Protein AF-A0A4P8L8B6-F1 (afdb_monomer)

Radius of gyration: 39.29 Å; Cα contacts (8 Å, |Δi|>4): 1368; chains: 1; bounding box: 95×106×119 Å

Organism: NCBI:txid980445

Foldseek 3Di:
DQFQWLADAPVFTKGKDKDWADDPLPQDDFDDLVPAPPWDWDDDPDTDTDDAFFKKKKKWWWDPPAFADPVLLVLLLCLVCVCPPPQWPWAKKFDGRTMIITIITGDQDPPDPDDRQTPVNSCCSSLVVSQVVSCVVVVHDDHTIDPDMDMDTQRDPVSVVVSRVCRQCVCVVVVNDVGSVPRPRIDGDPVSPDPDGDMDMDMDHDPDPVVHDGDQDDLLWGADPNPRDIDDNLRSLVVLQVVLNLLAFDKDFDDPPPVPPPPDDDDDDPDDRIDGDGGDDQAWDWDDDPPDPDIDIDGDDPVVVVLSVVLVVVLVVLQVVCVVVVVPDDRLAFQAFADDPPQPQEDSVSSNNTTLRSFARSNLSVVLSVQLVVLLVDDPVSSVLLLQLSLLLLQQHTSQWAQDNHVRAIHGNPLDLHRFRDPDHDHDDLPDPGPSHSVVSSVVSVVCVVPDPPDDDDDDDDDQLLDDPAAFAADQEAEDAADQAARHQPQSSCQSSLSSSCSSPPPDPVSDDPVDNVDNGHDRQSRLYQDQVHHNVNHGSHLVVSLVSLLSSLLSSLRRHHQNHKYKYWDFYQDVSSVQSNLSSNLSSQKQFAFKDFAQPDDCQRLPNPFEPRRNGIIITIIGGADPPFAAAEPVVLLVCQLVQLLVQLVVVVVVQAFAQSSLVRSVRSSSNSQSNHNFYAYPVGHTDGPVNSVLSNLQSSLQSQCCVLLVDNQAFDDDPPDDQTDGDPPHADLLLSLLLSLLRNPDHRDDPDDDDDPSDDDSPPDDDDSDPDDDDDDDPDDFHKYFQNSSCSNSVSNVRDPVLCDPQQWPDDDRMITGDDLVSNQCVLVPPVGLVVVLVVLLVDQDDDPPDPPVDDDDDDDDDDDDDDDDDDDDDDPDDDDPVVVVVVVVVVVSSPDDDQGLVSLLSSLLVCLVVVSLSSSQSSLVVVVVVDCSNVSSLVSVLVRHDDPDSSNVSSVSSNVSRDD

Structure (mmCIF, N/CA/C/O backbone):
data_AF-A0A4P8L8B6-F1
#
_entry.id   AF-A0A4P8L8B6-F1
#
loop_
_atom_site.group_PDB
_atom_site.id
_atom_site.type_symbol
_atom_site.label_atom_id
_atom_site.label_alt_id
_atom_site.label_comp_id
_atom_site.label_asym_id
_atom_site.label_entity_id
_atom_site.label_seq_id
_atom_site.pdbx_PDB_ins_code
_atom_site.Cartn_x
_atom_site.Cartn_y
_atom_site.Cartn_z
_atom_site.occupancy
_atom_site.B_iso_or_equiv
_atom_site.auth_seq_id
_atom_site.auth_comp_id
_atom_site.auth_asym_id
_atom_site.auth_atom_id
_atom_site.pdbx_PDB_model_num
ATOM 1 N N . MET A 1 1 ? 14.245 10.067 -9.910 1.00 85.38 1 MET A N 1
ATOM 2 C CA . MET A 1 1 ? 14.919 9.771 -8.632 1.00 85.38 1 MET A CA 1
ATOM 3 C C . MET A 1 1 ? 14.243 10.588 -7.560 1.00 85.38 1 MET A C 1
ATOM 5 O O . MET A 1 1 ? 14.173 11.803 -7.706 1.00 85.38 1 MET A O 1
ATOM 9 N N . ARG A 1 2 ? 13.734 9.955 -6.514 1.00 85.00 2 ARG A N 1
ATOM 10 C CA . ARG A 1 2 ? 13.116 10.643 -5.383 1.00 85.00 2 ARG A CA 1
ATOM 11 C C . ARG A 1 2 ? 14.141 11.057 -4.332 1.00 85.00 2 ARG A C 1
ATOM 13 O O . ARG A 1 2 ? 14.051 12.153 -3.793 1.00 85.00 2 ARG A O 1
ATOM 20 N N . SER A 1 3 ? 15.126 10.203 -4.080 1.00 85.94 3 SER A N 1
ATOM 21 C CA . SER A 1 3 ? 16.214 10.439 -3.133 1.00 85.94 3 SER A CA 1
ATOM 22 C C . SER A 1 3 ? 17.556 10.145 -3.800 1.00 85.94 3 SER A C 1
ATOM 24 O O . SER A 1 3 ? 17.653 9.290 -4.679 1.00 85.94 3 SER A O 1
ATOM 26 N N . LEU A 1 4 ? 18.592 10.878 -3.397 1.00 89.81 4 LEU A N 1
ATOM 27 C CA . LEU A 1 4 ? 19.988 10.595 -3.746 1.00 89.81 4 LEU A CA 1
ATOM 28 C C . LEU A 1 4 ? 20.750 9.970 -2.566 1.00 89.81 4 LEU A C 1
ATOM 30 O O . LEU A 1 4 ? 21.952 9.731 -2.659 1.00 89.81 4 LEU A O 1
ATOM 34 N N . TRP A 1 5 ? 20.069 9.684 -1.456 1.00 92.75 5 TRP A N 1
ATOM 35 C CA . TRP A 1 5 ? 20.647 8.952 -0.336 1.00 92.75 5 TRP A CA 1
ATOM 36 C C . TRP A 1 5 ? 20.780 7.464 -0.654 1.00 92.75 5 TRP A C 1
ATOM 38 O O . TRP A 1 5 ? 19.893 6.850 -1.234 1.00 92.75 5 TRP A O 1
ATOM 48 N N . LEU A 1 6 ? 21.899 6.880 -0.227 1.00 92.31 6 LEU A N 1
ATOM 49 C CA . LEU A 1 6 ? 22.141 5.437 -0.267 1.00 92.31 6 LEU A CA 1
ATOM 50 C C . LEU A 1 6 ? 22.169 4.845 1.148 1.00 92.31 6 LEU A C 1
ATOM 52 O O . LEU A 1 6 ? 21.677 3.743 1.365 1.00 92.31 6 LEU A O 1
ATOM 56 N N . CYS A 1 7 ? 22.722 5.582 2.117 1.00 91.94 7 CYS A N 1
ATOM 57 C CA . CYS A 1 7 ? 22.749 5.215 3.530 1.00 91.94 7 CYS A CA 1
ATOM 58 C C . CYS A 1 7 ? 22.683 6.465 4.415 1.00 91.94 7 CYS A C 1
ATOM 60 O O . CYS A 1 7 ? 23.471 7.395 4.226 1.00 91.94 7 CYS A O 1
ATOM 62 N N . LYS A 1 8 ? 21.781 6.474 5.402 1.00 89.06 8 LYS A N 1
ATOM 63 C CA . LYS A 1 8 ? 21.610 7.575 6.370 1.00 89.06 8 LYS A CA 1
ATOM 64 C C . LYS A 1 8 ? 22.131 7.268 7.779 1.00 89.06 8 LYS A C 1
ATOM 66 O O . LYS A 1 8 ? 22.089 8.145 8.637 1.00 89.06 8 LYS A O 1
ATOM 71 N N . LYS A 1 9 ? 22.666 6.068 8.036 1.00 85.25 9 LYS A N 1
ATOM 72 C CA . LYS A 1 9 ? 23.204 5.709 9.362 1.00 85.25 9 LYS A CA 1
ATOM 73 C C . LYS A 1 9 ? 24.286 6.700 9.795 1.00 85.25 9 LYS A C 1
ATOM 75 O O . LYS A 1 9 ? 25.213 6.957 9.027 1.00 85.25 9 LYS A O 1
ATOM 80 N N . ALA A 1 10 ? 24.189 7.200 11.030 1.00 74.50 10 ALA A N 1
ATOM 81 C CA . ALA A 1 10 ? 25.019 8.291 11.553 1.00 74.50 10 ALA A CA 1
ATOM 82 C C . ALA A 1 10 ? 26.524 8.102 11.286 1.00 74.50 10 ALA A C 1
ATOM 84 O O . ALA A 1 10 ? 27.182 9.028 10.820 1.00 74.50 10 ALA A O 1
ATOM 85 N N . ASN A 1 11 ? 27.031 6.880 11.469 1.00 78.88 11 ASN A N 1
ATOM 86 C CA . ASN A 1 11 ? 28.459 6.567 11.351 1.00 78.88 11 ASN A CA 1
ATOM 87 C C . ASN A 1 11 ? 28.903 6.151 9.934 1.00 78.88 11 ASN A C 1
ATOM 89 O O . ASN A 1 11 ? 30.082 5.885 9.725 1.00 78.88 11 ASN A O 1
ATOM 93 N N . ARG A 1 12 ? 27.983 6.023 8.963 1.00 83.81 12 ARG A N 1
ATOM 94 C CA . ARG A 1 12 ? 28.274 5.492 7.612 1.00 83.81 12 ARG A CA 1
ATOM 95 C C . ARG A 1 12 ? 27.414 6.129 6.520 1.00 83.81 12 ARG A C 1
ATOM 97 O O . ARG A 1 12 ? 26.910 5.438 5.635 1.00 83.81 12 ARG A O 1
ATOM 104 N N . LYS A 1 13 ? 27.232 7.447 6.572 1.00 90.44 13 LYS A N 1
ATOM 105 C CA . LYS A 1 13 ? 26.432 8.168 5.577 1.00 90.44 13 LYS A CA 1
ATOM 106 C C . LYS A 1 13 ? 27.005 7.981 4.168 1.00 90.44 13 LYS A C 1
ATOM 108 O O . LYS A 1 13 ? 28.210 8.125 3.953 1.00 90.44 13 LYS A O 1
ATOM 113 N N . ARG A 1 14 ? 26.149 7.649 3.201 1.00 94.00 14 ARG A N 1
ATOM 114 C CA . ARG A 1 14 ? 26.500 7.500 1.779 1.00 94.00 14 ARG A CA 1
ATOM 115 C C . ARG A 1 14 ? 25.409 8.109 0.916 1.00 94.00 14 ARG A C 1
ATOM 117 O O . ARG A 1 14 ? 24.227 7.851 1.142 1.00 94.00 14 ARG A O 1
ATOM 124 N N . ALA A 1 15 ? 25.804 8.876 -0.089 1.00 95.19 15 ALA A N 1
ATOM 125 C CA . ALA A 1 15 ? 24.883 9.507 -1.023 1.00 95.19 15 ALA A CA 1
ATOM 126 C C . ALA A 1 15 ? 25.483 9.585 -2.430 1.00 95.19 15 ALA A C 1
ATOM 128 O O . ALA A 1 15 ? 26.681 9.377 -2.635 1.00 95.19 15 ALA A O 1
ATOM 129 N N . LEU A 1 16 ? 24.627 9.888 -3.398 1.00 94.94 16 LEU A N 1
ATOM 130 C CA . LEU A 1 16 ? 24.991 10.209 -4.765 1.00 94.94 16 LEU A CA 1
ATOM 131 C C . LEU A 1 16 ? 25.051 11.726 -4.936 1.00 94.94 16 LEU A C 1
ATOM 133 O O . LEU A 1 16 ? 24.144 12.454 -4.539 1.00 94.94 16 LEU A O 1
ATOM 137 N N . ARG A 1 17 ? 26.099 12.200 -5.602 1.00 93.75 17 ARG A N 1
ATOM 138 C CA . ARG A 1 17 ? 26.128 13.524 -6.231 1.00 93.75 17 ARG A CA 1
ATOM 139 C C . ARG A 1 17 ? 26.289 13.363 -7.730 1.00 93.75 17 ARG A C 1
ATOM 141 O O . ARG A 1 17 ? 26.637 12.284 -8.209 1.00 93.75 17 ARG A O 1
ATOM 148 N N . TYR A 1 18 ? 26.015 14.420 -8.481 1.00 92.38 18 TYR A N 1
ATOM 149 C CA . TYR A 1 18 ? 26.127 14.378 -9.930 1.00 92.38 18 TYR A CA 1
ATOM 150 C C . TYR A 1 18 ? 26.819 15.614 -10.489 1.00 92.38 18 TYR A C 1
ATOM 152 O O . TYR A 1 18 ? 26.770 16.701 -9.915 1.00 92.38 18 TYR A O 1
ATOM 160 N N . LYS A 1 19 ? 27.434 15.435 -11.656 1.00 90.19 19 LYS A N 1
ATOM 161 C CA . LYS A 1 19 ? 27.982 16.494 -12.492 1.00 90.19 19 LYS A CA 1
ATOM 162 C C . LYS A 1 19 ? 27.383 16.377 -13.885 1.00 90.19 19 LYS A C 1
ATOM 164 O O . LYS A 1 19 ? 27.403 15.307 -14.494 1.00 90.19 19 LYS A O 1
ATOM 169 N N . VAL A 1 20 ? 26.869 17.489 -14.397 1.00 85.56 20 VAL A N 1
ATOM 170 C CA . VAL A 1 20 ? 26.459 17.587 -15.798 1.00 85.56 20 VAL A CA 1
ATOM 171 C C . VAL A 1 20 ? 27.712 17.829 -16.626 1.00 85.56 20 VAL A C 1
ATOM 173 O O . VAL A 1 20 ? 28.328 18.893 -16.555 1.00 85.56 20 VAL A O 1
ATOM 176 N N . VAL A 1 21 ? 28.107 16.828 -17.401 1.00 77.56 21 VAL A N 1
ATOM 177 C CA . VAL A 1 21 ? 29.156 16.956 -18.403 1.00 77.56 21 VAL A CA 1
ATOM 178 C C . VAL A 1 21 ? 28.498 17.443 -19.675 1.00 77.56 21 VAL A C 1
ATOM 180 O O . VAL A 1 21 ? 27.948 16.672 -20.461 1.00 77.56 21 VAL A O 1
ATOM 183 N N . LYS A 1 22 ? 28.542 18.762 -19.852 1.00 64.88 22 LYS A N 1
ATOM 184 C CA . LYS A 1 22 ? 28.308 19.354 -21.160 1.00 64.88 22 LYS A CA 1
ATOM 185 C C . LYS A 1 22 ? 29.506 18.981 -22.030 1.00 64.88 22 LYS A C 1
ATOM 187 O O . LYS A 1 22 ? 30.646 19.131 -21.577 1.00 64.88 22 LYS A O 1
ATOM 192 N N . PRO A 1 23 ? 29.285 18.470 -23.238 1.00 54.41 23 PRO A N 1
ATOM 193 C CA . PRO A 1 23 ? 30.391 18.222 -24.135 1.00 54.41 23 PRO A CA 1
ATOM 194 C C . PRO A 1 23 ? 31.058 19.548 -24.442 1.00 54.41 23 PRO A C 1
ATOM 196 O O . PRO A 1 23 ? 30.400 20.584 -24.565 1.00 54.41 23 PRO A O 1
ATOM 199 N N . ARG A 1 24 ? 32.382 19.520 -24.569 1.00 43.00 24 ARG A N 1
ATOM 200 C CA . ARG A 1 24 ? 33.072 20.635 -25.203 1.00 43.00 24 ARG A CA 1
ATOM 201 C C . ARG A 1 24 ? 32.543 20.696 -26.632 1.00 43.00 24 ARG A C 1
ATOM 203 O O . ARG A 1 24 ? 32.745 19.743 -27.379 1.00 43.00 24 ARG A O 1
ATOM 210 N N . LEU A 1 25 ? 31.866 21.790 -26.985 1.00 47.38 25 LEU A N 1
ATOM 211 C CA . LEU A 1 25 ? 31.621 22.169 -28.374 1.00 47.38 25 LEU A CA 1
ATOM 212 C C . LEU A 1 25 ? 33.000 22.302 -29.023 1.00 47.38 25 LEU A C 1
ATOM 214 O O . LEU A 1 25 ? 33.663 23.331 -28.906 1.00 47.38 25 LEU A O 1
ATOM 218 N N . THR A 1 26 ? 33.514 21.220 -29.594 1.00 42.75 26 THR A N 1
ATOM 219 C CA . THR A 1 26 ? 34.828 21.218 -30.224 1.00 42.75 26 THR A CA 1
ATOM 220 C C . THR A 1 26 ? 34.668 21.834 -31.611 1.00 42.75 26 THR A C 1
ATOM 222 O O . THR A 1 26 ? 34.372 21.178 -32.606 1.00 42.75 26 THR A O 1
ATOM 225 N N . GLY A 1 27 ? 34.824 23.159 -31.649 1.00 52.62 27 GLY A N 1
ATOM 226 C CA . GLY A 1 27 ? 35.153 23.908 -32.860 1.00 52.62 27 GLY A CA 1
ATOM 227 C C . GLY A 1 27 ? 34.095 24.860 -33.427 1.00 52.62 27 GLY A C 1
ATOM 228 O O . GLY A 1 27 ? 34.345 25.409 -34.495 1.00 52.62 27 GLY A O 1
ATOM 229 N N . PHE A 1 28 ? 32.985 25.133 -32.730 1.00 59.38 28 PHE A N 1
ATOM 230 C CA . PHE A 1 28 ? 32.264 26.393 -32.958 1.00 59.38 28 PHE A CA 1
ATOM 231 C C . PHE A 1 28 ? 32.969 27.502 -32.168 1.00 59.38 28 PHE A C 1
ATOM 233 O O . PHE A 1 28 ? 32.971 27.484 -30.934 1.00 59.38 28 PHE A O 1
ATOM 240 N N . GLN A 1 29 ? 33.592 28.446 -32.873 1.00 58.38 29 GLN A N 1
ATOM 241 C CA . GLN A 1 29 ? 34.110 29.672 -32.275 1.00 58.38 29 GLN A CA 1
ATOM 242 C C . GLN A 1 29 ? 33.152 30.817 -32.614 1.00 58.38 29 GLN A C 1
ATOM 244 O O . GLN A 1 29 ? 33.012 31.159 -33.787 1.00 58.38 29 GLN A O 1
ATOM 249 N N . PRO A 1 30 ? 32.461 31.399 -31.620 1.00 64.56 30 PRO A N 1
ATOM 250 C CA . PRO A 1 30 ? 31.587 32.531 -31.873 1.00 64.56 30 PRO A CA 1
ATOM 251 C C . PRO A 1 30 ? 32.411 33.729 -32.341 1.00 64.56 30 PRO A C 1
ATOM 253 O O . PRO A 1 30 ? 33.243 34.248 -31.597 1.00 64.56 30 PRO A O 1
ATOM 256 N N . VAL A 1 31 ? 32.142 34.192 -33.559 1.00 66.44 31 VAL A N 1
ATOM 257 C CA . VAL A 1 31 ? 32.697 35.440 -34.084 1.00 66.44 31 VAL A CA 1
ATOM 258 C C . VAL A 1 31 ? 31.643 36.527 -33.918 1.00 66.44 31 VAL A C 1
ATOM 260 O O . VAL A 1 31 ? 30.505 36.381 -34.363 1.00 66.44 31 VAL A O 1
ATOM 263 N N . ASN A 1 32 ? 32.006 37.634 -33.265 1.00 68.00 32 ASN A N 1
ATOM 264 C CA . ASN A 1 32 ? 31.160 38.822 -33.242 1.00 68.00 32 ASN A CA 1
ATOM 265 C C . ASN A 1 32 ? 31.521 39.702 -34.451 1.00 68.00 32 ASN A C 1
ATOM 267 O O . ASN A 1 32 ? 32.567 40.355 -34.407 1.00 68.00 32 ASN A O 1
ATOM 271 N N . PRO A 1 33 ? 30.681 39.754 -35.504 1.00 64.12 33 PRO A N 1
ATOM 272 C CA . PRO A 1 33 ? 31.024 40.461 -36.738 1.00 64.12 33 PRO A CA 1
ATOM 273 C C . PRO A 1 33 ? 31.268 41.957 -36.502 1.00 64.12 33 PRO A C 1
ATOM 275 O O . PRO A 1 33 ? 32.136 42.543 -37.132 1.00 64.12 33 PRO A O 1
ATOM 278 N N . TRP A 1 34 ? 30.584 42.562 -35.527 1.00 69.06 34 TRP A N 1
ATOM 279 C CA . TRP A 1 34 ? 30.683 43.994 -35.215 1.00 69.06 34 TRP A CA 1
ATOM 280 C C . TRP A 1 34 ? 31.968 44.391 -34.482 1.00 69.06 34 TRP A C 1
ATOM 282 O O . TRP A 1 34 ? 32.224 45.576 -34.291 1.00 69.06 34 TRP A O 1
ATOM 292 N N . LYS A 1 35 ? 32.751 43.408 -34.026 1.00 64.88 35 LYS A N 1
ATOM 293 C CA . LYS A 1 35 ? 34.041 43.620 -33.360 1.00 64.88 35 LYS A CA 1
ATOM 294 C C . LYS A 1 35 ? 35.228 43.206 -34.233 1.00 64.88 35 LYS A C 1
ATOM 296 O O . LYS A 1 35 ? 36.358 43.316 -33.765 1.00 64.88 35 LYS A O 1
ATOM 301 N N . ASN A 1 36 ? 34.989 42.720 -35.456 1.00 65.00 36 ASN A N 1
ATOM 302 C CA . ASN A 1 36 ? 36.055 42.299 -36.358 1.00 65.00 36 ASN A CA 1
ATOM 303 C C . ASN A 1 36 ? 36.474 43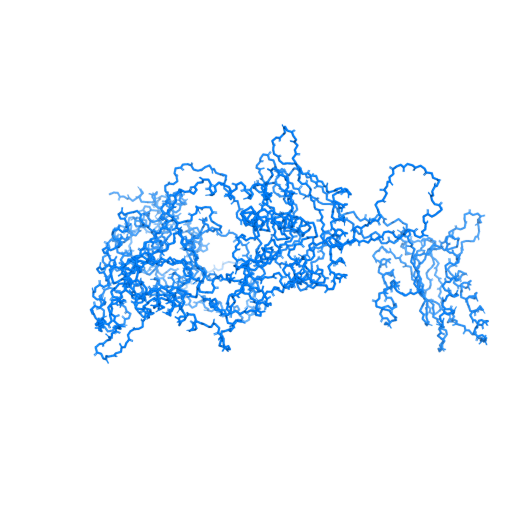.469 -37.278 1.00 65.00 36 ASN A C 1
ATOM 305 O O . ASN A 1 36 ? 35.635 43.943 -38.047 1.00 65.00 36 ASN A O 1
ATOM 309 N N . PRO A 1 37 ? 37.737 43.938 -37.224 1.00 58.66 37 PRO A N 1
ATOM 310 C CA . PRO A 1 37 ? 38.230 45.015 -38.089 1.00 58.66 37 PRO A CA 1
ATOM 311 C C . PRO A 1 37 ? 38.239 44.659 -39.588 1.00 58.66 37 PRO A C 1
ATOM 313 O O . PRO A 1 37 ? 38.303 45.563 -40.414 1.00 58.66 37 PRO A O 1
ATOM 316 N N . GLU A 1 38 ? 38.118 43.377 -39.947 1.00 64.38 38 GLU A N 1
ATOM 317 C CA . GLU A 1 38 ? 38.076 42.879 -41.332 1.00 64.38 38 GLU A CA 1
ATOM 318 C C . GLU A 1 38 ? 36.646 42.577 -41.829 1.00 64.38 38 GLU A C 1
ATOM 320 O O . GLU A 1 38 ? 36.448 41.790 -42.757 1.00 64.38 38 GLU A O 1
ATOM 325 N N . LEU A 1 39 ? 35.616 43.156 -41.197 1.00 72.19 39 LEU A N 1
ATOM 326 C CA . LEU A 1 39 ? 34.227 42.978 -41.625 1.00 72.19 39 LEU A CA 1
ATOM 327 C C . LEU A 1 39 ? 33.995 43.595 -43.017 1.00 72.19 39 LEU A C 1
ATOM 329 O O . LEU A 1 39 ? 33.919 44.812 -43.175 1.00 72.19 39 LEU A O 1
ATOM 333 N N . GLY A 1 40 ? 33.802 42.743 -44.020 1.00 68.06 40 GLY A N 1
ATOM 334 C CA . GLY A 1 40 ? 33.331 43.138 -45.341 1.00 68.06 40 GLY A CA 1
ATOM 335 C C . GLY A 1 40 ? 31.806 43.207 -45.375 1.00 68.06 40 GLY A C 1
ATOM 336 O O . GLY A 1 40 ? 31.131 42.253 -44.992 1.00 68.06 40 GLY A O 1
ATOM 337 N N . ILE A 1 41 ? 31.250 44.316 -45.862 1.00 70.81 41 ILE A N 1
ATOM 338 C CA . ILE A 1 41 ? 29.809 44.459 -46.108 1.00 70.81 41 ILE A CA 1
ATOM 339 C C . ILE A 1 41 ? 29.607 44.621 -47.611 1.00 70.81 41 ILE A C 1
ATOM 341 O O . ILE A 1 41 ? 30.110 45.570 -48.209 1.00 70.81 41 ILE A O 1
ATOM 345 N N . GLN A 1 42 ? 28.864 43.704 -48.225 1.00 66.06 42 GLN A N 1
ATOM 346 C CA . GLN A 1 42 ? 28.416 43.838 -49.610 1.00 66.06 42 GLN A CA 1
ATOM 347 C C . GLN A 1 42 ? 26.890 43.833 -49.636 1.00 66.06 42 GLN A C 1
ATOM 349 O O . GLN A 1 42 ? 26.261 42.977 -49.025 1.00 66.06 42 GLN A O 1
ATOM 354 N N . SER A 1 43 ? 26.284 44.792 -50.335 1.00 53.94 43 SER A N 1
ATOM 355 C CA . SER A 1 43 ? 24.827 44.894 -50.456 1.00 53.94 43 SER A CA 1
ATOM 356 C C . SER A 1 43 ? 24.411 44.748 -51.912 1.00 53.94 43 SER A C 1
ATOM 358 O O . SER A 1 43 ? 24.933 45.452 -52.778 1.00 53.94 43 SER A O 1
ATOM 360 N N . ARG A 1 44 ? 23.445 43.861 -52.168 1.00 62.72 44 ARG A N 1
ATOM 361 C CA . ARG A 1 44 ? 22.614 43.888 -53.381 1.00 62.72 44 ARG A CA 1
ATOM 362 C C . ARG A 1 44 ? 21.175 44.203 -52.973 1.00 62.72 44 ARG A C 1
ATOM 364 O O . ARG A 1 44 ? 20.915 45.367 -52.683 1.00 62.72 44 ARG A O 1
ATOM 371 N N . HIS A 1 45 ? 20.279 43.214 -52.889 1.00 60.59 45 HIS A N 1
ATOM 372 C CA . HIS A 1 45 ? 18.947 43.398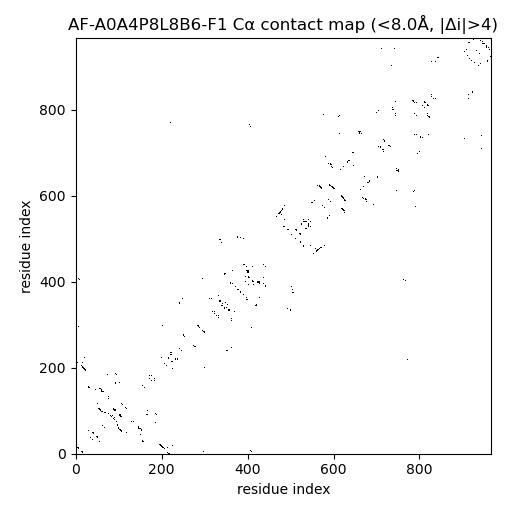 -52.292 1.00 60.59 45 HIS A CA 1
ATOM 373 C C . HIS A 1 45 ? 18.938 43.040 -50.795 1.00 60.59 45 HIS A C 1
ATOM 375 O O . HIS A 1 45 ? 18.128 43.589 -50.048 1.00 60.59 45 HIS A O 1
ATOM 381 N N . LEU A 1 46 ? 19.865 42.186 -50.339 1.00 63.12 46 LEU A N 1
ATOM 382 C CA . LEU A 1 46 ? 20.119 41.891 -48.923 1.00 63.12 46 LEU A CA 1
ATOM 383 C C . LEU A 1 46 ? 21.555 42.284 -48.503 1.00 63.12 46 LEU A C 1
ATOM 385 O O . LEU A 1 46 ? 22.467 42.278 -49.338 1.00 63.12 46 LEU A O 1
ATOM 389 N N . PRO A 1 47 ? 21.780 42.649 -47.222 1.00 63.72 47 PRO A N 1
ATOM 390 C CA . PRO A 1 47 ? 23.120 42.889 -46.697 1.00 63.72 47 PRO A CA 1
ATOM 391 C C . PRO A 1 47 ? 23.836 41.560 -46.420 1.00 63.72 47 PRO A C 1
ATOM 393 O O . PRO A 1 47 ? 23.396 40.778 -45.579 1.00 63.72 47 PRO A O 1
ATOM 396 N N . HIS A 1 48 ? 24.968 41.340 -47.086 1.00 74.06 48 HIS A N 1
ATOM 397 C CA . HIS A 1 48 ? 25.829 40.174 -46.900 1.00 74.06 48 HIS A CA 1
ATOM 398 C C . HIS A 1 48 ? 27.050 40.568 -46.069 1.00 74.06 48 HIS A C 1
ATOM 400 O O . HIS A 1 48 ? 27.834 41.442 -46.458 1.00 74.06 48 HIS A O 1
ATOM 406 N N . LEU A 1 49 ? 27.192 39.939 -44.903 1.00 74.75 49 LEU A N 1
ATOM 407 C CA . LEU A 1 49 ? 28.284 40.192 -43.966 1.00 74.75 49 LEU A CA 1
ATOM 408 C C . LEU A 1 49 ? 29.359 39.129 -44.165 1.00 74.75 49 LEU A C 1
ATOM 410 O O . LEU A 1 49 ? 29.092 37.941 -44.013 1.00 74.75 49 LEU A O 1
ATOM 414 N N . GLN A 1 50 ? 30.589 39.539 -44.451 1.00 71.62 50 GLN A N 1
ATOM 415 C CA . GLN A 1 50 ? 31.708 38.623 -44.606 1.00 71.62 50 GLN A CA 1
ATOM 416 C C . GLN A 1 50 ? 32.788 38.903 -43.564 1.00 71.62 50 GLN A C 1
ATOM 418 O O . GLN A 1 50 ? 33.229 40.035 -43.406 1.00 71.62 50 GLN A O 1
ATOM 423 N N . THR A 1 51 ? 33.231 37.868 -42.858 1.00 70.06 51 THR A N 1
ATOM 424 C CA . THR A 1 51 ? 34.321 37.966 -41.892 1.00 70.06 51 THR A CA 1
ATOM 425 C C . THR A 1 51 ? 35.114 36.655 -41.898 1.00 70.06 51 THR A C 1
ATOM 427 O O . THR A 1 51 ? 34.506 35.591 -42.067 1.00 70.06 51 THR A O 1
ATOM 430 N N . PRO A 1 52 ? 36.452 36.697 -41.779 1.00 65.62 52 PRO A N 1
ATOM 431 C CA . PRO A 1 52 ? 37.255 35.483 -41.665 1.00 65.62 52 PRO A CA 1
ATOM 432 C C . PRO A 1 52 ? 36.800 34.618 -40.485 1.00 65.62 52 PRO A C 1
ATOM 434 O O . PRO A 1 52 ? 36.327 35.135 -39.472 1.00 65.62 52 PRO A O 1
ATOM 437 N N . ASP A 1 53 ? 36.912 33.299 -40.638 1.00 68.31 53 ASP A N 1
ATOM 438 C CA . ASP A 1 53 ? 36.600 32.288 -39.617 1.00 68.31 53 ASP A CA 1
ATOM 439 C C . ASP A 1 53 ? 35.149 32.248 -39.091 1.00 68.31 53 ASP A C 1
ATOM 441 O O . ASP A 1 53 ? 34.840 31.465 -38.187 1.00 68.31 53 ASP A O 1
ATOM 445 N N . ALA A 1 54 ? 34.218 33.015 -39.671 1.00 77.31 54 ALA A N 1
ATOM 446 C CA . ALA A 1 54 ? 32.806 32.937 -39.301 1.00 77.31 54 ALA A CA 1
ATOM 447 C C . ALA A 1 54 ? 32.131 31.637 -39.749 1.00 77.31 54 ALA A C 1
ATOM 449 O O . ALA A 1 54 ? 32.413 31.066 -40.804 1.00 77.31 54 ALA A O 1
ATOM 450 N N . THR A 1 55 ? 31.158 31.219 -38.939 1.00 85.25 55 THR A N 1
ATOM 451 C CA . THR A 1 55 ? 30.201 30.167 -39.290 1.00 85.25 55 THR A CA 1
ATOM 452 C C . THR A 1 55 ? 28.952 30.807 -39.889 1.00 85.25 55 THR A C 1
ATOM 454 O O . THR A 1 55 ? 28.348 31.694 -39.282 1.00 85.25 55 THR A O 1
ATOM 457 N N . TYR A 1 56 ? 28.558 30.344 -41.068 1.00 87.81 56 TYR A N 1
ATOM 458 C CA . TYR A 1 56 ? 27.451 30.866 -41.856 1.00 87.81 56 TYR A CA 1
ATOM 459 C C . TYR A 1 56 ? 26.307 29.869 -41.898 1.00 87.81 56 TYR A C 1
ATOM 461 O O . TYR A 1 56 ? 26.515 28.707 -42.231 1.00 87.81 56 TYR A O 1
ATOM 469 N N . PHE A 1 57 ? 25.093 30.341 -41.639 1.00 91.12 57 PHE A N 1
ATOM 470 C CA . PHE A 1 57 ? 23.870 29.680 -42.070 1.00 91.12 57 PHE A CA 1
ATOM 471 C C . PHE A 1 57 ? 23.477 30.240 -43.436 1.00 91.12 57 PHE A C 1
ATOM 473 O O . PHE A 1 57 ? 23.235 31.438 -43.552 1.00 91.12 57 PHE A O 1
ATOM 480 N N . VAL A 1 58 ? 23.396 29.390 -44.457 1.00 92.00 58 VAL A N 1
ATOM 481 C CA . VAL A 1 58 ? 23.036 29.782 -45.822 1.00 92.00 58 VAL A CA 1
ATOM 482 C C . VAL A 1 58 ? 21.785 29.052 -46.280 1.00 92.00 58 VAL A C 1
ATOM 484 O O . VAL A 1 58 ? 21.603 27.860 -46.034 1.00 92.00 58 VAL A O 1
ATOM 487 N N . THR A 1 59 ? 20.924 29.778 -46.986 1.00 92.75 59 THR A N 1
ATOM 488 C CA . THR A 1 59 ? 19.769 29.240 -47.698 1.00 92.75 59 THR A CA 1
ATOM 489 C C . THR A 1 59 ? 19.765 29.716 -49.142 1.00 92.75 59 THR A C 1
ATOM 491 O O . THR A 1 59 ? 19.764 30.918 -49.397 1.00 92.75 59 THR A O 1
ATOM 494 N N . PHE A 1 60 ? 19.676 28.796 -50.098 1.00 92.88 60 PHE A N 1
ATOM 495 C CA . PHE A 1 60 ? 19.407 29.139 -51.497 1.00 92.88 60 PHE A CA 1
ATOM 496 C C . PHE A 1 60 ? 18.223 28.334 -52.028 1.00 92.88 60 PHE A C 1
ATOM 498 O O . PHE A 1 60 ? 18.031 27.170 -51.679 1.00 92.88 60 PHE A O 1
ATOM 505 N N . ARG A 1 61 ? 17.382 28.990 -52.832 1.00 92.12 61 ARG A N 1
ATOM 506 C CA . ARG A 1 61 ? 16.103 28.449 -53.307 1.00 92.12 61 ARG A CA 1
ATOM 507 C C . ARG A 1 61 ? 16.138 28.168 -54.798 1.00 92.12 61 ARG A C 1
ATOM 509 O O . ARG A 1 61 ? 16.846 28.848 -55.546 1.00 92.12 61 ARG A O 1
ATOM 516 N N . CYS A 1 62 ? 15.341 27.199 -55.227 1.00 91.00 62 CYS A N 1
ATOM 517 C CA . CYS A 1 62 ? 15.102 26.950 -56.639 1.00 91.00 62 CYS A CA 1
ATOM 518 C C . CYS A 1 62 ? 14.388 28.152 -57.281 1.00 91.00 62 CYS A C 1
ATOM 520 O O . CYS A 1 62 ? 13.669 28.911 -56.619 1.00 91.00 62 CYS A O 1
ATOM 522 N N . ALA A 1 63 ? 14.586 28.337 -58.585 1.00 88.75 63 ALA A N 1
ATOM 523 C CA . ALA A 1 63 ? 13.841 29.313 -59.368 1.00 88.75 63 ALA A CA 1
ATOM 524 C C . ALA A 1 63 ? 12.326 29.041 -59.265 1.00 88.75 63 ALA A C 1
ATOM 526 O O . ALA A 1 63 ? 11.887 27.923 -58.993 1.00 88.75 63 ALA A O 1
ATOM 527 N N . LYS A 1 64 ? 11.501 30.077 -59.452 1.00 84.38 64 LYS A N 1
ATOM 528 C CA . LYS A 1 64 ? 10.045 29.969 -59.270 1.00 84.38 64 LYS A CA 1
ATOM 529 C C . LYS A 1 64 ? 9.466 28.847 -60.151 1.00 84.38 64 LYS A C 1
ATOM 531 O O . LYS A 1 64 ? 9.697 28.836 -61.356 1.00 84.38 64 LYS A O 1
ATOM 536 N N . GLY A 1 65 ? 8.709 27.930 -59.542 1.00 79.62 65 GLY A N 1
ATOM 537 C CA . GLY A 1 65 ? 8.087 26.791 -60.233 1.00 79.62 65 GLY A CA 1
ATOM 538 C C . GLY A 1 65 ? 9.032 25.619 -60.530 1.00 79.62 65 GLY A C 1
ATOM 539 O O . GLY A 1 65 ? 8.715 24.791 -61.378 1.00 79.62 65 GLY A O 1
ATOM 540 N N . VAL A 1 66 ? 10.196 25.559 -59.879 1.00 85.00 66 VAL A N 1
ATOM 541 C CA . VAL A 1 66 ? 11.151 24.450 -59.994 1.00 85.00 66 VAL A CA 1
ATOM 542 C C . VAL A 1 66 ? 11.158 23.638 -58.706 1.00 85.00 66 VAL A C 1
ATOM 544 O O . VAL A 1 66 ? 11.331 24.199 -57.626 1.00 85.00 66 VAL A O 1
ATOM 547 N N . GLU A 1 67 ? 11.013 22.323 -58.844 1.00 90.12 67 GLU A N 1
ATOM 548 C CA . GLU A 1 67 ? 11.089 21.358 -57.750 1.00 90.12 67 GLU A CA 1
ATOM 549 C C . GLU A 1 67 ? 12.099 20.259 -58.103 1.00 90.12 67 GLU A C 1
ATOM 551 O O . GLU A 1 67 ? 12.171 19.803 -59.247 1.00 90.12 67 GLU A O 1
ATOM 556 N N . LEU A 1 68 ? 12.924 19.875 -57.132 1.00 90.44 68 LEU A N 1
ATOM 557 C CA . LEU A 1 68 ? 14.014 18.923 -57.286 1.00 90.44 68 LEU A CA 1
ATOM 558 C C . LEU A 1 68 ? 13.496 17.489 -57.082 1.00 90.44 68 LEU A C 1
ATOM 560 O O . LEU A 1 68 ? 13.168 17.117 -55.949 1.00 90.44 68 LEU A O 1
ATOM 564 N N . PRO A 1 69 ? 13.472 16.643 -58.129 1.00 91.19 69 PRO A N 1
ATOM 565 C CA . PRO A 1 69 ? 13.191 15.220 -57.965 1.00 91.19 69 PRO A CA 1
ATOM 566 C C . PRO A 1 69 ? 14.309 14.524 -57.177 1.00 91.19 69 PRO A C 1
ATOM 568 O O . PRO A 1 69 ? 15.398 15.065 -56.994 1.00 91.19 69 PRO A O 1
ATOM 571 N N . GLU A 1 70 ? 14.058 13.297 -56.722 1.00 90.94 70 GLU A N 1
ATOM 572 C CA . GLU A 1 70 ? 14.983 12.525 -55.874 1.00 90.94 70 GLU A CA 1
ATOM 573 C C . GLU A 1 70 ? 16.417 12.462 -56.419 1.00 90.94 70 GLU A C 1
ATOM 575 O O . GLU A 1 70 ? 17.359 12.828 -55.720 1.00 90.94 70 GLU A O 1
ATOM 580 N N . ALA A 1 71 ? 16.577 12.112 -57.698 1.00 86.81 71 ALA A N 1
ATOM 581 C CA . ALA A 1 71 ? 17.888 12.031 -58.344 1.00 86.81 71 ALA A CA 1
ATOM 582 C C . ALA A 1 71 ? 18.602 13.395 -58.437 1.00 86.81 71 ALA A C 1
ATOM 584 O O . ALA A 1 71 ? 19.828 13.469 -58.375 1.00 86.81 71 ALA A O 1
ATOM 585 N N . ALA A 1 72 ? 17.847 14.494 -58.551 1.00 89.56 72 ALA A N 1
ATOM 586 C CA . ALA A 1 72 ? 18.420 15.837 -58.522 1.00 89.56 72 ALA A CA 1
ATOM 587 C C . ALA A 1 72 ? 18.849 16.226 -57.100 1.00 89.56 72 ALA A C 1
ATOM 589 O O . ALA A 1 72 ? 19.897 16.845 -56.932 1.00 89.56 72 ALA A O 1
ATOM 590 N N . ARG A 1 73 ? 18.085 15.832 -56.073 1.00 93.50 73 ARG A N 1
ATOM 591 C CA . ARG A 1 73 ? 18.448 16.063 -54.667 1.00 93.50 73 ARG A CA 1
ATOM 592 C C . ARG A 1 73 ? 19.698 15.281 -54.261 1.00 93.50 73 ARG A C 1
ATOM 594 O O . ARG A 1 73 ? 20.526 15.838 -53.545 1.00 93.50 73 ARG A O 1
ATOM 601 N N . ASP A 1 74 ? 19.875 14.058 -54.771 1.00 89.19 74 ASP A N 1
ATOM 602 C CA . ASP A 1 74 ? 21.110 13.279 -54.594 1.00 89.19 74 ASP A CA 1
ATOM 603 C C . ASP A 1 74 ? 22.321 14.073 -55.111 1.00 89.19 74 ASP A C 1
ATOM 605 O O . ASP A 1 74 ? 23.284 14.299 -54.380 1.00 89.19 74 ASP A O 1
ATOM 609 N N . LEU A 1 75 ? 22.227 14.591 -56.340 1.00 90.12 75 LEU A N 1
ATOM 610 C CA . LEU A 1 75 ? 23.300 15.352 -56.982 1.00 90.12 75 LEU A CA 1
ATOM 611 C C . LEU A 1 75 ? 23.613 16.664 -56.254 1.00 90.12 75 LEU A C 1
ATOM 613 O O . LEU A 1 75 ? 24.781 17.009 -56.042 1.00 90.12 75 LEU A O 1
ATOM 617 N N . VAL A 1 76 ? 22.574 17.407 -55.866 1.00 91.81 76 VAL A N 1
ATOM 618 C CA . VAL A 1 76 ? 22.723 18.659 -55.116 1.00 91.81 76 VAL A CA 1
ATOM 619 C C . VAL A 1 76 ? 23.393 18.387 -53.774 1.00 91.81 76 VAL A C 1
ATOM 621 O O . VAL A 1 76 ? 24.340 19.090 -53.428 1.00 91.81 76 VAL A O 1
ATOM 624 N N . LEU A 1 77 ? 22.976 17.347 -53.046 1.00 91.25 77 LEU A N 1
ATOM 625 C CA . LEU A 1 77 ? 23.589 16.999 -51.769 1.00 91.25 77 LEU A CA 1
ATOM 626 C C . LEU A 1 77 ? 25.061 16.594 -51.931 1.00 91.25 77 LEU A C 1
ATOM 628 O O . LEU A 1 77 ? 25.907 17.084 -51.185 1.00 91.25 77 LEU A O 1
ATOM 632 N N . SER A 1 78 ? 25.398 15.784 -52.940 1.00 86.50 78 SER A N 1
ATOM 633 C CA . SER A 1 78 ? 26.797 15.452 -53.246 1.00 86.50 78 SER A CA 1
ATOM 634 C C . SER A 1 78 ? 27.631 16.698 -53.553 1.00 86.50 78 SER A C 1
ATOM 636 O O . SER A 1 78 ? 28.761 16.808 -53.086 1.00 86.50 78 SER A O 1
ATOM 638 N N . SER A 1 79 ? 27.063 17.670 -54.273 1.00 88.06 79 SER A N 1
ATOM 639 C CA . SER A 1 79 ? 27.734 18.937 -54.604 1.00 88.06 79 SER A CA 1
ATOM 640 C C . SER A 1 79 ? 27.980 19.813 -53.371 1.00 88.06 79 SER A C 1
ATOM 642 O O . SER A 1 79 ? 28.993 20.505 -53.289 1.00 88.06 79 SER A O 1
ATOM 644 N N . VAL A 1 80 ? 27.051 19.786 -52.412 1.00 88.75 80 VAL A N 1
ATOM 645 C CA . VAL A 1 80 ? 27.170 20.484 -51.126 1.00 88.75 80 VAL A CA 1
ATOM 646 C C . VAL A 1 80 ? 28.265 19.863 -50.257 1.00 88.75 80 VAL A C 1
ATOM 648 O O . VAL A 1 80 ? 29.071 20.590 -49.682 1.00 88.75 80 VAL A O 1
ATOM 651 N N . ILE A 1 81 ? 28.314 18.532 -50.182 1.00 87.25 81 ILE A N 1
ATOM 652 C CA . ILE A 1 81 ? 29.283 17.799 -49.355 1.00 87.25 81 ILE A CA 1
ATOM 653 C C . ILE A 1 81 ? 30.689 17.839 -49.967 1.00 87.25 81 ILE A C 1
ATOM 655 O O . ILE A 1 81 ? 31.666 17.794 -49.229 1.00 87.25 81 ILE A O 1
ATOM 659 N N . HIS A 1 82 ? 30.809 17.957 -51.293 1.00 84.75 82 HIS A N 1
ATOM 660 C CA . HIS A 1 82 ? 32.075 17.855 -52.027 1.00 84.75 82 HIS A CA 1
ATOM 661 C C . HIS A 1 82 ? 33.216 18.708 -51.453 1.00 84.75 82 HIS A C 1
ATOM 663 O O . HIS A 1 82 ? 34.342 18.236 -51.367 1.00 84.75 82 HIS A O 1
ATOM 669 N N . TRP A 1 83 ? 32.928 19.944 -51.037 1.00 76.69 83 TRP A N 1
ATOM 670 C CA . TRP A 1 83 ? 33.946 20.869 -50.527 1.00 76.69 83 TRP A CA 1
ATOM 671 C C . TRP A 1 83 ? 34.229 20.733 -49.023 1.00 76.69 83 TRP A C 1
ATOM 673 O O . TRP A 1 83 ? 35.038 21.504 -48.491 1.00 76.69 83 TRP A O 1
ATOM 683 N N . HIS A 1 84 ? 33.567 19.798 -48.332 1.00 81.75 84 HIS A N 1
ATOM 684 C CA . HIS A 1 84 ? 33.771 19.556 -46.909 1.00 81.75 84 HIS A CA 1
ATOM 685 C C . HIS A 1 84 ? 35.194 19.052 -46.628 1.00 81.75 84 HIS A C 1
ATOM 687 O O . HIS A 1 84 ? 35.620 18.046 -47.184 1.00 81.75 84 HIS A O 1
ATOM 693 N N . GLY A 1 85 ? 35.921 19.746 -45.748 1.00 70.31 85 GLY A N 1
ATOM 694 C CA . GLY A 1 85 ? 37.301 19.411 -45.380 1.00 70.31 85 GLY A CA 1
ATOM 695 C C . GLY A 1 85 ? 38.363 20.031 -46.294 1.00 70.31 85 GLY A C 1
ATOM 696 O O . GLY A 1 85 ? 39.540 19.972 -45.956 1.00 70.31 85 GLY A O 1
ATOM 697 N N . GLU A 1 86 ? 37.955 20.673 -47.393 1.00 74.25 86 GLU A N 1
ATOM 698 C CA . GLU A 1 86 ? 38.851 21.403 -48.300 1.00 74.25 86 GLU A CA 1
ATOM 699 C C . GLU A 1 86 ? 38.607 22.916 -48.239 1.00 74.25 86 GLU A C 1
ATOM 701 O O . GLU A 1 86 ? 39.436 23.666 -47.734 1.00 74.25 86 GLU A O 1
ATOM 706 N N . ARG A 1 87 ? 37.451 23.385 -48.738 1.00 75.56 87 ARG A N 1
ATOM 707 C CA . ARG A 1 87 ? 37.110 24.824 -48.806 1.00 75.56 87 ARG A CA 1
ATOM 708 C C . ARG A 1 87 ? 36.097 25.249 -47.752 1.00 75.56 87 ARG A C 1
ATOM 710 O O . ARG A 1 87 ? 36.048 26.426 -47.390 1.00 75.56 87 ARG A O 1
ATOM 717 N N . ILE A 1 88 ? 35.276 24.309 -47.284 1.00 82.56 88 ILE A N 1
ATOM 718 C CA . ILE A 1 88 ? 34.299 24.535 -46.220 1.00 82.56 88 ILE A CA 1
ATOM 719 C C . ILE A 1 88 ? 34.404 23.465 -45.138 1.00 82.56 88 ILE A C 1
ATOM 721 O O . ILE A 1 88 ? 34.659 22.293 -45.398 1.00 82.56 88 ILE A O 1
ATOM 725 N N . ASP A 1 89 ? 34.143 23.863 -43.906 1.00 79.75 89 ASP A N 1
ATOM 726 C CA . ASP A 1 89 ? 33.903 22.980 -42.773 1.00 79.75 89 ASP A CA 1
ATOM 727 C C . ASP A 1 89 ? 32.386 22.947 -42.530 1.00 79.75 89 ASP A C 1
ATOM 729 O O . ASP A 1 89 ? 31.831 23.873 -41.941 1.00 79.75 89 ASP A O 1
ATOM 733 N N . LEU A 1 90 ? 31.702 21.952 -43.109 1.00 85.94 90 LEU A N 1
ATOM 734 C CA . LEU A 1 90 ? 30.244 21.816 -43.153 1.00 85.94 90 LEU A CA 1
ATOM 735 C C . LEU A 1 90 ? 29.741 21.143 -41.872 1.00 85.94 90 LEU A C 1
ATOM 737 O O . LEU A 1 90 ? 30.134 20.019 -41.588 1.00 85.94 90 LEU A O 1
ATOM 741 N N . ASP A 1 91 ? 28.847 21.794 -41.129 1.00 83.38 91 ASP A N 1
ATOM 742 C CA . ASP A 1 91 ? 28.242 21.248 -39.906 1.00 83.38 91 ASP A CA 1
ATOM 743 C C . ASP A 1 91 ? 26.972 20.436 -40.201 1.00 83.38 91 ASP A C 1
ATOM 745 O O . ASP A 1 91 ? 26.801 19.320 -39.707 1.00 83.38 91 ASP A O 1
ATOM 749 N N . ALA A 1 92 ? 26.075 20.987 -41.023 1.00 89.50 92 ALA A N 1
ATOM 750 C CA . ALA A 1 92 ? 24.861 20.307 -41.469 1.00 89.50 92 ALA A CA 1
ATOM 751 C C . ALA A 1 92 ? 24.332 20.903 -42.776 1.00 89.50 92 ALA A C 1
ATOM 753 O O . ALA A 1 92 ? 24.531 22.087 -43.054 1.00 89.50 92 ALA A O 1
ATOM 754 N N . ALA A 1 93 ? 23.608 20.101 -43.551 1.00 92.88 93 ALA A N 1
ATOM 755 C CA . ALA A 1 93 ? 22.872 20.528 -44.730 1.00 92.88 93 ALA A CA 1
ATOM 756 C C . ALA A 1 93 ? 21.599 19.697 -44.930 1.00 92.88 93 ALA A C 1
ATOM 758 O O . ALA A 1 93 ? 21.575 18.502 -44.650 1.00 92.88 93 ALA A O 1
ATOM 759 N N . VAL A 1 94 ? 20.548 20.315 -45.465 1.00 94.88 94 VAL A N 1
ATOM 760 C CA . VAL A 1 94 ? 19.347 19.613 -45.932 1.00 94.88 94 VAL A CA 1
ATOM 761 C C . VAL A 1 94 ? 18.960 20.113 -47.316 1.00 94.88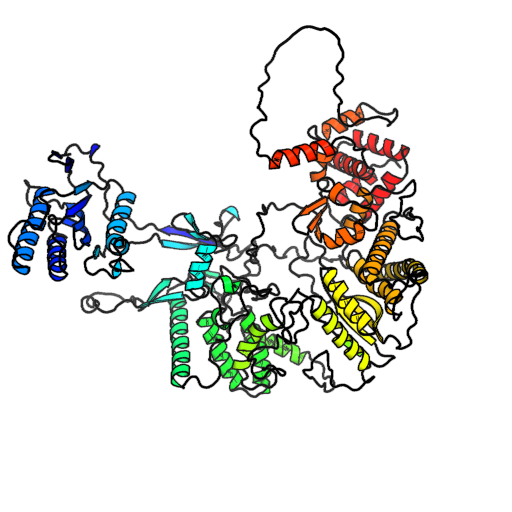 94 VAL A C 1
ATOM 763 O O . VAL A 1 94 ? 18.884 21.323 -47.550 1.00 94.88 94 VAL A O 1
ATOM 766 N N . VAL A 1 95 ? 18.714 19.177 -48.235 1.00 95.81 95 VAL A N 1
ATOM 767 C CA . VAL A 1 95 ? 18.195 19.471 -49.577 1.00 95.81 95 VAL A CA 1
ATOM 768 C C . VAL A 1 95 ? 16.701 19.161 -49.603 1.00 95.81 95 VAL A C 1
ATOM 770 O O . VAL A 1 95 ? 16.266 18.006 -49.609 1.00 95.81 95 VAL A O 1
ATOM 773 N N . MET A 1 96 ? 15.900 20.217 -49.594 1.00 95.12 96 MET A N 1
ATOM 774 C CA . MET A 1 96 ? 14.449 20.164 -49.730 1.00 95.12 96 MET A CA 1
ATOM 775 C C . MET A 1 96 ? 14.063 20.156 -51.218 1.00 95.12 96 MET A C 1
ATOM 777 O O . MET A 1 96 ? 14.888 20.506 -52.063 1.00 95.12 96 MET A O 1
ATOM 781 N N . PRO A 1 97 ? 12.818 19.790 -51.572 1.00 94.12 97 PRO A N 1
ATOM 782 C CA . PRO A 1 97 ? 12.372 19.835 -52.966 1.00 94.12 97 PRO A CA 1
ATOM 783 C C . PRO A 1 97 ? 12.511 21.224 -53.612 1.00 94.12 97 PRO A C 1
ATOM 785 O O . PRO A 1 97 ? 12.788 21.328 -54.798 1.00 94.12 97 PRO A O 1
ATOM 788 N N . ASP A 1 98 ? 12.373 22.304 -52.844 1.00 93.00 98 ASP A N 1
ATOM 789 C CA . ASP A 1 98 ? 12.351 23.684 -53.345 1.00 93.00 98 ASP A CA 1
ATOM 790 C C . ASP A 1 98 ? 13.558 24.542 -52.912 1.00 93.00 98 ASP A C 1
ATOM 792 O O . ASP A 1 98 ? 13.745 25.646 -53.430 1.00 93.00 98 ASP A O 1
ATOM 796 N N . HIS A 1 99 ? 14.398 24.083 -51.979 1.00 93.75 99 HIS A N 1
ATOM 797 C CA . HIS A 1 99 ? 15.514 24.873 -51.439 1.00 93.75 99 HIS A CA 1
ATOM 798 C C . HIS A 1 99 ? 16.567 24.027 -50.712 1.00 93.75 99 HIS A C 1
ATOM 800 O O . HIS A 1 99 ? 16.355 22.857 -50.419 1.00 93.75 99 HIS A O 1
ATOM 806 N N . VAL A 1 100 ? 17.702 24.642 -50.381 1.00 94.88 100 VAL A N 1
ATOM 807 C CA . VAL A 1 100 ? 18.774 24.041 -49.579 1.00 94.88 100 VAL A CA 1
ATOM 808 C C . VAL A 1 100 ? 19.056 24.926 -48.376 1.00 94.88 100 VAL A C 1
ATOM 810 O O . VAL A 1 100 ? 19.181 26.141 -48.534 1.00 94.88 100 VAL A O 1
ATOM 813 N N . HIS A 1 101 ? 19.193 24.321 -47.197 1.00 94.94 101 HIS A N 1
ATOM 814 C CA . HIS A 1 101 ? 19.764 24.966 -46.013 1.00 94.94 101 HIS A CA 1
ATOM 815 C C . HIS A 1 101 ? 21.095 24.313 -45.661 1.00 94.94 101 HIS A C 1
ATOM 817 O O . HIS A 1 101 ? 21.218 23.092 -45.748 1.00 94.94 101 HIS A O 1
ATOM 823 N N . MET A 1 102 ? 22.073 25.103 -45.229 1.00 92.75 102 MET A N 1
ATOM 824 C CA . MET A 1 102 ? 23.374 24.598 -44.797 1.00 92.75 102 MET A CA 1
ATOM 825 C C . MET A 1 102 ? 24.025 25.498 -43.752 1.00 92.75 102 MET A C 1
ATOM 827 O O . MET A 1 102 ? 23.819 26.709 -43.761 1.00 92.75 102 MET A O 1
ATOM 831 N N . ILE A 1 103 ? 24.825 24.901 -42.872 1.00 90.75 103 ILE A N 1
ATOM 832 C CA . ILE A 1 103 ? 25.673 25.598 -41.903 1.00 90.75 103 ILE A CA 1
ATOM 833 C C . ILE A 1 103 ? 27.109 25.175 -42.146 1.00 90.75 103 ILE A C 1
ATOM 835 O O . ILE A 1 103 ? 27.402 23.982 -42.098 1.00 90.75 103 ILE A O 1
ATOM 839 N N . PHE A 1 104 ? 27.998 26.127 -42.406 1.00 87.75 104 PHE A N 1
ATOM 840 C CA . PHE A 1 104 ? 29.412 25.836 -42.619 1.00 87.75 104 PHE A CA 1
ATOM 841 C C . PHE A 1 104 ? 30.309 27.012 -42.251 1.00 87.75 104 PHE A C 1
ATOM 843 O O . PHE A 1 104 ? 29.877 28.163 -42.205 1.00 87.75 104 PHE A O 1
ATOM 850 N N . ARG A 1 105 ? 31.590 26.723 -42.046 1.00 83.88 105 ARG A N 1
ATOM 851 C CA . ARG A 1 105 ? 32.658 27.715 -41.899 1.00 83.88 105 ARG A CA 1
ATOM 852 C C . ARG A 1 105 ? 33.564 27.696 -43.128 1.00 83.88 105 ARG A C 1
ATOM 854 O O . ARG A 1 105 ? 33.796 26.639 -43.710 1.00 83.88 105 ARG A O 1
ATOM 861 N N . LEU A 1 106 ? 34.058 28.859 -43.541 1.00 78.81 106 LEU A N 1
ATOM 862 C CA . LEU A 1 106 ? 35.042 28.964 -44.623 1.00 78.81 106 LEU A CA 1
ATOM 863 C C . LEU A 1 106 ? 36.422 28.551 -44.099 1.00 78.81 106 LEU A C 1
ATOM 865 O O . LEU A 1 106 ? 36.829 29.013 -43.036 1.00 78.81 106 LEU A O 1
ATOM 869 N N . MET A 1 107 ? 37.126 27.688 -44.830 1.00 67.94 107 MET A N 1
ATOM 870 C CA . MET A 1 107 ? 38.486 27.272 -44.474 1.00 67.94 107 MET A CA 1
ATOM 871 C C . MET A 1 107 ? 39.504 28.237 -45.094 1.00 67.94 107 MET A C 1
ATOM 873 O O . MET A 1 107 ? 39.384 28.595 -46.268 1.00 67.94 107 MET A O 1
ATOM 877 N N . LEU A 1 108 ? 40.490 28.674 -44.306 1.00 62.59 108 LEU A N 1
ATOM 878 C CA . LEU A 1 108 ? 41.631 29.451 -44.796 1.00 62.59 108 LEU A CA 1
ATOM 879 C C . LEU A 1 108 ? 42.599 28.518 -45.537 1.00 62.59 108 LEU A C 1
ATOM 881 O O . LEU A 1 108 ? 42.946 27.454 -45.028 1.00 62.59 108 LEU A O 1
ATOM 885 N N . ASP A 1 109 ? 43.025 28.920 -46.734 1.00 53.28 109 ASP A N 1
ATOM 886 C CA . ASP A 1 109 ? 43.980 28.171 -47.554 1.00 53.28 109 ASP A CA 1
ATOM 887 C C . ASP A 1 109 ? 45.396 28.420 -46.999 1.00 53.28 109 ASP A C 1
ATOM 889 O O . ASP A 1 109 ? 45.948 29.508 -47.165 1.00 53.28 109 ASP A O 1
ATOM 893 N N . SER A 1 110 ? 45.968 27.459 -46.266 1.00 45.41 110 SER A N 1
ATOM 894 C CA . SER A 1 110 ? 47.250 27.641 -45.562 1.00 45.41 110 SER A CA 1
ATOM 895 C C . SER A 1 110 ? 48.464 27.769 -46.493 1.00 45.41 110 SER A C 1
ATOM 897 O O . SER A 1 110 ? 49.498 28.268 -46.057 1.00 45.41 110 SER A O 1
ATOM 899 N N . ASP A 1 111 ? 48.330 27.377 -47.766 1.00 47.00 111 ASP A N 1
ATOM 900 C CA . ASP A 1 111 ? 49.427 27.319 -48.747 1.00 47.00 111 ASP A CA 1
ATOM 901 C C . ASP A 1 111 ? 49.373 28.420 -49.828 1.00 47.00 111 ASP A C 1
ATOM 903 O O . ASP A 1 111 ? 50.226 28.468 -50.719 1.00 47.00 111 ASP A O 1
ATOM 907 N N . ARG A 1 112 ? 48.402 29.345 -49.777 1.00 48.69 112 ARG A N 1
ATOM 908 C CA . ARG A 1 112 ? 48.294 30.463 -50.733 1.00 48.69 112 ARG A CA 1
ATOM 909 C C . ARG A 1 112 ? 48.112 31.792 -50.021 1.00 48.69 112 ARG A C 1
ATOM 911 O O . ARG A 1 112 ? 47.018 32.155 -49.606 1.00 48.69 112 ARG A O 1
ATOM 918 N N . GLN A 1 113 ? 49.191 32.563 -49.979 1.00 41.47 113 GLN A N 1
ATOM 919 C CA . GLN A 1 113 ? 49.303 33.830 -49.257 1.00 41.47 113 GLN A CA 1
ATOM 920 C C . GLN A 1 113 ? 48.473 35.001 -49.834 1.00 41.47 113 GLN A C 1
ATOM 922 O O . GLN A 1 113 ? 48.772 36.140 -49.500 1.00 41.47 113 GLN A O 1
ATOM 927 N N . ASP A 1 114 ? 47.449 34.769 -50.677 1.00 42.22 114 ASP A N 1
ATOM 928 C CA . ASP A 1 114 ? 46.700 35.888 -51.284 1.00 42.22 114 ASP A CA 1
ATOM 929 C C . ASP A 1 114 ? 45.232 35.648 -51.713 1.00 42.22 114 ASP A C 1
ATOM 931 O O . ASP A 1 114 ? 44.670 36.459 -52.439 1.00 42.22 114 ASP A O 1
ATOM 935 N N . THR A 1 115 ? 44.530 34.577 -51.306 1.00 51.19 115 THR A N 1
ATOM 936 C CA . THR A 1 115 ? 43.061 34.531 -51.538 1.00 51.19 115 THR A CA 1
ATOM 937 C C . THR A 1 115 ? 42.299 33.663 -50.532 1.00 51.19 115 THR A C 1
ATOM 939 O O . THR A 1 115 ? 42.047 32.487 -50.779 1.00 51.19 115 THR A O 1
ATOM 942 N N . SER A 1 116 ? 41.800 34.253 -49.442 1.00 53.84 116 SER A N 1
ATOM 943 C CA . SER A 1 116 ? 40.736 33.615 -48.650 1.00 53.84 116 SER A CA 1
ATOM 944 C C . SER A 1 116 ? 39.507 33.356 -49.547 1.00 53.84 116 SER A C 1
ATOM 946 O O . SER A 1 116 ? 39.057 34.274 -50.250 1.00 53.84 116 SER A O 1
ATOM 948 N N . PRO A 1 117 ? 38.932 32.137 -49.583 1.00 60.34 117 PRO A N 1
ATOM 949 C CA . PRO A 1 117 ? 37.761 31.858 -50.406 1.00 60.34 117 PRO A CA 1
ATOM 950 C C . PRO A 1 117 ? 36.561 32.661 -49.891 1.00 60.34 117 PRO A C 1
ATOM 952 O O . PRO A 1 117 ? 36.063 32.438 -48.795 1.00 60.34 117 PRO A O 1
ATOM 955 N N . SER A 1 118 ? 36.074 33.617 -50.684 1.00 74.25 118 SER A N 1
ATOM 956 C CA . SER A 1 118 ? 34.881 34.389 -50.317 1.00 74.25 118 SER A CA 1
ATOM 957 C C . SER A 1 118 ? 33.618 33.527 -50.357 1.00 74.25 118 SER A C 1
ATOM 959 O O . SER A 1 118 ? 33.476 32.722 -51.284 1.00 74.25 118 SER A O 1
ATOM 961 N N . LEU A 1 119 ? 32.663 33.782 -49.455 1.00 80.31 119 LEU A N 1
ATOM 962 C CA . LEU A 1 119 ? 31.348 33.122 -49.413 1.00 80.31 119 LEU A CA 1
ATOM 963 C C . LEU A 1 119 ? 30.680 33.066 -50.801 1.00 80.31 119 LEU A C 1
ATOM 965 O O . LEU A 1 119 ? 30.219 32.013 -51.239 1.00 80.31 119 LEU A O 1
ATOM 969 N N . SER A 1 120 ? 30.732 34.178 -51.539 1.00 79.75 120 SER A N 1
ATOM 970 C CA . SER A 1 120 ? 30.193 34.299 -52.899 1.00 79.75 120 SER A CA 1
ATOM 971 C C . SER A 1 120 ? 30.814 33.302 -53.893 1.00 79.75 120 SER A C 1
ATOM 973 O O . SER A 1 120 ? 30.093 32.655 -54.650 1.00 79.75 120 SER A O 1
ATOM 975 N N . LYS A 1 121 ? 32.138 33.092 -53.853 1.00 80.38 121 LYS A N 1
ATOM 976 C CA . LYS A 1 121 ? 32.844 32.128 -54.724 1.00 80.38 121 LYS A CA 1
ATOM 977 C C . LYS A 1 121 ? 32.453 30.679 -54.416 1.00 80.38 121 LYS A C 1
ATOM 979 O O . LYS A 1 121 ? 32.275 29.890 -55.344 1.00 80.38 121 LYS A O 1
ATOM 984 N N . VAL A 1 122 ? 32.309 30.331 -53.136 1.00 83.56 122 VAL A N 1
ATOM 985 C CA . VAL A 1 122 ? 31.899 28.982 -52.707 1.00 83.56 122 VAL A CA 1
ATOM 986 C C . VAL A 1 122 ? 30.463 28.698 -53.140 1.00 83.56 122 VAL A C 1
ATOM 988 O O . VAL A 1 122 ? 30.209 27.690 -53.800 1.00 83.56 122 VAL A O 1
ATOM 991 N N . LEU A 1 123 ? 29.537 29.617 -52.854 1.00 86.94 123 LEU A N 1
ATOM 992 C CA . LEU A 1 123 ? 28.139 29.468 -53.255 1.00 86.94 123 LEU A CA 1
ATOM 993 C C . LEU A 1 123 ? 27.978 29.467 -54.776 1.00 86.94 123 LEU A C 1
ATOM 995 O O . LEU A 1 123 ? 27.208 28.664 -55.294 1.00 86.94 123 LEU A O 1
ATOM 999 N N . HIS A 1 124 ? 28.734 30.293 -55.505 1.00 86.00 124 HIS A N 1
ATOM 1000 C CA . HIS A 1 124 ? 28.753 30.260 -56.966 1.00 86.00 124 HIS A CA 1
ATOM 1001 C C . HIS A 1 124 ? 29.222 28.899 -57.495 1.00 86.00 124 HIS A C 1
ATOM 1003 O O . HIS A 1 124 ? 28.592 28.356 -58.397 1.00 86.00 124 HIS A O 1
ATOM 1009 N N . SER A 1 125 ? 30.283 28.321 -56.922 1.00 86.12 125 SER A N 1
ATOM 1010 C CA . SER A 1 125 ? 30.785 26.995 -57.306 1.00 86.12 125 SER A CA 1
ATOM 1011 C C . SER A 1 125 ? 29.716 25.910 -57.118 1.00 86.12 125 SER A C 1
ATOM 1013 O O . SER A 1 125 ? 29.380 25.204 -58.069 1.00 86.12 125 SER A O 1
ATOM 1015 N N . ILE A 1 126 ? 29.105 25.845 -55.928 1.00 88.88 126 ILE A N 1
ATOM 1016 C CA . ILE A 1 126 ? 28.061 24.859 -55.600 1.00 88.88 126 ILE A CA 1
ATOM 1017 C C . ILE A 1 126 ? 26.829 25.052 -56.494 1.00 88.88 126 ILE A C 1
ATOM 1019 O O . ILE A 1 126 ? 26.339 24.091 -57.092 1.00 88.88 126 ILE A O 1
ATOM 1023 N N . LYS A 1 127 ? 26.326 26.287 -56.623 1.00 89.19 127 LYS A N 1
ATOM 1024 C CA . LYS A 1 127 ? 25.111 26.597 -57.395 1.00 89.19 127 LYS A CA 1
ATOM 1025 C C . LYS A 1 127 ? 25.319 26.403 -58.896 1.00 89.19 127 LYS A C 1
ATOM 1027 O O . LYS A 1 127 ? 24.443 25.843 -59.542 1.00 89.19 127 LYS A O 1
ATOM 1032 N N . SER A 1 128 ? 26.455 26.825 -59.453 1.00 90.19 128 SER A N 1
ATOM 1033 C CA . SER A 1 128 ? 26.745 26.695 -60.888 1.00 90.19 128 SER A CA 1
ATOM 1034 C C . SER A 1 128 ? 26.925 25.233 -61.297 1.00 90.19 128 SER A C 1
ATOM 1036 O O . SER A 1 128 ? 26.307 24.780 -62.262 1.00 90.19 128 SER A O 1
ATOM 1038 N N . PHE A 1 129 ? 27.693 24.462 -60.519 1.00 90.62 129 PHE A N 1
ATOM 1039 C CA . PHE A 1 129 ? 27.884 23.037 -60.778 1.00 90.62 129 PHE A CA 1
ATOM 1040 C C . PHE A 1 129 ? 26.561 22.266 -60.684 1.00 90.62 129 PHE A C 1
ATOM 1042 O O . PHE A 1 129 ? 26.156 21.614 -61.646 1.00 90.62 129 PHE A O 1
ATOM 1049 N N . SER A 1 130 ? 25.838 22.415 -59.567 1.00 90.94 130 SER A N 1
ATOM 1050 C CA . SER A 1 130 ? 24.548 21.739 -59.381 1.00 90.94 130 SER A CA 1
ATOM 1051 C C . SER A 1 130 ? 23.501 22.172 -60.411 1.00 90.94 130 SER A C 1
ATOM 1053 O O . SER A 1 130 ? 22.771 21.322 -60.912 1.00 90.94 130 SER A O 1
ATOM 1055 N N . ALA A 1 131 ? 23.451 23.452 -60.802 1.00 89.75 131 ALA A N 1
ATOM 1056 C CA . ALA A 1 131 ? 22.550 23.924 -61.854 1.00 89.75 131 ALA A CA 1
ATOM 1057 C C . ALA A 1 131 ? 22.821 23.246 -63.198 1.00 89.75 131 ALA A C 1
ATOM 1059 O O . ALA A 1 131 ? 21.884 22.793 -63.852 1.00 89.75 131 ALA A O 1
ATOM 1060 N N . ASN A 1 132 ? 24.088 23.155 -63.603 1.00 90.56 132 ASN A N 1
ATOM 1061 C CA . ASN A 1 132 ? 24.466 22.555 -64.878 1.00 90.56 132 ASN A CA 1
ATOM 1062 C C . ASN A 1 132 ? 24.173 21.055 -64.908 1.00 90.56 132 ASN A C 1
ATOM 1064 O O . ASN A 1 132 ? 23.584 20.566 -65.871 1.00 90.56 132 ASN A O 1
ATOM 1068 N N . GLU A 1 133 ? 24.540 20.331 -63.855 1.00 90.38 133 GLU A N 1
ATOM 1069 C CA . GLU A 1 133 ? 24.360 18.882 -63.804 1.00 90.38 133 GLU A CA 1
ATOM 1070 C C . GLU A 1 133 ? 22.893 18.473 -63.631 1.00 90.38 133 GLU A C 1
ATOM 1072 O O . GLU A 1 133 ? 22.425 17.569 -64.322 1.00 90.38 133 GLU A O 1
ATOM 1077 N N . VAL A 1 134 ? 22.113 19.185 -62.810 1.00 89.69 134 VAL A N 1
ATOM 1078 C CA . VAL A 1 134 ? 20.665 18.937 -62.708 1.00 89.69 134 VAL A CA 1
ATOM 1079 C C . VAL A 1 134 ? 19.955 19.294 -64.016 1.00 89.69 134 VAL A C 1
ATOM 1081 O O . VAL A 1 134 ? 19.086 18.546 -64.455 1.00 89.69 134 VAL A O 1
ATOM 1084 N N . ASN A 1 135 ? 20.328 20.388 -64.690 1.00 90.69 135 ASN A N 1
ATOM 1085 C CA . ASN A 1 135 ? 19.752 20.723 -65.996 1.00 90.69 135 ASN A CA 1
ATOM 1086 C C . ASN A 1 135 ? 20.071 19.656 -67.055 1.00 90.69 135 ASN A C 1
ATOM 1088 O O . ASN A 1 135 ? 19.190 19.306 -67.839 1.00 90.69 135 ASN A O 1
ATOM 1092 N N . LYS A 1 136 ? 21.287 19.090 -67.056 1.00 90.06 136 LYS A N 1
ATOM 1093 C CA . LYS A 1 136 ? 21.637 17.946 -67.915 1.00 90.06 136 LYS A CA 1
ATOM 1094 C C . LYS A 1 136 ? 20.802 16.712 -67.572 1.00 90.06 136 LYS A C 1
ATOM 1096 O O . LYS A 1 136 ? 20.204 16.124 -68.472 1.00 90.06 136 LYS A O 1
ATOM 1101 N N . LEU A 1 137 ? 20.717 16.359 -66.287 1.00 89.31 137 LEU A N 1
ATOM 1102 C CA . LEU A 1 137 ? 19.967 15.203 -65.788 1.00 89.31 137 LEU A CA 1
ATOM 1103 C C . LEU A 1 137 ? 18.480 15.282 -66.159 1.00 89.31 137 LEU A C 1
ATOM 1105 O O . LEU A 1 137 ? 17.894 14.301 -66.608 1.00 89.31 137 LEU A O 1
ATOM 1109 N N . LEU A 1 138 ? 17.883 16.465 -66.015 1.00 86.88 138 LEU A N 1
ATOM 1110 C CA . LEU A 1 138 ? 16.464 16.712 -66.278 1.00 86.88 138 LEU A CA 1
ATOM 1111 C C . LEU A 1 138 ? 16.183 17.186 -67.713 1.00 86.88 138 LEU A C 1
ATOM 1113 O O . LEU A 1 138 ? 15.048 17.544 -68.021 1.00 86.88 138 LEU A O 1
ATOM 1117 N N . LYS A 1 139 ? 17.200 17.213 -68.590 1.00 87.75 139 LYS A N 1
ATOM 1118 C CA . LYS A 1 139 ? 17.133 17.728 -69.975 1.00 87.75 139 LYS A CA 1
ATOM 1119 C C . LYS A 1 139 ? 16.481 19.118 -70.078 1.00 87.75 139 LYS A C 1
ATOM 1121 O O . LYS A 1 139 ? 15.774 19.426 -71.038 1.00 87.75 139 LYS A O 1
ATOM 1126 N N . ARG A 1 140 ? 16.731 19.970 -69.085 1.00 87.38 140 ARG A N 1
ATOM 1127 C CA . ARG A 1 140 ? 16.198 21.331 -68.960 1.00 87.38 140 ARG A CA 1
ATOM 1128 C C . ARG A 1 140 ? 17.225 22.367 -69.429 1.00 87.38 140 ARG A C 1
ATOM 1130 O O . ARG A 1 140 ? 18.430 22.138 -69.396 1.00 87.38 140 ARG A O 1
ATOM 1137 N N . LYS A 1 141 ? 16.739 23.540 -69.843 1.00 79.81 141 LYS A N 1
ATOM 1138 C CA . LYS A 1 141 ? 17.540 24.755 -70.061 1.00 79.81 141 LYS A CA 1
ATOM 1139 C C . LYS A 1 141 ? 16.993 25.898 -69.196 1.00 79.81 141 LYS A C 1
ATOM 1141 O O . LYS A 1 141 ? 15.800 25.927 -68.900 1.00 79.81 141 LYS A O 1
ATOM 1146 N N . GLY A 1 142 ? 17.852 26.837 -68.802 1.00 83.38 142 GLY A N 1
ATOM 1147 C CA . GLY A 1 142 ? 17.493 27.993 -67.967 1.00 83.38 142 GLY A CA 1
ATOM 1148 C C . GLY A 1 142 ? 17.985 27.888 -66.521 1.00 83.38 142 GLY A C 1
ATOM 1149 O O . GLY A 1 142 ? 18.673 26.935 -66.156 1.00 83.38 142 GLY A O 1
ATOM 1150 N N . SER A 1 143 ? 17.654 28.885 -65.695 1.00 85.75 143 SER A N 1
ATOM 1151 C CA . SER A 1 143 ? 18.150 28.938 -64.315 1.00 85.75 143 SER A CA 1
ATOM 1152 C C . SER A 1 143 ? 17.484 27.886 -63.422 1.00 85.75 143 SER A C 1
ATOM 1154 O O . SER A 1 143 ? 16.258 27.731 -63.443 1.00 85.75 143 SER A O 1
ATOM 1156 N N . LEU A 1 144 ? 18.301 27.173 -62.637 1.00 89.62 144 LEU A N 1
ATOM 1157 C CA . LEU A 1 144 ? 17.840 26.256 -61.591 1.00 89.62 144 LEU A CA 1
ATOM 1158 C C . LEU A 1 144 ? 17.625 26.984 -60.260 1.00 89.62 144 LEU A C 1
ATOM 1160 O O . LEU A 1 144 ? 16.648 26.717 -59.566 1.00 89.62 144 LEU A O 1
ATOM 1164 N N . TRP A 1 145 ? 18.522 27.907 -59.912 1.00 92.12 145 TRP A N 1
ATOM 1165 C CA . TRP A 1 145 ? 18.540 28.606 -58.628 1.00 92.12 145 TRP A CA 1
ATOM 1166 C C . TRP A 1 145 ? 18.093 30.061 -58.779 1.00 92.12 145 TRP A C 1
ATOM 1168 O O . TRP A 1 145 ? 18.256 30.666 -59.836 1.00 92.12 145 TRP A O 1
ATOM 1178 N N . GLN A 1 146 ? 17.565 30.650 -57.710 1.00 88.44 146 GLN A N 1
ATOM 1179 C CA . GLN A 1 146 ? 17.440 32.108 -57.625 1.00 88.44 146 GLN A CA 1
ATOM 1180 C C . GLN A 1 146 ? 18.832 32.747 -57.556 1.00 88.44 146 GLN A C 1
ATOM 1182 O O . GLN A 1 146 ? 19.756 32.148 -56.997 1.00 88.44 146 GLN A O 1
ATOM 1187 N N . ASP A 1 147 ? 18.991 33.946 -58.119 1.00 78.75 147 ASP A N 1
ATOM 1188 C CA . ASP A 1 147 ? 20.299 34.608 -58.210 1.00 78.75 147 ASP A CA 1
ATOM 1189 C C . ASP A 1 147 ? 20.885 34.907 -56.821 1.00 78.75 147 ASP A C 1
ATOM 1191 O O . ASP A 1 147 ? 22.038 34.566 -56.538 1.00 78.75 147 ASP A O 1
ATOM 1195 N N . GLU A 1 148 ? 20.073 35.450 -55.914 1.00 80.19 148 GLU A N 1
ATOM 1196 C CA . GLU A 1 148 ? 20.481 35.783 -54.546 1.00 80.19 148 GLU A CA 1
ATOM 1197 C C . GLU A 1 148 ? 20.276 34.598 -53.582 1.00 80.19 148 GLU A C 1
ATOM 1199 O O . GLU A 1 148 ? 19.396 33.754 -53.767 1.00 80.19 148 GLU A O 1
ATOM 1204 N N . SER A 1 149 ? 21.131 34.505 -52.562 1.00 84.88 149 SER A N 1
ATOM 1205 C CA . SER A 1 149 ? 21.036 33.507 -51.485 1.00 84.88 149 SER A CA 1
ATOM 1206 C C . SER A 1 149 ? 20.941 34.251 -50.158 1.00 84.88 149 SER A C 1
ATOM 1208 O O . SER A 1 149 ? 21.509 35.327 -50.029 1.00 84.88 149 SER A O 1
ATOM 1210 N N . PHE A 1 150 ? 20.237 33.699 -49.179 1.00 85.88 150 PHE A N 1
ATOM 1211 C CA . PHE A 1 150 ? 20.224 34.243 -47.825 1.00 85.88 150 PHE A CA 1
ATOM 1212 C C . PHE A 1 150 ? 21.416 33.686 -47.048 1.00 85.88 150 PHE A C 1
ATOM 1214 O O . PHE A 1 150 ? 21.599 32.470 -47.032 1.00 85.88 150 PHE A O 1
ATOM 1221 N N . ASP A 1 151 ? 22.178 34.536 -46.370 1.00 85.88 151 ASP A N 1
ATOM 1222 C CA . ASP A 1 151 ? 23.217 34.127 -45.427 1.00 85.88 151 ASP A CA 1
ATOM 1223 C C . ASP A 1 151 ? 23.116 34.889 -44.107 1.00 85.88 151 ASP A C 1
ATOM 1225 O O . ASP A 1 151 ? 22.618 36.011 -44.036 1.00 85.88 151 ASP A O 1
ATOM 1229 N N . HIS A 1 152 ? 23.565 34.234 -43.041 1.00 86.81 152 HIS A N 1
ATOM 1230 C CA . HIS A 1 152 ? 23.548 34.769 -41.689 1.00 86.81 152 HIS A CA 1
ATOM 1231 C C . HIS A 1 152 ? 24.743 34.243 -40.893 1.00 86.81 152 HIS A C 1
ATOM 1233 O O . HIS A 1 152 ? 24.941 33.031 -40.798 1.00 86.81 152 HIS A O 1
ATOM 1239 N N . ILE A 1 153 ? 25.532 35.142 -40.299 1.00 85.81 153 ILE A N 1
ATOM 1240 C CA . ILE A 1 153 ? 26.643 34.769 -39.409 1.00 85.81 153 ILE A CA 1
ATOM 1241 C C . ILE A 1 153 ? 26.075 34.309 -38.065 1.00 85.81 153 ILE A C 1
ATOM 1243 O O . ILE A 1 153 ? 25.404 35.087 -37.385 1.00 85.81 153 ILE A O 1
ATOM 1247 N N . ILE A 1 154 ? 26.405 33.083 -37.661 1.00 82.81 154 ILE A N 1
ATOM 1248 C CA . ILE A 1 154 ? 26.040 32.505 -36.362 1.00 82.81 154 ILE A CA 1
ATOM 1249 C C . ILE A 1 154 ? 26.964 33.065 -35.274 1.00 82.81 154 ILE A C 1
ATOM 1251 O O . ILE A 1 154 ? 28.188 32.964 -35.367 1.00 82.81 154 ILE A O 1
ATOM 1255 N N . ARG A 1 155 ? 26.383 33.658 -34.226 1.00 78.88 155 ARG A N 1
ATOM 1256 C CA . ARG A 1 155 ? 27.099 34.518 -33.265 1.00 78.88 155 ARG A CA 1
ATOM 1257 C C . ARG A 1 155 ? 27.365 33.855 -31.920 1.00 78.88 155 ARG A C 1
ATOM 1259 O O . ARG A 1 155 ? 28.212 34.333 -31.170 1.00 78.88 155 ARG A O 1
ATOM 1266 N N . ASN A 1 156 ? 26.637 32.796 -31.574 1.00 76.69 156 ASN A N 1
ATOM 1267 C CA . ASN A 1 156 ? 26.802 32.064 -30.318 1.00 76.69 156 ASN A CA 1
ATOM 1268 C C . ASN A 1 156 ? 26.366 30.591 -30.449 1.00 76.69 156 ASN A C 1
ATOM 1270 O O . ASN A 1 156 ? 25.775 30.187 -31.448 1.00 76.69 156 ASN A O 1
ATOM 1274 N N . GLY A 1 157 ? 26.697 29.780 -29.439 1.00 69.00 157 GLY A N 1
ATOM 1275 C CA . GLY A 1 157 ? 26.454 28.334 -29.473 1.00 69.00 157 GLY A CA 1
ATOM 1276 C C . GLY A 1 157 ? 24.977 27.939 -29.362 1.00 69.00 157 GLY A C 1
ATOM 1277 O O . GLY A 1 157 ? 24.607 26.870 -29.839 1.00 69.00 157 GLY A O 1
ATOM 1278 N N . GLU A 1 158 ? 24.132 28.785 -28.765 1.00 71.81 158 GLU A N 1
ATOM 1279 C CA . GLU A 1 158 ? 22.682 28.551 -28.691 1.00 71.81 158 GLU A CA 1
ATOM 1280 C C . GLU A 1 158 ? 22.042 28.730 -30.069 1.00 71.81 158 GLU A C 1
ATOM 1282 O O . GLU A 1 158 ? 21.295 27.869 -30.521 1.00 71.81 158 GLU A O 1
ATOM 1287 N N . GLU A 1 159 ? 22.417 29.796 -30.776 1.00 76.69 159 GLU A N 1
ATOM 1288 C CA . GLU A 1 159 ? 22.003 30.063 -32.152 1.00 76.69 159 GLU A CA 1
ATOM 1289 C C . GLU A 1 159 ? 22.506 28.976 -33.113 1.00 76.69 159 GLU A C 1
ATOM 1291 O O . GLU A 1 159 ? 21.767 28.532 -33.988 1.00 76.69 159 GLU A O 1
ATOM 1296 N N . TRP A 1 160 ? 23.737 28.490 -32.920 1.00 81.00 160 TRP A N 1
ATOM 1297 C CA . TRP A 1 160 ? 24.262 27.350 -33.673 1.00 81.00 160 TRP A CA 1
ATOM 1298 C C . TRP A 1 160 ? 23.390 26.100 -33.487 1.00 81.00 160 TRP A C 1
ATOM 1300 O O . TRP A 1 160 ? 22.930 25.518 -34.470 1.00 81.00 160 TRP A O 1
ATOM 1310 N N . ALA A 1 161 ? 23.095 25.730 -32.235 1.00 73.12 161 ALA A N 1
ATOM 1311 C CA . ALA A 1 161 ? 22.264 24.569 -31.923 1.00 73.12 161 ALA A CA 1
ATOM 1312 C C . ALA A 1 161 ? 20.829 24.719 -32.463 1.00 73.12 161 ALA A C 1
ATOM 1314 O O . ALA A 1 161 ? 20.276 23.768 -33.015 1.00 73.12 161 ALA A O 1
ATOM 1315 N N . GLU A 1 162 ? 20.247 25.920 -32.372 1.00 82.56 162 GLU A N 1
ATOM 1316 C CA . GLU A 1 162 ? 18.930 26.231 -32.936 1.00 82.56 162 GLU A CA 1
ATOM 1317 C C . GLU A 1 162 ? 18.899 26.005 -34.455 1.00 82.56 162 GLU A C 1
ATOM 1319 O O . GLU A 1 162 ? 17.969 25.380 -34.968 1.00 82.56 162 GLU A O 1
ATOM 1324 N N . LYS A 1 163 ? 19.909 26.488 -35.193 1.00 84.94 163 LYS A N 1
ATOM 1325 C CA . LYS A 1 163 ? 19.950 26.352 -36.657 1.00 84.94 163 LYS A CA 1
ATOM 1326 C C . LYS A 1 163 ? 20.245 24.921 -37.111 1.00 84.94 163 LYS A C 1
ATOM 1328 O O . LYS A 1 163 ? 19.676 24.492 -38.116 1.00 84.94 163 LYS A O 1
ATOM 1333 N N . ILE A 1 164 ? 21.057 24.166 -36.371 1.00 83.12 164 ILE A N 1
ATOM 1334 C CA . ILE A 1 164 ? 21.270 22.730 -36.620 1.00 83.12 164 ILE A CA 1
ATOM 1335 C C . ILE A 1 164 ? 19.956 21.961 -36.459 1.00 83.12 164 ILE A C 1
ATOM 1337 O O . ILE A 1 164 ? 19.557 21.220 -37.360 1.00 83.12 164 ILE A O 1
ATOM 1341 N N . GLU A 1 165 ? 19.229 22.189 -35.363 1.00 83.31 165 GLU A N 1
ATOM 1342 C CA . GLU A 1 165 ? 17.940 21.530 -35.138 1.00 83.31 165 GLU A CA 1
ATOM 1343 C C . GLU A 1 165 ? 16.882 21.985 -36.154 1.00 83.31 165 GLU A C 1
ATOM 1345 O O . GLU A 1 165 ? 16.078 21.182 -36.629 1.00 83.31 165 GLU A O 1
ATOM 1350 N N . TYR A 1 166 ? 16.914 23.254 -36.571 1.00 87.44 166 TYR A N 1
ATOM 1351 C CA . TYR A 1 166 ? 16.071 23.757 -37.655 1.00 87.44 166 TYR A CA 1
ATOM 1352 C C . TYR A 1 166 ? 16.298 22.999 -38.972 1.00 87.44 166 TYR A C 1
ATOM 1354 O O . TYR A 1 166 ? 15.320 22.661 -39.642 1.00 87.44 166 TYR A O 1
ATOM 1362 N N . ILE A 1 167 ? 17.556 22.708 -39.332 1.00 89.31 167 ILE A N 1
ATOM 1363 C CA . ILE A 1 167 ? 17.913 21.913 -40.518 1.00 89.31 167 ILE A CA 1
ATOM 1364 C C . ILE A 1 167 ? 17.383 20.480 -40.387 1.00 89.31 167 ILE A C 1
ATOM 1366 O O . ILE A 1 167 ? 16.726 19.993 -41.308 1.00 89.31 167 ILE A O 1
ATOM 1370 N N . ARG A 1 168 ? 17.591 19.828 -39.235 1.00 87.25 168 ARG A N 1
ATOM 1371 C CA . ARG A 1 168 ? 17.123 18.451 -38.983 1.00 87.25 168 ARG A CA 1
ATOM 1372 C C . ARG A 1 168 ? 15.603 18.331 -39.057 1.00 87.25 168 ARG A C 1
ATOM 1374 O O . ARG A 1 168 ? 15.073 17.452 -39.729 1.00 87.25 168 ARG A O 1
ATOM 1381 N N . GLN A 1 169 ? 14.888 19.242 -38.406 1.00 88.56 169 GLN A N 1
ATOM 1382 C CA . GLN A 1 169 ? 13.426 19.199 -38.318 1.00 88.56 169 GLN A CA 1
ATOM 1383 C C . GLN A 1 169 ? 12.722 19.728 -39.572 1.00 88.56 169 GLN A C 1
ATOM 1385 O O . GLN A 1 169 ? 11.493 19.691 -39.635 1.00 88.56 169 GLN A O 1
ATOM 1390 N N . ASN A 1 170 ? 13.450 20.243 -40.570 1.00 91.81 170 ASN A N 1
ATOM 1391 C CA . ASN A 1 170 ? 12.843 20.902 -41.728 1.00 91.81 170 ASN A CA 1
ATOM 1392 C C . ASN A 1 170 ? 11.925 19.951 -42.518 1.00 91.81 170 ASN A C 1
ATOM 1394 O O . ASN A 1 170 ? 10.773 20.287 -42.801 1.00 91.81 170 ASN A O 1
ATOM 1398 N N . ALA A 1 171 ? 12.397 18.727 -42.779 1.00 88.25 171 ALA A N 1
ATOM 1399 C CA . ALA A 1 171 ? 11.632 17.699 -43.483 1.00 88.25 171 ALA A CA 1
ATOM 1400 C C . ALA A 1 171 ? 10.403 17.219 -42.692 1.00 88.25 171 ALA A C 1
ATOM 1402 O O . ALA A 1 171 ? 9.341 17.013 -43.280 1.00 88.25 171 ALA A O 1
ATOM 1403 N N . VAL A 1 172 ? 10.520 17.124 -41.362 1.00 88.94 172 VAL A N 1
ATOM 1404 C CA . VAL A 1 172 ? 9.411 16.757 -40.463 1.00 88.94 172 VAL A CA 1
ATOM 1405 C C . VAL A 1 172 ? 8.344 17.847 -40.438 1.00 88.94 172 VAL A C 1
ATOM 1407 O O . VAL A 1 172 ? 7.162 17.568 -40.606 1.00 88.94 172 VAL A O 1
ATOM 1410 N N . LYS A 1 173 ? 8.749 19.118 -40.315 1.00 87.38 173 LYS A N 1
ATOM 1411 C CA . LYS A 1 173 ? 7.826 20.266 -40.339 1.00 87.38 173 LYS A CA 1
ATOM 1412 C C . LYS A 1 173 ? 7.077 20.400 -41.665 1.00 87.38 173 LYS A C 1
ATOM 1414 O O . LYS A 1 173 ? 5.945 20.872 -41.663 1.00 87.38 173 LYS A O 1
ATOM 1419 N N . LYS A 1 174 ? 7.690 19.992 -42.783 1.00 85.94 174 LYS A N 1
ATOM 1420 C CA . LYS A 1 174 ? 7.032 19.913 -44.098 1.00 85.94 174 LYS A CA 1
ATOM 1421 C C . LYS A 1 174 ? 6.220 18.624 -44.314 1.00 85.94 174 LYS A C 1
ATOM 1423 O O . LYS A 1 174 ? 5.627 18.481 -45.377 1.00 85.94 174 LYS A O 1
ATOM 1428 N N . GLY A 1 175 ? 6.172 17.712 -43.339 1.00 88.69 175 GLY A N 1
ATOM 1429 C CA . GLY A 1 175 ? 5.396 16.471 -43.415 1.00 88.69 175 GLY A CA 1
ATOM 1430 C C . GLY A 1 175 ? 5.958 15.426 -44.382 1.00 88.69 175 GLY A C 1
ATOM 1431 O O . GLY A 1 175 ? 5.221 14.542 -44.803 1.00 88.69 175 GLY A O 1
ATOM 1432 N N . LEU A 1 176 ? 7.240 15.522 -44.760 1.00 86.88 176 LEU A N 1
ATOM 1433 C CA . LEU A 1 176 ? 7.876 14.576 -45.688 1.00 86.88 176 LEU A CA 1
ATOM 1434 C C . LEU A 1 176 ? 8.283 13.264 -44.999 1.00 86.88 176 LEU A C 1
ATOM 1436 O O . LEU A 1 176 ? 8.341 12.226 -45.650 1.00 86.88 176 LEU A O 1
ATOM 1440 N N . VAL A 1 177 ? 8.587 13.318 -43.699 1.00 84.38 177 VAL A N 1
ATOM 1441 C CA . VAL A 1 177 ? 8.958 12.174 -42.849 1.00 84.38 177 VAL A CA 1
ATOM 1442 C C . VAL A 1 177 ? 8.496 12.414 -41.409 1.00 84.38 177 VAL A C 1
ATOM 1444 O O . VAL A 1 177 ? 8.370 13.560 -40.985 1.00 84.38 177 VAL A O 1
ATOM 1447 N N . GLU A 1 178 ? 8.299 11.352 -40.624 1.00 75.50 178 GLU A N 1
ATOM 1448 C CA . GLU A 1 178 ? 7.938 11.470 -39.197 1.00 75.50 178 GLU A CA 1
ATOM 1449 C C . GLU A 1 178 ? 9.138 11.780 -38.286 1.00 75.50 178 GLU A C 1
ATOM 1451 O O . GLU A 1 178 ? 8.974 12.333 -37.198 1.00 75.50 178 GLU A O 1
ATOM 1456 N N . ARG A 1 179 ? 10.355 11.417 -38.712 1.00 75.44 179 ARG A N 1
ATOM 1457 C CA . ARG A 1 179 ? 11.600 11.599 -37.949 1.00 75.44 179 ARG A CA 1
ATOM 1458 C C . ARG A 1 179 ? 12.697 12.159 -38.858 1.00 75.44 179 ARG A C 1
ATOM 1460 O O . ARG A 1 179 ? 12.796 11.687 -39.992 1.00 75.44 179 ARG A O 1
ATOM 1467 N N . PRO A 1 180 ? 13.540 13.101 -38.392 1.00 72.56 180 PRO A N 1
ATOM 1468 C CA . PRO A 1 180 ? 14.608 13.693 -39.204 1.00 72.56 180 PRO A CA 1
ATOM 1469 C C . PRO A 1 180 ? 15.523 12.665 -39.869 1.00 72.56 180 PRO A C 1
ATOM 1471 O O . PRO A 1 180 ? 15.875 12.807 -41.036 1.00 72.56 180 PRO A O 1
ATOM 1474 N N . GLU A 1 181 ? 15.869 11.603 -39.139 1.00 80.00 181 GLU A N 1
ATOM 1475 C CA . GLU A 1 181 ? 16.825 10.577 -39.563 1.00 80.00 181 GLU A CA 1
ATOM 1476 C C . GLU A 1 181 ? 16.317 9.729 -40.741 1.00 80.00 181 GLU A C 1
ATOM 1478 O O . GLU A 1 181 ? 17.111 9.084 -41.417 1.00 80.00 181 GLU A O 1
ATOM 1483 N N . ALA A 1 182 ? 15.008 9.741 -41.011 1.00 81.25 182 ALA A N 1
ATOM 1484 C CA . ALA A 1 182 ? 14.416 9.036 -42.145 1.00 81.25 182 ALA A CA 1
ATOM 1485 C C . ALA A 1 182 ? 14.524 9.825 -43.465 1.00 81.25 182 ALA A C 1
ATOM 1487 O O . ALA A 1 182 ? 14.238 9.280 -44.532 1.00 81.25 182 ALA A O 1
ATOM 1488 N N . TYR A 1 183 ? 14.910 11.108 -43.427 1.00 90.88 183 TYR A N 1
ATOM 1489 C CA . TYR A 1 183 ? 15.019 11.926 -44.632 1.00 90.88 183 TYR A CA 1
ATOM 1490 C C . TYR A 1 183 ? 16.387 11.754 -45.302 1.00 90.88 183 TYR A C 1
ATOM 1492 O O . TYR A 1 183 ? 17.390 12.295 -44.842 1.00 90.88 183 TYR A O 1
ATOM 1500 N N . LYS A 1 184 ? 16.413 11.050 -46.442 1.00 89.19 184 LYS A N 1
ATOM 1501 C CA . LYS A 1 184 ? 17.631 10.698 -47.201 1.00 89.19 184 LYS A CA 1
ATOM 1502 C C . LYS A 1 184 ? 18.563 11.883 -47.490 1.00 89.19 184 LYS A C 1
ATOM 1504 O O . LYS A 1 184 ? 19.777 11.708 -47.507 1.00 89.19 184 LYS A O 1
ATOM 1509 N N . TRP A 1 185 ? 18.013 13.079 -47.727 1.00 94.75 185 TRP A N 1
ATOM 1510 C CA . TRP A 1 185 ? 18.794 14.264 -48.110 1.00 94.75 185 TRP A CA 1
ATOM 1511 C C . TRP A 1 185 ? 19.140 15.209 -46.958 1.00 94.75 185 TRP A C 1
ATOM 1513 O O . TRP A 1 185 ? 19.372 16.403 -47.174 1.00 94.75 185 TRP A O 1
ATOM 1523 N N . LEU A 1 186 ? 19.146 14.682 -45.737 1.00 90.19 186 LEU A N 1
ATOM 1524 C CA . LEU A 1 186 ? 19.720 15.327 -44.568 1.00 90.19 186 LEU A CA 1
ATOM 1525 C C . LEU A 1 186 ? 21.152 14.820 -44.379 1.00 90.19 186 LEU A C 1
ATOM 1527 O O . LEU A 1 186 ? 21.386 13.623 -44.245 1.00 90.19 186 LEU A O 1
ATOM 1531 N N . TRP A 1 187 ? 22.108 15.739 -44.321 1.00 89.12 187 TRP A N 1
ATOM 1532 C CA . TRP A 1 187 ? 23.485 15.448 -43.947 1.00 89.12 187 TRP A CA 1
ATOM 1533 C C . TRP A 1 187 ? 23.842 16.245 -42.696 1.00 89.12 187 TRP A C 1
ATOM 1535 O O . TRP A 1 187 ? 23.633 17.455 -42.637 1.00 89.12 187 TRP A O 1
ATOM 1545 N N . ALA A 1 188 ? 24.379 15.573 -41.686 1.00 82.38 188 ALA A N 1
ATOM 1546 C CA . ALA A 1 188 ? 24.877 16.197 -40.468 1.00 82.38 188 ALA A CA 1
ATOM 1547 C C . ALA A 1 188 ? 26.177 15.508 -40.061 1.00 82.38 188 ALA A C 1
ATOM 1549 O O . ALA A 1 188 ? 26.267 14.277 -40.087 1.00 82.38 188 ALA A O 1
ATOM 1550 N N . ARG A 1 189 ? 27.186 16.303 -39.705 1.00 72.94 189 ARG A N 1
ATOM 1551 C CA . ARG A 1 189 ? 28.539 15.816 -39.431 1.00 72.94 189 ARG A CA 1
ATOM 1552 C C . ARG A 1 189 ? 28.546 14.865 -38.225 1.00 72.94 189 ARG A C 1
ATOM 1554 O O . ARG A 1 189 ? 28.074 15.221 -37.148 1.00 72.94 189 ARG A O 1
ATOM 1561 N N . SER A 1 190 ? 29.083 13.655 -38.389 1.00 54.31 190 SER A N 1
ATOM 1562 C CA . SER A 1 190 ? 29.022 12.584 -37.376 1.00 54.31 190 SER A CA 1
ATOM 1563 C C . SER A 1 190 ? 30.018 12.738 -36.221 1.00 54.31 190 SER A C 1
ATOM 1565 O O . SER A 1 190 ? 29.793 12.209 -35.140 1.00 54.31 190 SER A O 1
ATOM 1567 N N . ASP A 1 191 ? 31.116 13.467 -36.418 1.00 49.88 191 ASP A N 1
ATOM 1568 C CA . ASP A 1 191 ? 32.122 13.773 -35.385 1.00 49.88 191 ASP A CA 1
ATOM 1569 C C . ASP A 1 191 ? 31.697 14.938 -34.459 1.00 49.88 191 ASP A C 1
ATOM 1571 O O . ASP A 1 191 ? 32.244 15.100 -33.367 1.00 49.88 191 ASP A O 1
ATOM 1575 N N . ARG A 1 192 ? 30.709 15.736 -34.891 1.00 52.00 192 ARG A N 1
ATOM 1576 C CA . ARG A 1 192 ? 30.050 16.814 -34.138 1.00 52.00 192 ARG A CA 1
ATOM 1577 C C . ARG A 1 192 ? 28.620 16.466 -33.732 1.00 52.00 192 ARG A C 1
ATOM 1579 O O . ARG A 1 192 ? 27.976 17.307 -33.107 1.00 52.00 192 ARG A O 1
ATOM 1586 N N . GLN A 1 193 ? 28.148 15.252 -34.043 1.00 40.34 193 GLN A N 1
ATOM 1587 C CA . GLN A 1 193 ? 26.851 14.753 -33.590 1.00 40.34 193 GLN A CA 1
ATOM 1588 C C . GLN A 1 193 ? 26.766 14.866 -32.070 1.00 40.34 193 GLN A C 1
ATOM 1590 O O . GLN A 1 193 ? 27.443 14.149 -31.334 1.00 40.34 193 GLN A O 1
ATOM 1595 N N . ASP A 1 194 ? 25.932 15.811 -31.639 1.00 41.94 194 ASP A N 1
ATOM 1596 C CA . ASP A 1 194 ? 25.129 15.789 -30.427 1.00 41.94 194 ASP A CA 1
ATOM 1597 C C . ASP A 1 194 ? 25.698 14.938 -29.303 1.00 41.94 194 ASP A C 1
ATOM 1599 O O . ASP A 1 194 ? 25.132 13.917 -28.902 1.00 41.94 194 ASP A O 1
ATOM 1603 N N . ALA A 1 195 ? 26.773 15.401 -28.683 1.00 50.12 195 ALA A N 1
ATOM 1604 C CA . ALA A 1 195 ? 26.943 14.991 -27.314 1.00 50.12 195 ALA A CA 1
ATOM 1605 C C . ALA A 1 195 ? 25.839 15.741 -26.535 1.00 50.12 195 ALA A C 1
ATOM 1607 O O . ALA A 1 195 ? 25.895 16.931 -26.232 1.00 50.12 195 ALA A O 1
ATOM 1608 N N . CYS A 1 196 ? 24.722 15.063 -26.286 1.00 52.47 196 CYS A N 1
ATOM 1609 C CA . CYS A 1 196 ? 23.783 15.544 -25.290 1.00 52.47 196 CYS A CA 1
ATOM 1610 C C . CYS A 1 196 ? 24.548 15.697 -23.969 1.00 52.47 196 CYS A C 1
ATOM 1612 O O . CYS A 1 196 ? 25.389 14.847 -23.654 1.00 52.47 196 CYS A O 1
ATOM 1614 N N . PRO A 1 197 ? 24.294 16.757 -23.182 1.00 67.19 197 PRO A N 1
ATOM 1615 C CA . PRO A 1 197 ? 24.852 16.850 -21.843 1.00 67.19 197 PRO A CA 1
ATOM 1616 C C . PRO A 1 197 ? 24.576 15.548 -21.091 1.00 67.19 197 PRO A C 1
ATOM 1618 O O . PRO A 1 197 ? 23.430 15.112 -20.974 1.00 67.19 197 PRO A O 1
ATOM 1621 N N . THR A 1 198 ? 25.639 14.908 -20.611 1.00 75.12 198 THR A N 1
ATOM 1622 C CA . THR A 1 198 ? 25.540 13.643 -19.884 1.00 75.12 198 THR A CA 1
ATOM 1623 C C . THR A 1 198 ? 25.607 13.902 -18.390 1.00 75.12 198 THR A C 1
ATOM 1625 O O . THR A 1 198 ? 26.279 14.818 -17.920 1.00 75.12 198 THR A O 1
ATOM 1628 N N . VAL A 1 199 ? 24.899 13.087 -17.615 1.00 86.50 199 VAL A N 1
ATOM 1629 C CA . VAL A 1 199 ? 24.983 13.124 -16.153 1.00 86.50 199 VAL A CA 1
ATOM 1630 C C . VAL A 1 199 ? 25.966 12.057 -15.701 1.00 86.50 199 VAL A C 1
ATOM 1632 O O . VAL A 1 199 ? 25.731 10.867 -15.939 1.00 86.50 199 VAL A O 1
ATOM 1635 N N . GLN A 1 200 ? 27.033 12.475 -15.027 1.00 89.00 200 GLN A N 1
ATOM 1636 C CA . GLN A 1 200 ? 27.956 11.590 -14.324 1.00 89.00 200 GLN A CA 1
ATOM 1637 C C . GLN A 1 200 ? 27.626 11.608 -12.835 1.00 89.00 200 GLN A C 1
ATOM 1639 O O . GLN A 1 200 ? 27.534 12.678 -12.241 1.00 89.00 200 GLN A O 1
ATOM 1644 N N . PHE A 1 201 ? 27.424 10.429 -12.252 1.00 92.94 201 PHE A N 1
ATOM 1645 C CA . PHE A 1 201 ? 27.183 10.268 -10.820 1.00 92.94 201 PHE A CA 1
ATOM 1646 C C . PHE A 1 201 ? 28.479 9.928 -10.094 1.00 92.94 201 PHE A C 1
ATOM 1648 O O . PHE A 1 201 ? 29.394 9.368 -10.688 1.00 92.94 201 PHE A O 1
ATOM 1655 N N . GLU A 1 202 ? 28.521 10.223 -8.802 1.00 94.94 202 GLU A N 1
ATOM 1656 C CA . GLU A 1 202 ? 29.594 9.854 -7.889 1.00 94.94 202 GLU A CA 1
ATOM 1657 C C . GLU A 1 202 ? 28.993 9.462 -6.538 1.00 94.94 202 GL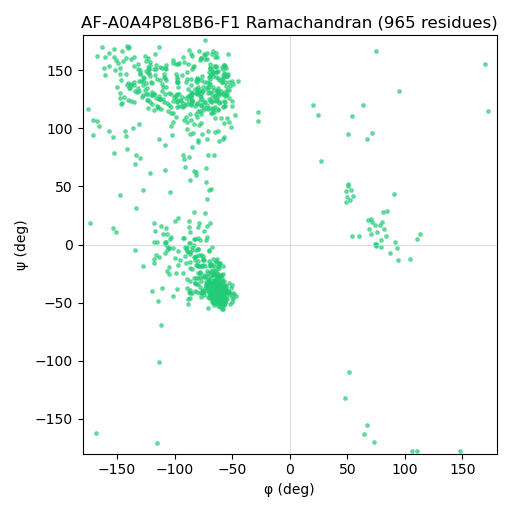U A C 1
ATOM 1659 O O . GLU A 1 202 ? 28.085 10.131 -6.042 1.00 94.94 202 GLU A O 1
ATOM 1664 N N . VAL A 1 203 ? 29.507 8.385 -5.941 1.00 95.44 203 VAL A N 1
ATOM 1665 C CA . VAL A 1 203 ? 29.185 7.993 -4.564 1.00 95.44 203 VAL A CA 1
ATOM 1666 C C . VAL A 1 203 ? 30.140 8.720 -3.621 1.00 95.44 203 VAL A C 1
ATOM 1668 O O . VAL A 1 203 ? 31.352 8.606 -3.786 1.00 95.44 203 VAL A O 1
ATOM 1671 N N . PHE A 1 204 ? 29.613 9.424 -2.622 1.00 95.06 204 PHE A N 1
ATOM 1672 C CA . PHE A 1 204 ? 30.420 10.163 -1.649 1.00 95.06 204 PHE A CA 1
ATOM 1673 C C . PHE A 1 204 ? 29.874 10.044 -0.217 1.00 95.06 204 PHE A C 1
ATOM 1675 O O . PHE A 1 204 ? 28.779 9.517 0.013 1.00 95.06 204 PHE A O 1
ATOM 1682 N N . GLU A 1 205 ? 30.662 10.521 0.749 1.00 94.19 205 GLU A N 1
ATOM 1683 C CA . GLU A 1 205 ? 30.321 10.560 2.176 1.00 94.19 205 GLU A CA 1
ATOM 1684 C C . GLU A 1 205 ? 29.925 11.991 2.579 1.00 94.19 205 GLU A C 1
ATOM 1686 O O . GLU A 1 205 ? 30.809 12.841 2.716 1.00 94.19 205 GLU A O 1
ATOM 1691 N N . PRO A 1 206 ? 28.623 12.300 2.732 1.00 92.50 206 PRO A N 1
ATOM 1692 C CA . PRO A 1 206 ? 28.189 13.645 3.092 1.00 92.50 206 PRO A CA 1
ATOM 1693 C C . PRO A 1 206 ? 28.445 13.935 4.573 1.00 92.50 206 PRO A C 1
ATOM 1695 O O . PRO A 1 206 ? 28.114 13.123 5.442 1.00 92.50 206 PRO A O 1
ATOM 1698 N N . LYS A 1 207 ? 28.969 15.128 4.877 1.00 89.25 207 LYS A N 1
ATOM 1699 C CA . LYS A 1 207 ? 29.169 15.589 6.266 1.00 89.25 207 LYS A CA 1
ATOM 1700 C C . LYS A 1 207 ? 27.887 16.142 6.883 1.00 89.25 207 LYS A C 1
ATOM 1702 O O . LYS A 1 207 ? 27.688 16.064 8.092 1.00 89.25 207 LYS A O 1
ATOM 1707 N N . SER A 1 208 ? 27.000 16.685 6.053 1.00 87.50 208 SER A N 1
ATOM 1708 C CA . SER A 1 208 ? 25.696 17.210 6.460 1.00 87.50 208 SER A CA 1
ATOM 1709 C C . SER A 1 208 ? 24.633 16.895 5.411 1.00 87.50 208 SER A C 1
ATOM 1711 O O . SER A 1 208 ? 24.954 16.631 4.255 1.00 87.50 208 SER A O 1
ATOM 1713 N N . GLU A 1 209 ? 23.356 16.948 5.791 1.00 85.56 209 GLU A N 1
ATOM 1714 C CA . GLU A 1 209 ? 22.265 16.669 4.848 1.00 85.56 209 GLU A CA 1
ATOM 1715 C C . GLU A 1 209 ? 22.183 17.680 3.704 1.00 85.56 209 GLU A C 1
ATOM 1717 O O . GLU A 1 209 ? 21.781 17.327 2.601 1.00 85.56 209 GLU A O 1
ATOM 1722 N N . LYS A 1 210 ? 22.642 18.914 3.943 1.00 88.62 210 LYS A N 1
ATOM 1723 C CA . LYS A 1 210 ? 22.662 19.992 2.947 1.00 88.62 210 LYS A CA 1
ATOM 1724 C C . LYS A 1 210 ? 23.608 19.716 1.772 1.00 88.62 210 LYS A C 1
ATOM 1726 O O . LYS A 1 210 ? 23.484 20.368 0.743 1.00 88.62 210 LYS A O 1
ATOM 1731 N N . GLU A 1 211 ? 24.559 18.790 1.920 1.00 90.62 211 GLU A N 1
ATOM 1732 C CA . GLU A 1 211 ? 25.478 18.402 0.840 1.00 90.62 211 GLU A CA 1
ATOM 1733 C C . GLU A 1 211 ? 24.843 17.433 -0.163 1.00 90.62 211 GLU A C 1
ATOM 1735 O O . GLU A 1 211 ? 25.354 17.280 -1.274 1.00 90.62 211 GLU A O 1
ATOM 1740 N N . VAL A 1 212 ? 23.750 16.762 0.212 1.00 91.56 212 VAL A N 1
ATOM 1741 C CA . VAL A 1 212 ? 23.075 15.806 -0.667 1.00 91.56 212 VAL A CA 1
ATOM 1742 C C . VAL A 1 212 ? 22.104 16.565 -1.571 1.00 91.56 212 VAL A C 1
ATOM 1744 O O . VAL A 1 212 ? 21.238 17.275 -1.060 1.00 91.56 212 VAL A O 1
ATOM 1747 N N . PRO A 1 213 ? 22.218 16.448 -2.909 1.00 90.62 213 PRO A N 1
ATOM 1748 C CA . PRO A 1 213 ? 21.304 17.146 -3.800 1.00 90.62 213 PRO A CA 1
ATOM 1749 C C . PRO A 1 213 ? 19.861 16.658 -3.627 1.00 90.62 213 PRO A C 1
ATOM 1751 O O . PRO A 1 213 ? 19.607 15.508 -3.261 1.00 90.62 213 PRO A O 1
ATOM 1754 N N . ASN A 1 214 ? 18.909 17.530 -3.949 1.00 88.50 214 ASN A N 1
ATOM 1755 C CA . ASN A 1 214 ? 17.491 17.188 -3.913 1.00 88.50 214 ASN A CA 1
ATOM 1756 C C . ASN A 1 214 ? 17.136 16.130 -4.971 1.00 88.50 214 ASN A C 1
ATOM 1758 O O . ASN A 1 214 ? 17.771 16.033 -6.026 1.00 88.50 214 ASN A O 1
ATOM 1762 N N . GLY A 1 215 ? 16.074 15.369 -4.700 1.00 88.50 215 GLY A N 1
ATOM 1763 C CA . GLY A 1 215 ? 15.478 14.456 -5.670 1.00 88.50 215 GLY A CA 1
ATOM 1764 C C . GLY A 1 215 ? 15.055 15.158 -6.961 1.00 88.50 215 GLY A C 1
ATOM 1765 O O . GLY A 1 215 ? 14.736 16.345 -6.984 1.00 88.50 215 GLY A O 1
ATOM 1766 N N . THR A 1 216 ? 15.024 14.397 -8.051 1.00 90.44 216 THR A N 1
ATOM 1767 C CA . THR A 1 216 ? 14.595 14.873 -9.371 1.00 90.44 216 THR A CA 1
ATOM 1768 C C . THR A 1 216 ? 13.111 14.680 -9.629 1.00 90.44 216 THR A C 1
ATOM 1770 O O . THR A 1 216 ? 12.623 15.173 -10.637 1.00 90.44 216 THR A O 1
ATOM 1773 N N . VAL A 1 217 ? 12.396 13.949 -8.771 1.00 90.50 217 VAL A N 1
ATOM 1774 C CA . VAL A 1 217 ? 10.957 13.726 -8.911 1.00 90.50 217 VAL A CA 1
ATOM 1775 C C . VAL A 1 217 ? 10.237 14.084 -7.621 1.00 90.50 217 VAL A C 1
ATOM 1777 O O . VAL A 1 217 ? 10.598 13.593 -6.553 1.00 90.50 217 VAL A O 1
ATOM 1780 N N . ALA A 1 218 ? 9.198 14.908 -7.735 1.00 86.94 218 ALA A N 1
ATOM 1781 C CA . ALA A 1 218 ? 8.294 15.250 -6.643 1.00 86.94 218 ALA A CA 1
ATOM 1782 C C . ALA A 1 218 ? 6.867 15.411 -7.185 1.00 86.94 218 ALA A C 1
ATOM 1784 O O . ALA A 1 218 ? 6.656 16.176 -8.126 1.00 86.94 218 ALA A O 1
ATOM 1785 N N . ARG A 1 219 ? 5.887 14.708 -6.594 1.00 83.88 219 ARG A N 1
ATOM 1786 C CA . ARG A 1 219 ? 4.463 14.739 -7.011 1.00 83.88 219 ARG A CA 1
ATOM 1787 C C . ARG A 1 219 ? 4.285 14.496 -8.524 1.00 83.88 219 ARG A C 1
ATOM 1789 O O . ARG A 1 219 ? 3.738 15.342 -9.229 1.00 83.88 219 ARG A O 1
ATOM 1796 N N . ALA A 1 220 ? 4.918 13.432 -9.027 1.00 86.56 220 ALA A N 1
ATOM 1797 C CA . ALA A 1 220 ? 5.032 13.065 -10.447 1.00 86.56 220 ALA A CA 1
ATOM 1798 C C . ALA A 1 220 ? 5.598 14.125 -11.412 1.00 86.56 220 ALA A C 1
ATOM 1800 O O . ALA A 1 220 ? 5.642 13.891 -12.618 1.00 86.56 220 ALA A O 1
ATOM 1801 N N . LYS A 1 221 ? 6.103 15.261 -10.920 1.00 89.75 221 LYS A N 1
ATOM 1802 C CA . LYS A 1 221 ? 6.874 16.215 -11.726 1.00 89.75 221 LYS A CA 1
ATOM 1803 C C . LYS A 1 221 ? 8.328 15.783 -11.749 1.00 89.75 221 LYS A C 1
ATOM 1805 O O . LYS A 1 221 ? 8.900 15.541 -10.687 1.00 89.75 221 LYS A O 1
ATOM 1810 N N . ALA A 1 222 ? 8.925 15.712 -12.935 1.00 91.25 222 ALA A N 1
ATOM 1811 C CA . ALA A 1 222 ? 10.313 15.292 -13.105 1.00 91.25 222 ALA A CA 1
ATOM 1812 C C . ALA A 1 222 ? 11.183 16.451 -13.600 1.00 91.25 222 ALA A C 1
ATOM 1814 O O . ALA A 1 222 ? 10.908 17.040 -14.641 1.00 91.25 222 ALA A O 1
ATOM 1815 N N . THR A 1 223 ? 12.258 16.757 -12.885 1.00 90.69 223 THR A N 1
ATOM 1816 C CA . THR A 1 223 ? 13.233 17.785 -13.253 1.00 90.69 223 THR A CA 1
ATOM 1817 C C . THR A 1 223 ? 14.395 17.155 -14.011 1.00 90.69 223 THR A C 1
ATOM 1819 O O . THR A 1 223 ? 15.077 16.256 -13.510 1.00 90.69 223 THR A O 1
ATOM 1822 N N . CYS A 1 224 ? 14.659 17.646 -15.219 1.00 86.38 224 CYS A N 1
ATOM 1823 C CA . CYS A 1 224 ? 15.819 17.239 -16.000 1.00 86.38 224 CYS A CA 1
ATOM 1824 C C . CYS A 1 224 ? 17.109 17.752 -15.350 1.00 86.38 224 CYS A C 1
ATOM 1826 O O . CYS A 1 224 ? 17.298 18.955 -15.190 1.00 86.38 224 CYS A O 1
ATOM 1828 N N . LEU A 1 225 ? 18.042 16.848 -15.045 1.00 85.69 225 LEU A N 1
ATOM 1829 C CA . LEU A 1 225 ? 19.335 17.211 -14.456 1.00 85.69 225 LEU A CA 1
ATOM 1830 C C . LEU A 1 225 ? 20.226 18.041 -15.388 1.00 85.69 225 LEU A C 1
ATOM 1832 O O . LEU A 1 225 ? 21.085 18.769 -14.905 1.00 85.69 225 LEU A O 1
ATOM 1836 N N . CYS A 1 226 ? 20.045 17.931 -16.707 1.00 81.38 226 CYS A N 1
ATOM 1837 C CA . CYS A 1 226 ? 20.914 18.588 -17.682 1.00 81.38 226 CYS A CA 1
ATOM 1838 C C . CYS A 1 226 ? 20.516 20.041 -17.967 1.00 81.38 226 CYS A C 1
ATOM 1840 O O . CYS A 1 226 ? 21.394 20.894 -18.083 1.00 81.38 226 CYS A O 1
ATOM 1842 N N . CYS A 1 227 ? 19.214 20.317 -18.099 1.00 79.62 227 CYS A N 1
ATOM 1843 C CA . CYS A 1 227 ? 18.697 21.643 -18.461 1.00 79.62 227 CYS A CA 1
ATOM 1844 C C . CYS A 1 227 ? 17.836 22.304 -17.376 1.00 79.62 227 CYS A C 1
ATOM 1846 O O . CYS A 1 227 ? 17.477 23.465 -17.524 1.00 79.62 227 CYS A O 1
ATOM 1848 N N . GLY A 1 228 ? 17.481 21.591 -16.302 1.00 84.00 228 GLY A N 1
ATOM 1849 C CA . GLY A 1 228 ? 16.622 22.109 -15.233 1.00 84.00 228 GLY A CA 1
ATOM 1850 C C . GLY A 1 228 ? 15.136 22.200 -15.592 1.00 84.00 228 GLY A C 1
ATOM 1851 O O . GLY A 1 228 ? 14.337 22.571 -14.736 1.00 84.00 228 GLY A O 1
ATOM 1852 N N . ALA A 1 229 ? 14.740 21.845 -16.820 1.00 85.25 229 ALA A N 1
ATOM 1853 C CA . ALA A 1 229 ? 13.338 21.851 -17.224 1.00 85.25 229 ALA A CA 1
ATOM 1854 C C . ALA A 1 229 ? 12.520 20.860 -16.384 1.00 85.25 229 ALA A C 1
ATOM 1856 O O . ALA A 1 229 ? 12.932 19.714 -16.181 1.00 85.25 229 ALA A O 1
ATOM 1857 N N . VAL A 1 230 ? 11.353 21.306 -15.922 1.00 89.25 230 VAL A N 1
ATOM 1858 C CA . VAL A 1 230 ? 10.414 20.495 -15.144 1.00 89.25 230 VAL A CA 1
ATOM 1859 C C . VAL A 1 230 ? 9.336 19.964 -16.078 1.00 89.25 230 VAL A C 1
ATOM 1861 O O . VAL A 1 230 ? 8.583 20.733 -16.673 1.00 89.25 230 VAL A O 1
ATOM 1864 N N . LEU A 1 231 ? 9.256 18.644 -16.199 1.00 87.69 231 LEU A N 1
ATOM 1865 C CA . LEU A 1 231 ? 8.197 17.964 -16.927 1.00 87.69 231 LEU A CA 1
ATOM 1866 C C . LEU A 1 231 ? 6.949 17.857 -16.042 1.00 87.69 231 LEU A C 1
ATOM 1868 O O . LEU A 1 231 ? 7.057 17.407 -14.894 1.00 87.69 231 LEU A O 1
ATOM 1872 N N . PRO A 1 232 ? 5.770 18.249 -16.555 1.00 89.75 232 PRO A N 1
ATOM 1873 C CA . PRO A 1 232 ? 4.523 18.102 -15.822 1.00 89.75 232 PRO A CA 1
ATOM 1874 C C . PRO A 1 232 ? 4.096 16.619 -15.752 1.00 89.75 232 PRO A C 1
ATOM 1876 O O . PRO A 1 232 ? 4.552 15.814 -16.576 1.00 89.75 232 PRO A O 1
ATOM 1879 N N . PRO A 1 233 ? 3.231 16.235 -14.792 1.00 91.88 233 PRO A N 1
ATOM 1880 C CA . PRO A 1 233 ? 2.874 14.836 -14.547 1.00 91.88 233 PRO A CA 1
ATOM 1881 C C . PRO A 1 233 ? 2.303 14.117 -15.769 1.00 91.88 233 PRO A C 1
ATOM 1883 O O . PRO A 1 233 ? 2.609 12.949 -15.985 1.00 91.88 233 PRO A O 1
ATOM 1886 N N . GLU A 1 234 ? 1.530 14.802 -16.614 1.00 90.62 234 GLU A N 1
ATOM 1887 C CA . GLU A 1 234 ? 0.941 14.219 -17.824 1.00 90.62 234 GLU A CA 1
ATOM 1888 C C . GLU A 1 234 ? 2.027 13.791 -18.818 1.00 90.62 234 GLU A C 1
ATOM 1890 O O . GLU A 1 234 ? 1.936 12.726 -19.426 1.00 90.62 234 GLU A O 1
ATOM 1895 N N . ARG A 1 235 ? 3.099 14.586 -18.943 1.00 89.50 235 ARG A N 1
ATOM 1896 C CA . ARG A 1 235 ? 4.249 14.254 -19.798 1.00 89.50 235 ARG A CA 1
ATOM 1897 C C . ARG A 1 235 ? 5.050 13.088 -19.232 1.00 89.50 235 ARG A C 1
ATOM 1899 O O . ARG A 1 235 ? 5.454 12.219 -19.998 1.00 89.50 235 ARG A O 1
ATOM 1906 N N . VAL A 1 236 ? 5.248 13.047 -17.913 1.00 90.56 236 VAL A N 1
ATOM 1907 C CA . VAL A 1 236 ? 5.932 11.929 -17.240 1.00 90.56 236 VAL A CA 1
ATOM 1908 C C . VAL A 1 236 ? 5.137 10.633 -17.409 1.00 90.56 236 VAL A C 1
ATOM 1910 O O . VAL A 1 236 ? 5.705 9.619 -17.814 1.00 90.56 236 VAL A O 1
ATOM 1913 N N . ARG A 1 237 ? 3.819 10.676 -17.178 1.00 92.69 237 ARG A N 1
ATOM 1914 C CA . ARG A 1 237 ? 2.900 9.549 -17.389 1.00 92.69 237 ARG A CA 1
ATOM 1915 C C . ARG A 1 237 ? 2.939 9.066 -18.835 1.00 92.69 237 ARG A C 1
ATOM 1917 O O . ARG A 1 237 ? 3.153 7.882 -19.050 1.00 92.69 237 ARG A O 1
ATOM 1924 N N . ALA A 1 238 ? 2.836 9.966 -19.816 1.00 89.56 238 ALA A N 1
ATOM 1925 C CA . ALA A 1 238 ? 2.913 9.607 -21.234 1.00 89.56 238 ALA A CA 1
ATOM 1926 C C . ALA A 1 238 ? 4.255 8.951 -21.608 1.00 89.56 238 ALA A C 1
ATOM 1928 O O . ALA A 1 238 ? 4.280 7.944 -22.315 1.00 89.56 238 ALA A O 1
ATOM 1929 N N . GLN A 1 239 ? 5.373 9.484 -21.102 1.00 88.81 239 GLN A N 1
ATOM 1930 C CA . GLN A 1 239 ? 6.704 8.936 -21.366 1.00 88.81 239 GLN A CA 1
ATOM 1931 C C . GLN A 1 239 ? 6.884 7.534 -20.770 1.00 88.81 239 GLN A C 1
ATOM 1933 O O . GLN A 1 239 ? 7.412 6.651 -21.444 1.00 88.81 239 GLN A O 1
ATOM 1938 N N . LEU A 1 240 ? 6.461 7.325 -19.520 1.00 91.56 240 LEU A N 1
ATOM 1939 C CA . LEU A 1 240 ? 6.551 6.015 -18.874 1.00 91.56 240 LEU A CA 1
ATOM 1940 C C . LEU A 1 240 ? 5.538 5.025 -19.453 1.00 91.56 240 LEU A C 1
ATOM 1942 O O . LEU A 1 240 ? 5.881 3.858 -19.616 1.00 91.56 240 LEU A O 1
ATOM 1946 N N . ALA A 1 241 ? 4.352 5.485 -19.858 1.00 92.88 241 ALA A N 1
ATOM 1947 C CA . ALA A 1 241 ? 3.350 4.644 -20.504 1.00 92.88 241 ALA A CA 1
ATOM 1948 C C . ALA A 1 241 ? 3.851 4.045 -21.820 1.00 92.88 241 ALA A C 1
ATOM 1950 O O . ALA A 1 241 ? 3.687 2.848 -22.047 1.00 92.88 241 ALA A O 1
ATOM 1951 N N . ALA A 1 242 ? 4.569 4.830 -22.631 1.00 90.19 242 ALA A N 1
ATOM 1952 C CA . ALA A 1 242 ? 5.232 4.335 -23.840 1.00 90.19 242 ALA A CA 1
ATOM 1953 C C . ALA A 1 242 ? 6.302 3.255 -23.560 1.00 90.19 242 ALA A C 1
ATOM 1955 O O . ALA A 1 242 ? 6.725 2.553 -24.475 1.00 90.19 242 ALA A O 1
ATOM 1956 N N . GLN A 1 243 ? 6.742 3.118 -22.306 1.00 90.62 243 GLN A N 1
ATOM 1957 C CA . GLN A 1 243 ? 7.755 2.162 -21.855 1.00 90.62 243 GLN A CA 1
ATOM 1958 C C . GLN A 1 243 ? 7.204 1.161 -20.829 1.00 90.62 243 GLN A C 1
ATOM 1960 O O . GLN A 1 243 ? 7.988 0.564 -20.093 1.00 90.62 243 GLN A O 1
ATOM 1965 N N . ARG A 1 244 ? 5.874 1.004 -20.738 1.00 92.12 244 ARG A N 1
ATOM 1966 C CA . ARG A 1 244 ? 5.200 0.114 -19.773 1.00 92.12 244 ARG A CA 1
ATOM 1967 C C . ARG A 1 244 ? 5.699 0.296 -18.334 1.00 92.12 244 ARG A C 1
ATOM 1969 O O . ARG A 1 244 ? 6.044 -0.654 -17.642 1.00 92.12 244 ARG A O 1
ATOM 1976 N N . GLY A 1 245 ? 5.824 1.549 -17.908 1.00 91.50 245 GLY A N 1
ATOM 1977 C CA . GLY A 1 245 ? 6.334 1.928 -16.593 1.00 91.50 245 GLY A CA 1
ATOM 1978 C C . GLY A 1 245 ? 7.832 2.243 -16.543 1.00 91.50 245 GLY A C 1
ATOM 1979 O O . GLY A 1 245 ? 8.283 2.847 -15.573 1.00 91.50 245 GLY A O 1
ATOM 1980 N N . GLY A 1 246 ? 8.605 1.905 -17.582 1.00 90.00 246 GLY A N 1
ATOM 1981 C CA . GLY A 1 246 ? 10.002 2.333 -17.750 1.00 90.00 246 GLY A CA 1
ATOM 1982 C C . GLY A 1 246 ? 11.028 1.632 -16.850 1.00 90.00 246 GLY A C 1
ATOM 1983 O O . GLY A 1 246 ? 12.144 2.134 -16.699 1.00 90.00 246 GLY A O 1
ATOM 1984 N N . ALA A 1 247 ? 10.670 0.494 -16.247 1.00 92.38 247 ALA A N 1
ATOM 1985 C CA . ALA A 1 247 ? 11.531 -0.241 -15.317 1.00 92.38 247 ALA A CA 1
ATOM 1986 C C . ALA A 1 247 ? 12.637 -1.071 -15.999 1.00 92.38 247 ALA A C 1
ATOM 1988 O O . ALA A 1 247 ? 13.672 -1.334 -15.384 1.00 92.38 247 ALA A O 1
ATOM 1989 N N . ASP A 1 248 ? 12.454 -1.470 -17.260 1.00 92.06 248 ASP A N 1
ATOM 1990 C CA . ASP A 1 248 ? 13.479 -2.179 -18.029 1.00 92.06 248 ASP A CA 1
ATOM 1991 C C . ASP A 1 248 ? 14.471 -1.213 -18.692 1.00 92.06 248 ASP A C 1
ATOM 1993 O O . ASP A 1 248 ? 14.157 -0.068 -19.025 1.00 92.06 248 ASP A O 1
ATOM 1997 N N . VAL A 1 249 ? 15.707 -1.679 -18.877 1.00 92.06 249 VAL A N 1
ATOM 1998 C CA . VAL A 1 249 ? 16.750 -0.934 -19.594 1.00 92.06 249 VAL A CA 1
ATOM 1999 C C . VAL A 1 249 ? 16.524 -1.086 -21.098 1.00 92.06 249 VAL A C 1
ATOM 2001 O O . VAL A 1 249 ? 16.291 -2.193 -21.572 1.00 92.06 249 VAL A O 1
ATOM 2004 N N . ILE A 1 250 ? 16.627 0.006 -21.856 1.00 89.62 250 ILE A N 1
ATOM 2005 C CA . ILE A 1 250 ? 16.544 -0.036 -23.322 1.00 89.62 250 ILE A CA 1
ATOM 2006 C C . ILE A 1 250 ? 17.957 -0.007 -23.892 1.00 89.62 250 ILE A C 1
ATOM 2008 O O . ILE A 1 250 ? 18.758 0.873 -23.551 1.00 89.62 250 ILE A O 1
ATOM 2012 N N . PHE A 1 251 ? 18.239 -0.956 -24.775 1.00 87.69 251 PHE A N 1
ATOM 2013 C CA . PHE A 1 251 ? 19.528 -1.136 -25.422 1.00 87.69 251 PHE A CA 1
ATOM 2014 C C . PHE A 1 251 ? 19.387 -1.097 -26.951 1.00 87.69 251 PHE A C 1
ATOM 2016 O O . PHE A 1 251 ? 18.386 -1.564 -27.492 1.00 87.69 251 PHE A O 1
ATOM 2023 N N . HIS A 1 252 ? 20.411 -0.598 -27.646 1.00 78.69 252 HIS A N 1
ATOM 2024 C CA . HIS A 1 252 ? 20.576 -0.752 -29.095 1.00 78.69 252 HIS A CA 1
ATOM 2025 C C . HIS A 1 252 ? 21.841 -1.547 -29.412 1.00 78.69 252 HIS A C 1
ATOM 2027 O O . HIS A 1 252 ? 22.842 -1.437 -28.700 1.00 78.69 252 HIS A O 1
ATOM 2033 N N . HIS A 1 253 ? 21.792 -2.335 -30.485 1.00 70.69 253 HIS A N 1
ATOM 2034 C CA . HIS A 1 253 ? 22.983 -2.951 -31.057 1.00 70.69 253 HIS A CA 1
ATOM 2035 C C . HIS A 1 253 ? 23.845 -1.881 -31.722 1.00 70.69 253 HIS A C 1
ATOM 2037 O O . HIS A 1 253 ? 23.328 -0.968 -32.362 1.00 70.69 253 HIS A O 1
ATOM 2043 N N . ARG A 1 254 ? 25.163 -1.974 -31.546 1.00 62.53 254 ARG A N 1
ATOM 2044 C CA . ARG A 1 254 ? 26.099 -1.153 -32.316 1.00 62.53 254 ARG A CA 1
ATOM 2045 C C . ARG A 1 254 ? 26.245 -1.803 -33.691 1.00 62.53 254 ARG A C 1
ATOM 2047 O O . ARG A 1 254 ? 26.735 -2.928 -33.753 1.00 62.53 254 ARG A O 1
ATOM 2054 N N . ASP A 1 255 ? 25.811 -1.128 -34.752 1.00 50.25 255 ASP A N 1
ATOM 2055 C CA . ASP A 1 255 ? 25.920 -1.641 -36.121 1.00 50.25 255 ASP A CA 1
ATOM 2056 C C . ASP A 1 255 ? 27.384 -1.967 -36.461 1.00 50.25 255 ASP A C 1
ATOM 2058 O O . ASP A 1 255 ? 28.277 -1.122 -36.370 1.00 50.25 255 ASP A O 1
ATOM 2062 N N . THR A 1 256 ? 27.637 -3.221 -36.836 1.00 43.56 256 THR A N 1
ATOM 2063 C CA . THR A 1 256 ? 28.963 -3.762 -37.178 1.00 43.56 256 THR A CA 1
ATOM 2064 C C . THR A 1 256 ? 29.338 -3.577 -38.652 1.00 43.56 256 THR A C 1
ATOM 2066 O O . THR A 1 256 ? 30.281 -4.210 -39.121 1.00 43.56 256 THR A O 1
ATOM 2069 N N . GLU A 1 257 ? 28.643 -2.722 -39.408 1.00 38.88 257 GLU A N 1
ATOM 2070 C CA . GLU A 1 257 ? 28.859 -2.605 -40.861 1.00 38.88 257 GLU A CA 1
ATOM 2071 C C . GLU A 1 257 ? 30.113 -1.808 -41.268 1.00 38.88 257 GLU A C 1
ATOM 2073 O O . GLU A 1 257 ? 30.508 -1.863 -42.426 1.00 38.88 257 GLU A O 1
ATOM 2078 N N . ASN A 1 258 ? 30.814 -1.133 -40.347 1.00 36.31 258 ASN A N 1
ATOM 2079 C CA . ASN A 1 258 ? 32.022 -0.354 -40.690 1.00 36.31 258 ASN A CA 1
ATOM 2080 C C . ASN A 1 258 ? 33.330 -0.833 -40.033 1.00 36.31 258 ASN A C 1
ATOM 2082 O O . ASN A 1 258 ? 34.355 -0.153 -40.097 1.00 36.31 258 ASN A O 1
ATOM 2086 N N . THR A 1 259 ? 33.337 -2.018 -39.416 1.00 36.75 259 THR A N 1
ATOM 2087 C CA . THR A 1 259 ? 34.482 -2.516 -38.628 1.00 36.75 259 THR A CA 1
ATOM 2088 C C . THR A 1 259 ? 35.510 -3.367 -39.381 1.00 36.75 259 THR A C 1
ATOM 2090 O O . THR A 1 259 ? 36.464 -3.830 -38.757 1.00 36.75 259 THR A O 1
ATOM 2093 N N . GLU A 1 260 ? 35.418 -3.535 -40.704 1.00 33.91 260 GLU A N 1
ATOM 2094 C CA . GLU A 1 260 ? 36.444 -4.294 -41.449 1.00 33.91 260 GLU A CA 1
ATOM 2095 C C . GLU A 1 260 ? 37.756 -3.519 -41.676 1.00 33.91 260 GLU A C 1
ATOM 2097 O O . GLU A 1 260 ? 38.802 -4.127 -41.890 1.00 33.91 260 GLU A O 1
ATOM 2102 N N . LYS A 1 261 ? 37.772 -2.182 -41.551 1.00 33.88 261 LYS A N 1
ATOM 2103 C CA . LYS A 1 261 ? 38.994 -1.381 -41.790 1.00 33.88 261 LYS A CA 1
ATOM 2104 C C . LYS A 1 261 ? 39.800 -1.002 -40.542 1.00 33.88 261 LYS A C 1
ATOM 2106 O O . LYS A 1 261 ? 40.907 -0.488 -40.683 1.00 33.88 261 LYS A O 1
ATOM 2111 N N . SER A 1 262 ? 39.323 -1.298 -39.331 1.00 33.50 262 SER A N 1
ATOM 2112 C CA . SER A 1 262 ? 39.991 -0.886 -38.077 1.00 33.50 262 SER A CA 1
ATOM 2113 C C . SER A 1 262 ? 40.700 -2.015 -37.316 1.00 33.50 262 SER A C 1
ATOM 2115 O O . SER A 1 262 ? 41.187 -1.798 -36.210 1.00 33.50 262 SER A O 1
ATOM 2117 N N . GLN A 1 263 ? 40.838 -3.211 -37.895 1.00 33.38 263 GLN A N 1
ATOM 2118 C CA . GLN A 1 263 ? 41.421 -4.379 -37.213 1.00 33.38 263 GLN A CA 1
ATOM 2119 C C . GLN A 1 263 ? 42.961 -4.427 -37.127 1.00 33.38 263 GLN A C 1
ATOM 2121 O O . GLN A 1 263 ? 43.532 -5.458 -36.775 1.00 33.38 263 GLN A O 1
ATOM 2126 N N . LYS A 1 264 ? 43.678 -3.330 -37.382 1.00 33.50 264 LYS A N 1
ATOM 2127 C CA . LYS A 1 264 ? 45.141 -3.297 -37.213 1.00 33.50 264 LYS A CA 1
ATOM 2128 C C . LYS A 1 264 ? 45.605 -2.056 -36.462 1.00 33.50 264 LYS A C 1
ATOM 2130 O O . LYS A 1 264 ? 46.152 -1.147 -37.075 1.00 33.50 264 LYS A O 1
ATOM 2135 N N . LYS A 1 265 ? 45.430 -2.055 -35.135 1.00 30.42 265 LYS A N 1
ATOM 2136 C CA . LYS A 1 265 ? 46.458 -1.667 -34.143 1.00 30.42 265 LYS A CA 1
ATOM 2137 C C . LYS A 1 265 ? 45.870 -1.592 -32.725 1.00 30.42 265 LYS A C 1
ATOM 2139 O O . LYS A 1 265 ? 45.079 -0.721 -32.411 1.00 30.42 265 LYS A O 1
ATOM 2144 N N . HIS A 1 266 ? 46.374 -2.495 -31.891 1.00 28.25 266 HIS A N 1
ATOM 2145 C CA . HIS A 1 266 ? 46.543 -2.409 -30.439 1.00 28.25 266 HIS A CA 1
ATOM 2146 C C . HIS A 1 266 ? 45.339 -2.283 -29.478 1.00 28.25 266 HIS A C 1
ATOM 2148 O O . HIS A 1 266 ? 44.688 -1.257 -29.332 1.00 28.25 266 HIS A O 1
ATOM 2154 N N . SER A 1 267 ? 45.313 -3.309 -28.620 1.00 26.77 267 SER A N 1
ATOM 2155 C CA . SER A 1 267 ? 44.941 -3.338 -27.202 1.00 26.77 267 SER A CA 1
ATOM 2156 C C . SER A 1 267 ? 43.503 -3.710 -26.832 1.00 26.77 267 SER A C 1
ATOM 2158 O O . SER A 1 267 ? 42.507 -3.254 -27.380 1.00 26.77 267 SER A O 1
ATOM 2160 N N . VAL A 1 268 ? 43.468 -4.623 -25.867 1.00 31.25 268 VAL A N 1
ATOM 2161 C CA . VAL A 1 268 ? 42.344 -5.300 -25.233 1.00 31.25 268 VAL A CA 1
ATOM 2162 C C . VAL A 1 268 ? 41.368 -4.289 -24.618 1.00 31.25 268 VAL A C 1
ATOM 2164 O O . VAL A 1 268 ? 41.504 -3.887 -23.467 1.00 31.25 268 VAL A O 1
ATOM 2167 N N . CYS A 1 269 ? 40.350 -3.895 -25.376 1.00 28.77 269 CYS A N 1
ATOM 2168 C CA . CYS A 1 269 ? 39.095 -3.370 -24.846 1.00 28.77 269 CYS A CA 1
ATOM 2169 C C . CYS A 1 269 ? 37.961 -3.897 -25.723 1.00 28.77 269 CYS A C 1
ATOM 2171 O O . CYS A 1 269 ? 37.647 -3.339 -26.771 1.00 28.77 269 CYS A O 1
ATOM 2173 N N . SER A 1 270 ? 37.370 -5.020 -25.312 1.00 37.78 270 SER A N 1
ATOM 2174 C CA . SER A 1 270 ? 36.149 -5.558 -25.908 1.00 37.78 270 SER A CA 1
ATOM 2175 C C . SER A 1 270 ? 35.006 -4.574 -25.659 1.00 37.78 270 SER A C 1
ATOM 2177 O O . SER A 1 270 ? 34.416 -4.548 -24.579 1.00 37.78 270 SER A O 1
ATOM 2179 N N . VAL A 1 271 ? 34.722 -3.719 -26.633 1.00 55.53 271 VAL A N 1
ATOM 2180 C CA . VAL A 1 271 ? 33.551 -2.844 -26.611 1.00 55.53 271 VAL A CA 1
ATOM 2181 C C . VAL A 1 271 ? 32.306 -3.731 -26.725 1.00 55.53 271 VAL A C 1
ATOM 2183 O O . VAL A 1 271 ? 32.204 -4.514 -27.666 1.00 55.53 271 VAL A O 1
ATOM 2186 N N . SER A 1 272 ? 31.385 -3.658 -25.758 1.00 60.94 272 SER A N 1
ATOM 2187 C CA . SER A 1 272 ? 30.155 -4.465 -25.770 1.00 60.94 272 SER A CA 1
ATOM 2188 C C . SER A 1 272 ? 29.348 -4.251 -27.060 1.00 60.94 272 SER A C 1
ATOM 2190 O O . SER A 1 272 ? 29.275 -3.117 -27.545 1.00 60.94 272 SER A O 1
ATOM 2192 N N . PRO A 1 273 ? 28.680 -5.297 -27.588 1.00 71.56 273 PRO A N 1
ATOM 2193 C CA . PRO A 1 273 ? 27.901 -5.215 -28.831 1.00 71.56 273 PRO A CA 1
ATOM 2194 C C . PRO A 1 273 ? 26.612 -4.387 -28.694 1.00 71.56 273 PRO A C 1
ATOM 2196 O O . PRO A 1 273 ? 25.912 -4.158 -29.677 1.00 71.56 273 PRO A O 1
ATOM 2199 N N . TRP A 1 274 ? 26.292 -3.940 -27.480 1.00 75.44 274 TRP A N 1
ATOM 2200 C CA . TRP A 1 274 ? 25.112 -3.157 -27.144 1.00 75.44 274 TRP A CA 1
ATOM 2201 C C . TRP A 1 274 ? 25.502 -1.823 -26.486 1.00 75.44 274 TRP A C 1
ATOM 2203 O O . TRP A 1 274 ? 26.617 -1.634 -25.986 1.00 75.44 274 TRP A O 1
ATOM 2213 N N . CYS A 1 275 ? 24.580 -0.865 -26.488 1.00 77.88 275 CYS A N 1
ATOM 2214 C CA . CYS A 1 275 ? 24.671 0.375 -25.722 1.00 77.88 275 CYS A CA 1
ATOM 2215 C C . CYS A 1 275 ? 23.312 0.710 -25.091 1.00 77.88 275 CYS A C 1
ATOM 2217 O O . CYS A 1 275 ? 22.273 0.559 -25.729 1.00 77.88 275 CYS A O 1
ATOM 2219 N N . ARG A 1 276 ? 23.297 1.160 -23.826 1.00 83.00 276 ARG A N 1
ATOM 2220 C CA . ARG A 1 276 ? 22.063 1.659 -23.196 1.00 83.00 276 ARG A CA 1
ATOM 2221 C C . ARG A 1 276 ? 21.677 2.985 -23.842 1.00 83.00 276 ARG A C 1
ATOM 2223 O O . ARG A 1 276 ? 22.438 3.947 -23.760 1.00 83.00 276 ARG A O 1
ATOM 2230 N N . THR A 1 277 ? 20.454 3.077 -24.339 1.00 81.62 277 THR A N 1
ATOM 2231 C CA . THR A 1 277 ? 19.915 4.289 -24.973 1.00 81.62 277 THR A CA 1
ATOM 2232 C C . THR A 1 277 ? 18.713 4.867 -24.237 1.00 81.62 277 THR A C 1
ATOM 2234 O O . THR A 1 277 ? 18.414 6.049 -24.387 1.00 81.62 277 THR A O 1
ATOM 2237 N N . GLY A 1 278 ? 18.077 4.096 -23.350 1.00 84.94 278 GLY A N 1
ATOM 2238 C CA . GLY A 1 278 ? 16.908 4.556 -22.601 1.00 84.94 278 GLY A CA 1
ATOM 2239 C C . GLY A 1 278 ? 16.504 3.642 -21.445 1.00 84.94 278 GLY A C 1
ATOM 2240 O O . GLY A 1 278 ? 17.300 2.828 -20.971 1.00 84.94 278 GLY A O 1
ATOM 2241 N N . GLY A 1 279 ? 15.264 3.808 -20.981 1.00 88.94 279 GLY A N 1
ATOM 2242 C CA . GLY A 1 279 ? 14.682 3.026 -19.890 1.00 88.94 279 GLY A CA 1
ATOM 2243 C C . GLY A 1 279 ? 15.330 3.288 -18.531 1.00 88.94 279 GLY A C 1
ATOM 2244 O O . GLY A 1 279 ? 15.948 4.339 -18.306 1.00 88.94 279 GLY A O 1
ATOM 2245 N N . ALA A 1 280 ? 15.235 2.311 -17.632 1.00 91.69 280 ALA A N 1
ATOM 2246 C CA . ALA A 1 280 ? 15.837 2.395 -16.308 1.00 91.69 280 ALA A CA 1
ATOM 2247 C C . ALA A 1 280 ? 17.357 2.625 -16.371 1.00 91.69 280 ALA A C 1
ATOM 2249 O O . ALA A 1 280 ? 18.056 2.258 -17.323 1.00 91.69 280 ALA A O 1
ATOM 2250 N N . ARG A 1 281 ? 17.891 3.281 -15.341 1.00 91.00 281 ARG A N 1
ATOM 2251 C CA . ARG A 1 281 ? 19.326 3.533 -15.181 1.00 91.00 281 ARG A CA 1
ATOM 2252 C C . ARG A 1 281 ? 19.764 2.971 -13.840 1.00 91.00 281 ARG A C 1
ATOM 2254 O O . ARG A 1 281 ? 19.244 3.385 -12.810 1.00 91.00 281 ARG A O 1
ATOM 2261 N N . LEU A 1 282 ? 20.757 2.085 -13.848 1.00 92.94 282 LEU A N 1
ATOM 2262 C CA . LEU A 1 282 ? 21.422 1.670 -12.617 1.00 92.94 282 LEU A CA 1
ATOM 2263 C C . LEU A 1 282 ? 22.140 2.891 -12.020 1.00 92.94 282 LEU A C 1
ATOM 2265 O O . LEU A 1 282 ? 22.892 3.575 -12.722 1.00 92.94 282 LEU A O 1
ATOM 2269 N N . LEU A 1 283 ? 21.882 3.182 -10.745 1.00 93.19 283 LEU A N 1
ATOM 2270 C CA . LEU A 1 283 ? 22.447 4.341 -10.041 1.00 93.19 283 LEU A CA 1
ATOM 2271 C C . LEU A 1 283 ? 23.619 3.947 -9.143 1.00 93.19 283 LEU A C 1
ATOM 2273 O O . LEU A 1 283 ? 24.659 4.601 -9.152 1.00 93.19 283 LEU A O 1
ATOM 2277 N N . ALA A 1 284 ? 23.462 2.853 -8.404 1.00 94.69 284 ALA A N 1
ATOM 2278 C CA . ALA A 1 284 ? 24.473 2.307 -7.517 1.00 94.69 284 ALA A CA 1
ATOM 2279 C C . ALA A 1 284 ? 24.357 0.780 -7.470 1.00 94.69 284 ALA A C 1
ATOM 2281 O O . ALA A 1 284 ? 23.276 0.222 -7.651 1.00 94.69 284 ALA A O 1
ATOM 2282 N N . VAL A 1 285 ? 25.478 0.116 -7.205 1.00 94.25 285 VAL A N 1
ATOM 2283 C CA . VAL A 1 285 ? 25.538 -1.312 -6.900 1.00 94.25 285 VAL A CA 1
ATOM 2284 C C . VAL A 1 285 ? 25.994 -1.466 -5.462 1.00 94.25 285 VAL A C 1
ATOM 2286 O O . VAL A 1 285 ? 27.046 -0.949 -5.071 1.00 94.25 285 VAL A O 1
ATOM 2289 N N . VAL A 1 286 ? 25.187 -2.183 -4.687 1.00 91.75 286 VAL A N 1
ATOM 2290 C CA . VAL A 1 286 ? 25.483 -2.515 -3.298 1.00 91.75 286 VAL A CA 1
ATOM 2291 C C . VAL A 1 286 ? 26.280 -3.814 -3.272 1.00 91.75 286 VAL A C 1
ATOM 2293 O O . VAL A 1 286 ? 25.882 -4.811 -3.868 1.00 91.75 286 VAL A O 1
ATOM 2296 N N . THR A 1 287 ? 27.419 -3.806 -2.589 1.00 89.94 287 THR A N 1
ATOM 2297 C CA . THR A 1 287 ? 28.314 -4.962 -2.482 1.00 89.94 287 THR A CA 1
ATOM 2298 C C . THR A 1 287 ? 28.607 -5.285 -1.027 1.00 89.94 287 THR A C 1
ATOM 2300 O O . THR A 1 287 ? 28.800 -4.379 -0.212 1.00 89.94 287 THR A O 1
ATOM 2303 N N . LEU A 1 288 ? 28.703 -6.577 -0.729 1.00 85.75 288 LEU A N 1
ATOM 2304 C CA . LEU A 1 288 ? 29.240 -7.099 0.524 1.00 85.75 288 LEU A CA 1
ATOM 2305 C C . LEU A 1 288 ? 30.703 -7.489 0.296 1.00 85.75 288 LEU A C 1
ATOM 2307 O O . LEU A 1 288 ? 31.041 -8.012 -0.767 1.00 85.75 288 LEU A O 1
ATOM 2311 N N . LYS A 1 289 ? 31.573 -7.215 1.269 1.00 83.56 289 LYS A N 1
ATOM 2312 C CA . LYS A 1 289 ? 32.976 -7.641 1.235 1.00 83.56 289 LYS A CA 1
ATOM 2313 C C . LYS A 1 289 ? 33.188 -8.720 2.298 1.00 83.56 289 LYS A C 1
ATOM 2315 O O . LYS A 1 289 ? 32.873 -8.457 3.459 1.00 83.56 289 LYS A O 1
ATOM 2320 N N . PRO A 1 290 ? 33.716 -9.904 1.938 1.00 80.00 290 PRO A N 1
ATOM 2321 C CA . PRO A 1 290 ? 34.030 -10.939 2.917 1.00 80.00 290 PRO A CA 1
ATOM 2322 C C . PRO A 1 290 ? 34.906 -10.387 4.050 1.00 80.00 290 PRO A C 1
ATOM 2324 O O . PRO A 1 290 ? 35.869 -9.664 3.792 1.00 80.00 290 PRO A O 1
ATOM 2327 N N . GLY A 1 291 ? 34.547 -10.690 5.299 1.00 78.50 291 GLY A N 1
ATOM 2328 C CA . GLY A 1 291 ? 35.281 -10.244 6.489 1.00 78.50 291 GLY A CA 1
ATOM 2329 C C . GLY A 1 291 ? 35.102 -8.769 6.880 1.00 78.50 291 GLY A C 1
ATOM 2330 O O . GLY A 1 291 ? 35.681 -8.350 7.878 1.00 78.50 291 GLY A O 1
ATOM 2331 N N . GLN A 1 292 ? 34.309 -7.973 6.148 1.00 83.06 292 GLN A N 1
ATOM 2332 C CA . GLN A 1 292 ? 33.991 -6.588 6.522 1.00 83.06 292 GLN A CA 1
ATOM 2333 C C . GLN A 1 292 ? 32.524 -6.452 6.930 1.00 83.06 292 GLN A C 1
ATOM 2335 O O . GLN A 1 292 ? 31.624 -6.990 6.287 1.00 83.06 292 GLN A O 1
ATOM 2340 N N . THR A 1 293 ? 32.271 -5.698 7.999 1.00 76.94 293 THR A N 1
ATOM 2341 C CA . THR A 1 293 ? 30.916 -5.432 8.483 1.00 76.94 293 THR A CA 1
ATOM 2342 C C . THR A 1 293 ? 30.299 -4.235 7.760 1.00 76.94 293 THR A C 1
ATOM 2344 O O . THR A 1 293 ? 30.828 -3.124 7.753 1.00 76.94 293 THR A O 1
ATOM 2347 N N . GLY A 1 294 ? 29.110 -4.436 7.192 1.00 79.94 294 GLY A N 1
ATOM 2348 C CA . GLY A 1 294 ? 28.353 -3.387 6.510 1.00 79.94 294 GLY A CA 1
ATOM 2349 C C . GLY A 1 294 ? 28.261 -3.552 5.001 1.00 79.94 294 GLY A C 1
ATOM 2350 O O . GLY A 1 294 ? 28.709 -4.537 4.421 1.00 79.94 294 GLY A O 1
ATOM 2351 N N . ARG A 1 295 ? 27.612 -2.573 4.371 1.00 88.31 295 ARG A N 1
ATOM 2352 C CA . ARG A 1 295 ? 27.385 -2.534 2.928 1.00 88.31 295 ARG A CA 1
ATOM 2353 C C . ARG A 1 295 ? 28.267 -1.467 2.297 1.00 88.31 295 ARG A C 1
ATOM 2355 O O . ARG A 1 295 ? 28.462 -0.393 2.864 1.00 88.31 295 ARG A O 1
ATOM 2362 N N . HIS A 1 296 ? 28.789 -1.770 1.116 1.00 90.31 296 HIS A N 1
ATOM 2363 C CA . HIS A 1 296 ? 29.574 -0.839 0.313 1.00 90.31 296 HIS A CA 1
ATOM 2364 C C . HIS A 1 296 ? 28.814 -0.483 -0.957 1.00 90.31 296 HIS A C 1
ATOM 2366 O O . HIS A 1 296 ? 28.029 -1.284 -1.462 1.00 90.31 296 HIS A O 1
ATOM 2372 N N . TYR A 1 297 ? 29.083 0.703 -1.489 1.00 93.69 297 TYR A N 1
ATOM 2373 C CA . TYR A 1 297 ? 28.373 1.253 -2.634 1.00 93.69 297 TYR A CA 1
ATOM 2374 C C . TYR A 1 297 ? 29.387 1.640 -3.702 1.00 93.69 297 TYR A C 1
ATOM 2376 O O . TYR A 1 297 ? 30.392 2.286 -3.402 1.00 93.69 297 TYR A O 1
ATOM 2384 N N . ARG A 1 298 ? 29.123 1.248 -4.946 1.00 94.62 298 ARG A N 1
ATOM 2385 C CA . ARG A 1 298 ? 29.908 1.656 -6.115 1.00 94.62 298 ARG A CA 1
ATOM 2386 C C . ARG A 1 298 ? 28.993 2.054 -7.261 1.00 94.62 298 ARG A C 1
ATOM 2388 O O . ARG A 1 298 ? 27.828 1.662 -7.295 1.00 94.62 298 ARG A O 1
ATOM 2395 N N . LEU A 1 299 ? 29.535 2.786 -8.226 1.00 95.19 299 LEU A N 1
ATOM 2396 C CA . LEU A 1 299 ? 28.828 3.030 -9.476 1.00 95.19 299 LEU A CA 1
ATOM 2397 C C . LEU A 1 299 ? 28.724 1.730 -10.298 1.00 95.19 299 LEU A C 1
ATOM 2399 O O . LEU A 1 299 ? 29.578 0.839 -10.164 1.00 95.19 299 LEU A O 1
ATOM 2403 N N . PRO A 1 300 ? 27.686 1.597 -11.139 1.00 93.25 300 PRO A N 1
ATOM 2404 C CA . PRO A 1 300 ? 27.566 0.479 -12.061 1.00 93.25 300 PRO A CA 1
ATOM 2405 C C . PRO A 1 300 ? 28.699 0.473 -13.085 1.00 93.25 300 PRO A C 1
ATOM 2407 O O . PRO A 1 300 ? 29.190 1.515 -13.515 1.00 93.25 300 PRO A O 1
ATOM 2410 N N . THR A 1 301 ? 29.069 -0.727 -13.494 1.00 91.00 301 THR A N 1
ATOM 2411 C CA . THR A 1 301 ? 30.049 -1.025 -14.534 1.00 91.00 301 THR A CA 1
ATOM 2412 C C . THR A 1 301 ? 29.352 -1.677 -15.721 1.00 91.00 301 THR A C 1
ATOM 2414 O O . THR A 1 301 ? 28.201 -2.108 -15.624 1.00 91.00 301 THR A O 1
ATOM 2417 N N . GLU A 1 302 ? 30.070 -1.820 -16.831 1.00 86.88 302 GLU A N 1
ATOM 2418 C CA . GLU A 1 302 ? 29.569 -2.512 -18.022 1.00 86.88 302 GLU A CA 1
ATOM 2419 C C . GLU A 1 302 ? 29.104 -3.945 -17.716 1.00 86.88 302 GLU A C 1
ATOM 2421 O O . GLU A 1 302 ? 28.083 -4.404 -18.226 1.00 86.88 302 GLU A O 1
ATOM 2426 N N . ARG A 1 303 ? 29.792 -4.628 -16.791 1.00 89.38 303 ARG A N 1
ATOM 2427 C CA . ARG A 1 303 ? 29.431 -5.973 -16.327 1.00 89.38 303 ARG A CA 1
ATOM 2428 C C . ARG A 1 303 ? 28.037 -6.026 -15.693 1.00 89.38 303 ARG A C 1
ATOM 2430 O O . ARG A 1 303 ? 27.332 -7.018 -15.864 1.00 89.38 303 ARG A O 1
ATOM 2437 N N . ASP A 1 304 ? 27.634 -4.982 -14.969 1.00 92.25 304 ASP A N 1
ATOM 2438 C CA . ASP A 1 304 ? 26.320 -4.940 -14.316 1.00 92.25 304 ASP A CA 1
ATOM 2439 C C . ASP A 1 304 ? 25.193 -4.815 -15.356 1.00 92.25 304 ASP A C 1
ATOM 2441 O O . ASP A 1 304 ? 24.170 -5.490 -15.239 1.00 92.25 304 ASP A O 1
ATOM 2445 N N . TYR A 1 305 ? 25.406 -4.023 -16.412 1.00 92.12 305 TYR A N 1
ATOM 2446 C CA . TYR A 1 305 ? 24.477 -3.922 -17.544 1.00 92.12 305 TYR A CA 1
ATOM 2447 C C . TYR A 1 305 ? 24.494 -5.166 -18.444 1.00 92.12 305 TYR A C 1
ATOM 2449 O O . TYR A 1 305 ? 23.440 -5.563 -18.935 1.00 92.12 305 TYR A O 1
ATOM 2457 N N . GLN A 1 306 ? 25.635 -5.849 -18.588 1.00 91.75 306 GLN A N 1
ATOM 2458 C CA . GLN A 1 306 ? 25.722 -7.117 -19.321 1.00 91.75 306 GLN A CA 1
ATOM 2459 C C . GLN A 1 306 ? 24.798 -8.188 -18.726 1.00 91.75 306 GLN A C 1
ATOM 2461 O O . GLN A 1 306 ? 24.202 -8.969 -19.466 1.00 91.75 306 GLN A O 1
ATOM 2466 N N . ALA A 1 307 ? 24.654 -8.224 -17.399 1.00 91.44 307 ALA A N 1
ATOM 2467 C CA . ALA A 1 307 ? 23.713 -9.126 -16.740 1.00 91.44 307 ALA A CA 1
ATOM 2468 C C . ALA A 1 307 ? 22.249 -8.788 -17.078 1.00 91.44 307 ALA A C 1
ATOM 2470 O O . ALA A 1 307 ? 21.438 -9.696 -17.243 1.00 91.44 307 ALA A O 1
ATOM 2471 N N . VAL A 1 308 ? 21.913 -7.498 -17.211 1.00 93.75 308 VAL A N 1
ATOM 2472 C CA . VAL A 1 308 ? 20.569 -7.054 -17.623 1.00 93.75 308 VAL A CA 1
ATOM 2473 C C . VAL A 1 308 ? 20.291 -7.453 -19.072 1.00 93.75 308 VAL A C 1
ATOM 2475 O O . VAL A 1 308 ? 19.254 -8.053 -19.343 1.00 93.75 308 VAL A O 1
ATOM 2478 N N . TRP A 1 309 ? 21.237 -7.196 -19.980 1.00 93.31 309 TRP A N 1
ATOM 2479 C CA . TRP A 1 309 ? 21.137 -7.581 -21.391 1.00 93.31 309 TRP A CA 1
ATOM 2480 C C . TRP A 1 309 ? 20.930 -9.094 -21.558 1.00 93.31 309 TRP A C 1
ATOM 2482 O O . TRP A 1 309 ? 19.964 -9.523 -22.183 1.00 93.31 309 TRP A O 1
ATOM 2492 N N . LYS A 1 310 ? 21.770 -9.917 -20.912 1.00 94.12 310 LYS A N 1
ATOM 2493 C CA . LYS A 1 310 ? 21.648 -11.386 -20.965 1.00 94.12 310 LYS A CA 1
ATOM 2494 C C . LYS A 1 310 ? 20.297 -11.886 -20.454 1.00 94.12 310 LYS A C 1
ATOM 2496 O O . LYS A 1 310 ? 19.770 -12.865 -20.975 1.00 94.12 310 LYS A O 1
ATOM 2501 N N . ALA A 1 311 ? 19.732 -11.238 -19.436 1.00 95.19 311 ALA A N 1
ATOM 2502 C CA . ALA A 1 311 ? 18.407 -11.595 -18.945 1.00 95.19 311 ALA A CA 1
ATOM 2503 C C . ALA A 1 311 ? 17.299 -11.226 -19.940 1.00 95.19 311 ALA A C 1
ATOM 2505 O O . ALA A 1 311 ? 16.359 -11.999 -20.089 1.00 95.19 311 ALA A O 1
ATOM 2506 N N . GLN A 1 312 ? 17.415 -10.101 -20.654 1.00 95.06 312 GLN A N 1
ATOM 2507 C CA . GLN A 1 312 ? 16.486 -9.751 -21.734 1.00 95.06 312 GLN A CA 1
ATOM 2508 C C . GLN A 1 312 ? 16.569 -10.740 -22.901 1.00 95.06 312 GLN A C 1
ATOM 2510 O O . GLN A 1 312 ? 15.531 -11.193 -23.377 1.00 95.06 312 GLN A O 1
ATOM 2515 N N . GLU A 1 313 ? 17.775 -11.146 -23.309 1.00 94.94 313 GLU A N 1
ATOM 2516 C CA . GLU A 1 313 ? 17.963 -12.191 -24.327 1.00 94.94 313 GLU A CA 1
ATOM 2517 C C . GLU A 1 313 ? 17.366 -13.528 -23.881 1.00 94.94 313 GLU A C 1
ATOM 2519 O O . GLU A 1 313 ? 16.639 -14.172 -24.638 1.00 94.94 313 GLU A O 1
ATOM 2524 N N . ARG A 1 314 ? 17.624 -13.936 -22.631 1.00 96.69 314 ARG A N 1
ATOM 2525 C CA . ARG A 1 314 ? 17.067 -15.171 -22.070 1.00 96.69 314 ARG A CA 1
ATOM 2526 C C . ARG A 1 314 ? 15.543 -15.123 -22.011 1.00 96.69 314 ARG A C 1
ATOM 2528 O O . ARG A 1 314 ? 14.901 -16.099 -22.389 1.00 96.69 314 ARG A O 1
ATOM 2535 N N . LEU A 1 315 ? 14.973 -14.011 -21.553 1.00 97.19 315 LEU A N 1
ATOM 2536 C CA . LEU A 1 315 ? 13.529 -13.826 -21.480 1.00 97.19 315 LEU A CA 1
ATOM 2537 C C . LEU A 1 315 ? 12.891 -13.876 -22.869 1.00 97.19 315 LEU A C 1
ATOM 2539 O O . LEU A 1 315 ? 11.894 -14.569 -23.051 1.00 97.19 315 LEU A O 1
ATOM 2543 N N . LYS A 1 316 ? 13.494 -13.193 -23.848 1.00 95.94 316 LYS A N 1
ATOM 2544 C CA . LYS A 1 316 ? 13.058 -13.237 -25.243 1.00 95.94 316 LYS A CA 1
ATOM 2545 C C . LYS A 1 316 ? 13.065 -14.671 -25.771 1.00 95.94 316 LYS A C 1
ATOM 2547 O O . LYS A 1 316 ? 12.051 -15.122 -26.277 1.00 95.94 316 LYS A O 1
ATOM 2552 N N . ALA A 1 317 ? 14.150 -15.417 -25.563 1.00 97.00 317 ALA A N 1
ATOM 2553 C CA . ALA A 1 317 ? 14.238 -16.809 -26.000 1.00 97.00 317 ALA A CA 1
ATOM 2554 C C . ALA A 1 317 ? 13.145 -17.707 -25.384 1.00 97.00 317 ALA A C 1
ATOM 2556 O O . ALA A 1 317 ? 12.590 -18.550 -26.085 1.00 97.00 317 ALA A O 1
ATOM 2557 N N . ILE A 1 318 ? 12.817 -17.514 -24.097 1.00 95.88 318 ILE A N 1
ATOM 2558 C CA . ILE A 1 318 ? 11.727 -18.238 -23.416 1.00 95.88 318 ILE A CA 1
ATOM 2559 C C . ILE A 1 318 ? 10.369 -17.918 -24.061 1.00 95.88 318 ILE A C 1
ATOM 2561 O O . ILE A 1 318 ? 9.564 -18.821 -24.287 1.00 95.88 318 ILE A O 1
ATOM 2565 N N . LEU A 1 319 ? 10.105 -16.644 -24.361 1.00 96.38 319 LEU A N 1
ATOM 2566 C CA . LEU A 1 319 ? 8.855 -16.222 -24.996 1.00 96.38 319 LEU A CA 1
ATOM 2567 C C . LEU A 1 319 ? 8.765 -16.714 -26.448 1.00 96.38 319 LEU A C 1
ATOM 2569 O O . LEU A 1 319 ? 7.746 -17.286 -26.817 1.00 96.38 319 LEU A O 1
ATOM 2573 N N . ASP A 1 320 ? 9.841 -16.597 -27.229 1.00 96.44 320 ASP A N 1
ATOM 2574 C CA . ASP A 1 320 ? 9.917 -17.089 -28.611 1.00 96.44 320 ASP A CA 1
ATOM 2575 C C . ASP A 1 320 ? 9.709 -18.616 -28.680 1.00 96.44 320 ASP A C 1
ATOM 2577 O O . ASP A 1 320 ? 9.137 -19.144 -29.633 1.00 96.44 320 ASP A O 1
ATOM 2581 N N . GLU A 1 321 ? 10.191 -19.369 -27.687 1.00 95.12 321 GLU A N 1
ATOM 2582 C CA . GLU A 1 321 ? 9.922 -20.806 -27.556 1.00 95.12 321 GLU A CA 1
ATOM 2583 C C . GLU A 1 321 ? 8.444 -21.090 -27.272 1.00 95.12 321 GLU A C 1
ATOM 2585 O O . GLU A 1 321 ? 7.841 -21.934 -27.940 1.00 95.12 321 GLU A O 1
ATOM 2590 N N . TRP A 1 322 ? 7.838 -20.358 -26.336 1.00 95.19 322 TRP A N 1
ATOM 2591 C CA . TRP A 1 322 ? 6.413 -20.488 -26.044 1.00 95.19 322 TRP A CA 1
ATOM 2592 C C . TRP A 1 322 ? 5.542 -20.131 -27.257 1.00 95.19 322 TRP A C 1
ATOM 2594 O O . TRP A 1 322 ? 4.604 -20.866 -27.576 1.00 95.19 322 TRP A O 1
ATOM 2604 N N . GLU A 1 323 ? 5.879 -19.078 -28.000 1.00 95.00 323 GLU A N 1
ATOM 2605 C CA . GLU A 1 323 ? 5.177 -18.726 -29.236 1.00 95.00 323 GLU A CA 1
ATOM 2606 C C . GLU A 1 323 ? 5.317 -19.814 -30.305 1.00 95.00 323 GLU A C 1
ATOM 2608 O O . GLU A 1 323 ? 4.306 -20.264 -30.849 1.00 95.00 323 GLU A O 1
ATOM 2613 N N . ARG A 1 324 ? 6.535 -20.325 -30.540 1.00 94.81 324 ARG A N 1
ATOM 2614 C CA . ARG A 1 324 ? 6.775 -21.447 -31.470 1.00 94.81 324 ARG A CA 1
ATOM 2615 C C . ARG A 1 324 ? 6.052 -22.729 -31.066 1.00 94.81 324 ARG A C 1
ATOM 2617 O O . ARG A 1 324 ? 5.700 -23.520 -31.936 1.00 94.81 324 ARG A O 1
ATOM 2624 N N . SER A 1 325 ? 5.795 -22.935 -29.774 1.00 92.44 325 SER A N 1
ATOM 2625 C CA . SER A 1 325 ? 5.008 -24.076 -29.284 1.00 92.44 325 SER A CA 1
ATOM 2626 C C . SER A 1 325 ? 3.514 -23.996 -29.641 1.00 92.44 325 SER A C 1
ATOM 2628 O O . SER A 1 325 ? 2.767 -24.938 -29.364 1.00 92.44 325 SER A O 1
ATOM 2630 N N . GLY A 1 326 ? 3.072 -22.886 -30.246 1.00 92.44 326 GLY A N 1
ATOM 2631 C CA . GLY A 1 326 ? 1.666 -22.586 -30.501 1.00 92.44 326 GLY A CA 1
ATOM 2632 C C . GLY A 1 326 ? 0.953 -22.028 -29.271 1.00 92.44 326 GLY A C 1
ATOM 2633 O O . GLY A 1 326 ? -0.247 -22.243 -29.131 1.00 92.44 326 GLY A O 1
ATOM 2634 N N . ARG A 1 327 ? 1.686 -21.358 -28.365 1.00 91.25 327 ARG A N 1
ATOM 2635 C CA . ARG A 1 327 ? 1.165 -20.794 -27.106 1.00 91.25 327 ARG A CA 1
ATOM 2636 C C . ARG A 1 327 ? 0.449 -21.832 -26.234 1.00 91.25 327 ARG A C 1
ATOM 2638 O O . ARG A 1 327 ? -0.611 -21.574 -25.669 1.00 91.25 327 ARG A O 1
ATOM 2645 N N . LYS A 1 328 ? 1.017 -23.038 -26.140 1.00 87.12 328 LYS A N 1
ATOM 2646 C CA . LYS A 1 328 ? 0.455 -24.111 -25.311 1.00 87.12 328 LYS A CA 1
ATOM 2647 C C . LYS A 1 328 ? 0.646 -23.796 -23.827 1.00 87.12 328 LYS A C 1
ATOM 2649 O O . LYS A 1 328 ? 1.759 -23.523 -23.386 1.00 87.12 328 LYS A O 1
ATOM 2654 N N . GLY A 1 329 ? -0.435 -23.907 -23.055 1.00 87.69 329 GLY A N 1
ATOM 2655 C CA . GLY A 1 329 ? -0.438 -23.604 -21.622 1.00 87.69 329 GLY A CA 1
ATOM 2656 C C . GLY A 1 329 ? -0.372 -22.104 -21.322 1.00 87.69 329 GLY A C 1
ATOM 2657 O O . GLY A 1 329 ? -0.518 -21.267 -22.209 1.00 87.69 329 GLY A O 1
ATOM 2658 N N . LEU A 1 330 ? -0.165 -21.764 -20.049 1.00 91.38 330 LEU A N 1
ATOM 2659 C CA . LEU A 1 330 ? -0.033 -20.372 -19.609 1.00 91.38 330 LEU A CA 1
ATOM 2660 C C . LEU A 1 330 ? 1.207 -19.719 -20.235 1.00 91.38 330 LEU A C 1
ATOM 2662 O O . LEU A 1 330 ? 2.253 -20.365 -20.345 1.00 91.38 330 LEU A O 1
ATOM 2666 N N . CYS A 1 331 ? 1.116 -18.429 -20.575 1.00 95.19 331 CYS A N 1
ATOM 2667 C CA . CYS A 1 331 ? 2.297 -17.645 -20.927 1.00 95.19 331 CYS A CA 1
ATOM 2668 C C . CYS A 1 331 ? 3.321 -17.741 -19.784 1.00 95.19 331 CYS A C 1
ATOM 2670 O O . CYS A 1 331 ? 2.927 -17.575 -18.624 1.00 95.19 331 CYS A O 1
ATOM 2672 N N . PRO A 1 332 ? 4.618 -18.002 -20.051 1.00 94.88 332 PRO A N 1
ATOM 2673 C CA . PRO A 1 332 ? 5.620 -18.093 -18.998 1.00 94.88 332 PRO A CA 1
ATOM 2674 C C . PRO A 1 332 ? 5.612 -16.854 -18.103 1.00 94.88 332 PRO A C 1
ATOM 2676 O O . PRO A 1 332 ? 5.601 -16.983 -16.886 1.00 94.88 332 PRO A O 1
ATOM 2679 N N . VAL A 1 333 ? 5.523 -15.660 -18.690 1.00 96.12 333 VAL A N 1
ATOM 2680 C CA . VAL A 1 333 ? 5.377 -14.395 -17.958 1.00 96.12 333 VAL A CA 1
ATOM 2681 C C . VAL A 1 333 ? 3.889 -14.092 -17.737 1.00 96.12 333 VAL A C 1
ATOM 2683 O O . VAL A 1 333 ? 3.099 -14.347 -18.642 1.00 96.12 333 VAL A O 1
ATOM 2686 N N . PRO A 1 334 ? 3.487 -13.532 -16.581 1.00 96.81 334 PRO A N 1
ATOM 2687 C CA . PRO A 1 334 ? 2.138 -13.009 -16.370 1.00 96.81 334 PRO A CA 1
ATOM 2688 C C . PRO A 1 334 ? 1.692 -12.003 -17.436 1.00 96.81 334 PRO A C 1
ATOM 2690 O O . PRO A 1 334 ? 2.153 -10.864 -17.453 1.00 96.81 334 PRO A O 1
ATOM 2693 N N . ASP A 1 335 ? 0.807 -12.432 -18.330 1.00 95.69 335 ASP A N 1
ATOM 2694 C CA . ASP A 1 335 ? 0.173 -11.631 -19.382 1.00 95.69 335 ASP A CA 1
ATOM 2695 C C . ASP A 1 335 ? -1.288 -11.288 -19.054 1.00 95.69 335 ASP A C 1
ATOM 2697 O O . ASP A 1 335 ? -1.933 -10.536 -19.789 1.00 95.69 335 ASP A O 1
ATOM 2701 N N . GLU A 1 336 ? -1.793 -11.790 -17.924 1.00 96.12 336 GLU A N 1
ATOM 2702 C CA . GLU A 1 336 ? -3.092 -11.415 -17.386 1.00 96.12 336 GLU A CA 1
ATOM 2703 C C . GLU A 1 336 ? -3.149 -9.899 -17.115 1.00 96.12 336 GLU A C 1
ATOM 2705 O O . GLU A 1 336 ? -2.168 -9.317 -16.626 1.00 96.12 336 GLU A O 1
ATOM 2710 N N . PRO A 1 337 ? -4.282 -9.240 -17.422 1.00 95.75 337 PRO A N 1
ATOM 2711 C CA . PRO A 1 337 ? -4.414 -7.806 -17.239 1.00 95.75 337 PRO A CA 1
ATOM 2712 C C . PRO A 1 337 ? -4.426 -7.441 -15.751 1.00 95.75 337 PRO A C 1
ATOM 2714 O O . PRO A 1 337 ? -4.961 -8.167 -14.910 1.00 95.75 337 PRO A O 1
ATOM 2717 N N . LEU A 1 338 ? -3.865 -6.276 -15.441 1.00 95.50 338 LEU A N 1
ATOM 2718 C CA . LEU A 1 338 ? -4.150 -5.585 -14.190 1.00 95.50 338 LEU A CA 1
ATOM 2719 C C . LEU A 1 338 ? -5.631 -5.164 -14.163 1.00 95.50 338 LEU A C 1
ATOM 2721 O O . LEU A 1 338 ? -6.259 -5.063 -15.223 1.00 95.50 338 LEU A O 1
ATOM 2725 N N . PRO A 1 339 ? -6.192 -4.869 -12.977 1.00 91.94 339 PRO A N 1
ATOM 2726 C CA . PRO A 1 339 ? -7.536 -4.310 -12.877 1.00 91.94 339 PRO A CA 1
ATOM 2727 C C . PRO A 1 339 ? -7.710 -3.044 -13.737 1.00 91.94 339 PRO A C 1
ATOM 2729 O O . PRO A 1 339 ? -6.716 -2.431 -14.146 1.00 91.94 339 PRO A O 1
ATOM 2732 N N . PRO A 1 340 ? -8.946 -2.607 -14.016 1.00 88.25 340 PRO A N 1
ATOM 2733 C CA . PRO A 1 340 ? -9.193 -1.362 -14.737 1.00 88.25 340 PRO A CA 1
ATOM 2734 C C . PRO A 1 340 ? -8.565 -0.126 -14.070 1.00 88.25 340 PRO A C 1
ATOM 2736 O O . PRO A 1 340 ? -8.351 -0.060 -12.857 1.00 88.25 340 PRO A O 1
ATOM 2739 N N . ILE A 1 341 ? -8.283 0.905 -14.872 1.00 88.69 341 ILE A N 1
ATOM 2740 C CA . ILE A 1 341 ? -7.838 2.201 -14.343 1.00 88.69 341 ILE A CA 1
ATOM 2741 C C . ILE A 1 341 ? -8.941 2.768 -13.447 1.00 88.69 341 ILE A C 1
ATOM 2743 O O . ILE A 1 341 ? -10.082 2.897 -13.877 1.00 88.69 341 ILE A O 1
ATOM 2747 N N . GLY A 1 342 ? -8.574 3.157 -12.226 1.00 81.19 342 GLY A N 1
ATOM 2748 C CA . GLY A 1 342 ? -9.516 3.682 -11.236 1.00 81.19 342 GLY A CA 1
ATOM 2749 C C . GLY A 1 342 ? -9.856 2.687 -10.130 1.00 81.19 342 GLY A C 1
ATOM 2750 O O . GLY A 1 342 ? -10.356 3.122 -9.097 1.00 81.19 342 GLY A O 1
ATOM 2751 N N . THR A 1 343 ? -9.501 1.405 -10.282 1.00 86.00 343 THR A N 1
ATOM 2752 C CA . THR A 1 343 ? -9.587 0.433 -9.187 1.00 86.00 343 THR A CA 1
ATOM 2753 C C . THR A 1 343 ? -8.796 0.922 -7.970 1.00 86.00 343 THR A C 1
ATOM 2755 O O . THR A 1 343 ? -7.674 1.442 -8.079 1.00 86.00 343 THR A O 1
ATOM 2758 N N . LEU A 1 344 ? -9.405 0.771 -6.794 1.00 83.75 344 LEU A N 1
ATOM 2759 C CA . LEU A 1 344 ? -8.817 1.135 -5.512 1.00 83.75 344 LEU A CA 1
ATOM 2760 C C . LEU A 1 344 ? -7.434 0.494 -5.343 1.00 83.75 344 LEU A C 1
ATOM 2762 O O . LEU A 1 344 ? -7.220 -0.647 -5.723 1.00 83.75 344 LEU A O 1
ATOM 2766 N N . GLY A 1 345 ? -6.467 1.219 -4.781 1.00 85.31 345 GLY A N 1
ATOM 2767 C CA . GLY A 1 345 ? -5.142 0.658 -4.506 1.00 85.31 345 GLY A CA 1
ATOM 2768 C C . GLY A 1 345 ? -4.233 0.463 -5.729 1.00 85.31 345 GLY A C 1
ATOM 2769 O O . GLY A 1 345 ? -3.084 0.079 -5.541 1.00 85.31 345 GLY A O 1
ATOM 2770 N N . PHE A 1 346 ? -4.654 0.784 -6.959 1.00 91.81 346 PHE A N 1
ATOM 2771 C CA . PHE A 1 346 ? -3.791 0.715 -8.149 1.00 91.81 346 PHE A CA 1
ATOM 2772 C C . PHE A 1 346 ? -3.528 2.111 -8.726 1.00 91.81 346 PHE A C 1
ATOM 2774 O O . PHE A 1 346 ? -4.443 2.902 -8.969 1.00 91.81 346 PHE A O 1
ATOM 2781 N N . ARG A 1 347 ? -2.248 2.449 -8.931 1.00 89.94 347 ARG A N 1
ATOM 2782 C CA . ARG A 1 347 ? -1.830 3.704 -9.601 1.00 89.94 347 ARG A CA 1
ATOM 2783 C C . ARG A 1 347 ? -0.865 3.479 -10.759 1.00 89.94 347 ARG A C 1
ATOM 2785 O O . ARG A 1 347 ? -0.733 4.343 -11.623 1.00 89.94 347 ARG A O 1
ATOM 2792 N N . VAL A 1 348 ? -0.233 2.311 -10.803 1.00 94.12 348 VAL A N 1
ATOM 2793 C CA . VAL A 1 348 ? 0.726 1.897 -11.835 1.00 94.12 348 VAL A CA 1
ATOM 2794 C C . VAL A 1 348 ? 0.150 1.907 -13.255 1.00 94.12 348 VAL A C 1
ATOM 2796 O O . VAL A 1 348 ? 0.876 2.214 -14.199 1.00 94.12 348 VAL A O 1
ATOM 2799 N N . GLN A 1 349 ? -1.162 1.697 -13.418 1.00 94.44 349 GLN A N 1
ATOM 2800 C CA . GLN A 1 349 ? -1.803 1.691 -14.741 1.00 94.44 349 GLN A CA 1
ATOM 2801 C C . GLN A 1 349 ? -1.706 3.049 -15.448 1.00 94.44 349 GLN A C 1
ATOM 2803 O O . GLN A 1 349 ? -1.568 3.109 -16.668 1.00 94.44 349 GLN A O 1
ATOM 2808 N N . ARG A 1 350 ? -1.684 4.155 -14.684 1.00 92.56 350 ARG A N 1
ATOM 2809 C CA . ARG A 1 350 ? -1.488 5.516 -15.223 1.00 92.56 350 ARG A CA 1
ATOM 2810 C C . ARG A 1 350 ? -0.119 5.698 -15.896 1.00 92.56 350 ARG A C 1
ATOM 2812 O O . ARG A 1 350 ? 0.092 6.691 -16.586 1.00 92.56 350 ARG A O 1
ATOM 2819 N N . TYR A 1 351 ? 0.794 4.751 -15.690 1.00 94.25 351 TYR A N 1
ATOM 2820 C CA . TYR A 1 351 ? 2.150 4.715 -16.230 1.00 94.25 351 TYR A CA 1
ATOM 2821 C C . TYR A 1 351 ? 2.337 3.589 -17.261 1.00 94.25 351 TYR A C 1
ATOM 2823 O O . TYR A 1 351 ? 3.469 3.246 -17.583 1.00 94.25 351 TYR A O 1
ATOM 2831 N N . GLY A 1 352 ? 1.242 3.021 -17.784 1.00 94.12 352 GLY A N 1
ATOM 2832 C CA . GLY A 1 352 ? 1.227 2.012 -18.851 1.00 94.12 352 GLY A CA 1
ATOM 2833 C C . GLY A 1 352 ? 1.622 0.597 -18.435 1.00 94.12 352 GLY A C 1
ATOM 2834 O O . GLY A 1 352 ? 1.818 -0.239 -19.310 1.00 94.12 352 GLY A O 1
ATOM 2835 N N . MET A 1 353 ? 1.730 0.318 -17.133 1.00 96.25 353 MET A N 1
ATOM 2836 C CA . MET A 1 353 ? 1.762 -1.055 -16.625 1.00 96.25 353 MET A CA 1
ATOM 2837 C C . MET A 1 353 ? 0.326 -1.590 -16.656 1.00 96.25 353 MET A C 1
ATOM 2839 O O . MET A 1 353 ? -0.497 -1.168 -15.843 1.00 96.25 353 MET A O 1
ATOM 2843 N N . LEU A 1 354 ? 0.002 -2.451 -17.620 1.00 96.19 354 LEU A N 1
ATOM 2844 C CA . LEU A 1 354 ? -1.366 -2.931 -17.865 1.00 96.19 354 LEU A CA 1
ATOM 2845 C C . LEU A 1 354 ? -1.508 -4.442 -17.677 1.00 96.19 354 LEU A C 1
ATOM 2847 O O . LEU A 1 354 ? -2.627 -4.938 -17.604 1.00 96.19 354 LEU A O 1
ATOM 2851 N N . GLN A 1 355 ? -0.396 -5.165 -17.570 1.00 97.12 355 GLN A N 1
ATOM 2852 C CA . GLN A 1 355 ? -0.349 -6.594 -17.278 1.00 97.12 355 GLN A CA 1
ATOM 2853 C C . GLN A 1 355 ? 0.459 -6.844 -16.006 1.00 97.12 355 GLN A C 1
ATOM 2855 O O . GLN A 1 355 ? 1.368 -6.081 -15.674 1.00 97.12 355 GLN A O 1
ATOM 2860 N N . TRP A 1 356 ? 0.183 -7.946 -15.310 1.00 97.19 356 TRP A N 1
ATOM 2861 C CA . TRP A 1 356 ? 0.921 -8.301 -14.092 1.00 97.19 356 TRP A CA 1
ATOM 2862 C C . TRP A 1 356 ? 2.429 -8.460 -14.325 1.00 97.19 356 TRP A C 1
ATOM 2864 O O . TRP A 1 356 ? 3.235 -8.137 -13.452 1.00 97.19 356 TRP A O 1
ATOM 2874 N N . GLY A 1 357 ? 2.830 -8.898 -15.520 1.00 96.62 357 GLY A N 1
ATOM 2875 C CA . GLY A 1 357 ? 4.227 -8.994 -15.921 1.00 96.62 357 GLY A CA 1
ATOM 2876 C C . GLY A 1 357 ? 4.922 -7.640 -16.061 1.00 96.62 357 GLY A C 1
ATOM 2877 O O . GLY A 1 357 ? 6.144 -7.587 -15.946 1.00 96.62 357 GLY A O 1
ATOM 2878 N N . ASP A 1 358 ? 4.204 -6.533 -16.261 1.00 96.75 358 ASP A N 1
ATOM 2879 C CA . ASP A 1 358 ? 4.818 -5.203 -16.391 1.00 96.75 358 ASP A CA 1
ATOM 2880 C C . ASP A 1 358 ? 5.427 -4.704 -15.063 1.00 96.75 358 ASP A C 1
ATOM 2882 O O . ASP A 1 358 ? 6.288 -3.829 -15.070 1.00 96.75 358 ASP A O 1
ATOM 2886 N N . LEU A 1 359 ? 5.048 -5.302 -13.924 1.00 97.00 359 LEU A N 1
ATOM 2887 C CA . LEU A 1 359 ? 5.550 -4.951 -12.585 1.00 97.00 359 LEU A CA 1
ATOM 2888 C C . LEU A 1 359 ? 6.950 -5.516 -12.270 1.00 97.00 359 LEU A C 1
ATOM 2890 O O . LEU A 1 359 ? 7.431 -5.403 -11.140 1.00 97.00 359 LEU A O 1
ATOM 2894 N N . PHE A 1 360 ? 7.585 -6.177 -13.239 1.00 96.88 360 PHE A N 1
ATOM 2895 C CA . PHE A 1 360 ? 8.839 -6.904 -13.059 1.00 96.88 360 PHE A CA 1
ATOM 2896 C C . PHE A 1 360 ? 9.814 -6.599 -14.199 1.00 96.88 360 PHE A C 1
ATOM 2898 O O . PHE A 1 360 ? 9.447 -6.630 -15.377 1.00 96.88 360 PHE A O 1
ATOM 2905 N N . THR A 1 361 ? 11.086 -6.382 -13.865 1.00 96.12 361 THR A N 1
ATOM 2906 C CA . THR A 1 361 ? 12.161 -6.262 -14.864 1.00 96.12 361 THR A CA 1
ATOM 2907 C C . THR A 1 361 ? 12.474 -7.615 -15.504 1.00 96.12 361 THR A C 1
ATOM 2909 O O . THR A 1 361 ? 12.124 -8.674 -14.972 1.00 96.12 361 THR A O 1
ATOM 2912 N N . ALA A 1 362 ? 13.197 -7.621 -16.625 1.00 95.75 362 ALA A N 1
ATOM 2913 C CA . ALA A 1 362 ? 13.603 -8.862 -17.282 1.00 95.75 362 ALA A CA 1
ATOM 2914 C C . ALA A 1 362 ? 14.404 -9.807 -16.365 1.00 95.75 362 ALA A C 1
ATOM 2916 O O . ALA A 1 362 ? 14.169 -11.016 -16.370 1.00 95.75 362 ALA A O 1
ATOM 2917 N N . ARG A 1 363 ? 15.309 -9.273 -15.530 1.00 94.31 363 ARG A N 1
ATOM 2918 C CA . ARG A 1 363 ? 16.072 -10.082 -14.559 1.00 94.31 363 ARG A CA 1
ATOM 2919 C C . ARG A 1 363 ? 15.168 -10.705 -13.502 1.00 94.31 363 ARG A C 1
ATOM 2921 O O . ARG A 1 363 ? 15.295 -11.895 -13.220 1.00 94.31 363 ARG A O 1
ATOM 2928 N N . GLN A 1 364 ? 14.237 -9.918 -12.965 1.00 95.69 364 GLN A N 1
ATOM 2929 C CA . GLN A 1 364 ? 13.283 -10.373 -11.957 1.00 95.69 364 GLN A CA 1
ATOM 2930 C C . GLN A 1 364 ? 12.372 -11.475 -12.510 1.00 95.69 364 GLN A C 1
ATOM 2932 O O . GLN A 1 364 ? 12.194 -12.501 -11.854 1.00 95.69 364 GLN A O 1
ATOM 2937 N N . LYS A 1 365 ? 11.876 -11.309 -13.745 1.00 96.62 365 LYS A N 1
ATOM 2938 C CA . LYS A 1 365 ? 11.094 -12.324 -14.468 1.00 96.62 365 LYS A CA 1
ATOM 2939 C C . LYS A 1 365 ? 11.876 -13.622 -14.620 1.00 96.62 365 LYS A C 1
ATOM 2941 O O . LYS A 1 365 ? 11.401 -14.657 -14.176 1.00 96.62 365 LYS A O 1
ATOM 2946 N N . VAL A 1 366 ? 13.082 -13.579 -15.193 1.00 95.94 366 VAL A N 1
ATOM 2947 C CA . VAL A 1 366 ? 13.907 -14.785 -15.400 1.00 95.94 366 VAL A CA 1
ATOM 2948 C C . VAL A 1 366 ? 14.169 -15.513 -14.079 1.00 95.94 366 VAL A C 1
ATOM 2950 O O . VAL A 1 366 ? 14.018 -16.729 -14.018 1.00 95.94 366 VAL A O 1
ATOM 2953 N N . ALA A 1 367 ? 14.474 -14.778 -13.006 1.00 94.38 367 ALA A N 1
ATOM 2954 C CA . ALA A 1 367 ? 14.679 -15.361 -11.683 1.00 94.38 367 ALA A CA 1
ATOM 2955 C C . ALA A 1 367 ? 13.439 -16.118 -11.168 1.00 94.38 367 ALA A C 1
ATOM 2957 O O . ALA A 1 367 ? 13.558 -17.266 -10.736 1.00 94.38 367 ALA A O 1
ATOM 2958 N N . LEU A 1 368 ? 12.250 -15.504 -11.242 1.00 95.62 368 LEU A N 1
ATOM 2959 C CA . LEU A 1 368 ? 10.992 -16.127 -10.810 1.00 95.62 368 LEU A CA 1
ATOM 2960 C C . LEU A 1 368 ? 10.608 -17.326 -11.691 1.00 95.62 368 LEU A C 1
ATOM 2962 O O . LEU A 1 368 ? 10.148 -18.343 -11.173 1.00 95.62 368 LEU A O 1
ATOM 2966 N N . LEU A 1 369 ? 10.839 -17.238 -13.005 1.00 95.56 369 LEU A N 1
ATOM 2967 C CA . LEU A 1 369 ? 10.570 -18.317 -13.960 1.00 95.56 369 LEU A CA 1
ATOM 2968 C C . LEU A 1 369 ? 11.441 -19.547 -13.705 1.00 95.56 369 LEU A C 1
ATOM 2970 O O . LEU A 1 369 ? 10.924 -20.666 -13.647 1.00 95.56 369 LEU A O 1
ATOM 2974 N N . ASP A 1 370 ? 12.749 -19.346 -13.539 1.00 93.50 370 ASP A N 1
ATOM 2975 C CA . ASP A 1 370 ? 13.698 -20.437 -13.320 1.00 93.5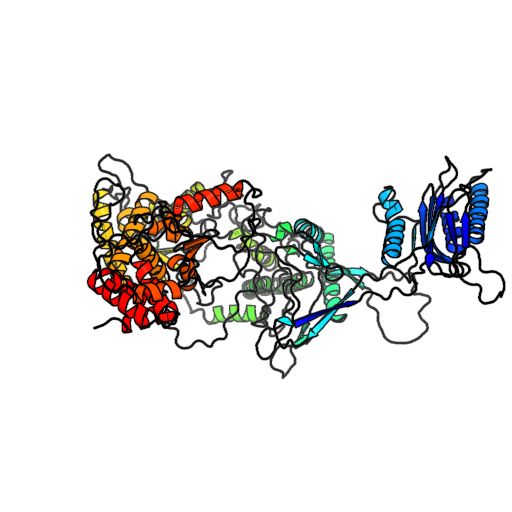0 370 ASP A CA 1
ATOM 2976 C C . ASP A 1 370 ? 13.441 -21.129 -11.972 1.00 93.50 370 ASP A C 1
ATOM 2978 O O . ASP A 1 370 ? 13.439 -22.361 -11.903 1.00 93.50 370 ASP A O 1
ATOM 2982 N N . LEU A 1 371 ? 13.163 -20.361 -10.910 1.00 93.19 371 LEU A N 1
ATOM 2983 C CA . LEU A 1 371 ? 12.751 -20.905 -9.611 1.00 93.19 371 LEU A CA 1
ATOM 2984 C C . LEU A 1 371 ? 11.428 -21.669 -9.715 1.00 93.19 371 LEU A C 1
ATOM 2986 O O . LEU A 1 371 ? 11.357 -22.820 -9.287 1.00 93.19 371 LEU A O 1
ATOM 2990 N N . GLY A 1 372 ? 10.406 -21.076 -10.337 1.00 94.12 372 GLY A N 1
ATOM 2991 C CA . GLY A 1 372 ? 9.111 -21.724 -10.546 1.00 94.12 372 GLY A CA 1
ATOM 2992 C C . GLY A 1 372 ? 9.232 -23.039 -11.321 1.00 94.12 372 GLY A C 1
ATOM 2993 O O . GLY A 1 372 ? 8.586 -24.020 -10.970 1.00 94.12 372 GLY A O 1
ATOM 2994 N N . SER A 1 373 ? 10.116 -23.109 -12.321 1.00 93.12 373 SER A N 1
ATOM 2995 C CA . SER A 1 373 ? 10.383 -24.343 -13.074 1.00 93.12 373 SER A CA 1
ATOM 2996 C C . SER A 1 373 ? 10.998 -25.454 -12.228 1.00 93.12 373 SER A C 1
ATOM 2998 O O . SER A 1 373 ? 10.620 -26.623 -12.347 1.00 93.12 373 SER A O 1
ATOM 3000 N N . ARG A 1 374 ? 11.916 -25.092 -11.327 1.00 92.50 374 ARG A N 1
ATOM 3001 C CA . ARG A 1 374 ? 12.520 -26.039 -10.383 1.00 92.50 374 ARG A CA 1
ATOM 3002 C C . ARG A 1 374 ? 11.499 -26.541 -9.366 1.00 92.50 374 ARG A C 1
ATOM 3004 O O . ARG A 1 374 ? 11.491 -27.732 -9.083 1.00 92.50 374 ARG A O 1
ATOM 3011 N N . LEU A 1 375 ? 10.617 -25.665 -8.881 1.00 91.50 375 LEU A N 1
ATOM 3012 C CA . LEU A 1 375 ? 9.530 -26.035 -7.969 1.00 91.50 375 LEU A CA 1
ATOM 3013 C C . LEU A 1 375 ? 8.522 -26.983 -8.626 1.00 91.50 375 LEU A C 1
ATOM 3015 O O . LEU A 1 375 ? 8.158 -27.979 -8.014 1.00 91.50 375 LEU A O 1
ATOM 3019 N N . ARG A 1 376 ? 8.153 -26.746 -9.893 1.00 91.00 376 ARG A N 1
ATOM 3020 C CA . ARG A 1 376 ? 7.300 -27.667 -10.672 1.00 91.00 376 ARG A CA 1
ATOM 3021 C C . ARG A 1 376 ? 7.878 -29.075 -10.796 1.00 91.00 376 ARG A C 1
ATOM 3023 O O . ARG A 1 376 ? 7.127 -30.032 -10.924 1.00 91.00 376 ARG A O 1
ATOM 3030 N N . SER A 1 377 ? 9.204 -29.181 -10.826 1.00 91.56 377 SER A N 1
ATOM 3031 C CA . SER A 1 377 ? 9.911 -30.456 -10.982 1.00 91.56 377 SER A CA 1
ATOM 3032 C C . SER A 1 377 ? 10.193 -31.145 -9.639 1.00 91.56 377 SER A C 1
ATOM 3034 O O . SER A 1 377 ? 10.730 -32.250 -9.624 1.00 91.56 377 SER A O 1
ATOM 3036 N N . ALA A 1 378 ? 9.886 -30.490 -8.515 1.00 91.06 378 ALA A N 1
ATOM 3037 C CA . ALA A 1 378 ? 10.096 -31.019 -7.173 1.00 91.06 378 ALA A CA 1
ATOM 3038 C C . ALA A 1 378 ? 8.911 -31.903 -6.721 1.00 91.06 378 ALA A C 1
ATOM 3040 O O . ALA A 1 378 ? 7.819 -31.801 -7.283 1.00 91.06 378 ALA A O 1
ATOM 3041 N N . PRO A 1 379 ? 9.084 -32.754 -5.688 1.00 91.06 379 PRO A N 1
ATOM 3042 C CA . PRO A 1 379 ? 7.966 -33.470 -5.066 1.00 91.06 379 PRO A CA 1
ATOM 3043 C C . PRO A 1 379 ? 6.858 -32.506 -4.608 1.00 91.06 379 PRO A C 1
ATOM 3045 O O . PRO A 1 379 ? 7.184 -31.419 -4.137 1.00 91.06 379 PRO A O 1
ATOM 3048 N N . SER A 1 380 ? 5.577 -32.903 -4.683 1.00 84.62 380 SER A N 1
ATOM 3049 C CA . SER A 1 380 ? 4.421 -32.006 -4.426 1.00 84.62 380 SER A CA 1
ATOM 3050 C C . SER A 1 380 ? 4.544 -31.216 -3.121 1.00 84.62 380 SER A C 1
ATOM 3052 O O . SER A 1 380 ? 4.414 -29.997 -3.127 1.00 84.62 380 SER A O 1
ATOM 3054 N N . SER A 1 381 ? 4.908 -31.880 -2.019 1.00 81.75 381 SER A N 1
ATOM 3055 C CA . SER A 1 381 ? 5.074 -31.237 -0.707 1.00 81.75 381 SER A CA 1
ATOM 3056 C C . SER A 1 381 ? 6.157 -30.151 -0.694 1.00 81.75 381 SER A C 1
ATOM 3058 O O . SER A 1 381 ? 6.000 -29.106 -0.060 1.00 81.75 381 SER A O 1
ATOM 3060 N N . VAL A 1 382 ? 7.253 -30.370 -1.425 1.00 86.75 382 VAL A N 1
ATOM 3061 C CA . VAL A 1 382 ? 8.346 -29.402 -1.590 1.00 86.75 382 VAL A CA 1
ATOM 3062 C C . VAL A 1 382 ? 7.944 -28.294 -2.562 1.00 86.75 382 VAL A C 1
ATOM 3064 O O . VAL A 1 382 ? 8.243 -27.129 -2.309 1.00 86.75 382 VAL A O 1
ATOM 3067 N N . GLY A 1 383 ? 7.253 -28.637 -3.651 1.00 90.06 383 GLY A N 1
ATOM 3068 C CA . GLY A 1 383 ? 6.726 -27.683 -4.624 1.00 90.06 383 GLY A CA 1
ATOM 3069 C C . GLY A 1 383 ? 5.762 -26.686 -3.981 1.00 90.06 383 GLY A C 1
ATOM 3070 O O . GLY A 1 383 ? 5.938 -25.483 -4.150 1.00 90.06 383 GLY A O 1
ATOM 3071 N N . GLU A 1 384 ? 4.797 -27.165 -3.193 1.00 88.88 384 GLU A N 1
ATOM 3072 C CA . GLU A 1 384 ? 3.794 -26.345 -2.496 1.00 88.88 384 GLU A CA 1
ATOM 3073 C C . GLU A 1 384 ? 4.430 -25.422 -1.449 1.00 88.88 384 GLU A C 1
ATOM 3075 O O . GLU A 1 384 ? 4.230 -24.204 -1.472 1.00 88.88 384 GLU A O 1
ATOM 3080 N N . THR A 1 385 ? 5.279 -25.978 -0.582 1.00 87.69 385 THR A N 1
ATOM 3081 C CA . THR A 1 385 ? 5.993 -25.209 0.451 1.00 87.69 385 THR A CA 1
ATOM 3082 C C . THR A 1 385 ? 6.956 -24.192 -0.175 1.00 87.69 385 THR A C 1
ATOM 3084 O O . THR A 1 385 ? 7.054 -23.040 0.256 1.00 87.69 385 THR A O 1
ATOM 3087 N N . GLY A 1 386 ? 7.649 -24.585 -1.245 1.00 91.50 386 GLY A N 1
ATOM 3088 C CA . GLY A 1 386 ? 8.545 -23.713 -1.995 1.00 91.50 386 GLY A CA 1
ATOM 3089 C C . GLY A 1 386 ? 7.812 -22.627 -2.789 1.00 91.50 386 GLY A C 1
ATOM 3090 O O . GLY A 1 386 ? 8.339 -21.524 -2.933 1.00 91.50 386 GLY A O 1
ATOM 3091 N N . ALA A 1 387 ? 6.582 -22.878 -3.245 1.00 92.50 387 ALA A N 1
ATOM 3092 C CA . ALA A 1 387 ? 5.744 -21.866 -3.883 1.00 92.50 387 ALA A CA 1
ATOM 3093 C C . ALA A 1 387 ? 5.316 -20.773 -2.889 1.00 92.50 387 ALA A C 1
ATOM 3095 O O . ALA A 1 387 ? 5.305 -19.595 -3.248 1.00 92.50 387 ALA A O 1
ATOM 3096 N N . ALA A 1 388 ? 5.076 -21.114 -1.617 1.00 90.19 388 ALA A N 1
ATOM 3097 C CA . ALA A 1 388 ? 4.867 -20.109 -0.571 1.00 90.19 388 ALA A CA 1
ATOM 3098 C C . ALA A 1 388 ? 6.103 -19.200 -0.395 1.00 90.19 388 ALA A C 1
ATOM 3100 O O . ALA A 1 388 ? 5.975 -17.976 -0.283 1.00 90.19 388 ALA A O 1
ATOM 3101 N N . ALA A 1 389 ? 7.313 -19.771 -0.453 1.00 92.25 389 ALA A N 1
ATOM 3102 C CA . ALA A 1 389 ? 8.555 -18.994 -0.450 1.00 92.25 389 ALA A CA 1
ATOM 3103 C C . ALA A 1 389 ? 8.724 -18.146 -1.728 1.00 92.25 389 ALA A C 1
ATOM 3105 O O . ALA A 1 389 ? 9.206 -17.013 -1.650 1.00 92.25 389 ALA A O 1
ATOM 3106 N N . LEU A 1 390 ? 8.280 -18.643 -2.891 1.00 94.00 390 LEU A N 1
ATOM 3107 C CA . LEU A 1 390 ? 8.274 -17.893 -4.151 1.00 94.00 390 LEU A CA 1
ATOM 3108 C C . LEU A 1 390 ? 7.383 -16.645 -4.065 1.00 94.00 390 LEU A C 1
ATOM 3110 O O . LEU A 1 390 ? 7.806 -15.581 -4.513 1.00 94.00 390 LEU A O 1
ATOM 3114 N N . SER A 1 391 ? 6.204 -16.730 -3.440 1.00 92.69 391 SER A N 1
ATOM 3115 C CA . SER A 1 391 ? 5.351 -15.553 -3.211 1.00 92.69 391 SER A CA 1
ATOM 3116 C C . SER A 1 391 ? 6.047 -14.500 -2.347 1.00 92.69 391 SER A C 1
ATOM 3118 O O . SER A 1 391 ? 6.030 -13.318 -2.684 1.00 92.69 391 SER A O 1
ATOM 3120 N N . ARG A 1 392 ? 6.743 -14.913 -1.276 1.00 90.38 392 ARG A N 1
ATOM 3121 C CA . ARG A 1 392 ? 7.543 -13.982 -0.456 1.00 90.38 392 ARG A CA 1
ATOM 3122 C C . ARG A 1 392 ? 8.686 -13.344 -1.242 1.00 90.38 392 ARG A C 1
ATOM 3124 O O . ARG A 1 392 ? 9.037 -12.195 -0.982 1.00 90.38 392 ARG A O 1
ATOM 3131 N N . LEU A 1 393 ? 9.282 -14.085 -2.177 1.00 93.00 393 LEU A N 1
ATOM 3132 C CA . LEU A 1 393 ? 10.307 -13.549 -3.063 1.00 93.00 393 LEU A CA 1
ATOM 3133 C C . LEU A 1 393 ? 9.715 -12.517 -4.029 1.00 93.00 393 LEU A C 1
ATOM 3135 O O . LEU A 1 393 ? 10.298 -11.447 -4.169 1.00 93.00 393 LEU A O 1
ATOM 3139 N N . ALA A 1 394 ? 8.569 -12.799 -4.656 1.00 94.56 394 ALA A N 1
ATOM 3140 C CA . ALA A 1 394 ? 7.912 -11.879 -5.587 1.00 94.56 394 ALA A CA 1
ATOM 3141 C C . ALA A 1 394 ? 7.637 -10.505 -4.945 1.00 94.56 394 ALA A C 1
ATOM 3143 O O . ALA A 1 394 ? 7.914 -9.479 -5.562 1.00 94.56 394 ALA A O 1
ATOM 3144 N N . ASP A 1 395 ? 7.221 -10.485 -3.673 1.00 92.44 395 ASP A N 1
ATOM 3145 C CA . ASP A 1 395 ? 7.001 -9.265 -2.874 1.00 92.44 395 ASP A CA 1
ATOM 3146 C C . ASP A 1 395 ? 8.263 -8.400 -2.679 1.00 92.44 395 ASP A C 1
ATOM 3148 O O . ASP A 1 395 ? 8.181 -7.215 -2.380 1.00 92.44 395 ASP A O 1
ATOM 3152 N N . LYS A 1 396 ? 9.462 -8.965 -2.848 1.00 92.00 396 LYS A N 1
ATOM 3153 C CA . LYS A 1 396 ? 10.746 -8.242 -2.735 1.00 92.00 396 LYS A CA 1
ATOM 3154 C C . LYS A 1 396 ? 11.552 -8.228 -4.029 1.00 92.00 396 LYS A C 1
ATOM 3156 O O . LYS A 1 396 ? 12.657 -7.692 -4.060 1.00 92.00 396 LYS A O 1
ATOM 3161 N N . ASN A 1 397 ? 11.011 -8.807 -5.094 1.00 93.31 397 ASN A N 1
ATOM 3162 C CA . ASN A 1 397 ? 11.665 -8.983 -6.383 1.00 93.31 397 ASN A CA 1
ATOM 3163 C C . ASN A 1 397 ? 10.782 -8.433 -7.509 1.00 93.31 397 ASN A C 1
ATOM 3165 O O . ASN A 1 397 ? 10.582 -9.095 -8.520 1.00 93.31 397 ASN A O 1
ATOM 3169 N N . ALA A 1 398 ? 10.253 -7.227 -7.318 1.00 95.12 398 ALA A N 1
ATOM 3170 C CA . ALA A 1 398 ? 9.451 -6.498 -8.298 1.00 95.12 398 ALA A CA 1
ATOM 3171 C C . ALA A 1 398 ? 10.045 -5.107 -8.540 1.00 95.12 398 ALA A C 1
ATOM 3173 O O . ALA A 1 398 ? 10.800 -4.591 -7.710 1.00 95.12 398 ALA A O 1
ATOM 3174 N N . SER A 1 399 ? 9.684 -4.449 -9.641 1.00 94.88 399 SER A N 1
ATOM 3175 C CA . SER A 1 399 ? 10.143 -3.086 -9.949 1.00 94.88 399 SER A CA 1
ATOM 3176 C C . SER A 1 399 ? 9.498 -2.014 -9.063 1.00 94.88 399 SER A C 1
ATOM 3178 O O . SER A 1 399 ? 9.685 -0.824 -9.298 1.00 94.88 399 SER A O 1
ATOM 3180 N N . LEU A 1 400 ? 8.719 -2.437 -8.064 1.00 94.44 400 LEU A N 1
ATOM 3181 C CA . LEU A 1 400 ? 8.079 -1.603 -7.052 1.00 94.44 400 LEU A CA 1
ATOM 3182 C C . LEU A 1 400 ? 8.739 -1.725 -5.665 1.00 94.44 400 LEU A C 1
ATOM 3184 O O . LEU A 1 400 ? 8.365 -1.001 -4.747 1.00 94.44 400 LEU A O 1
ATOM 3188 N N . ALA A 1 401 ? 9.724 -2.616 -5.498 1.00 92.38 401 ALA A N 1
ATOM 3189 C CA . ALA A 1 401 ? 10.438 -2.801 -4.236 1.00 92.38 401 ALA A CA 1
ATOM 3190 C C . ALA A 1 401 ? 11.467 -1.678 -4.016 1.00 92.38 401 ALA A C 1
ATOM 3192 O O . ALA A 1 401 ? 12.304 -1.414 -4.881 1.00 92.38 401 ALA A O 1
ATOM 3193 N N . VAL A 1 402 ? 11.429 -1.009 -2.860 1.00 90.75 402 VAL A N 1
ATOM 3194 C CA . VAL A 1 402 ? 12.260 0.180 -2.582 1.00 90.75 402 VAL A CA 1
ATOM 3195 C C . VAL A 1 402 ? 13.476 -0.132 -1.710 1.00 90.75 402 VAL A C 1
ATOM 3197 O O . VAL A 1 402 ? 13.497 -1.091 -0.938 1.00 90.75 402 VAL A O 1
ATOM 3200 N N . TRP A 1 403 ? 14.508 0.706 -1.818 1.00 91.12 403 TRP A N 1
ATOM 3201 C CA . TRP A 1 403 ? 15.666 0.658 -0.928 1.00 91.12 403 TRP A CA 1
ATOM 3202 C C . TRP A 1 403 ? 15.407 1.461 0.350 1.00 91.12 403 TRP A C 1
ATOM 3204 O O . TRP A 1 403 ? 15.227 2.675 0.299 1.00 91.12 403 TRP A O 1
ATOM 3214 N N . ASN A 1 404 ? 15.465 0.811 1.511 1.00 90.38 404 ASN A N 1
ATOM 3215 C CA . ASN A 1 404 ? 15.474 1.495 2.798 1.00 90.38 404 ASN A CA 1
ATOM 3216 C C . ASN A 1 404 ? 16.901 1.944 3.129 1.00 90.38 404 ASN A C 1
ATOM 3218 O O . ASN A 1 404 ? 17.739 1.149 3.556 1.00 90.38 404 ASN A O 1
ATOM 3222 N N . GLN A 1 405 ? 17.162 3.237 2.966 1.00 88.62 405 GLN A N 1
ATOM 3223 C CA . GLN A 1 405 ? 18.453 3.883 3.224 1.00 88.62 405 GLN A CA 1
ATOM 3224 C C . GLN A 1 405 ? 18.837 3.979 4.715 1.00 88.62 405 GLN A C 1
ATOM 3226 O O . GLN A 1 405 ? 19.998 4.239 5.033 1.00 88.62 405 GLN A O 1
ATOM 3231 N N . ILE A 1 406 ? 17.904 3.754 5.645 1.00 86.12 406 ILE A N 1
ATOM 3232 C CA . ILE A 1 406 ? 18.176 3.725 7.092 1.00 86.12 406 ILE A CA 1
ATOM 3233 C C . ILE A 1 406 ? 18.579 2.311 7.515 1.00 86.12 406 ILE A C 1
ATOM 3235 O O . ILE A 1 406 ? 19.627 2.118 8.127 1.00 86.12 406 ILE A O 1
ATOM 3239 N N . GLY A 1 407 ? 17.785 1.304 7.144 1.00 85.00 407 GLY A N 1
ATOM 3240 C CA . GLY A 1 407 ? 18.068 -0.110 7.410 1.00 85.00 407 GLY A CA 1
ATOM 3241 C C . GLY A 1 407 ? 19.152 -0.704 6.503 1.00 85.00 407 GLY A C 1
ATOM 3242 O O . GLY A 1 407 ? 19.747 -1.734 6.831 1.00 85.00 407 GLY A O 1
ATOM 3243 N N . GLU A 1 408 ? 19.438 -0.030 5.388 1.00 87.25 408 GLU A N 1
ATOM 3244 C CA . GLU A 1 408 ? 20.233 -0.511 4.258 1.00 87.25 408 GLU A CA 1
ATOM 3245 C C . GLU A 1 408 ? 19.703 -1.852 3.727 1.00 87.25 408 GLU A C 1
ATOM 3247 O O . GLU A 1 408 ? 20.460 -2.802 3.567 1.00 87.25 408 GLU A O 1
ATOM 3252 N N . LYS A 1 409 ? 18.391 -1.977 3.526 1.00 87.75 409 LYS A N 1
ATOM 3253 C CA . LYS A 1 409 ? 17.738 -3.237 3.135 1.00 87.75 409 LYS A CA 1
ATOM 3254 C C . LYS A 1 409 ? 16.679 -2.994 2.066 1.00 87.75 409 LYS A C 1
ATOM 3256 O O . LYS A 1 409 ? 16.194 -1.877 1.930 1.00 87.75 409 LYS A O 1
ATOM 3261 N N . ILE A 1 410 ? 16.315 -4.037 1.327 1.00 89.06 410 ILE A N 1
ATOM 3262 C CA . ILE A 1 410 ? 15.171 -3.970 0.412 1.00 89.06 410 ILE A CA 1
ATOM 3263 C C . ILE A 1 410 ? 13.871 -4.110 1.206 1.00 89.06 410 ILE A C 1
ATOM 3265 O O . ILE A 1 410 ? 13.746 -4.999 2.060 1.00 89.06 410 ILE A O 1
ATOM 3269 N N . GLU A 1 411 ? 12.923 -3.225 0.926 1.00 89.50 411 GLU A N 1
ATOM 3270 C CA . GLU A 1 411 ? 11.562 -3.325 1.438 1.00 89.50 411 GLU A CA 1
ATOM 3271 C C . GLU A 1 411 ? 10.665 -4.069 0.458 1.00 89.50 411 GLU A C 1
ATOM 3273 O O . GLU A 1 411 ? 10.988 -4.263 -0.713 1.00 89.50 411 GLU A O 1
ATOM 3278 N N . HIS A 1 412 ? 9.546 -4.530 0.991 1.00 88.31 412 HIS A N 1
ATOM 3279 C CA . HIS A 1 412 ? 8.514 -5.214 0.238 1.00 88.31 412 HIS A CA 1
ATOM 3280 C C . HIS A 1 412 ? 7.670 -4.225 -0.579 1.00 88.31 412 HIS A C 1
ATOM 3282 O O . HIS A 1 412 ? 7.653 -3.027 -0.287 1.00 88.31 412 HIS A O 1
ATOM 3288 N N . VAL A 1 413 ? 6.977 -4.726 -1.604 1.00 91.56 413 VAL A N 1
ATOM 3289 C CA . VAL A 1 413 ? 6.112 -3.925 -2.485 1.00 91.56 413 VAL A CA 1
ATOM 3290 C C . VAL A 1 413 ? 4.942 -3.335 -1.699 1.00 91.56 413 VAL A C 1
ATOM 3292 O O . VAL A 1 413 ? 4.622 -2.154 -1.843 1.00 91.56 413 VAL A O 1
ATOM 3295 N N . PHE A 1 414 ? 4.332 -4.137 -0.823 1.00 88.31 414 PHE A N 1
ATOM 3296 C CA . PHE A 1 414 ? 3.133 -3.762 -0.072 1.00 88.31 414 PHE A CA 1
ATOM 3297 C C . PHE A 1 414 ? 3.435 -3.024 1.240 1.00 88.31 414 PHE A C 1
ATOM 3299 O O . PHE A 1 414 ? 2.947 -3.404 2.300 1.00 88.31 414 PHE A O 1
ATOM 3306 N N . GLY A 1 415 ? 4.183 -1.913 1.179 1.00 78.19 415 GLY A N 1
ATOM 3307 C CA . GLY A 1 415 ? 4.321 -1.003 2.334 1.00 78.19 415 GLY A CA 1
ATOM 3308 C C . GLY A 1 415 ? 2.981 -0.395 2.797 1.00 78.19 415 GLY A C 1
ATOM 3309 O O . GLY A 1 415 ? 2.861 0.120 3.905 1.00 78.19 415 GLY A O 1
ATOM 3310 N N . ARG A 1 416 ? 1.964 -0.479 1.934 1.00 76.88 416 ARG A N 1
ATOM 3311 C CA . ARG A 1 416 ? 0.533 -0.291 2.199 1.00 76.88 416 ARG A CA 1
ATOM 3312 C C . ARG A 1 416 ? -0.251 -1.312 1.369 1.00 76.88 416 ARG A C 1
ATOM 3314 O O . ARG A 1 416 ? 0.312 -1.928 0.466 1.00 76.88 416 ARG A O 1
ATOM 3321 N N . GLN A 1 417 ? -1.553 -1.435 1.615 1.00 84.12 417 GLN A N 1
ATOM 3322 C CA . GLN A 1 417 ? -2.484 -2.280 0.849 1.00 84.12 417 GLN A CA 1
ATOM 3323 C C . GLN A 1 417 ? -2.781 -1.689 -0.553 1.00 84.12 417 GLN A C 1
ATOM 3325 O O . GLN A 1 417 ? -3.926 -1.424 -0.900 1.00 84.12 417 GLN A O 1
ATOM 3330 N N . ALA A 1 418 ? -1.736 -1.395 -1.336 1.00 89.56 418 ALA A N 1
ATOM 3331 C CA . ALA A 1 418 ? -1.812 -0.782 -2.662 1.00 89.56 418 ALA A CA 1
ATOM 3332 C C . ALA A 1 418 ? -0.521 -1.016 -3.472 1.00 89.56 418 ALA A C 1
ATOM 3334 O O . ALA A 1 418 ? 0.546 -1.243 -2.905 1.00 89.56 418 ALA A O 1
ATOM 3335 N N . LEU A 1 419 ? -0.611 -0.853 -4.793 1.00 92.75 419 LEU A N 1
ATOM 3336 C CA . LEU A 1 419 ? 0.494 -0.832 -5.754 1.00 92.75 419 LEU A CA 1
ATOM 3337 C C . LEU A 1 419 ? 0.719 0.599 -6.283 1.00 92.75 419 LEU A C 1
ATOM 3339 O O . LEU A 1 419 ? 0.155 0.990 -7.320 1.00 92.75 419 LEU A O 1
ATOM 3343 N N . PRO A 1 420 ? 1.513 1.423 -5.571 1.00 88.50 420 PRO A N 1
ATOM 3344 C CA . PRO A 1 420 ? 1.897 2.744 -6.046 1.00 88.50 420 PRO A CA 1
ATOM 3345 C C . PRO A 1 420 ? 3.001 2.659 -7.105 1.00 88.50 420 PRO A C 1
ATOM 3347 O O . PRO A 1 420 ? 3.749 1.688 -7.170 1.00 88.50 420 PRO A O 1
ATOM 3350 N N . ILE A 1 421 ? 3.155 3.723 -7.894 1.00 89.62 421 ILE A N 1
ATOM 3351 C CA . ILE A 1 421 ? 4.367 3.899 -8.699 1.00 89.62 421 ILE A CA 1
ATOM 3352 C C . ILE A 1 421 ? 5.560 4.211 -7.782 1.00 89.62 421 ILE A C 1
ATOM 3354 O O . ILE A 1 421 ? 5.421 4.939 -6.794 1.00 89.62 421 ILE A O 1
ATOM 3358 N N . VAL A 1 422 ? 6.741 3.703 -8.131 1.00 90.50 422 VAL A N 1
ATOM 3359 C CA . VAL A 1 422 ? 8.012 4.079 -7.497 1.00 90.50 422 VAL A CA 1
ATOM 3360 C C . VAL A 1 422 ? 8.973 4.633 -8.546 1.00 90.50 422 VAL A C 1
ATOM 3362 O O . VAL A 1 422 ? 8.980 4.198 -9.695 1.00 90.50 422 VAL A O 1
ATOM 3365 N N . TRP A 1 423 ? 9.780 5.621 -8.159 1.00 89.81 423 TRP A N 1
ATOM 3366 C CA . TRP A 1 423 ? 10.689 6.334 -9.073 1.00 89.81 423 TRP A CA 1
ATOM 3367 C C . TRP A 1 423 ? 12.121 5.800 -9.052 1.00 89.81 423 TRP A C 1
ATOM 3369 O O . TRP A 1 423 ? 12.924 6.109 -9.936 1.00 89.81 423 TRP A O 1
ATOM 3379 N N . ASP A 1 424 ? 12.439 5.052 -8.006 1.00 90.38 424 ASP A N 1
ATOM 3380 C CA . ASP A 1 424 ? 13.693 4.371 -7.753 1.00 90.38 424 ASP A CA 1
ATOM 3381 C C . ASP A 1 424 ? 13.336 3.074 -7.032 1.00 90.38 424 ASP A C 1
ATOM 3383 O O . ASP A 1 424 ? 12.662 3.085 -6.003 1.00 90.38 424 ASP A O 1
ATOM 3387 N N . PHE A 1 425 ? 13.737 1.956 -7.626 1.00 93.19 425 PHE A N 1
ATOM 3388 C CA . PHE A 1 425 ? 13.512 0.622 -7.090 1.00 93.19 425 PHE A CA 1
ATOM 3389 C C . PHE A 1 425 ? 14.853 -0.079 -6.891 1.00 93.19 425 PHE A C 1
ATOM 3391 O O . PHE A 1 425 ? 15.861 0.263 -7.518 1.00 93.19 425 PHE A O 1
ATOM 3398 N N . ALA A 1 426 ? 14.860 -1.060 -6.001 1.00 92.19 426 ALA A N 1
ATOM 3399 C CA . ALA A 1 426 ? 16.002 -1.903 -5.717 1.00 92.19 426 ALA A CA 1
ATOM 3400 C C . ALA A 1 426 ? 15.769 -3.312 -6.258 1.00 92.19 426 ALA A C 1
ATOM 3402 O O . ALA A 1 426 ? 14.647 -3.799 -6.346 1.00 92.19 426 ALA A O 1
ATOM 3403 N N . GLU A 1 427 ? 16.862 -3.986 -6.585 1.00 91.06 427 GLU A N 1
ATOM 3404 C CA . GLU A 1 427 ? 16.856 -5.398 -6.940 1.00 91.06 427 GLU A CA 1
ATOM 3405 C C . GLU A 1 427 ? 17.947 -6.087 -6.125 1.00 91.06 427 GLU A C 1
ATOM 3407 O O . GLU A 1 427 ? 19.077 -5.594 -6.040 1.00 91.06 427 GLU A O 1
ATOM 3412 N N . VAL A 1 428 ? 17.605 -7.214 -5.505 1.00 87.69 428 VAL A N 1
ATOM 3413 C CA . VAL A 1 428 ? 18.529 -8.020 -4.706 1.00 87.69 428 VAL A CA 1
ATOM 3414 C C . VAL A 1 428 ? 18.852 -9.313 -5.445 1.00 87.69 428 VAL A C 1
ATOM 3416 O O . VAL A 1 428 ? 17.997 -9.902 -6.100 1.00 87.69 428 VAL A O 1
ATOM 3419 N N . SER A 1 429 ? 20.096 -9.783 -5.332 1.00 87.44 429 SER A N 1
ATOM 3420 C CA . SER A 1 429 ? 20.419 -11.136 -5.784 1.00 87.44 429 SER A CA 1
ATOM 3421 C C . SER A 1 429 ? 19.654 -12.147 -4.932 1.00 87.44 429 SER A C 1
ATOM 3423 O O . SER A 1 429 ? 19.809 -12.182 -3.707 1.00 87.44 429 SER A O 1
ATOM 3425 N N . ILE A 1 430 ? 18.873 -13.001 -5.593 1.00 87.25 430 ILE A N 1
ATOM 3426 C CA . ILE A 1 430 ? 18.023 -14.015 -4.955 1.00 87.25 430 ILE A CA 1
ATOM 3427 C C . ILE A 1 430 ? 18.812 -15.084 -4.179 1.00 87.25 430 ILE A C 1
ATOM 3429 O O . ILE A 1 430 ? 18.222 -15.802 -3.377 1.00 87.25 430 ILE A O 1
ATOM 3433 N N . PHE A 1 431 ? 20.129 -15.160 -4.395 1.00 85.12 431 PHE A N 1
ATOM 3434 C CA . PHE A 1 431 ? 21.064 -16.069 -3.721 1.00 85.12 431 PHE A CA 1
ATOM 3435 C C . PHE A 1 431 ? 22.024 -15.346 -2.766 1.00 85.12 431 PHE A C 1
ATOM 3437 O O . PHE A 1 431 ? 23.008 -15.929 -2.327 1.00 85.12 431 PHE A O 1
ATOM 3444 N N . SER A 1 432 ? 21.814 -14.054 -2.508 1.00 83.75 432 SER A N 1
ATOM 3445 C CA . SER A 1 432 ? 22.653 -13.323 -1.554 1.00 83.75 432 SER A CA 1
ATOM 3446 C C . SER A 1 432 ? 22.266 -13.622 -0.110 1.00 83.75 432 SER A C 1
ATOM 3448 O O . SER A 1 432 ? 21.110 -13.908 0.174 1.00 83.75 432 SER A O 1
ATOM 3450 N N . ASP A 1 433 ? 23.189 -13.387 0.819 1.00 78.06 433 ASP A N 1
ATOM 3451 C CA . ASP A 1 433 ? 22.912 -13.429 2.263 1.00 78.06 433 ASP A CA 1
ATOM 3452 C C . ASP A 1 433 ? 22.210 -12.152 2.776 1.00 78.06 433 ASP A C 1
ATOM 3454 O O . ASP A 1 433 ? 22.239 -11.829 3.963 1.00 78.06 433 ASP A O 1
ATOM 3458 N N . SER A 1 434 ? 21.609 -11.355 1.880 1.00 78.25 434 SER A N 1
ATOM 3459 C CA . SER A 1 434 ? 20.897 -10.124 2.237 1.00 78.25 434 SER A CA 1
ATOM 3460 C C . SER A 1 434 ? 19.388 -10.316 2.258 1.00 78.25 434 SER A C 1
ATOM 3462 O O . SER A 1 434 ? 18.846 -11.200 1.608 1.00 78.25 434 SER A O 1
ATOM 3464 N N . THR A 1 435 ? 18.679 -9.444 2.972 1.00 80.50 435 THR A N 1
ATOM 3465 C CA . THR A 1 435 ? 17.208 -9.424 3.008 1.00 80.50 435 THR A CA 1
ATOM 3466 C C . THR A 1 435 ? 16.601 -9.462 1.603 1.00 80.50 435 THR A C 1
ATOM 3468 O O . THR A 1 435 ? 17.055 -8.718 0.738 1.00 80.50 435 THR A O 1
ATOM 3471 N N . GLY A 1 436 ? 15.542 -10.252 1.408 1.00 80.12 436 GLY A N 1
ATOM 3472 C CA . GLY A 1 436 ? 14.846 -10.369 0.118 1.00 80.12 436 GLY A CA 1
ATOM 3473 C C . GLY A 1 436 ? 15.366 -11.479 -0.796 1.00 80.12 436 GLY A C 1
ATOM 3474 O O . GLY A 1 436 ? 14.846 -11.639 -1.892 1.00 80.12 436 GLY A O 1
ATOM 3475 N N . ASN A 1 437 ? 16.348 -12.265 -0.348 1.00 88.12 437 ASN A N 1
ATOM 3476 C CA . ASN A 1 437 ? 16.752 -13.491 -1.031 1.00 88.12 437 ASN A CA 1
ATOM 3477 C C . ASN A 1 437 ? 15.724 -14.629 -0.834 1.00 88.12 437 ASN A C 1
ATOM 3479 O O . ASN A 1 437 ? 14.899 -14.595 0.086 1.00 88.12 437 ASN A O 1
ATOM 3483 N N . PHE A 1 438 ? 15.804 -15.654 -1.685 1.00 89.69 438 PHE A N 1
ATOM 3484 C CA . PHE A 1 438 ? 14.883 -16.792 -1.673 1.00 89.69 438 PHE A CA 1
ATOM 3485 C C . PHE A 1 438 ? 15.069 -17.706 -0.452 1.00 89.69 438 PHE A C 1
ATOM 3487 O O . PHE A 1 438 ? 14.084 -18.122 0.155 1.00 89.69 438 PHE A O 1
ATOM 3494 N N . LEU A 1 439 ? 16.317 -17.982 -0.055 1.00 88.62 439 LEU A N 1
ATOM 3495 C CA . LEU A 1 439 ? 16.639 -18.889 1.054 1.00 88.62 439 LEU A CA 1
ATOM 3496 C C . LEU A 1 439 ? 16.109 -18.381 2.397 1.00 88.62 439 LEU A C 1
ATOM 3498 O O . LEU A 1 439 ? 15.582 -19.164 3.173 1.00 88.62 439 LEU A O 1
ATOM 3502 N N . SER A 1 440 ? 16.164 -17.075 2.657 1.00 87.25 440 SER A N 1
ATOM 3503 C CA . SER A 1 440 ? 15.542 -16.478 3.843 1.00 87.25 440 SER A CA 1
ATOM 3504 C C . SER A 1 440 ? 14.018 -16.572 3.806 1.00 87.25 440 SER A C 1
ATOM 3506 O O . SER A 1 440 ? 13.388 -16.686 4.853 1.00 87.25 440 SER A O 1
ATOM 3508 N N . GLY A 1 441 ? 13.408 -16.515 2.617 1.00 88.00 441 GLY A N 1
ATOM 3509 C CA . GLY A 1 441 ? 11.982 -16.794 2.451 1.00 88.00 441 GLY A CA 1
ATOM 3510 C C . GLY A 1 441 ? 11.650 -18.235 2.833 1.00 88.00 441 GLY A C 1
ATOM 3511 O O . GLY A 1 441 ? 10.715 -18.457 3.595 1.00 88.00 441 GLY A O 1
ATOM 3512 N N . LEU A 1 442 ? 12.454 -19.186 2.358 1.00 88.50 442 LEU A N 1
ATOM 3513 C CA . LEU A 1 442 ? 12.311 -20.607 2.662 1.00 88.50 442 LEU A CA 1
ATOM 3514 C C . LEU A 1 442 ? 12.550 -20.922 4.147 1.00 88.50 442 LEU A C 1
ATOM 3516 O O . LEU A 1 442 ? 11.751 -21.634 4.737 1.00 88.50 442 LEU A O 1
ATOM 3520 N N . ASP A 1 443 ? 13.585 -20.349 4.762 1.00 89.69 443 ASP A N 1
ATOM 3521 C CA . ASP A 1 443 ? 13.897 -20.498 6.192 1.00 89.69 443 ASP A CA 1
ATOM 3522 C C . ASP A 1 443 ? 12.748 -20.003 7.082 1.00 89.69 443 ASP A C 1
ATOM 3524 O O . ASP A 1 443 ? 12.419 -20.629 8.084 1.00 89.69 443 ASP A O 1
ATOM 3528 N N . LEU A 1 444 ? 12.068 -18.917 6.695 1.00 88.62 444 LEU A N 1
ATOM 3529 C CA . LEU A 1 444 ? 10.865 -18.469 7.402 1.00 88.62 444 LEU A CA 1
ATOM 3530 C C . LEU A 1 444 ? 9.727 -19.487 7.306 1.00 88.62 444 LEU A C 1
ATOM 3532 O O . LEU A 1 444 ? 9.055 -19.719 8.306 1.00 88.62 444 LEU A O 1
ATOM 3536 N N . VAL A 1 445 ? 9.505 -20.088 6.134 1.00 88.25 445 VAL A N 1
ATOM 3537 C CA . VAL A 1 445 ? 8.481 -21.134 5.983 1.00 88.25 445 VAL A CA 1
ATOM 3538 C C . VAL A 1 445 ? 8.867 -22.375 6.790 1.00 88.25 445 VAL A C 1
ATOM 3540 O O . VAL A 1 445 ? 8.031 -22.895 7.521 1.00 88.25 445 VAL A O 1
ATOM 3543 N N . ALA A 1 446 ? 10.132 -22.797 6.737 1.00 88.31 446 ALA A N 1
ATOM 3544 C CA . ALA A 1 446 ? 10.644 -23.922 7.515 1.00 88.31 446 ALA A CA 1
ATOM 3545 C C . ALA A 1 446 ? 10.460 -23.697 9.022 1.00 88.31 446 ALA A C 1
ATOM 3547 O O . ALA A 1 446 ? 9.891 -24.545 9.692 1.00 88.31 446 ALA A O 1
ATOM 3548 N N . LYS A 1 447 ? 10.802 -22.509 9.536 1.00 90.75 447 LYS A N 1
ATOM 3549 C CA . LYS A 1 447 ? 10.573 -22.141 10.943 1.00 90.75 447 LYS A CA 1
ATOM 3550 C C . LYS A 1 447 ? 9.110 -22.225 11.358 1.00 90.75 447 LYS A C 1
ATOM 3552 O O . LYS A 1 447 ? 8.833 -22.595 12.492 1.00 90.75 447 LYS A O 1
ATOM 3557 N N . VAL A 1 448 ? 8.181 -21.857 10.473 1.00 87.88 448 VAL A N 1
ATOM 3558 C CA . VAL A 1 448 ? 6.742 -21.991 10.748 1.00 87.88 448 VAL A CA 1
ATOM 3559 C C . VAL A 1 448 ? 6.345 -23.462 10.822 1.00 87.88 448 VAL A C 1
ATOM 3561 O O . VAL A 1 448 ? 5.586 -23.822 11.712 1.00 87.88 448 VAL A O 1
ATOM 3564 N N . VAL A 1 449 ? 6.873 -24.301 9.929 1.00 83.12 449 VAL A N 1
ATOM 3565 C CA . VAL A 1 449 ? 6.629 -25.751 9.936 1.00 83.12 449 VAL A CA 1
ATOM 3566 C C . VAL A 1 449 ? 7.236 -26.411 11.181 1.00 83.12 449 VAL A C 1
ATOM 3568 O O . VAL A 1 449 ? 6.553 -27.189 11.835 1.00 83.12 449 VAL A O 1
ATOM 3571 N N . ASP A 1 450 ? 8.466 -26.058 11.559 1.00 87.12 450 ASP A N 1
ATOM 3572 C CA . ASP A 1 450 ? 9.159 -26.600 12.738 1.00 87.12 450 ASP A CA 1
ATOM 3573 C C . ASP A 1 450 ? 8.495 -26.172 14.053 1.00 87.12 450 ASP A C 1
ATOM 3575 O O . ASP A 1 450 ? 8.438 -26.938 15.013 1.00 87.12 450 ASP A O 1
ATOM 3579 N N . ALA A 1 451 ? 7.994 -24.933 14.107 1.00 88.62 451 ALA A N 1
ATOM 3580 C CA . ALA A 1 451 ? 7.260 -24.414 15.257 1.00 88.62 451 ALA A CA 1
ATOM 3581 C C . ALA A 1 451 ? 5.803 -24.893 15.298 1.00 88.62 451 ALA A C 1
ATOM 3583 O O . ALA A 1 451 ? 5.117 -24.637 16.291 1.00 88.62 451 ALA A O 1
ATOM 3584 N N . TRP A 1 452 ? 5.314 -25.545 14.238 1.00 81.69 452 TRP A N 1
ATOM 3585 C CA . TRP A 1 452 ? 3.948 -26.039 14.187 1.00 81.69 452 TRP A CA 1
ATOM 3586 C C . TRP A 1 452 ? 3.803 -27.184 15.196 1.00 81.69 452 TRP A C 1
ATOM 3588 O O . TRP A 1 452 ? 4.426 -28.237 15.023 1.00 81.69 452 TRP A O 1
ATOM 3598 N N . PRO A 1 453 ? 3.010 -27.018 16.272 1.00 80.31 453 PRO A N 1
ATOM 3599 C CA . PRO A 1 453 ? 2.818 -28.096 17.228 1.00 80.31 453 PRO A CA 1
ATOM 3600 C C . PRO A 1 453 ? 2.153 -29.275 16.509 1.00 80.31 453 PRO A C 1
ATOM 3602 O O . PRO A 1 453 ? 1.360 -29.041 15.596 1.00 80.31 453 PRO A O 1
ATOM 3605 N N . PRO A 1 454 ? 2.405 -30.534 16.906 1.00 72.31 454 PRO A N 1
ATOM 3606 C CA . PRO A 1 454 ? 1.642 -31.669 16.403 1.00 72.31 454 PRO A CA 1
ATOM 3607 C C . PRO A 1 454 ? 0.170 -31.495 16.804 1.00 72.31 454 PRO A C 1
ATOM 3609 O O . PRO A 1 454 ? -0.264 -31.887 17.884 1.00 72.31 454 PRO A O 1
ATOM 3612 N N . SER A 1 455 ? -0.591 -30.816 15.951 1.00 68.38 455 SER A N 1
ATOM 3613 C CA . SER A 1 455 ? -2.015 -30.587 16.103 1.00 68.38 455 SER A CA 1
ATOM 3614 C C . SER A 1 455 ? -2.768 -31.792 15.561 1.00 68.38 455 SER A C 1
ATOM 3616 O O . SER A 1 455 ? -2.308 -32.477 14.646 1.00 68.38 455 SER A O 1
ATOM 3618 N N . HIS A 1 456 ? -3.967 -32.021 16.086 1.00 73.06 456 HIS A N 1
ATOM 3619 C CA . HIS A 1 456 ? -4.914 -32.940 15.468 1.00 73.06 456 HIS A CA 1
ATOM 3620 C C . HIS A 1 456 ? -5.128 -32.554 13.995 1.00 73.06 456 HIS A C 1
ATOM 3622 O O . HIS A 1 456 ? -5.063 -31.372 13.645 1.00 73.06 456 HIS A O 1
ATOM 3628 N N . ALA A 1 457 ? -5.361 -33.546 13.134 1.00 75.31 457 ALA A N 1
ATOM 3629 C CA . ALA A 1 457 ? -5.642 -33.303 11.725 1.00 75.31 457 ALA A CA 1
ATOM 3630 C C . ALA A 1 457 ? -6.851 -32.359 11.592 1.00 75.31 457 ALA A C 1
ATOM 3632 O O . ALA A 1 457 ? -7.942 -32.666 12.070 1.00 75.31 457 ALA A O 1
ATOM 3633 N N . GLY A 1 458 ? -6.637 -31.195 10.978 1.00 79.94 458 GLY A N 1
ATOM 3634 C CA . GLY A 1 458 ? -7.689 -30.241 10.639 1.00 79.94 458 GLY A CA 1
ATOM 3635 C C . GLY A 1 458 ? -8.128 -30.405 9.187 1.00 79.94 458 GLY A C 1
ATOM 3636 O O . GLY A 1 458 ? -7.355 -30.861 8.344 1.00 79.94 458 GLY A O 1
ATOM 3637 N N . GLN A 1 459 ? -9.360 -30.006 8.883 1.00 83.44 459 GLN A N 1
ATOM 3638 C CA . GLN A 1 459 ? -9.857 -29.917 7.513 1.00 83.44 459 GLN A CA 1
ATOM 3639 C C . GLN A 1 459 ? -9.902 -28.449 7.090 1.00 83.44 459 GLN A C 1
ATOM 3641 O O . GLN A 1 459 ? -10.451 -27.610 7.799 1.00 83.44 459 GLN A O 1
ATOM 3646 N N . VAL A 1 460 ? -9.337 -28.148 5.923 1.00 84.38 460 VAL A N 1
ATOM 3647 C CA . VAL A 1 460 ? -9.419 -26.825 5.296 1.00 84.38 460 VAL A CA 1
ATOM 3648 C C . VAL A 1 460 ? -10.306 -26.937 4.068 1.00 84.38 460 VAL A C 1
ATOM 3650 O O . VAL A 1 460 ? -10.167 -27.868 3.274 1.00 84.38 460 VAL A O 1
ATOM 3653 N N . GLN A 1 461 ? -11.212 -25.979 3.900 1.00 83.38 461 GLN A N 1
ATOM 3654 C CA . GLN A 1 461 ? -12.094 -25.915 2.747 1.00 83.38 461 GLN A CA 1
ATOM 3655 C C . GLN A 1 461 ? -12.270 -24.469 2.291 1.00 83.38 461 GLN A C 1
ATOM 3657 O O . GLN A 1 461 ? -12.418 -23.564 3.106 1.00 83.38 461 GLN A O 1
ATOM 3662 N N . SER A 1 462 ? -12.268 -24.260 0.975 1.00 84.81 462 SER A N 1
ATOM 3663 C CA . SER A 1 462 ? -12.713 -23.004 0.376 1.00 84.81 462 SER A CA 1
ATOM 3664 C C . SER A 1 462 ? -14.223 -23.079 0.154 1.00 84.81 462 SER A C 1
ATOM 3666 O O . SER A 1 462 ? -14.703 -24.014 -0.489 1.00 84.81 462 SER A O 1
ATOM 3668 N N . ALA A 1 463 ? -14.963 -22.125 0.714 1.00 86.81 463 ALA A N 1
ATOM 3669 C CA . ALA A 1 463 ? -16.414 -22.035 0.606 1.00 86.81 463 ALA A CA 1
ATOM 3670 C C . ALA A 1 463 ? -16.856 -20.568 0.542 1.00 86.81 463 ALA A C 1
ATOM 3672 O O . ALA A 1 463 ? -16.133 -19.666 0.966 1.00 86.81 463 ALA A O 1
ATOM 3673 N N . ASP A 1 464 ? -18.052 -20.339 0.005 1.00 90.19 464 ASP A N 1
ATOM 3674 C CA . ASP A 1 464 ? -18.702 -19.033 0.045 1.00 90.19 464 ASP A CA 1
ATOM 3675 C C . ASP A 1 464 ? -19.206 -18.777 1.472 1.00 90.19 464 ASP A C 1
ATOM 3677 O O . ASP A 1 464 ? -19.986 -19.565 2.007 1.00 90.19 464 ASP A O 1
ATOM 3681 N N . ALA A 1 465 ? -18.777 -17.679 2.097 1.00 92.00 465 ALA A N 1
ATOM 3682 C CA . ALA A 1 465 ? -19.183 -17.342 3.463 1.00 92.00 465 ALA A CA 1
ATOM 3683 C C . ALA A 1 465 ? -20.700 -17.114 3.599 1.00 92.00 465 ALA A C 1
ATOM 3685 O O . ALA A 1 465 ? -21.227 -17.165 4.705 1.00 92.00 465 ALA A O 1
ATOM 3686 N N . THR A 1 466 ? -21.407 -16.873 2.489 1.00 93.06 466 THR A N 1
ATOM 3687 C CA . THR A 1 466 ? -22.870 -16.728 2.458 1.00 93.06 466 THR A CA 1
ATOM 3688 C C . THR A 1 466 ? -23.623 -18.055 2.310 1.00 93.06 466 THR A C 1
ATOM 3690 O O . THR A 1 466 ? -24.850 -18.052 2.378 1.00 93.06 466 THR A O 1
ATOM 3693 N N . ALA A 1 467 ? -22.913 -19.170 2.097 1.00 90.81 467 ALA A N 1
ATOM 3694 C CA . ALA A 1 467 ? -23.474 -20.509 1.921 1.00 90.81 467 ALA A CA 1
ATOM 3695 C C . ALA A 1 467 ? -22.463 -21.581 2.379 1.00 90.81 467 ALA A C 1
ATOM 3697 O O . ALA A 1 467 ? -21.769 -22.211 1.575 1.00 90.81 467 ALA A O 1
ATOM 3698 N N . HIS A 1 468 ? -22.366 -21.772 3.692 1.00 89.44 468 HIS A N 1
ATOM 3699 C CA . HIS A 1 468 ? -21.443 -22.703 4.320 1.00 89.44 468 HIS A CA 1
ATOM 3700 C C . HIS A 1 468 ? -21.986 -24.136 4.265 1.00 89.44 468 HIS A C 1
ATOM 3702 O O . HIS A 1 468 ? -23.164 -24.401 4.480 1.00 89.44 468 HIS A O 1
ATOM 3708 N N . LEU A 1 469 ? -21.101 -25.108 4.058 1.00 88.19 469 LEU A N 1
ATOM 3709 C CA . LEU A 1 469 ? -21.481 -26.518 3.890 1.00 88.19 469 LEU A CA 1
ATOM 3710 C C . LEU A 1 469 ? -21.784 -27.257 5.202 1.00 88.19 469 LEU A C 1
ATOM 3712 O O . LEU A 1 469 ? -22.138 -28.433 5.175 1.00 88.19 469 LEU A O 1
ATOM 3716 N N . LEU A 1 470 ? -21.610 -26.600 6.351 1.00 91.75 470 LEU A N 1
ATOM 3717 C CA . LEU A 1 470 ? -21.817 -27.250 7.643 1.00 91.75 470 LEU A CA 1
ATOM 3718 C C . LEU A 1 470 ? -23.316 -27.287 7.968 1.00 91.75 470 LEU A C 1
ATOM 3720 O O . LEU A 1 470 ? -24.021 -26.322 7.654 1.00 91.75 470 LEU A O 1
ATOM 3724 N N . PRO A 1 471 ? -23.819 -28.358 8.605 1.00 94.25 471 PRO A N 1
ATOM 3725 C CA . PRO A 1 471 ? -25.190 -28.390 9.100 1.00 94.25 471 PRO A CA 1
ATOM 3726 C C . PRO A 1 471 ? -25.438 -27.350 10.200 1.00 94.25 471 PRO A C 1
ATOM 3728 O O . PRO A 1 471 ? -24.497 -26.813 10.796 1.00 94.25 471 PRO A O 1
ATOM 3731 N N . ASP A 1 472 ? -26.715 -27.097 10.468 1.00 95.56 472 ASP A N 1
ATOM 3732 C CA . ASP A 1 472 ? -27.175 -26.184 11.515 1.00 95.56 472 ASP A CA 1
ATOM 3733 C C . ASP A 1 472 ? -26.636 -26.602 12.892 1.00 95.56 472 ASP A C 1
ATOM 3735 O O . ASP A 1 472 ? -26.545 -27.791 13.197 1.00 95.56 472 ASP A O 1
ATOM 3739 N N . GLU A 1 473 ? -26.292 -25.621 13.730 1.00 95.19 473 GLU A N 1
ATOM 3740 C CA . GLU A 1 473 ? -25.920 -25.814 15.140 1.00 95.19 473 GLU A CA 1
ATOM 3741 C C . GLU A 1 473 ? -24.809 -26.863 15.380 1.00 95.19 473 GLU A C 1
ATOM 3743 O O . GLU A 1 473 ? -24.829 -27.618 16.355 1.00 95.19 473 GLU A O 1
ATOM 3748 N N . THR A 1 474 ? -23.801 -26.914 14.505 1.00 95.50 474 THR A N 1
ATOM 3749 C CA . THR A 1 474 ? -22.702 -27.896 14.592 1.00 95.50 474 THR A CA 1
ATOM 3750 C C . THR A 1 474 ? -21.430 -27.353 15.230 1.00 95.50 474 THR A C 1
ATOM 3752 O O . THR A 1 474 ? -20.636 -28.122 15.776 1.00 95.50 474 THR A O 1
ATOM 3755 N N . THR A 1 475 ? -21.213 -26.039 15.192 1.00 94.69 475 THR A N 1
ATOM 3756 C CA . THR A 1 475 ? -19.964 -25.427 15.660 1.00 94.69 475 THR A CA 1
ATOM 3757 C C . THR A 1 475 ? -20.099 -24.881 17.082 1.00 94.69 475 THR A C 1
ATOM 3759 O O . THR A 1 475 ? -21.140 -24.355 17.472 1.00 94.69 475 THR A O 1
ATOM 3762 N N . HIS A 1 476 ? -19.035 -25.013 17.880 1.00 96.25 476 HIS A N 1
ATOM 3763 C CA . HIS A 1 476 ? -18.954 -24.436 19.232 1.00 96.25 476 HIS A CA 1
ATOM 3764 C C . HIS A 1 476 ? -18.448 -22.989 19.204 1.00 96.25 476 HIS A C 1
ATOM 3766 O O . HIS A 1 476 ? -18.810 -22.173 20.052 1.00 96.25 476 HIS A O 1
ATOM 3772 N N . VAL A 1 477 ? -17.595 -22.684 18.225 1.00 96.31 477 VAL A N 1
ATOM 3773 C CA . VAL A 1 477 ? -16.988 -21.373 18.016 1.00 96.31 477 VAL A CA 1
ATOM 3774 C C . VAL A 1 477 ? -17.094 -21.027 16.540 1.00 96.31 477 VAL A C 1
ATOM 3776 O O . VAL A 1 477 ? -16.737 -21.839 15.688 1.00 96.31 477 VAL A O 1
ATOM 3779 N N . TRP A 1 478 ? -17.541 -19.809 16.256 1.00 95.69 478 TRP A N 1
ATOM 3780 C CA . TRP A 1 478 ? -17.495 -19.209 14.931 1.00 95.69 478 TRP A CA 1
ATOM 3781 C C . TRP A 1 478 ? -16.618 -17.960 15.000 1.00 95.69 478 TRP A C 1
ATOM 3783 O O . TRP A 1 478 ? -16.926 -17.022 15.731 1.00 95.69 478 TRP A O 1
ATOM 3793 N N . PHE A 1 479 ? -15.497 -17.962 14.284 1.00 94.75 479 PHE A N 1
ATOM 3794 C CA . PHE A 1 479 ? -14.519 -16.876 14.297 1.00 94.75 479 PHE A CA 1
ATOM 3795 C C . PHE A 1 479 ? -14.318 -16.363 12.875 1.00 94.75 479 PHE A C 1
ATOM 3797 O O . PHE A 1 479 ? -14.059 -17.160 11.974 1.00 94.75 479 PHE A O 1
ATOM 3804 N N . THR A 1 480 ? -14.409 -15.049 12.669 1.00 92.75 480 THR A N 1
ATOM 3805 C CA . THR A 1 480 ? -14.178 -14.443 11.353 1.00 92.75 480 THR A CA 1
ATOM 3806 C C . THR A 1 480 ? -13.455 -13.102 11.449 1.00 92.75 480 THR A C 1
ATOM 3808 O O . THR A 1 480 ? -13.695 -12.313 12.362 1.00 92.75 480 THR A O 1
ATOM 3811 N N . ASP A 1 481 ? -12.625 -12.827 10.444 1.00 90.88 481 ASP A N 1
ATOM 3812 C CA . ASP A 1 481 ? -12.067 -11.509 10.123 1.00 90.88 481 ASP A CA 1
ATOM 3813 C C . ASP A 1 481 ? -12.664 -11.084 8.766 1.00 90.88 481 ASP A C 1
ATOM 3815 O O . ASP A 1 481 ? -12.199 -11.532 7.715 1.00 90.88 481 ASP A O 1
ATOM 3819 N N . PRO A 1 482 ? -13.811 -10.381 8.770 1.00 90.06 482 PRO A N 1
ATOM 3820 C CA . PRO A 1 482 ? -14.547 -10.043 7.566 1.00 90.06 482 PRO A CA 1
ATOM 3821 C C . PRO A 1 482 ? -13.837 -8.938 6.764 1.00 90.06 482 PRO A C 1
ATOM 3823 O O . PRO A 1 482 ? -13.063 -8.158 7.319 1.00 90.06 482 PRO A O 1
ATOM 3826 N N . PRO A 1 483 ? -14.138 -8.807 5.462 1.00 88.19 483 PRO A N 1
ATOM 3827 C CA . PRO A 1 483 ? -13.565 -7.754 4.629 1.00 88.19 483 PRO A CA 1
ATOM 3828 C C . PRO A 1 483 ? -13.880 -6.344 5.148 1.00 88.19 483 PRO A C 1
ATOM 3830 O O . PRO A 1 483 ? -15.002 -6.030 5.557 1.00 88.19 483 PRO A O 1
ATOM 3833 N N . TYR A 1 484 ? -12.881 -5.465 5.078 1.00 83.06 484 TYR A N 1
ATOM 3834 C CA . TYR A 1 484 ? -12.938 -4.095 5.592 1.00 83.06 484 TYR A CA 1
ATOM 3835 C C . TYR A 1 484 ? -13.593 -3.115 4.614 1.00 83.06 484 TYR A C 1
ATOM 3837 O O . TYR A 1 484 ? -12.952 -2.174 4.165 1.00 83.06 484 TYR A O 1
ATOM 3845 N N . TYR A 1 485 ? -14.873 -3.333 4.307 1.00 84.69 485 TYR A N 1
ATOM 3846 C CA . TYR A 1 485 ? -15.705 -2.419 3.516 1.00 84.69 485 TYR A CA 1
ATOM 3847 C C . TYR A 1 485 ? -15.059 -2.011 2.176 1.00 84.69 485 TYR A C 1
ATOM 3849 O O . TYR A 1 485 ? -14.952 -2.858 1.289 1.00 84.69 485 TYR A O 1
ATOM 3857 N N . ASP A 1 486 ? -14.627 -0.757 2.033 1.00 83.31 486 ASP A N 1
ATOM 3858 C CA . ASP A 1 486 ? -13.949 -0.178 0.867 1.00 83.31 486 ASP A CA 1
ATOM 3859 C C . ASP A 1 486 ? -12.446 0.073 1.111 1.00 83.31 486 ASP A C 1
ATOM 3861 O O . ASP A 1 486 ? -11.803 0.795 0.357 1.00 83.31 486 ASP A O 1
ATOM 3865 N N . ALA A 1 487 ? -11.855 -0.492 2.168 1.00 78.81 487 ALA A N 1
ATOM 3866 C CA . ALA A 1 487 ? -10.471 -0.199 2.545 1.00 78.81 487 ALA A CA 1
ATOM 3867 C C . ALA A 1 487 ? -9.437 -0.985 1.728 1.00 78.81 487 ALA A C 1
ATOM 3869 O O . ALA A 1 487 ? -8.331 -0.491 1.493 1.00 78.81 487 ALA A O 1
ATOM 3870 N N . VAL A 1 488 ? -9.763 -2.222 1.334 1.00 84.88 488 VAL A N 1
ATOM 3871 C CA . VAL A 1 488 ? -8.812 -3.152 0.709 1.00 84.88 488 VAL A CA 1
ATOM 3872 C C . VAL A 1 488 ? -9.476 -3.937 -0.425 1.00 84.88 488 VAL A C 1
ATOM 3874 O O . VAL A 1 488 ? -10.444 -4.653 -0.178 1.00 84.88 488 VAL A O 1
ATOM 3877 N N . PRO A 1 489 ? -8.928 -3.892 -1.651 1.00 89.25 489 PRO A N 1
ATOM 3878 C CA . PRO A 1 489 ? -9.357 -4.746 -2.753 1.00 89.25 489 PRO A CA 1
ATOM 3879 C C . PRO A 1 489 ? -8.582 -6.072 -2.713 1.00 89.25 489 PRO A C 1
ATOM 3881 O O . PRO A 1 489 ? -7.626 -6.279 -3.468 1.00 89.25 489 PRO A O 1
ATOM 3884 N N . TYR A 1 490 ? -8.943 -6.957 -1.777 1.00 91.38 490 TYR A N 1
ATOM 3885 C CA . TYR A 1 490 ? -8.184 -8.174 -1.457 1.00 91.38 490 TYR A CA 1
ATOM 3886 C C . TYR A 1 490 ? -7.946 -9.055 -2.677 1.00 91.38 490 TYR A C 1
ATOM 3888 O O . TYR A 1 490 ? -6.818 -9.495 -2.905 1.00 91.38 490 TYR A O 1
ATOM 3896 N N . ALA A 1 491 ? -8.983 -9.307 -3.469 1.00 92.50 491 ALA A N 1
ATOM 3897 C CA . ALA A 1 491 ? -8.893 -10.187 -4.618 1.00 92.50 491 ALA A CA 1
ATOM 3898 C C . ALA A 1 491 ? -8.009 -9.581 -5.720 1.00 92.50 491 ALA A C 1
ATOM 3900 O O . ALA A 1 491 ? -7.189 -10.285 -6.304 1.00 92.50 491 ALA A O 1
ATOM 3901 N N . ASP A 1 492 ? -8.088 -8.274 -5.985 1.00 93.38 492 ASP A N 1
ATOM 3902 C CA . ASP A 1 492 ? -7.200 -7.657 -6.983 1.00 93.38 492 ASP A CA 1
ATOM 3903 C C . ASP A 1 492 ? -5.740 -7.668 -6.533 1.00 93.38 492 ASP A C 1
ATOM 3905 O O . ASP A 1 492 ? -4.855 -7.975 -7.324 1.00 93.38 492 ASP A O 1
ATOM 3909 N N . LEU A 1 493 ? -5.458 -7.347 -5.266 1.00 94.56 493 LEU A N 1
ATOM 3910 C CA . LEU A 1 493 ? -4.079 -7.348 -4.765 1.00 94.56 493 LEU A CA 1
ATOM 3911 C C . LEU A 1 493 ? -3.508 -8.768 -4.668 1.00 94.56 493 LEU A C 1
ATOM 3913 O O . LEU A 1 493 ? -2.318 -8.964 -4.913 1.00 94.56 493 LEU A O 1
ATOM 3917 N N . SER A 1 494 ? -4.346 -9.762 -4.361 1.00 94.88 494 SER A N 1
ATOM 3918 C CA . SER A 1 494 ? -3.945 -11.174 -4.307 1.00 94.88 494 SER A CA 1
ATOM 3919 C C . SER A 1 494 ? -3.477 -11.700 -5.662 1.00 94.88 494 SER A C 1
ATOM 3921 O O . SER A 1 494 ? -2.610 -12.579 -5.708 1.00 94.88 494 SER A O 1
ATOM 3923 N N . ASP A 1 495 ? -3.985 -11.138 -6.764 1.00 96.44 495 ASP A N 1
ATOM 3924 C CA . ASP A 1 495 ? -3.580 -11.544 -8.109 1.00 96.44 495 ASP A CA 1
ATOM 3925 C C . ASP A 1 495 ? -2.080 -11.334 -8.362 1.00 96.44 495 ASP A C 1
ATOM 3927 O O . ASP A 1 495 ? -1.483 -12.129 -9.088 1.00 96.44 495 ASP A O 1
ATOM 3931 N N . PHE A 1 496 ? -1.439 -10.374 -7.676 1.00 96.94 496 PHE A N 1
ATOM 3932 C CA . PHE A 1 496 ? 0.016 -10.173 -7.709 1.00 96.94 496 PHE A CA 1
ATOM 3933 C C . PHE A 1 496 ? 0.790 -11.464 -7.413 1.00 96.94 496 PHE A C 1
ATOM 3935 O O . PHE A 1 496 ? 1.779 -11.774 -8.078 1.00 96.94 496 PHE A O 1
ATOM 3942 N N . PHE A 1 497 ? 0.328 -12.237 -6.427 1.00 96.44 497 PHE A N 1
ATOM 3943 C CA . PHE A 1 497 ? 0.920 -13.524 -6.060 1.00 96.44 497 PHE A CA 1
ATOM 3944 C C . PHE A 1 497 ? 0.341 -14.664 -6.893 1.00 96.44 497 PHE A C 1
ATOM 3946 O O . PHE A 1 497 ? 1.070 -15.545 -7.354 1.00 96.44 497 PHE A O 1
ATOM 3953 N N . PHE A 1 498 ? -0.975 -14.637 -7.104 1.00 96.00 498 PHE A N 1
ATOM 3954 C CA . PHE A 1 498 ? -1.730 -15.698 -7.760 1.00 96.00 498 PHE A CA 1
ATOM 3955 C C . PHE A 1 498 ? -1.192 -16.033 -9.156 1.00 96.00 498 PHE A C 1
ATOM 3957 O O . PHE A 1 498 ? -1.053 -17.208 -9.504 1.00 96.00 498 PHE A O 1
ATOM 3964 N N . VAL A 1 499 ? -0.831 -15.016 -9.949 1.00 96.50 499 VAL A N 1
ATOM 3965 C CA . VAL A 1 499 ? -0.304 -15.206 -11.311 1.00 96.50 499 VAL A CA 1
ATOM 3966 C C . VAL A 1 499 ? 1.036 -15.942 -11.343 1.00 96.50 499 VAL A C 1
ATOM 3968 O O . VAL A 1 499 ? 1.297 -16.692 -12.286 1.00 96.50 499 VAL A O 1
ATOM 3971 N N . TRP A 1 500 ? 1.880 -15.782 -10.322 1.00 97.00 500 TRP A N 1
ATOM 3972 C CA . TRP A 1 500 ? 3.144 -16.512 -10.213 1.00 97.00 500 TRP A CA 1
ATOM 3973 C C . TRP A 1 500 ? 2.935 -17.909 -9.641 1.00 97.00 500 TRP A C 1
ATOM 3975 O O . TRP A 1 500 ? 3.508 -18.873 -10.151 1.00 97.00 500 TRP A O 1
ATOM 3985 N N . LEU A 1 501 ? 2.063 -18.041 -8.640 1.00 95.56 501 LEU A N 1
ATOM 3986 C CA . LEU A 1 501 ? 1.723 -19.328 -8.043 1.00 95.56 501 LEU A CA 1
ATOM 3987 C C . LEU A 1 501 ? 1.141 -20.295 -9.077 1.00 95.56 501 LEU A C 1
ATOM 3989 O O . LEU A 1 501 ? 1.607 -21.427 -9.156 1.00 95.56 501 LEU A O 1
ATOM 3993 N N . LYS A 1 502 ? 0.200 -19.864 -9.934 1.00 93.50 502 LYS A N 1
ATOM 3994 C CA . LYS A 1 502 ? -0.386 -20.752 -10.963 1.00 93.50 502 LYS A CA 1
ATOM 3995 C C . LYS A 1 502 ? 0.648 -21.255 -11.977 1.00 93.50 502 LYS A C 1
ATOM 3997 O O . LYS A 1 502 ? 0.477 -22.312 -12.576 1.00 93.50 502 LYS A O 1
ATOM 4002 N N . ARG A 1 503 ? 1.729 -20.493 -12.177 1.00 94.31 503 ARG A N 1
ATOM 4003 C CA . ARG A 1 503 ? 2.850 -20.862 -13.049 1.00 94.31 503 ARG A CA 1
ATOM 4004 C C . ARG A 1 503 ? 3.821 -21.792 -12.332 1.00 94.31 503 ARG A C 1
ATOM 4006 O O . ARG A 1 503 ? 4.408 -22.656 -12.977 1.00 94.31 503 ARG A O 1
ATOM 4013 N N . ALA A 1 504 ? 3.998 -21.642 -11.022 1.00 94.75 504 ALA A N 1
ATOM 4014 C CA . ALA A 1 504 ? 4.824 -22.527 -10.202 1.00 94.75 504 ALA A CA 1
ATOM 4015 C C . ALA A 1 504 ? 4.134 -23.861 -9.867 1.00 94.75 504 ALA A C 1
ATOM 4017 O O . ALA A 1 504 ? 4.821 -24.860 -9.694 1.00 94.75 504 ALA A O 1
ATOM 4018 N N . LEU A 1 505 ? 2.800 -23.887 -9.815 1.00 93.75 505 LEU A N 1
ATOM 4019 C CA . LEU A 1 505 ? 1.973 -25.053 -9.489 1.00 93.75 505 LEU A CA 1
ATOM 4020 C C . LEU A 1 505 ? 0.802 -25.176 -10.488 1.00 93.75 505 LEU A C 1
ATOM 4022 O O . LEU A 1 505 ? -0.356 -24.923 -10.138 1.00 93.75 505 LEU A O 1
ATOM 4026 N N . PRO A 1 506 ? 1.079 -25.512 -11.761 1.00 90.44 506 PRO A N 1
ATOM 4027 C CA . PRO A 1 506 ? 0.046 -25.585 -12.788 1.00 90.44 506 PRO A CA 1
ATOM 4028 C C . PRO A 1 506 ? -0.984 -26.671 -12.457 1.00 90.44 506 PRO A C 1
ATOM 4030 O O . PRO A 1 506 ? -0.630 -27.799 -12.126 1.00 90.44 506 PRO A O 1
ATOM 4033 N N . GLY A 1 507 ? -2.269 -26.327 -12.565 1.00 87.25 507 GLY A N 1
ATOM 4034 C CA . GLY A 1 507 ? -3.377 -27.247 -12.287 1.00 87.25 507 GLY A CA 1
ATOM 4035 C C . GLY A 1 507 ? -3.700 -27.442 -10.802 1.00 87.25 507 GLY A C 1
ATOM 4036 O O . GLY A 1 507 ? -4.584 -28.235 -10.484 1.00 87.25 507 GLY A O 1
ATOM 4037 N N . HIS A 1 508 ? -3.034 -26.720 -9.893 1.00 89.81 508 HIS A N 1
ATOM 4038 C CA . HIS A 1 508 ? -3.320 -26.824 -8.465 1.00 89.81 508 HIS A CA 1
ATOM 4039 C C . HIS A 1 508 ? -4.779 -26.417 -8.155 1.00 89.81 508 HIS A C 1
ATOM 4041 O O . HIS A 1 508 ? -5.199 -25.327 -8.560 1.00 89.81 508 HIS A O 1
ATOM 4047 N N . PRO A 1 509 ? -5.560 -27.223 -7.404 1.00 86.44 509 PRO A N 1
ATOM 4048 C CA . PRO A 1 509 ? -6.998 -26.998 -7.216 1.00 86.44 509 PRO A CA 1
ATOM 4049 C C . PRO A 1 509 ? -7.384 -25.656 -6.583 1.00 86.44 509 PRO A C 1
ATOM 4051 O O . PRO A 1 509 ? -8.496 -25.188 -6.823 1.00 86.44 509 PRO A O 1
ATOM 4054 N N . LEU A 1 510 ? -6.484 -25.060 -5.790 1.00 86.75 510 LEU A N 1
ATOM 4055 C CA . LEU A 1 510 ? -6.677 -23.762 -5.121 1.00 86.75 510 LEU A CA 1
ATOM 4056 C C . LEU A 1 510 ? -6.286 -22.545 -5.980 1.00 86.75 510 LEU A C 1
ATOM 4058 O O . LEU A 1 510 ? -6.521 -21.414 -5.570 1.00 86.75 510 LEU A O 1
ATOM 4062 N N . LEU A 1 511 ? -5.665 -22.747 -7.146 1.00 90.88 511 LEU A N 1
ATOM 4063 C CA . LEU A 1 511 ? -5.156 -21.666 -8.002 1.00 90.88 511 LEU A CA 1
ATOM 4064 C C . LEU A 1 511 ? -6.064 -21.427 -9.215 1.00 90.88 511 LEU A C 1
ATOM 4066 O O . LEU A 1 511 ? -5.605 -21.296 -10.349 1.00 90.88 511 LEU A O 1
ATOM 4070 N N . ARG A 1 512 ? -7.372 -21.392 -8.950 1.00 90.44 512 ARG A N 1
ATOM 4071 C CA . ARG A 1 512 ? -8.456 -21.128 -9.907 1.00 90.44 512 ARG A CA 1
ATOM 4072 C C . ARG A 1 512 ? -9.637 -20.486 -9.187 1.00 90.44 512 ARG A C 1
ATOM 4074 O O . ARG A 1 512 ? -9.776 -20.670 -7.979 1.00 90.44 512 ARG A O 1
ATOM 4081 N N . ASP A 1 513 ? -10.497 -19.792 -9.923 1.00 90.88 513 ASP A N 1
ATOM 4082 C CA . ASP A 1 513 ? -11.793 -19.367 -9.398 1.00 90.88 513 ASP A CA 1
ATOM 4083 C C . ASP A 1 513 ? -12.730 -20.592 -9.297 1.00 90.88 513 ASP A C 1
ATOM 4085 O O . ASP A 1 513 ? -13.004 -21.238 -10.313 1.00 90.88 513 ASP A O 1
ATOM 4089 N N . PRO A 1 514 ? -13.196 -20.974 -8.092 1.00 88.06 514 PRO A N 1
ATOM 4090 C CA . PRO A 1 514 ? -14.090 -22.118 -7.931 1.00 88.06 514 PRO A CA 1
ATOM 4091 C C . PRO A 1 514 ? -15.536 -21.828 -8.369 1.00 88.06 514 PRO A C 1
ATOM 4093 O O . PRO A 1 514 ? -16.322 -22.767 -8.486 1.00 88.06 514 PRO A O 1
ATOM 4096 N N . PHE A 1 515 ? -15.901 -20.563 -8.600 1.00 87.56 515 PHE A N 1
ATOM 4097 C CA . PHE A 1 515 ? -17.263 -20.131 -8.927 1.00 87.56 515 PHE A CA 1
ATOM 4098 C C . PHE A 1 515 ? -17.440 -19.743 -10.397 1.00 87.56 515 PHE A C 1
ATOM 4100 O O . PHE A 1 515 ? -18.562 -19.790 -10.899 1.00 87.56 515 PHE A O 1
ATOM 4107 N N . ASP A 1 516 ? -16.357 -19.379 -11.081 1.00 88.56 516 ASP A N 1
ATOM 4108 C CA . ASP A 1 516 ? -16.366 -19.009 -12.495 1.00 88.56 516 ASP A CA 1
ATOM 4109 C C . ASP A 1 516 ? -15.182 -19.651 -13.242 1.00 88.56 516 ASP A C 1
ATOM 4111 O O . ASP A 1 516 ? -14.072 -19.123 -13.213 1.00 88.56 516 ASP A O 1
ATOM 4115 N N . PRO A 1 517 ? -15.399 -20.763 -13.971 1.00 86.94 517 PRO A N 1
ATOM 4116 C CA . PRO A 1 517 ? -14.350 -21.418 -14.755 1.00 86.94 517 PRO A CA 1
ATOM 4117 C C . PRO A 1 517 ? -13.746 -20.544 -15.863 1.00 86.94 517 PRO A C 1
ATOM 4119 O O . PRO A 1 517 ? -12.682 -20.878 -16.384 1.00 86.94 517 PRO A O 1
ATOM 4122 N N . THR A 1 518 ? -14.428 -19.465 -16.263 1.00 88.69 518 THR A N 1
ATOM 4123 C CA . THR A 1 518 ? -13.928 -18.518 -17.269 1.00 88.69 518 THR A CA 1
ATOM 4124 C C . THR A 1 518 ? -13.012 -17.460 -16.655 1.00 88.69 518 THR A C 1
ATOM 4126 O O . THR A 1 518 ? -12.164 -16.900 -17.356 1.00 88.69 518 THR A O 1
ATOM 4129 N N . ASN A 1 519 ? -13.113 -17.231 -15.341 1.00 89.69 519 ASN A N 1
ATOM 4130 C CA . ASN A 1 519 ? -12.219 -16.342 -14.622 1.00 89.69 519 ASN A CA 1
ATOM 4131 C C . ASN A 1 519 ? -10.866 -17.024 -14.378 1.00 89.69 519 ASN A C 1
ATOM 4133 O O . ASN A 1 519 ? -10.723 -17.968 -13.601 1.00 89.69 519 ASN A O 1
ATOM 4137 N N . SER A 1 520 ? -9.833 -16.505 -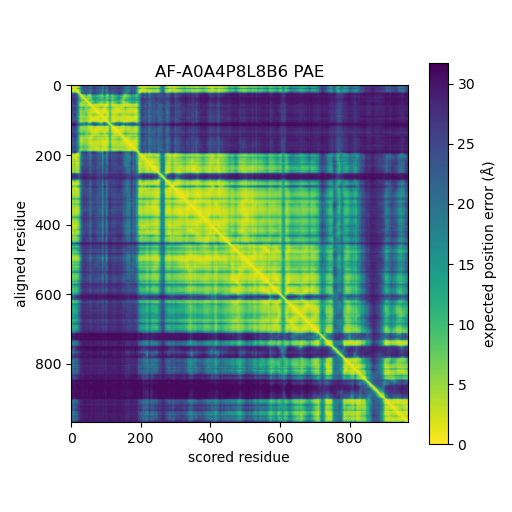15.039 1.00 89.31 520 SER A N 1
ATOM 4138 C CA . SER A 1 520 ? -8.466 -17.004 -14.879 1.00 89.31 520 SER A CA 1
ATOM 4139 C C . SER A 1 520 ? -7.752 -16.453 -13.634 1.00 89.31 520 SER A C 1
ATOM 4141 O O . SER A 1 520 ? -6.624 -16.862 -13.364 1.00 89.31 520 SER A O 1
ATOM 4143 N N . LEU A 1 521 ? -8.355 -15.528 -12.883 1.00 94.00 521 LEU A N 1
ATOM 4144 C CA . LEU A 1 521 ? -7.776 -14.847 -11.717 1.00 94.00 521 LEU A CA 1
ATOM 4145 C C . LEU A 1 521 ? -8.542 -15.189 -10.427 1.00 94.00 521 LEU A C 1
ATOM 4147 O O . LEU A 1 521 ? -9.363 -16.102 -10.412 1.00 94.00 521 LEU A O 1
ATOM 4151 N N . THR A 1 522 ? -8.257 -14.504 -9.315 1.00 93.50 522 THR A N 1
ATOM 4152 C CA . THR A 1 522 ? -9.019 -14.717 -8.072 1.00 93.50 522 THR A CA 1
ATOM 4153 C C . THR A 1 522 ? -10.466 -14.191 -8.186 1.00 93.50 522 THR A C 1
ATOM 4155 O O . THR A 1 522 ? -10.722 -13.284 -8.993 1.00 93.50 522 THR A O 1
ATOM 4158 N N . PRO A 1 523 ? -11.424 -14.713 -7.390 1.00 91.00 523 PRO A N 1
ATOM 4159 C CA . PRO A 1 523 ? -12.843 -14.362 -7.510 1.00 91.00 523 PRO A CA 1
ATOM 4160 C C . PRO A 1 523 ? -13.131 -12.899 -7.145 1.00 91.00 523 PRO A C 1
ATOM 4162 O O . PRO A 1 523 ? -12.942 -12.493 -6.001 1.00 91.00 523 PRO A O 1
ATOM 4165 N N . LYS A 1 524 ? -13.619 -12.102 -8.108 1.00 88.88 524 LYS A N 1
ATOM 4166 C CA . LYS A 1 524 ? -13.923 -10.662 -7.919 1.00 88.88 524 LYS A CA 1
ATOM 4167 C C . LYS A 1 524 ? -15.395 -10.365 -7.644 1.00 88.88 524 LYS A C 1
ATOM 4169 O O . LYS A 1 524 ? -15.723 -9.489 -6.841 1.00 88.88 524 LYS A O 1
ATOM 4174 N N . ASN A 1 525 ? -16.284 -11.094 -8.316 1.00 87.00 525 ASN A N 1
ATOM 4175 C CA . ASN A 1 525 ? -17.721 -10.807 -8.298 1.00 87.00 525 ASN A CA 1
ATOM 4176 C C . ASN A 1 525 ? -18.327 -11.079 -6.915 1.00 87.00 525 ASN A C 1
ATOM 4178 O O . ASN A 1 525 ? -19.075 -10.257 -6.396 1.00 87.00 525 ASN A O 1
ATOM 4182 N N . ARG A 1 526 ? -17.934 -12.196 -6.288 1.00 85.94 526 ARG A N 1
ATOM 4183 C CA . ARG A 1 526 ? -18.442 -12.636 -4.977 1.00 85.94 526 ARG A CA 1
ATOM 4184 C C . ARG A 1 526 ? -17.680 -12.089 -3.768 1.00 85.94 526 ARG A C 1
ATOM 4186 O O . ARG A 1 526 ? -18.100 -12.308 -2.639 1.00 85.94 526 ARG A O 1
ATOM 4193 N N . GLU A 1 527 ? -16.567 -11.389 -3.978 1.00 91.19 527 GLU A N 1
ATOM 4194 C CA . GLU A 1 527 ? -15.807 -10.757 -2.894 1.00 91.19 527 GLU A CA 1
ATOM 4195 C C . GLU A 1 527 ? -16.688 -9.732 -2.160 1.00 91.19 527 GLU A C 1
ATOM 4197 O O . GLU A 1 527 ? -17.175 -8.795 -2.783 1.00 91.19 527 GLU A O 1
ATOM 4202 N N . ALA A 1 528 ? -16.886 -9.854 -0.849 1.00 91.19 528 ALA A N 1
ATOM 4203 C CA . ALA A 1 528 ? -17.775 -8.966 -0.095 1.00 91.19 528 ALA A CA 1
ATOM 4204 C C . ALA A 1 528 ? -17.115 -7.621 0.282 1.00 91.19 528 ALA A C 1
ATOM 4206 O O . ALA A 1 528 ? -16.999 -7.299 1.453 1.00 91.19 528 ALA A O 1
ATOM 4207 N N . VAL A 1 529 ? -16.686 -6.830 -0.704 1.00 90.44 529 VAL A N 1
ATOM 4208 C CA . VAL A 1 529 ? -16.157 -5.456 -0.532 1.00 90.44 529 VAL A CA 1
ATOM 4209 C C . VAL A 1 529 ? -17.060 -4.445 -1.236 1.00 90.44 529 VAL A C 1
ATOM 4211 O O . VAL A 1 529 ? -17.687 -4.795 -2.242 1.00 90.44 529 VAL A O 1
ATOM 4214 N N . GLN A 1 530 ? -17.125 -3.206 -0.742 1.00 88.69 530 GLN A N 1
ATOM 4215 C CA . GLN A 1 530 ? -17.756 -2.124 -1.501 1.00 88.69 530 GLN A CA 1
ATOM 4216 C C . GLN A 1 530 ? -16.783 -1.664 -2.592 1.00 88.69 530 GLN A C 1
ATOM 4218 O O . GLN A 1 530 ? -15.679 -1.211 -2.307 1.00 88.69 530 GLN A O 1
ATOM 4223 N N . ASP A 1 531 ? -17.209 -1.781 -3.845 1.00 87.44 531 ASP A N 1
ATOM 4224 C CA . ASP A 1 531 ? -16.469 -1.299 -5.009 1.00 87.44 531 ASP A CA 1
ATOM 4225 C C . ASP A 1 531 ? -17.453 -1.066 -6.158 1.00 87.44 531 ASP A C 1
ATOM 4227 O O . ASP A 1 531 ? -17.835 -1.989 -6.880 1.00 87.44 531 ASP A O 1
ATOM 4231 N N . GLU A 1 532 ? -17.876 0.184 -6.334 1.00 86.50 532 GLU A N 1
ATOM 4232 C CA . GLU A 1 532 ? -18.874 0.563 -7.342 1.00 86.50 532 GLU A CA 1
ATOM 4233 C C . GLU A 1 532 ? -18.373 0.394 -8.783 1.00 86.50 532 GLU A C 1
ATOM 4235 O O . GLU A 1 532 ? -19.175 0.389 -9.716 1.00 86.50 532 GLU A O 1
ATOM 4240 N N . THR A 1 533 ? -17.065 0.192 -8.985 1.00 82.81 533 THR A N 1
ATOM 4241 C CA . THR A 1 533 ? -16.511 -0.141 -10.306 1.00 82.81 533 THR A CA 1
ATOM 4242 C C . THR A 1 533 ? -16.793 -1.589 -10.714 1.00 82.81 533 THR A C 1
ATOM 4244 O O . THR A 1 533 ? -16.632 -1.946 -11.882 1.00 82.81 533 THR A O 1
ATOM 4247 N N . LYS A 1 534 ? -17.241 -2.428 -9.771 1.00 83.81 534 LYS A N 1
ATOM 4248 C CA . LYS A 1 534 ? -17.519 -3.853 -9.966 1.00 83.81 534 LYS A CA 1
ATOM 4249 C C . LYS A 1 534 ? -18.996 -4.167 -9.768 1.00 83.81 534 LYS A C 1
ATOM 4251 O O . LYS A 1 534 ? -19.719 -3.487 -9.041 1.00 83.81 534 LYS A O 1
ATOM 4256 N N . CYS A 1 535 ? -19.436 -5.249 -10.403 1.00 82.25 535 CYS A N 1
ATOM 4257 C CA . CYS A 1 535 ? -20.813 -5.715 -10.332 1.00 82.25 535 CYS A CA 1
ATOM 4258 C C . CYS A 1 535 ? -20.892 -7.192 -9.938 1.00 82.25 535 CYS A C 1
ATOM 4260 O O . CYS A 1 535 ? -20.089 -8.009 -10.380 1.00 82.25 535 CYS A O 1
ATOM 4262 N N . ASP A 1 536 ? -21.917 -7.533 -9.166 1.00 82.56 536 ASP A N 1
ATOM 4263 C CA . ASP A 1 536 ? -22.350 -8.898 -8.886 1.00 82.56 536 ASP A CA 1
ATOM 4264 C C . ASP A 1 536 ? -23.710 -9.119 -9.564 1.00 82.56 536 ASP A C 1
ATOM 4266 O O . ASP A 1 536 ? -24.682 -8.422 -9.267 1.00 82.56 536 ASP A O 1
ATOM 4270 N N . ASN A 1 537 ? -23.774 -10.040 -10.532 1.00 81.88 537 ASN A N 1
ATOM 4271 C CA . ASN A 1 537 ? -24.969 -10.302 -11.350 1.00 81.88 537 ASN A CA 1
ATOM 4272 C C . ASN A 1 537 ? -25.600 -9.030 -11.962 1.00 81.88 537 ASN A C 1
ATOM 4274 O O . ASN A 1 537 ? -26.818 -8.858 -11.966 1.00 81.88 537 ASN A O 1
ATOM 4278 N N . GLY A 1 538 ? -24.762 -8.109 -12.451 1.00 81.94 538 GLY A N 1
ATOM 4279 C CA . GLY A 1 538 ? -25.194 -6.845 -13.065 1.00 81.94 538 GLY A CA 1
ATOM 4280 C C . GLY A 1 538 ? -25.581 -5.736 -12.078 1.00 81.94 538 GLY A C 1
ATOM 4281 O O . GLY A 1 538 ? -25.881 -4.627 -12.511 1.00 81.94 538 GLY A O 1
ATOM 4282 N N . ARG A 1 539 ? -25.545 -5.992 -10.764 1.00 85.75 539 ARG A N 1
ATOM 4283 C CA . ARG A 1 539 ? -25.740 -4.971 -9.728 1.00 85.75 539 ARG A CA 1
ATOM 4284 C C . ARG A 1 539 ? -24.391 -4.451 -9.237 1.00 85.75 539 ARG A C 1
ATOM 4286 O O . ARG A 1 539 ? -23.551 -5.249 -8.834 1.00 85.75 539 ARG A O 1
ATOM 4293 N N . ALA A 1 540 ? -24.211 -3.132 -9.208 1.00 89.31 540 ALA A N 1
ATOM 4294 C CA . ALA A 1 540 ? -23.019 -2.505 -8.637 1.00 89.31 540 ALA A CA 1
ATOM 4295 C C . ALA A 1 540 ? -22.838 -2.881 -7.156 1.00 89.31 540 ALA A C 1
ATOM 4297 O O . ALA A 1 540 ? -23.818 -2.970 -6.406 1.00 89.31 540 ALA A O 1
ATOM 4298 N N . LYS A 1 541 ? -21.589 -3.084 -6.726 1.00 91.50 541 LYS A N 1
ATOM 4299 C CA . LYS A 1 541 ? -21.251 -3.425 -5.334 1.00 91.50 541 LYS A CA 1
ATOM 4300 C C . LYS A 1 541 ? -21.223 -2.168 -4.457 1.00 91.50 541 LYS A C 1
ATOM 4302 O O . LYS A 1 541 ? -20.187 -1.783 -3.921 1.00 91.50 541 LYS A O 1
ATOM 4307 N N . ASP A 1 542 ? -22.381 -1.522 -4.358 1.00 90.88 542 ASP A N 1
ATOM 4308 C CA . ASP A 1 542 ? -22.638 -0.343 -3.529 1.00 90.88 542 ASP A CA 1
ATOM 4309 C C . ASP A 1 542 ? -22.728 -0.682 -2.025 1.00 90.88 542 ASP A C 1
ATOM 4311 O O . ASP A 1 542 ? -22.692 -1.848 -1.615 1.00 90.88 542 ASP A O 1
ATOM 4315 N N . ARG A 1 543 ? -22.883 0.348 -1.181 1.00 88.38 543 ARG A N 1
ATOM 4316 C CA . ARG A 1 543 ? -23.072 0.195 0.274 1.00 88.38 543 ARG A CA 1
ATOM 4317 C C . ARG A 1 543 ? -24.178 -0.806 0.622 1.00 88.38 543 ARG A C 1
ATOM 4319 O O . ARG A 1 543 ? -23.997 -1.669 1.479 1.00 88.38 543 ARG A O 1
ATOM 4326 N N . ALA A 1 544 ? -25.324 -0.717 -0.052 1.00 89.38 544 ALA A N 1
ATOM 4327 C CA . ALA A 1 544 ? -26.478 -1.566 0.231 1.00 89.38 544 ALA A CA 1
ATOM 4328 C C . ALA A 1 544 ? -26.245 -3.028 -0.185 1.00 89.38 544 ALA A C 1
ATOM 4330 O O . ALA A 1 544 ? -26.799 -3.947 0.426 1.00 89.38 544 ALA A O 1
ATOM 4331 N N . TRP A 1 545 ? -25.459 -3.263 -1.238 1.00 92.38 545 TRP A N 1
ATOM 4332 C CA . TRP A 1 545 ? -25.010 -4.588 -1.639 1.00 92.38 545 TRP A CA 1
ATOM 4333 C C . TRP A 1 545 ? -24.081 -5.167 -0.573 1.00 92.38 545 TRP A C 1
ATOM 4335 O O . TRP A 1 545 ? -24.350 -6.272 -0.103 1.00 92.38 545 TRP A O 1
ATOM 4345 N N . PHE A 1 546 ? -23.076 -4.407 -0.122 1.00 91.56 546 PHE A N 1
ATOM 4346 C CA . PHE A 1 546 ? -22.157 -4.846 0.932 1.00 91.56 546 PHE A CA 1
ATOM 4347 C C . PHE A 1 546 ? -22.911 -5.221 2.212 1.00 91.56 546 PHE A C 1
ATOM 4349 O O . PHE A 1 546 ? -22.779 -6.344 2.696 1.00 91.56 546 PHE A O 1
ATOM 4356 N N . GLU A 1 547 ? -23.770 -4.332 2.720 1.00 90.81 547 GLU A N 1
ATOM 4357 C CA . GLU A 1 547 ? -24.565 -4.568 3.933 1.00 90.81 547 GLU A CA 1
ATOM 4358 C C . GLU A 1 547 ? -25.436 -5.829 3.812 1.00 90.81 547 GLU A C 1
ATOM 4360 O O . GLU A 1 547 ? -25.526 -6.630 4.745 1.00 90.81 547 GLU A O 1
ATOM 4365 N N . LYS A 1 548 ? -26.060 -6.046 2.645 1.00 92.31 548 LYS A N 1
ATOM 4366 C CA . LYS A 1 548 ? -26.883 -7.235 2.379 1.00 92.31 548 LYS A CA 1
ATOM 4367 C C . LYS A 1 548 ? -26.042 -8.510 2.316 1.00 92.31 548 LYS A C 1
ATOM 4369 O O . LYS A 1 548 ? -26.474 -9.538 2.836 1.00 92.31 548 LYS A O 1
ATOM 4374 N N . THR A 1 549 ? -24.886 -8.468 1.665 1.00 93.94 549 THR A N 1
ATOM 4375 C CA . THR A 1 549 ? -23.987 -9.620 1.524 1.00 93.94 549 THR A CA 1
ATOM 4376 C C . THR A 1 549 ? -23.376 -9.997 2.870 1.00 93.94 549 THR A C 1
ATOM 4378 O O . THR A 1 549 ? -23.425 -11.166 3.249 1.00 93.94 549 THR A O 1
ATOM 4381 N N . MET A 1 550 ? -22.920 -9.014 3.650 1.00 93.94 550 MET A N 1
ATOM 4382 C CA . MET A 1 550 ? -22.453 -9.235 5.018 1.00 93.94 550 MET A CA 1
ATOM 4383 C C . MET A 1 550 ? -23.558 -9.803 5.908 1.00 93.94 550 MET A C 1
ATOM 4385 O O . MET A 1 550 ? -23.317 -10.777 6.614 1.00 93.94 550 MET A O 1
ATOM 4389 N N . ALA A 1 551 ? -24.787 -9.276 5.836 1.00 94.69 551 ALA A N 1
ATOM 4390 C CA . ALA A 1 551 ? -25.913 -9.820 6.597 1.00 94.69 551 ALA A CA 1
ATOM 4391 C C . ALA A 1 551 ? -26.180 -11.300 6.292 1.00 94.69 551 ALA A C 1
ATOM 4393 O O . ALA A 1 551 ? -26.452 -12.071 7.210 1.00 94.69 551 ALA A O 1
ATOM 4394 N N . LYS A 1 552 ? -26.065 -11.715 5.022 1.00 95.81 552 LYS A N 1
ATOM 4395 C CA . LYS A 1 552 ? -26.175 -13.129 4.635 1.00 95.81 552 LYS A CA 1
ATOM 4396 C C . LYS A 1 552 ? -25.041 -13.971 5.216 1.00 95.81 552 LYS A C 1
ATOM 4398 O O . LYS A 1 552 ? -25.317 -15.022 5.778 1.00 95.81 552 LYS A O 1
ATOM 4403 N N . ALA A 1 553 ? -23.795 -13.506 5.114 1.00 95.62 553 ALA A N 1
ATOM 4404 C CA . ALA A 1 553 ? -22.644 -14.221 5.667 1.00 95.62 553 ALA A CA 1
ATOM 4405 C C . ALA A 1 553 ? -22.749 -14.384 7.193 1.00 95.62 553 ALA A C 1
ATOM 4407 O O . ALA A 1 553 ? -22.500 -15.457 7.735 1.00 95.62 553 ALA A O 1
ATOM 4408 N N . PHE A 1 554 ? -23.196 -13.340 7.894 1.00 96.12 554 PHE A N 1
ATOM 4409 C CA . PHE A 1 554 ? -23.443 -13.403 9.330 1.00 96.12 554 PHE A CA 1
ATOM 4410 C C . PHE A 1 554 ? -24.620 -14.319 9.680 1.00 96.12 554 PHE A C 1
ATOM 4412 O O . PHE A 1 554 ? -24.508 -15.081 10.637 1.00 96.12 554 PHE A O 1
ATOM 4419 N N . ALA A 1 555 ? -25.722 -14.286 8.926 1.00 96.00 555 ALA A N 1
ATOM 4420 C CA . ALA A 1 555 ? -26.837 -15.215 9.127 1.00 96.00 555 ALA A CA 1
ATOM 4421 C C . ALA A 1 555 ? -26.393 -16.674 8.965 1.00 96.00 555 ALA A C 1
ATOM 4423 O O . ALA A 1 555 ? -26.798 -17.535 9.744 1.00 96.00 555 ALA A O 1
ATOM 4424 N N . GLU A 1 556 ? -25.510 -16.934 8.005 1.00 96.19 556 GLU A N 1
ATOM 4425 C CA . GLU A 1 556 ? -24.956 -18.260 7.773 1.00 96.19 556 GLU A CA 1
ATOM 4426 C C . GLU A 1 556 ? -24.023 -18.706 8.905 1.00 96.19 556 GLU A C 1
ATOM 4428 O O . GLU A 1 556 ? -24.141 -19.825 9.403 1.00 96.19 556 GLU A O 1
ATOM 4433 N N . GLY A 1 557 ? -23.169 -17.803 9.398 1.00 95.38 557 GLY A N 1
ATOM 4434 C CA . GLY A 1 557 ? -22.381 -18.032 10.610 1.00 95.38 557 GLY A CA 1
ATOM 4435 C C . GLY A 1 557 ? -23.251 -18.350 11.831 1.00 95.38 557 GLY A C 1
ATOM 4436 O O . GLY A 1 557 ? -22.922 -19.239 12.613 1.00 95.38 557 GLY A O 1
ATOM 4437 N N . ARG A 1 558 ? -24.395 -17.664 11.977 1.00 95.62 558 ARG A N 1
ATOM 4438 C CA . ARG A 1 558 ? -25.363 -17.923 13.053 1.00 95.62 558 ARG A CA 1
ATOM 4439 C C . ARG A 1 558 ? -26.007 -19.296 12.894 1.00 95.62 558 ARG A C 1
ATOM 4441 O O . ARG A 1 558 ? -26.139 -19.995 13.888 1.00 95.62 558 ARG A O 1
ATOM 4448 N N . ARG A 1 559 ? -26.406 -19.672 11.673 1.00 95.81 559 ARG A N 1
ATOM 4449 C CA . ARG A 1 559 ? -27.042 -20.966 11.375 1.00 95.81 559 ARG A CA 1
ATOM 4450 C C . ARG A 1 559 ? -26.157 -22.135 11.808 1.00 95.81 559 ARG A C 1
ATOM 4452 O O . ARG A 1 559 ? -26.643 -23.064 12.442 1.00 95.81 559 ARG A O 1
ATOM 4459 N N . VAL A 1 560 ? -24.861 -22.089 11.490 1.00 96.00 560 VAL A N 1
ATOM 4460 C CA . VAL A 1 560 ? -23.919 -23.179 11.818 1.00 96.00 560 VAL A CA 1
ATOM 4461 C C . VAL A 1 560 ? -23.451 -23.171 13.276 1.00 96.00 560 VAL A C 1
ATOM 4463 O O . VAL A 1 560 ? -22.911 -24.174 13.751 1.00 96.00 560 VAL A O 1
ATOM 4466 N N . LEU A 1 561 ? -23.594 -22.055 13.993 1.00 96.75 561 LEU A N 1
ATOM 4467 C CA . LEU A 1 561 ? -23.203 -21.936 15.396 1.00 96.75 561 LEU A CA 1
ATOM 4468 C C . LEU A 1 561 ? -24.296 -22.491 16.309 1.00 96.75 561 LEU A C 1
ATOM 4470 O O . LEU A 1 561 ? -25.472 -22.168 16.169 1.00 96.75 561 LEU A O 1
ATOM 4474 N N . ARG A 1 562 ? -23.905 -23.307 17.289 1.00 96.31 562 ARG A N 1
ATOM 4475 C CA . ARG A 1 562 ? -24.823 -23.766 18.337 1.00 96.31 562 ARG A CA 1
ATOM 4476 C C . ARG A 1 562 ? -25.414 -22.593 19.116 1.00 96.31 562 ARG A C 1
ATOM 4478 O O . ARG A 1 562 ? -24.752 -21.577 19.319 1.00 96.31 562 ARG A O 1
ATOM 4485 N N . LYS A 1 563 ? -26.613 -22.774 19.677 1.00 92.38 563 LYS A N 1
ATOM 4486 C CA . LYS A 1 563 ? -27.267 -21.763 20.533 1.00 92.38 563 LYS A CA 1
ATOM 4487 C C . LYS A 1 563 ? -26.409 -21.331 21.732 1.00 92.38 563 LYS A C 1
ATOM 4489 O O . LYS A 1 563 ? -26.438 -20.166 22.113 1.00 92.38 563 LYS A O 1
ATOM 4494 N N . ASP A 1 564 ? -25.633 -22.254 22.306 1.00 94.12 564 ASP A N 1
ATOM 4495 C CA . ASP A 1 564 ? -24.685 -22.019 23.407 1.00 94.12 564 ASP A CA 1
ATOM 4496 C C . ASP A 1 564 ? -23.267 -21.632 22.934 1.00 94.12 564 ASP A C 1
ATOM 4498 O O . ASP A 1 564 ? -22.388 -21.341 23.753 1.00 94.12 564 ASP A O 1
ATOM 4502 N N . GLY A 1 565 ? -23.040 -21.595 21.618 1.00 95.62 565 GLY A N 1
ATOM 4503 C CA . GLY A 1 565 ? -21.754 -21.316 20.989 1.00 95.62 565 GLY A CA 1
ATOM 4504 C C . GLY A 1 565 ? -21.343 -19.842 21.037 1.00 95.62 565 GLY A C 1
ATOM 4505 O O . GLY A 1 565 ? -22.146 -18.948 21.326 1.00 95.62 565 GLY A O 1
ATOM 4506 N N . ILE A 1 566 ? -20.060 -19.581 20.777 1.00 96.31 566 ILE A N 1
ATOM 4507 C CA . ILE A 1 566 ? -19.456 -18.239 20.806 1.00 96.31 566 ILE A CA 1
ATOM 4508 C C . ILE A 1 566 ? -19.112 -17.786 19.386 1.00 96.31 566 ILE A C 1
ATOM 4510 O O . ILE A 1 566 ? -18.323 -18.429 18.698 1.00 96.31 566 ILE A O 1
ATOM 4514 N N . GLY A 1 567 ? -19.656 -16.643 18.973 1.00 95.94 567 GLY A N 1
ATOM 4515 C CA . GLY A 1 567 ? -19.202 -15.908 17.798 1.00 95.94 567 GLY A CA 1
ATOM 4516 C C . GLY A 1 567 ? -18.114 -14.899 18.168 1.00 95.94 567 GLY A C 1
ATOM 4517 O O . GLY A 1 567 ? -18.219 -14.226 19.194 1.00 95.94 567 GLY A O 1
ATOM 4518 N N . SER A 1 568 ? -17.087 -14.753 17.337 1.00 95.00 568 SER A N 1
ATOM 4519 C CA . SER A 1 568 ? -16.089 -13.691 17.453 1.00 95.00 568 SER A CA 1
ATOM 4520 C C . SER A 1 568 ? -15.813 -13.074 16.087 1.00 95.00 568 SER A C 1
ATOM 4522 O O . SER A 1 568 ? -15.437 -13.768 15.144 1.00 95.00 568 SER A O 1
ATOM 4524 N N . VAL A 1 569 ? -16.020 -11.763 15.990 1.00 92.62 569 VAL A N 1
ATOM 4525 C CA . VAL A 1 569 ? -15.772 -10.987 14.773 1.00 92.62 569 VAL A CA 1
ATOM 4526 C C . VAL A 1 569 ? -14.642 -10.015 15.058 1.00 92.62 569 VAL A C 1
ATOM 4528 O O . VAL A 1 569 ? -14.770 -9.158 15.935 1.00 92.62 569 VAL A O 1
ATOM 4531 N N . VAL A 1 570 ? -13.537 -10.159 14.337 1.00 88.94 570 VAL A N 1
ATOM 4532 C CA . VAL A 1 570 ? -12.434 -9.195 14.367 1.00 88.94 570 VAL A CA 1
ATOM 4533 C C . VAL A 1 570 ? -12.804 -8.031 13.470 1.00 88.94 570 VAL A C 1
ATOM 4535 O O . VAL A 1 570 ? -13.279 -8.242 12.361 1.00 88.94 570 VAL A O 1
ATOM 4538 N N . PHE A 1 571 ? -12.613 -6.797 13.920 1.00 75.06 571 PHE A N 1
ATOM 4539 C CA . PHE A 1 571 ? -12.800 -5.657 13.037 1.00 75.06 571 PHE A CA 1
ATOM 4540 C C . PHE A 1 571 ? -11.902 -4.484 13.411 1.00 75.06 571 PHE A C 1
ATOM 4542 O O . PHE A 1 571 ? -11.769 -4.109 14.578 1.00 75.06 571 PHE A O 1
ATOM 4549 N N . ALA A 1 572 ? -11.293 -3.887 12.389 1.00 66.12 572 ALA A N 1
ATOM 4550 C CA . ALA A 1 572 ? -10.408 -2.742 12.524 1.00 66.12 572 ALA A CA 1
ATOM 4551 C C . ALA A 1 572 ? -10.633 -1.770 11.357 1.00 66.12 572 ALA A C 1
ATOM 4553 O O . ALA A 1 572 ? -9.894 -1.771 10.373 1.00 66.12 572 ALA A O 1
ATOM 4554 N N . HIS A 1 573 ? -11.660 -0.921 11.464 1.00 66.00 573 HIS A N 1
ATOM 4555 C CA . HIS A 1 573 ? -11.939 0.119 10.470 1.00 66.00 573 HIS A CA 1
ATOM 4556 C C . HIS A 1 573 ? -11.786 1.526 11.041 1.00 66.00 573 HIS A C 1
ATOM 4558 O O . HIS A 1 573 ? -12.147 1.794 12.188 1.00 66.00 573 HIS A O 1
ATOM 4564 N N . LYS A 1 574 ? -11.249 2.437 10.221 1.00 56.47 574 LYS A N 1
ATOM 4565 C CA . LYS A 1 574 ? -10.993 3.836 10.607 1.00 56.47 574 LYS A CA 1
ATOM 4566 C C . LYS A 1 574 ? -12.232 4.710 10.490 1.00 56.47 574 LYS A C 1
ATOM 4568 O O . LYS A 1 574 ? -12.374 5.669 11.242 1.00 56.47 574 LYS A O 1
ATO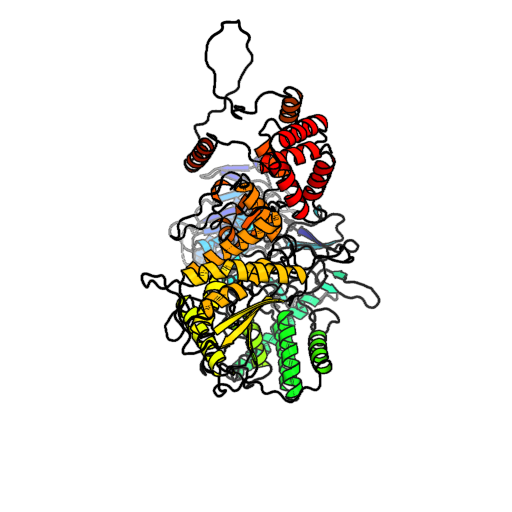M 4573 N N . THR A 1 575 ? -13.094 4.408 9.520 1.00 62.88 575 THR A N 1
ATOM 4574 C CA . THR A 1 575 ? -14.327 5.163 9.299 1.00 62.88 575 THR A CA 1
ATOM 4575 C C . THR A 1 575 ? -15.478 4.509 10.037 1.00 62.88 575 THR A C 1
ATOM 4577 O O . THR A 1 575 ? -15.572 3.286 10.161 1.00 62.88 575 THR A O 1
ATOM 4580 N N . THR A 1 576 ? -16.371 5.360 10.506 1.00 66.12 576 THR A N 1
ATOM 4581 C CA . THR A 1 576 ? -17.582 4.977 11.223 1.00 66.12 576 THR A CA 1
ATOM 4582 C C . THR A 1 576 ? -18.632 4.369 10.298 1.00 66.12 576 THR A C 1
ATOM 4584 O O . THR A 1 576 ? -19.393 3.516 10.733 1.00 66.12 576 THR A O 1
ATOM 4587 N N . GLU A 1 577 ? -18.628 4.734 9.017 1.00 73.19 577 GLU A N 1
ATOM 4588 C CA . GLU A 1 577 ? -19.496 4.143 7.994 1.00 73.19 577 GLU A CA 1
ATOM 4589 C C . GLU A 1 577 ? -19.202 2.653 7.791 1.00 73.19 577 GLU A C 1
ATOM 4591 O O . GLU A 1 577 ? -20.131 1.849 7.763 1.00 73.19 577 GLU A O 1
ATOM 4596 N N . GLY A 1 578 ? -17.920 2.264 7.748 1.00 74.25 578 GLY A N 1
ATOM 4597 C CA . GLY A 1 578 ? -17.534 0.851 7.684 1.00 74.25 578 GLY A CA 1
ATOM 4598 C C . GLY A 1 578 ? -17.971 0.070 8.930 1.00 74.25 578 GLY A C 1
ATOM 4599 O O . GLY A 1 578 ? -18.460 -1.053 8.816 1.00 74.25 578 GLY A O 1
ATOM 4600 N N . TRP A 1 579 ? -17.870 0.685 10.116 1.00 77.06 579 TRP A N 1
ATOM 4601 C CA . TRP A 1 579 ? -18.409 0.123 11.362 1.00 77.06 579 TRP A CA 1
ATOM 4602 C C . TRP A 1 579 ? -19.926 -0.046 11.306 1.00 77.06 579 TRP A C 1
ATOM 4604 O O . TRP A 1 579 ? -20.429 -1.127 11.595 1.00 77.06 579 TRP A O 1
ATOM 4614 N N . GLU A 1 580 ? -20.661 0.992 10.914 1.00 82.38 580 GLU A N 1
ATOM 4615 C CA . GLU A 1 580 ? -22.117 0.941 10.774 1.00 82.38 580 GLU A CA 1
ATOM 4616 C C . GLU A 1 580 ? -22.560 -0.162 9.819 1.00 82.38 580 GLU A C 1
ATOM 4618 O O . GLU A 1 580 ? -23.441 -0.940 10.175 1.00 82.38 580 GLU A O 1
ATOM 4623 N N . ALA A 1 581 ? -21.941 -0.255 8.640 1.00 84.06 581 ALA A N 1
ATOM 4624 C CA . ALA A 1 581 ? -22.293 -1.246 7.632 1.00 84.06 581 ALA A CA 1
ATOM 4625 C C . ALA A 1 581 ? -22.070 -2.681 8.140 1.00 84.06 581 ALA A C 1
ATOM 4627 O O . ALA A 1 581 ? -22.935 -3.547 7.972 1.00 84.06 581 ALA A O 1
ATOM 4628 N N . LEU A 1 582 ? -20.944 -2.931 8.819 1.00 86.25 582 LEU A N 1
ATOM 4629 C CA . LEU A 1 582 ? -20.652 -4.235 9.412 1.00 86.25 582 LEU A CA 1
ATOM 4630 C C . LEU A 1 582 ? -21.627 -4.579 10.543 1.00 86.25 582 LEU A C 1
ATOM 4632 O O . LEU A 1 582 ? -22.241 -5.646 10.525 1.00 86.25 582 LEU A O 1
ATOM 4636 N N . LEU A 1 583 ? -21.788 -3.674 11.512 1.00 88.50 583 LEU A N 1
ATOM 4637 C CA . LEU A 1 583 ? -22.656 -3.864 12.674 1.00 88.50 583 LEU A CA 1
ATOM 4638 C C . LEU A 1 583 ? -24.113 -4.059 12.254 1.00 88.50 583 LEU A C 1
ATOM 4640 O O . LEU A 1 583 ? -24.816 -4.910 12.799 1.00 88.50 583 LEU A O 1
ATOM 4644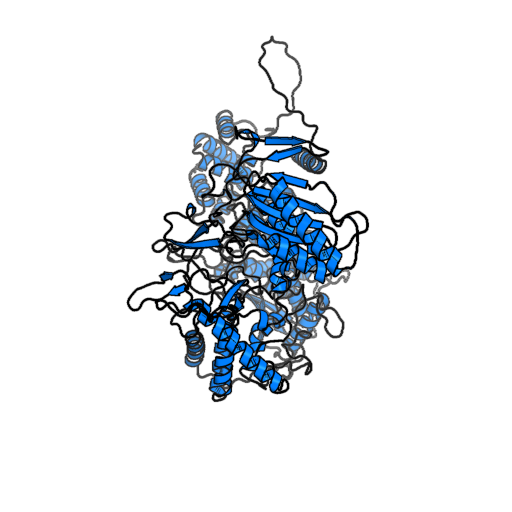 N N . TYR A 1 584 ? -24.558 -3.314 11.244 1.00 88.50 584 TYR A N 1
ATOM 4645 C CA . TYR A 1 584 ? -25.865 -3.499 10.633 1.00 88.50 584 TYR A CA 1
ATOM 4646 C C . TYR A 1 584 ? -26.005 -4.896 10.020 1.00 88.50 584 TYR A C 1
ATOM 4648 O O . TYR A 1 584 ? -27.008 -5.573 10.260 1.00 88.50 584 TYR A O 1
ATOM 4656 N N . GLY A 1 585 ? -24.980 -5.362 9.296 1.00 89.94 585 GLY A N 1
ATOM 4657 C CA . GLY A 1 585 ? -24.897 -6.729 8.789 1.00 89.94 585 GLY A CA 1
ATOM 4658 C C . GLY A 1 585 ? -25.020 -7.776 9.899 1.00 89.94 585 GLY A C 1
ATOM 4659 O O . GLY A 1 585 ? -25.810 -8.708 9.776 1.00 89.94 585 GLY A O 1
ATOM 4660 N N . MET A 1 586 ? -24.314 -7.600 11.017 1.00 91.56 586 MET A N 1
ATOM 4661 C CA . MET A 1 586 ? -24.358 -8.519 12.163 1.00 91.56 586 MET A CA 1
ATOM 4662 C C . MET A 1 586 ? -25.741 -8.558 12.826 1.00 91.56 586 MET A C 1
ATOM 4664 O O . MET A 1 586 ? -26.296 -9.635 13.048 1.00 91.56 586 MET A O 1
ATOM 4668 N N . ILE A 1 587 ? -26.338 -7.393 13.099 1.00 90.56 587 ILE A N 1
ATOM 4669 C CA . ILE A 1 587 ? -27.668 -7.302 13.720 1.00 90.56 587 ILE A CA 1
ATOM 4670 C C . ILE A 1 587 ? -28.725 -7.930 12.809 1.00 90.56 587 ILE A C 1
ATOM 4672 O O . ILE A 1 587 ? -29.577 -8.682 13.290 1.00 90.56 587 ILE A O 1
ATOM 4676 N N . ARG A 1 588 ? -28.658 -7.681 11.495 1.00 91.25 588 ARG A N 1
ATOM 4677 C CA . ARG A 1 588 ? -29.537 -8.334 10.513 1.00 91.25 588 ARG A CA 1
ATOM 4678 C C . ARG A 1 588 ? -29.282 -9.829 10.377 1.00 91.25 588 ARG A C 1
ATOM 4680 O O . ARG A 1 588 ? -30.234 -10.575 10.182 1.00 91.25 588 ARG A O 1
ATOM 4687 N N . GLY A 1 589 ? -28.032 -10.259 10.523 1.00 92.62 589 GLY A N 1
ATOM 4688 C CA . GLY A 1 589 ? -27.639 -11.666 10.569 1.00 92.62 589 GLY A CA 1
ATOM 4689 C C . GLY A 1 589 ? -28.126 -12.409 11.818 1.00 92.62 589 GLY A C 1
ATOM 4690 O O . GLY A 1 589 ? -27.891 -13.606 11.940 1.00 92.62 589 GLY A O 1
ATOM 4691 N N . GLY A 1 590 ? -28.810 -11.731 12.747 1.00 93.62 590 GLY A N 1
ATOM 4692 C CA . GLY A 1 590 ? -29.393 -12.359 13.929 1.00 93.62 590 GLY A CA 1
ATOM 4693 C C . GLY A 1 590 ? -28.415 -12.518 15.088 1.00 93.62 590 GLY A C 1
ATOM 4694 O O . GLY A 1 590 ? -28.556 -13.455 15.868 1.00 93.62 590 GLY A O 1
ATOM 4695 N N . TRP A 1 591 ? -27.420 -11.641 15.205 1.00 95.06 591 TRP A N 1
ATOM 4696 C CA . TRP A 1 591 ? -26.456 -11.682 16.303 1.00 95.06 591 TRP A CA 1
ATOM 4697 C C . TRP A 1 591 ? -26.806 -10.703 17.420 1.00 95.06 591 TRP A C 1
ATOM 4699 O O . TRP A 1 591 ? -27.164 -9.553 17.163 1.00 95.06 591 TRP A O 1
ATOM 4709 N N . THR A 1 592 ? -26.618 -11.158 18.657 1.00 94.31 592 THR A N 1
ATOM 4710 C CA . THR A 1 592 ? -26.527 -10.314 19.850 1.00 94.31 592 THR A CA 1
ATOM 4711 C C . THR A 1 592 ? -25.051 -10.099 20.170 1.00 94.31 592 THR A C 1
ATOM 4713 O O . THR A 1 592 ? -24.316 -11.067 20.365 1.00 94.31 592 THR A O 1
ATOM 4716 N N . ILE A 1 593 ? -24.599 -8.849 20.228 1.00 93.06 593 ILE A N 1
ATOM 4717 C CA . ILE A 1 593 ? -23.203 -8.500 20.527 1.00 93.06 593 ILE A CA 1
ATOM 4718 C C . ILE A 1 593 ? -23.075 -8.340 22.039 1.00 93.06 593 ILE A C 1
ATOM 4720 O O . ILE A 1 593 ? -23.611 -7.397 22.592 1.00 93.06 593 ILE A O 1
ATOM 4724 N N . THR A 1 594 ? -22.393 -9.256 22.719 1.00 90.56 594 THR A N 1
ATOM 4725 C CA . THR A 1 594 ? -22.338 -9.312 24.193 1.00 90.56 594 THR A CA 1
ATOM 4726 C C . THR A 1 594 ? -21.069 -8.701 24.783 1.00 90.56 594 THR A C 1
ATOM 4728 O O . THR A 1 594 ? -20.953 -8.539 25.995 1.00 90.56 594 THR A O 1
ATOM 4731 N N . GLY A 1 595 ? -20.070 -8.410 23.951 1.00 87.69 595 GLY A N 1
ATOM 4732 C CA . GLY A 1 595 ? -18.811 -7.840 24.414 1.00 87.69 595 GLY A CA 1
ATOM 4733 C C . GLY A 1 595 ? -17.956 -7.310 23.278 1.00 87.69 595 GLY A C 1
ATOM 4734 O O . GLY A 1 595 ? -18.160 -7.647 22.114 1.00 87.69 595 GLY A O 1
ATOM 4735 N N . SER A 1 596 ? -16.992 -6.471 23.633 1.00 88.69 596 SER A N 1
ATOM 4736 C CA . SER A 1 596 ? -16.028 -5.902 22.701 1.00 88.69 596 SER A CA 1
ATOM 4737 C C . SER A 1 596 ? -14.700 -5.724 23.416 1.00 88.69 596 SER A C 1
ATOM 4739 O O . SER A 1 596 ? -14.625 -5.042 24.439 1.00 88.69 596 SER A O 1
ATOM 4741 N N . TRP A 1 597 ? -13.677 -6.382 22.883 1.00 87.00 597 TRP A N 1
ATOM 4742 C CA . TRP A 1 597 ? -12.354 -6.455 23.485 1.00 87.00 597 TRP A CA 1
ATOM 4743 C C . TRP A 1 597 ? -11.316 -5.856 22.540 1.00 87.00 597 TRP A C 1
ATOM 4745 O O . TRP A 1 597 ? -11.171 -6.358 21.424 1.00 87.00 597 TRP A O 1
ATOM 4755 N N . PRO A 1 598 ? -10.586 -4.811 22.953 1.00 81.19 598 PRO A N 1
ATOM 4756 C CA . PRO A 1 598 ? -9.451 -4.317 22.196 1.00 81.19 598 PRO A CA 1
ATOM 4757 C C . PRO A 1 598 ? -8.264 -5.246 22.460 1.00 81.19 598 PRO A C 1
ATOM 4759 O O . PRO A 1 598 ? -7.785 -5.364 23.587 1.00 81.19 598 PRO A O 1
ATOM 4762 N N . ILE A 1 599 ? -7.807 -5.945 21.424 1.00 80.94 599 ILE A N 1
ATOM 4763 C CA . ILE A 1 599 ? -6.687 -6.882 21.505 1.00 80.94 599 ILE A CA 1
ATOM 4764 C C . ILE A 1 599 ? -5.527 -6.324 20.687 1.00 80.94 599 ILE A C 1
ATOM 4766 O O . ILE A 1 599 ? -5.659 -6.017 19.499 1.00 80.94 599 ILE A O 1
ATOM 4770 N N . ALA A 1 600 ? -4.364 -6.200 21.323 1.00 72.94 600 ALA A N 1
ATOM 4771 C CA . ALA A 1 600 ? -3.126 -5.839 20.646 1.00 72.94 600 ALA A CA 1
ATOM 4772 C C . ALA A 1 600 ? -2.642 -7.026 19.796 1.00 72.94 600 ALA A C 1
ATOM 4774 O O . ALA A 1 600 ? -1.927 -7.905 20.273 1.00 72.94 600 ALA A O 1
ATOM 4775 N N . THR A 1 601 ? -3.074 -7.072 18.538 1.00 65.81 601 THR A N 1
ATOM 4776 C CA . THR A 1 601 ? -2.686 -8.112 17.571 1.00 65.81 601 THR A CA 1
ATOM 4777 C C . THR A 1 601 ? -1.515 -7.689 16.676 1.00 65.81 601 THR A C 1
ATOM 4779 O O . THR A 1 601 ? -0.913 -8.532 16.014 1.00 65.81 601 THR A O 1
ATOM 4782 N N . GLU A 1 602 ? -1.167 -6.399 16.659 1.00 58.94 602 GLU A N 1
ATOM 4783 C CA . GLU A 1 602 ? -0.172 -5.805 15.761 1.00 58.94 602 GLU A CA 1
ATOM 4784 C C . GLU A 1 602 ? 1.130 -5.445 16.496 1.00 58.94 602 GLU A C 1
ATOM 4786 O O . GLU A 1 602 ? 1.136 -5.135 17.689 1.00 58.94 602 GLU A O 1
ATOM 4791 N N . ARG A 1 603 ? 2.265 -5.463 15.781 1.00 49.44 603 ARG A N 1
ATOM 4792 C CA . ARG A 1 603 ? 3.553 -5.015 16.344 1.00 49.44 603 ARG A CA 1
ATOM 4793 C C . ARG A 1 603 ? 3.607 -3.476 16.409 1.00 49.44 603 ARG A C 1
ATOM 4795 O O . ARG A 1 603 ? 3.168 -2.837 15.454 1.00 49.44 603 ARG A O 1
ATOM 4802 N N . PRO A 1 604 ? 4.243 -2.870 17.434 1.00 44.53 604 PRO A N 1
ATOM 4803 C CA . PRO A 1 604 ? 4.291 -1.409 17.625 1.00 44.53 604 PRO A CA 1
ATOM 4804 C C . PRO A 1 604 ? 4.892 -0.590 16.463 1.00 44.53 604 PRO A C 1
ATOM 4806 O O . PRO A 1 604 ? 4.653 0.609 16.365 1.00 44.53 604 PRO A O 1
ATOM 4809 N N . GLY A 1 605 ? 5.648 -1.223 15.557 1.00 39.91 605 GLY A N 1
ATOM 4810 C CA . GLY A 1 605 ? 6.356 -0.568 14.447 1.00 39.91 605 GLY A CA 1
ATOM 4811 C C . GLY A 1 605 ? 5.518 -0.285 13.192 1.00 39.91 605 GLY A C 1
ATOM 4812 O O . GLY A 1 605 ? 6.064 -0.313 12.088 1.00 39.91 605 GLY A O 1
ATOM 4813 N N . ARG A 1 606 ? 4.196 -0.093 13.313 1.00 39.62 606 ARG A N 1
ATOM 4814 C CA . ARG A 1 606 ? 3.325 0.210 12.164 1.00 39.62 606 ARG A CA 1
ATOM 4815 C C . ARG A 1 606 ? 3.470 1.679 11.744 1.00 39.62 606 ARG A C 1
ATOM 4817 O O . ARG A 1 606 ? 3.543 2.577 12.572 1.00 39.62 606 ARG A O 1
ATOM 4824 N N . LEU A 1 607 ? 3.439 1.878 10.431 1.00 35.91 607 LEU A N 1
ATOM 4825 C CA . LEU A 1 607 ? 3.785 3.071 9.654 1.00 35.91 607 LEU A CA 1
ATOM 4826 C C . LEU A 1 607 ? 2.846 4.296 9.814 1.00 35.91 607 LEU A C 1
ATOM 4828 O O . LEU A 1 607 ? 2.341 4.806 8.809 1.00 35.91 607 LEU A O 1
ATOM 4832 N N . ARG A 1 608 ? 2.497 4.680 11.052 1.00 37.00 608 ARG A N 1
ATOM 4833 C CA . ARG A 1 608 ? 1.694 5.881 11.393 1.00 37.00 608 ARG A CA 1
ATOM 4834 C C . ARG A 1 608 ? 1.576 6.163 12.905 1.00 37.00 608 ARG A C 1
ATOM 4836 O O . ARG A 1 608 ? 0.655 6.873 13.318 1.00 37.00 608 ARG A O 1
ATOM 4843 N N . SER A 1 609 ? 2.443 5.595 13.742 1.00 30.94 609 SER A N 1
ATOM 4844 C CA . SER A 1 609 ? 2.269 5.608 15.204 1.00 30.94 609 SER A CA 1
ATOM 4845 C C . SER A 1 609 ? 2.909 6.792 15.938 1.00 30.94 609 SER A C 1
ATOM 4847 O O . SER A 1 609 ? 2.720 6.890 17.146 1.00 30.94 609 SER A O 1
ATOM 4849 N N . GLN A 1 610 ? 3.613 7.715 15.267 1.00 34.06 610 GLN A N 1
ATOM 4850 C CA . GLN A 1 610 ? 4.326 8.772 16.003 1.00 34.06 610 GLN A CA 1
ATOM 4851 C C . GLN A 1 610 ? 3.516 10.030 16.354 1.00 34.06 610 GLN A C 1
ATOM 4853 O O . GLN A 1 610 ? 3.889 10.684 17.316 1.00 34.06 610 GLN A O 1
ATOM 4858 N N . ASP A 1 611 ? 2.391 10.341 15.694 1.00 38.19 611 ASP A N 1
ATOM 4859 C CA . ASP A 1 611 ? 1.624 11.575 15.996 1.00 38.19 611 ASP A CA 1
ATOM 4860 C C . ASP A 1 611 ? 0.101 11.481 15.718 1.00 38.19 611 ASP A C 1
ATOM 4862 O O . ASP A 1 611 ? -0.613 12.490 15.731 1.00 38.19 611 ASP A O 1
ATOM 4866 N N . SER A 1 612 ? -0.433 10.281 15.446 1.00 38.91 612 SER A N 1
ATOM 4867 C CA . SER A 1 612 ? -1.862 10.076 15.155 1.00 38.91 612 SER A CA 1
ATOM 4868 C C . SER A 1 612 ? -2.446 8.921 15.966 1.00 38.91 612 SER A C 1
ATOM 4870 O O . SER A 1 612 ? -1.843 7.852 16.024 1.00 38.91 612 SER A O 1
ATOM 4872 N N . ALA A 1 613 ? -3.631 9.113 16.561 1.00 37.97 613 ALA A N 1
ATOM 4873 C CA . ALA A 1 613 ? -4.386 8.044 17.226 1.00 37.97 613 ALA A CA 1
ATOM 4874 C C . ALA A 1 613 ? -4.993 7.079 16.191 1.00 37.97 613 ALA A C 1
ATOM 4876 O O . ALA A 1 613 ? -6.206 7.021 15.988 1.00 37.97 613 ALA A O 1
ATOM 4877 N N . ALA A 1 614 ? -4.144 6.355 15.466 1.00 43.97 614 ALA A N 1
ATOM 4878 C CA . ALA A 1 614 ? -4.577 5.155 14.772 1.00 43.97 614 ALA A CA 1
ATOM 4879 C C . ALA A 1 614 ? -4.886 4.082 15.827 1.00 43.97 614 ALA A C 1
ATOM 4881 O O . ALA A 1 614 ? -4.130 3.952 16.787 1.00 43.97 614 ALA A O 1
ATOM 4882 N N . LEU A 1 615 ? -5.980 3.330 15.651 1.00 49.38 615 LEU A N 1
ATOM 4883 C CA . LEU A 1 615 ? -6.300 2.160 16.478 1.00 49.38 615 LEU A CA 1
ATOM 4884 C C . LEU A 1 615 ? -5.051 1.274 16.598 1.00 49.38 615 LEU A C 1
ATOM 4886 O O . LEU A 1 615 ? -4.591 0.712 15.600 1.00 49.38 615 LEU A O 1
ATOM 4890 N N . ALA A 1 616 ? -4.481 1.209 17.801 1.00 50.53 616 ALA A N 1
ATOM 4891 C CA . ALA A 1 616 ? -3.318 0.377 18.099 1.00 50.53 616 ALA A CA 1
ATOM 4892 C C . ALA A 1 616 ? -3.723 -1.099 18.256 1.00 50.53 616 ALA A C 1
ATOM 4894 O O . ALA A 1 616 ? -2.886 -1.996 18.153 1.00 50.53 616 ALA A O 1
ATOM 4895 N N . THR A 1 617 ? -5.017 -1.341 18.482 1.00 61.84 617 THR A N 1
ATOM 4896 C CA . THR A 1 617 ? -5.607 -2.648 18.757 1.00 61.84 617 THR A CA 1
ATOM 4897 C C . THR A 1 617 ? -6.692 -3.005 17.741 1.00 61.84 617 THR A C 1
ATOM 4899 O O . THR A 1 617 ? -7.357 -2.136 17.171 1.00 61.84 617 THR A O 1
ATOM 4902 N N . SER A 1 618 ? -6.867 -4.304 17.500 1.00 74.12 618 SER A N 1
ATOM 4903 C CA . SER A 1 618 ? -8.024 -4.827 16.770 1.00 74.12 618 SER A CA 1
ATOM 4904 C C . SER A 1 618 ? -9.160 -5.029 17.758 1.00 74.12 618 SER A C 1
ATOM 4906 O O . SER A 1 618 ? -8.933 -5.547 18.851 1.00 74.12 618 SER A O 1
ATOM 4908 N N . VAL A 1 619 ? -10.385 -4.660 17.394 1.00 80.56 619 VAL A N 1
ATOM 4909 C CA . VAL A 1 619 ? -11.534 -4.861 18.278 1.00 80.56 619 VAL A CA 1
ATOM 4910 C C . VAL A 1 619 ? -12.190 -6.196 17.945 1.00 80.56 619 VAL A C 1
ATOM 4912 O O . VAL A 1 619 ? -12.612 -6.435 16.816 1.00 80.56 619 VAL A O 1
ATOM 4915 N N . HIS A 1 620 ? -12.274 -7.074 18.940 1.00 89.75 620 HIS A N 1
ATOM 4916 C CA . HIS A 1 620 ? -12.938 -8.367 18.849 1.00 89.75 620 HIS A CA 1
ATOM 4917 C C . HIS A 1 620 ? -14.339 -8.260 19.448 1.00 89.75 620 HIS A C 1
ATOM 4919 O O . HIS A 1 620 ? -14.501 -8.149 20.667 1.00 89.75 620 HIS A O 1
ATOM 4925 N N . LEU A 1 621 ? -15.358 -8.321 18.594 1.00 91.38 621 LEU A N 1
ATOM 4926 C CA . LEU A 1 621 ? -16.755 -8.363 19.011 1.00 91.38 621 LEU A CA 1
ATOM 4927 C C . LEU A 1 621 ? -17.136 -9.797 19.371 1.00 91.38 621 LEU A C 1
ATOM 4929 O O . LEU A 1 621 ? -17.091 -10.694 18.528 1.00 91.38 621 LEU A O 1
ATOM 4933 N N . VAL A 1 622 ? -17.534 -10.012 20.621 1.00 93.69 622 VAL A N 1
ATOM 4934 C CA . VAL A 1 622 ? -18.045 -11.300 21.099 1.00 93.69 622 VAL A CA 1
ATOM 4935 C C . VAL A 1 622 ? -19.550 -11.318 20.898 1.00 93.69 622 VAL A C 1
ATOM 4937 O O . VAL A 1 622 ? -20.249 -10.411 21.350 1.00 93.69 622 VAL A O 1
ATOM 4940 N N . CYS A 1 623 ? -20.042 -12.345 20.216 1.00 94.19 623 CYS A N 1
ATOM 4941 C CA . CYS A 1 623 ? -21.412 -12.421 19.735 1.00 94.19 623 CYS A CA 1
ATOM 4942 C C . CYS A 1 623 ? -22.067 -13.750 20.126 1.00 94.19 623 CYS A C 1
ATOM 4944 O O . CYS A 1 623 ? -21.407 -14.786 20.218 1.00 94.19 623 CYS A O 1
ATOM 4946 N N . ARG A 1 624 ? -23.385 -13.728 20.313 1.00 95.12 624 ARG A N 1
ATOM 4947 C CA . ARG A 1 624 ? -24.232 -14.905 20.541 1.00 95.12 624 ARG A CA 1
ATOM 4948 C C . ARG A 1 624 ? -25.367 -14.943 19.515 1.00 95.12 624 ARG A C 1
ATOM 4950 O O . ARG A 1 624 ? -25.821 -13.871 19.101 1.00 95.12 624 ARG A O 1
ATOM 4957 N N . PRO A 1 625 ? -25.853 -16.130 19.112 1.00 95.19 625 PRO A N 1
ATOM 4958 C CA . PRO A 1 625 ? -27.071 -16.229 18.318 1.00 95.19 625 PRO A CA 1
ATOM 4959 C C . PRO A 1 625 ? -28.241 -15.558 19.044 1.00 95.19 625 PRO A C 1
ATOM 4961 O O . PRO A 1 625 ? -28.558 -15.906 20.182 1.00 95.19 625 PRO A O 1
ATOM 4964 N N . ARG A 1 626 ? -28.896 -14.592 18.398 1.00 94.56 626 ARG A N 1
ATOM 4965 C CA . ARG A 1 626 ? -30.136 -14.007 18.912 1.00 94.56 626 ARG A CA 1
ATOM 4966 C C . ARG A 1 626 ? -31.274 -15.026 18.778 1.00 94.56 626 ARG A C 1
ATOM 4968 O O . ARG A 1 626 ? -31.385 -15.628 17.704 1.00 94.56 626 ARG A O 1
ATOM 4975 N N . PRO A 1 627 ? -32.126 -15.209 19.803 1.00 90.19 627 PRO A N 1
ATOM 4976 C CA . PRO A 1 627 ? -33.327 -16.038 19.695 1.00 90.19 627 PRO A CA 1
ATOM 4977 C C . PRO A 1 627 ? -34.253 -15.574 18.560 1.00 90.19 627 PRO A C 1
ATOM 4979 O O . PRO A 1 627 ? -34.311 -14.385 18.249 1.00 90.19 627 PRO A O 1
ATOM 4982 N N . GLU A 1 628 ? -34.964 -16.500 17.917 1.00 86.00 628 GLU A N 1
ATOM 4983 C CA . GLU A 1 628 ? -35.896 -16.155 16.825 1.00 86.00 628 GLU A CA 1
ATOM 4984 C C . GLU A 1 628 ? -37.143 -15.422 17.327 1.00 86.00 628 GLU A C 1
ATOM 4986 O O . GLU A 1 628 ? -37.684 -14.566 16.634 1.00 86.00 628 GLU A O 1
ATOM 4991 N N . ASP A 1 629 ? -37.544 -15.705 18.563 1.00 89.75 629 ASP A N 1
ATOM 4992 C CA . ASP A 1 629 ? -38.631 -15.071 19.303 1.00 89.75 629 ASP A CA 1
ATOM 4993 C C . ASP A 1 629 ? -38.176 -13.819 20.077 1.00 89.75 629 ASP A C 1
ATOM 4995 O O . ASP A 1 629 ? -38.837 -13.389 21.023 1.00 89.75 629 ASP A O 1
ATOM 4999 N N . ALA A 1 630 ? -37.045 -13.214 19.686 1.00 91.06 630 ALA A N 1
ATOM 5000 C CA . ALA A 1 630 ? -36.524 -12.022 20.342 1.00 91.06 630 ALA A CA 1
ATOM 5001 C C . ALA A 1 630 ? -37.573 -10.888 20.373 1.00 91.06 630 ALA A C 1
ATOM 5003 O O . ALA A 1 630 ? -38.112 -10.506 19.323 1.00 91.06 630 ALA A O 1
ATOM 5004 N N . PRO A 1 631 ? -37.840 -10.300 21.553 1.00 93.12 631 PRO A N 1
ATOM 5005 C CA . PRO A 1 631 ? -38.903 -9.318 21.709 1.00 93.12 631 PRO A CA 1
ATOM 5006 C C . PRO A 1 631 ? -38.601 -8.018 20.956 1.00 93.12 631 PRO A C 1
ATOM 5008 O O . PRO A 1 631 ? -37.456 -7.735 20.588 1.00 93.12 631 PRO A O 1
ATOM 5011 N N . VAL A 1 632 ? -39.641 -7.205 20.763 1.00 92.50 632 VAL A N 1
ATOM 5012 C CA . VAL A 1 632 ? -39.497 -5.807 20.337 1.00 92.50 632 VAL A CA 1
ATOM 5013 C C . VAL A 1 632 ? -39.087 -4.975 21.552 1.00 92.50 632 VAL A C 1
ATOM 5015 O O . VAL A 1 632 ? -39.703 -5.071 22.614 1.00 92.50 632 VAL A O 1
ATOM 5018 N N . GLY A 1 633 ? -38.017 -4.197 21.415 1.00 91.81 633 GLY A N 1
ATOM 5019 C CA . GLY A 1 633 ? -37.497 -3.344 22.479 1.00 91.81 633 GLY A CA 1
ATOM 5020 C C . GLY A 1 633 ? -38.187 -1.984 22.526 1.00 91.81 633 GLY A C 1
ATOM 5021 O O . GLY A 1 633 ? -38.453 -1.387 21.487 1.00 91.81 633 GLY A O 1
ATOM 5022 N N . ASP A 1 634 ? -38.412 -1.468 23.733 1.00 93.12 634 ASP A N 1
ATOM 5023 C CA . ASP A 1 634 ? -38.849 -0.087 23.963 1.00 93.12 634 ASP A CA 1
ATOM 5024 C C . ASP A 1 634 ? -37.634 0.851 23.989 1.00 93.12 634 ASP A C 1
ATOM 5026 O O . ASP A 1 634 ? -36.708 0.676 24.792 1.00 93.12 634 ASP A O 1
ATOM 5030 N N . TRP A 1 635 ? -37.650 1.872 23.133 1.00 92.88 635 TRP A N 1
ATOM 5031 C CA . TRP A 1 635 ? -36.606 2.888 23.055 1.00 92.88 635 TRP A CA 1
ATOM 5032 C C . TRP A 1 635 ? -36.302 3.562 24.399 1.00 92.88 635 TRP A C 1
ATOM 5034 O O . TRP A 1 635 ? -35.135 3.766 24.746 1.00 92.88 635 TRP A O 1
ATOM 5044 N N . ALA A 1 636 ? -37.327 3.850 25.205 1.00 89.88 636 ALA A N 1
ATOM 5045 C CA . ALA A 1 636 ? -37.143 4.474 26.512 1.00 89.88 636 ALA A CA 1
ATOM 5046 C C . ALA A 1 636 ? -36.410 3.546 27.492 1.00 89.88 636 ALA A C 1
ATOM 5048 O O . ALA A 1 636 ? -35.638 4.007 28.338 1.00 89.88 636 ALA A O 1
ATOM 5049 N N . HIS A 1 637 ? -36.627 2.233 27.378 1.00 91.06 637 HIS A N 1
ATOM 5050 C CA . HIS A 1 637 ? -35.908 1.241 28.170 1.00 91.06 637 HIS A CA 1
ATOM 5051 C C . HIS A 1 637 ? -34.440 1.145 27.737 1.00 91.06 637 HIS A C 1
ATOM 5053 O O . HIS A 1 637 ? -33.555 1.207 28.591 1.00 91.06 637 HIS A O 1
ATOM 5059 N N . VAL A 1 638 ? -34.181 1.084 26.426 1.00 91.62 638 VAL A N 1
ATOM 5060 C CA . VAL A 1 638 ? -32.821 1.043 25.859 1.00 91.62 638 VAL A CA 1
ATOM 5061 C C . VAL A 1 638 ? -31.990 2.242 26.328 1.00 91.62 638 VAL A C 1
ATOM 5063 O O . VAL A 1 638 ? -30.882 2.067 26.836 1.00 91.62 638 VAL A O 1
ATOM 5066 N N . LEU A 1 639 ? -32.542 3.457 26.242 1.00 89.19 639 LEU A N 1
ATOM 5067 C CA . LEU A 1 639 ? -31.854 4.675 26.683 1.00 89.19 639 LEU A CA 1
ATOM 5068 C C . LEU A 1 639 ? -31.592 4.724 28.192 1.00 89.19 639 LEU A C 1
ATOM 5070 O O . LEU A 1 639 ? -30.608 5.323 28.623 1.00 89.19 639 LEU A O 1
ATOM 5074 N N . ARG A 1 640 ? -32.457 4.109 29.004 1.00 90.94 640 ARG A N 1
ATOM 5075 C CA . ARG A 1 640 ? -32.291 4.070 30.463 1.00 90.94 640 ARG A CA 1
ATOM 5076 C C . ARG A 1 640 ? -31.165 3.128 30.885 1.00 90.94 640 ARG A C 1
ATOM 5078 O O . ARG A 1 640 ? -30.466 3.412 31.854 1.00 90.94 640 ARG A O 1
ATOM 5085 N N . GLU A 1 641 ? -30.999 2.017 30.174 1.00 92.00 641 GLU A N 1
ATOM 5086 C CA . GLU A 1 641 ? -29.990 0.995 30.473 1.00 92.00 641 GLU A CA 1
ATOM 5087 C C . GLU A 1 641 ? -28.590 1.382 29.968 1.00 92.00 641 GLU A C 1
ATOM 5089 O O . GLU A 1 641 ? -27.591 1.098 30.634 1.00 92.00 641 GLU A O 1
ATOM 5094 N N . LEU A 1 642 ? -28.519 2.085 28.831 1.00 90.56 642 LEU A N 1
ATOM 5095 C CA . LEU A 1 642 ? -27.275 2.422 28.134 1.00 90.56 642 LEU A CA 1
ATOM 5096 C C . LEU A 1 642 ? -26.199 3.090 29.022 1.00 90.56 642 LEU A C 1
ATOM 5098 O O . LEU A 1 642 ? -25.076 2.580 29.042 1.00 90.56 642 LEU A O 1
ATOM 5102 N N . PRO A 1 643 ? -26.484 4.161 29.796 1.00 88.38 643 PRO A N 1
ATOM 5103 C CA . PRO A 1 643 ? -25.471 4.813 30.628 1.00 88.38 643 PRO A CA 1
ATOM 5104 C C . PRO A 1 643 ? -24.852 3.896 31.675 1.00 88.38 643 PRO A C 1
ATOM 5106 O O . PRO A 1 643 ? -23.646 3.953 31.898 1.00 88.38 643 PRO A O 1
ATOM 5109 N N . LYS A 1 644 ? -25.669 3.040 32.297 1.00 89.00 644 LYS A N 1
ATOM 5110 C CA . LYS A 1 644 ? -25.193 2.113 33.322 1.00 89.00 644 LYS A CA 1
ATOM 5111 C C . LYS A 1 644 ? -24.278 1.060 32.701 1.00 89.00 644 LYS A C 1
ATOM 5113 O O . LYS A 1 644 ? -23.159 0.882 33.159 1.00 89.00 644 LYS A O 1
ATOM 5118 N N . ARG A 1 645 ? -24.711 0.426 31.606 1.00 89.25 645 ARG A N 1
ATOM 5119 C CA . ARG A 1 645 ? -23.932 -0.631 30.943 1.00 89.25 645 ARG A CA 1
ATOM 5120 C C . ARG A 1 645 ? -22.586 -0.135 30.418 1.00 89.25 645 ARG A C 1
ATOM 5122 O O . ARG A 1 645 ? -21.590 -0.838 30.564 1.00 89.25 645 ARG A O 1
ATOM 5129 N N . VAL A 1 646 ? -22.566 1.049 29.800 1.00 88.00 646 VAL A N 1
ATOM 5130 C CA . VAL A 1 646 ? -21.332 1.671 29.299 1.00 88.00 646 VAL A CA 1
ATOM 5131 C C . VAL A 1 646 ? -20.421 2.067 30.458 1.00 88.00 646 VAL A C 1
ATOM 5133 O O . VAL A 1 646 ? -19.234 1.772 30.396 1.00 88.00 646 VAL A O 1
ATOM 5136 N N . GLY A 1 647 ? -20.967 2.670 31.520 1.00 86.00 647 GLY A N 1
ATOM 5137 C CA . GLY A 1 647 ? -20.204 3.040 32.715 1.00 86.00 647 GLY A CA 1
ATOM 5138 C C . GLY A 1 647 ? -19.523 1.841 33.378 1.00 86.00 647 GLY A C 1
ATOM 5139 O O . GLY A 1 647 ? -18.304 1.856 33.530 1.00 86.00 647 GLY A O 1
ATOM 5140 N N . ASP A 1 648 ? -20.288 0.783 33.668 1.00 88.31 648 ASP A N 1
ATOM 5141 C CA . ASP A 1 648 ? -19.782 -0.452 34.289 1.00 88.31 648 ASP A CA 1
ATOM 5142 C C . ASP A 1 648 ? -18.669 -1.097 33.433 1.00 88.31 648 ASP A C 1
ATOM 5144 O O . ASP A 1 648 ? -17.698 -1.654 33.947 1.00 88.31 648 ASP A O 1
ATOM 5148 N N . TRP A 1 649 ? -18.789 -1.030 32.099 1.00 88.56 649 TRP A N 1
ATOM 5149 C CA . TRP A 1 649 ? -17.771 -1.572 31.196 1.00 88.56 649 TRP A CA 1
ATOM 5150 C C . TRP A 1 649 ? -16.530 -0.684 31.082 1.00 88.56 649 TRP A C 1
ATOM 5152 O O . TRP A 1 649 ? -15.418 -1.205 31.035 1.00 88.56 649 TRP A O 1
ATOM 5162 N N . MET A 1 650 ? -16.701 0.641 31.048 1.00 85.88 650 MET A N 1
ATOM 5163 C CA . MET A 1 650 ? -15.586 1.591 31.043 1.00 85.88 650 MET A CA 1
ATOM 5164 C C . MET A 1 650 ? -14.708 1.416 32.280 1.00 85.88 650 MET A C 1
ATOM 5166 O O . MET A 1 650 ? -13.489 1.375 32.143 1.00 85.88 650 MET A O 1
ATOM 5170 N N . GLU A 1 651 ? -15.323 1.277 33.457 1.00 86.44 651 GLU A N 1
ATOM 5171 C CA . GLU A 1 651 ? -14.619 1.031 34.720 1.00 86.44 651 GLU A CA 1
ATOM 5172 C C . GLU A 1 651 ? -13.802 -0.263 34.646 1.00 86.44 651 GLU A C 1
ATOM 5174 O O . GLU A 1 651 ? -12.587 -0.240 34.842 1.00 86.44 651 GLU A O 1
ATOM 5179 N N . ARG A 1 652 ? -14.431 -1.363 34.213 1.00 88.62 652 ARG A N 1
ATOM 5180 C CA . ARG A 1 652 ? -13.742 -2.644 34.026 1.00 88.62 652 ARG A CA 1
ATOM 5181 C C . ARG A 1 652 ? -12.549 -2.544 33.072 1.00 88.62 652 ARG A C 1
ATOM 5183 O O . ARG A 1 652 ? -11.471 -3.038 33.377 1.00 88.62 652 ARG A O 1
ATOM 5190 N N . LEU A 1 653 ? -12.721 -1.942 31.895 1.00 85.62 653 LEU A N 1
ATOM 5191 C CA . LEU A 1 653 ? -11.636 -1.831 30.914 1.00 85.62 653 LEU A CA 1
ATOM 5192 C C . LEU A 1 653 ? -10.467 -0.991 31.451 1.00 85.62 653 LEU A C 1
ATOM 5194 O O . LEU A 1 653 ? -9.310 -1.290 31.164 1.00 85.62 653 LEU A O 1
ATOM 5198 N N . GLN A 1 654 ? -10.756 0.038 32.246 1.00 83.19 654 GLN A N 1
ATOM 5199 C CA . GLN A 1 654 ? -9.733 0.865 32.882 1.00 83.19 654 GLN A CA 1
ATOM 5200 C C . GLN A 1 654 ? -8.947 0.106 33.956 1.00 83.19 654 GLN A C 1
ATOM 5202 O O . GLN A 1 654 ? -7.728 0.289 34.033 1.00 83.19 654 GLN A O 1
ATOM 5207 N N . GLU A 1 655 ? -9.607 -0.750 34.744 1.00 85.00 655 GLU A N 1
ATOM 5208 C CA . GLU A 1 655 ? -8.945 -1.665 35.689 1.00 85.00 655 GLU A CA 1
ATOM 5209 C C . GLU A 1 655 ? -7.987 -2.624 34.969 1.00 85.00 655 GLU A C 1
ATOM 5211 O O . GLU A 1 655 ? -6.886 -2.879 35.454 1.00 85.00 655 GLU A O 1
ATOM 5216 N N . GLU A 1 656 ? -8.353 -3.063 33.762 1.00 85.25 656 GLU A N 1
ATOM 5217 C CA . GLU A 1 656 ? -7.523 -3.896 32.876 1.00 85.25 656 GLU A CA 1
ATOM 5218 C C . GLU A 1 656 ? -6.454 -3.088 32.102 1.00 85.25 656 GLU A C 1
ATOM 5220 O O . GLU A 1 656 ? -5.748 -3.617 31.243 1.00 85.25 656 GLU A O 1
ATOM 5225 N N . GLY A 1 657 ? -6.317 -1.786 32.381 1.00 78.81 657 GLY A N 1
ATOM 5226 C CA . GLY A 1 657 ? -5.286 -0.922 31.799 1.00 78.81 657 GLY A CA 1
ATOM 5227 C C . GLY A 1 657 ? -5.608 -0.337 30.418 1.00 78.81 657 GLY A C 1
ATOM 5228 O O . GLY A 1 657 ? -4.746 0.322 29.834 1.00 78.81 657 GLY A O 1
ATOM 5229 N N . ILE A 1 658 ? -6.829 -0.514 29.905 1.00 78.19 658 ILE A N 1
ATOM 5230 C CA . ILE A 1 658 ? -7.269 -0.016 28.591 1.00 78.19 658 ILE A CA 1
ATOM 5231 C C . ILE A 1 658 ? -7.650 1.467 28.668 1.00 78.19 658 ILE A C 1
ATOM 5233 O O . ILE A 1 658 ? -8.420 1.875 29.540 1.00 78.19 658 ILE A O 1
ATOM 5237 N N . ARG A 1 659 ? -7.106 2.304 27.767 1.00 75.88 659 ARG A N 1
ATOM 5238 C CA . ARG A 1 659 ? -7.246 3.775 27.829 1.00 75.88 659 ARG A CA 1
ATOM 5239 C C . ARG A 1 659 ? -7.458 4.428 26.454 1.00 75.88 659 ARG A C 1
ATOM 5241 O O . ARG A 1 659 ? -7.360 3.787 25.413 1.00 75.88 659 ARG A O 1
ATOM 5248 N N . GLY A 1 660 ? -7.809 5.717 26.486 1.00 72.31 660 GLY A N 1
ATOM 5249 C CA . GLY A 1 660 ? -8.007 6.596 25.326 1.00 72.31 660 GLY A CA 1
ATOM 5250 C C . GLY A 1 660 ? -8.877 6.018 24.216 1.00 72.31 660 GLY A C 1
ATOM 5251 O O . GLY A 1 660 ? -9.979 5.541 24.479 1.00 72.31 660 GLY A O 1
ATOM 5252 N N . ALA A 1 661 ? -8.422 6.106 22.963 1.00 67.69 661 ALA A N 1
ATOM 5253 C CA . ALA A 1 661 ? -9.225 5.707 21.806 1.00 67.69 661 ALA A CA 1
ATOM 5254 C C . ALA A 1 661 ? -9.683 4.237 21.866 1.00 67.69 661 ALA A C 1
ATOM 5256 O O . ALA A 1 661 ? -10.845 3.959 21.569 1.00 67.69 661 ALA A O 1
ATOM 5257 N N . ASP A 1 662 ? -8.823 3.307 22.296 1.00 70.94 662 ASP A N 1
ATOM 5258 C CA . ASP A 1 662 ? -9.183 1.883 22.383 1.00 70.94 662 ASP A CA 1
ATOM 5259 C C . ASP A 1 662 ? -10.319 1.657 23.393 1.00 70.94 662 ASP A C 1
ATOM 5261 O O . ASP A 1 662 ? -11.235 0.883 23.123 1.00 70.94 662 ASP A O 1
ATOM 5265 N N . LEU A 1 663 ? -10.313 2.384 24.519 1.00 77.00 663 LEU A N 1
ATOM 5266 C CA . LEU A 1 663 ? -11.389 2.352 25.516 1.00 77.00 663 LEU A CA 1
ATOM 5267 C C . LEU A 1 663 ? -12.730 2.791 24.910 1.00 77.00 663 LEU A C 1
ATOM 5269 O O . LEU A 1 663 ? -13.747 2.132 25.124 1.00 77.00 663 LEU A O 1
ATOM 5273 N N . VAL A 1 664 ? -12.736 3.866 24.116 1.00 72.94 664 VAL A N 1
ATOM 5274 C CA . VAL A 1 664 ? -13.949 4.377 23.455 1.00 72.94 664 VAL A CA 1
ATOM 5275 C C . VAL A 1 664 ? -14.547 3.335 22.517 1.00 72.94 664 VAL A C 1
ATOM 5277 O O . VAL A 1 664 ? -15.733 3.019 22.616 1.00 72.94 664 VAL A O 1
ATOM 5280 N N . PHE A 1 665 ? -13.732 2.787 21.613 1.00 72.88 665 PHE A N 1
ATOM 5281 C CA . PHE A 1 665 ? -14.207 1.803 20.642 1.00 72.88 665 PHE A CA 1
ATOM 5282 C C . PHE A 1 665 ? -14.597 0.483 21.317 1.00 72.88 665 PHE A C 1
ATOM 5284 O O . PHE A 1 665 ? -15.579 -0.145 20.921 1.00 72.88 665 PHE A O 1
ATOM 5291 N N . ALA A 1 666 ? -13.908 0.096 22.392 1.00 79.62 666 ALA A N 1
ATOM 5292 C CA . ALA A 1 666 ? -14.241 -1.096 23.158 1.00 79.62 666 ALA A CA 1
ATOM 5293 C C . ALA A 1 666 ? -15.604 -1.013 23.868 1.00 79.62 666 ALA A C 1
ATOM 5295 O O . ALA A 1 666 ? -16.242 -2.044 24.078 1.00 79.62 666 ALA A O 1
ATOM 5296 N N . CYS A 1 667 ? -16.096 0.189 24.183 1.00 81.88 667 CYS A N 1
ATOM 5297 C CA . CYS A 1 667 ? -17.410 0.384 24.806 1.00 81.88 667 CYS A CA 1
ATOM 5298 C C . CYS A 1 667 ? -18.590 0.205 23.842 1.00 81.88 667 CYS A C 1
ATOM 5300 O O . CYS A 1 667 ? -19.730 0.049 24.287 1.00 81.88 667 CYS A O 1
ATOM 5302 N N . ILE A 1 668 ? -18.336 0.177 22.530 1.00 79.00 668 ILE A N 1
ATOM 5303 C CA . ILE A 1 668 ? -19.384 0.025 21.517 1.00 79.00 668 ILE A CA 1
ATOM 5304 C C . ILE A 1 668 ? -20.067 -1.344 21.632 1.00 79.00 668 ILE A C 1
ATOM 5306 O O . ILE A 1 668 ? -21.288 -1.410 21.573 1.00 79.00 668 ILE A O 1
ATOM 5310 N N . GLY A 1 669 ? -19.327 -2.439 21.839 1.00 79.62 669 GLY A N 1
ATOM 5311 C CA . GLY A 1 669 ? -19.924 -3.784 21.909 1.00 79.62 669 GLY A CA 1
ATOM 5312 C C . GLY A 1 669 ? -20.977 -3.954 23.011 1.00 79.62 669 GLY A C 1
ATOM 5313 O O . GLY A 1 669 ? -22.106 -4.314 22.694 1.00 79.62 669 GLY A O 1
ATOM 5314 N N . PRO A 1 670 ? -20.664 -3.667 24.287 1.00 81.25 670 PRO A N 1
ATOM 5315 C CA . PRO A 1 670 ? -21.645 -3.731 25.374 1.00 81.25 670 PRO A CA 1
ATOM 5316 C C . PRO A 1 670 ? -22.825 -2.778 25.185 1.00 81.25 670 PRO A C 1
ATOM 5318 O O . PRO A 1 670 ? -23.947 -3.112 25.554 1.00 81.25 670 PRO A O 1
ATOM 5321 N N . ALA A 1 671 ? -22.603 -1.600 24.593 1.00 88.25 671 ALA A N 1
ATOM 5322 C CA . ALA A 1 671 ? -23.707 -0.727 24.219 1.00 88.25 671 ALA A CA 1
ATOM 5323 C C . ALA A 1 671 ? -24.597 -1.411 23.170 1.00 88.25 671 ALA A C 1
ATOM 5325 O O . ALA A 1 671 ? -25.820 -1.429 23.291 1.00 88.25 671 ALA A O 1
ATOM 5326 N N . LEU A 1 672 ? -24.004 -2.041 22.159 1.00 88.62 672 LEU A N 1
ATOM 5327 C CA . LEU A 1 672 ? -24.750 -2.779 21.147 1.00 88.62 672 LEU A CA 1
ATOM 5328 C C . LEU A 1 672 ? -25.480 -3.996 21.704 1.00 88.62 672 LEU A C 1
ATOM 5330 O O . LEU A 1 672 ? -26.475 -4.380 21.106 1.00 88.62 672 LEU A O 1
ATOM 5334 N N . GLU A 1 673 ? -25.083 -4.573 22.834 1.00 90.50 673 GLU A N 1
ATOM 5335 C CA . GLU A 1 673 ? -25.825 -5.657 23.494 1.00 90.50 673 GLU A CA 1
ATOM 5336 C C . GLU A 1 673 ? -27.282 -5.273 23.770 1.00 90.50 673 GLU A C 1
ATOM 5338 O O . GLU A 1 673 ? -28.207 -6.016 23.434 1.00 90.50 673 GLU A O 1
ATOM 5343 N N . ILE A 1 674 ? -27.488 -4.070 24.314 1.00 91.38 674 ILE A N 1
ATOM 5344 C CA . ILE A 1 674 ? -28.805 -3.558 24.714 1.00 91.38 674 ILE A CA 1
ATOM 5345 C C . ILE A 1 674 ? -29.715 -3.389 23.495 1.00 91.38 674 ILE A C 1
ATOM 5347 O O . ILE A 1 674 ? -30.919 -3.610 23.587 1.00 91.38 674 ILE A O 1
ATOM 5351 N N . PHE A 1 675 ? -29.145 -3.017 22.350 1.00 91.88 675 PHE A N 1
ATOM 5352 C CA . PHE A 1 675 ? -29.892 -2.804 21.112 1.00 91.88 675 PHE A CA 1
ATOM 5353 C C . PHE A 1 675 ? -30.067 -4.100 20.311 1.00 91.88 675 PHE A C 1
ATOM 5355 O O . PHE A 1 675 ? -31.164 -4.424 19.867 1.00 91.88 675 PHE A O 1
ATOM 5362 N N . SER A 1 676 ? -28.991 -4.871 20.156 1.00 92.56 676 SER A N 1
ATOM 5363 C CA . SER A 1 676 ? -28.928 -6.057 19.298 1.00 92.56 676 SER A CA 1
ATOM 5364 C C . SER A 1 676 ? -29.667 -7.266 19.855 1.00 92.56 676 SER A C 1
ATOM 5366 O O . SER A 1 676 ? -29.992 -8.145 19.065 1.00 92.56 676 SER A O 1
ATOM 5368 N N . ARG A 1 677 ? -29.972 -7.318 21.163 1.00 92.69 677 ARG A N 1
ATOM 5369 C CA . ARG A 1 677 ? -30.756 -8.410 21.772 1.00 92.69 677 ARG A CA 1
ATOM 5370 C C . ARG A 1 677 ? -32.226 -8.435 21.346 1.00 92.69 677 ARG A C 1
ATOM 5372 O O . ARG A 1 677 ? -32.860 -9.482 21.440 1.00 92.69 677 ARG A O 1
ATOM 5379 N N . TYR A 1 678 ? -32.762 -7.303 20.894 1.00 92.56 678 TYR A N 1
ATOM 5380 C CA . TYR A 1 678 ? -34.133 -7.190 20.401 1.00 92.56 678 TYR A CA 1
ATOM 5381 C C . TYR A 1 678 ? -34.203 -7.496 18.902 1.00 92.56 678 TYR A C 1
ATOM 5383 O O . TYR A 1 678 ? -33.221 -7.335 18.175 1.00 92.56 678 TYR A O 1
ATOM 5391 N N . SER A 1 679 ? -35.370 -7.929 18.421 1.00 89.88 679 SER A N 1
ATOM 5392 C CA . SER A 1 679 ? -35.602 -8.101 16.979 1.00 89.88 679 SER A CA 1
ATOM 5393 C C . SER A 1 679 ? -35.625 -6.756 16.247 1.00 89.88 679 SER A C 1
ATOM 5395 O O . SER A 1 679 ? -35.073 -6.635 15.155 1.00 89.88 679 SER A O 1
ATOM 5397 N N . ARG A 1 680 ? -36.221 -5.744 16.883 1.00 90.50 680 ARG A N 1
ATOM 5398 C CA . ARG A 1 680 ? -36.176 -4.321 16.522 1.00 90.50 680 ARG A CA 1
ATOM 5399 C C . ARG A 1 680 ? -36.475 -3.469 17.756 1.00 90.50 680 ARG A C 1
ATOM 5401 O O . ARG A 1 680 ? -36.981 -3.990 18.751 1.00 90.50 680 ARG A O 1
ATOM 5408 N N . VAL A 1 681 ? -36.169 -2.178 17.695 1.00 92.75 681 VAL A N 1
ATOM 5409 C CA . VAL A 1 681 ? -36.434 -1.222 18.780 1.00 92.75 681 VAL A CA 1
ATOM 5410 C C . VAL A 1 681 ? -37.370 -0.141 18.264 1.00 92.75 681 VAL A C 1
ATOM 5412 O O . VAL A 1 681 ? -37.101 0.449 17.220 1.00 92.75 681 VAL A O 1
ATOM 5415 N N . GLU A 1 682 ? -38.453 0.116 18.987 1.00 94.75 682 GLU A N 1
ATOM 5416 C CA . GLU A 1 682 ? -39.493 1.067 18.599 1.00 94.75 682 GLU A CA 1
ATOM 5417 C C . GLU A 1 682 ? -39.701 2.138 19.672 1.00 94.75 682 GLU A C 1
ATOM 5419 O O . GLU A 1 682 ? -39.463 1.927 20.865 1.00 94.75 682 GLU A O 1
ATOM 5424 N N . THR A 1 683 ? -40.152 3.311 19.242 1.00 91.75 683 THR A N 1
ATOM 5425 C CA . THR A 1 683 ? -40.701 4.340 20.125 1.00 91.75 683 THR A CA 1
ATOM 5426 C C . THR A 1 683 ? -42.153 4.016 20.512 1.00 91.75 683 THR A C 1
ATOM 5428 O O . THR A 1 683 ? -42.789 3.183 19.864 1.00 91.75 683 THR A O 1
ATOM 5431 N N . PRO A 1 684 ? -42.734 4.688 21.526 1.00 85.56 684 PRO A N 1
ATOM 5432 C CA . PRO A 1 684 ? -44.128 4.461 21.927 1.00 85.56 684 PRO A CA 1
ATOM 5433 C C . PRO A 1 684 ? -45.165 4.690 20.813 1.00 85.56 684 PRO A C 1
ATOM 5435 O O . PRO A 1 684 ? -46.246 4.111 20.851 1.00 85.56 684 PRO A O 1
ATOM 5438 N N . ASP A 1 685 ? -44.845 5.524 19.821 1.00 88.44 685 ASP A N 1
ATOM 5439 C CA . ASP A 1 685 ? -45.644 5.776 18.615 1.00 88.44 685 ASP A CA 1
ATOM 5440 C C . ASP A 1 685 ? -45.427 4.739 17.491 1.00 88.44 685 ASP A C 1
ATOM 5442 O O . ASP A 1 685 ? -45.993 4.879 16.409 1.00 88.44 685 ASP A O 1
ATOM 5446 N N . GLY A 1 686 ? -44.636 3.686 17.736 1.00 85.31 686 GLY A N 1
ATOM 5447 C CA . GLY A 1 686 ? -44.390 2.587 16.796 1.00 85.31 686 GLY A CA 1
ATOM 5448 C C . GLY A 1 686 ? -43.325 2.876 15.733 1.00 85.31 686 GLY A C 1
ATOM 5449 O O . GLY A 1 686 ? -43.217 2.133 14.756 1.00 85.31 686 GLY A O 1
ATOM 5450 N N . ARG A 1 687 ? -42.529 3.947 15.879 1.00 92.56 687 ARG A N 1
ATOM 5451 C CA . ARG A 1 687 ? -41.429 4.260 14.953 1.00 92.56 687 ARG A CA 1
ATOM 5452 C C . ARG A 1 687 ? -40.210 3.407 15.286 1.00 92.56 687 ARG A C 1
ATOM 5454 O O . ARG A 1 687 ? -39.645 3.514 16.372 1.00 92.56 687 ARG A O 1
ATOM 5461 N N . GLU A 1 688 ? -39.753 2.617 14.321 1.00 91.31 688 GLU A N 1
ATOM 5462 C CA . GLU A 1 688 ? -38.514 1.846 14.445 1.00 91.31 688 GLU A CA 1
ATOM 5463 C C . GLU A 1 688 ? -37.278 2.766 14.467 1.00 91.31 688 GLU A C 1
ATOM 5465 O O . GLU A 1 688 ? -37.102 3.632 13.601 1.00 91.31 688 GLU A O 1
ATOM 5470 N N . ILE A 1 689 ? -36.403 2.555 15.451 1.00 91.38 689 ILE A N 1
ATOM 5471 C CA . ILE A 1 689 ? -35.133 3.265 15.612 1.00 91.38 689 ILE A CA 1
ATOM 5472 C C . ILE A 1 689 ? -34.042 2.562 14.807 1.00 91.38 689 ILE A C 1
ATOM 5474 O O . ILE A 1 689 ? -33.804 1.362 14.947 1.00 91.38 689 ILE A O 1
ATOM 5478 N N . ARG A 1 690 ? -33.327 3.325 13.976 1.00 89.25 690 ARG A N 1
ATOM 5479 C CA . ARG A 1 690 ? -32.210 2.801 13.176 1.00 89.25 690 ARG A CA 1
ATOM 5480 C C . ARG A 1 690 ? -30.920 2.744 13.992 1.00 89.25 690 ARG A C 1
ATOM 5482 O O . ARG A 1 690 ? -30.693 3.566 14.874 1.00 89.25 690 ARG A O 1
ATOM 5489 N N . LEU A 1 691 ? -30.014 1.839 13.610 1.00 86.38 691 LEU A N 1
ATOM 5490 C CA . LEU A 1 691 ? -28.705 1.690 14.257 1.00 86.38 691 LEU A CA 1
ATOM 5491 C C . LEU A 1 691 ? -27.898 3.000 14.293 1.00 86.38 691 LEU A C 1
ATOM 5493 O O . LEU A 1 691 ? -27.264 3.285 15.300 1.00 86.38 691 LEU A O 1
ATOM 5497 N N . ALA A 1 692 ? -27.934 3.802 13.226 1.00 83.69 692 ALA A N 1
ATOM 5498 C CA . ALA A 1 692 ? -27.226 5.084 13.182 1.00 83.69 692 ALA A CA 1
ATOM 5499 C C . ALA A 1 692 ? -27.711 6.055 14.279 1.00 83.69 692 ALA A C 1
ATOM 5501 O O . ALA A 1 692 ? -26.890 6.627 14.990 1.00 83.69 692 ALA A O 1
ATOM 5502 N N . GLU A 1 693 ? -29.032 6.159 14.478 1.00 87.00 693 GLU A N 1
ATOM 5503 C CA . GLU A 1 693 ? -29.648 6.979 15.537 1.00 87.00 693 GLU A CA 1
ATOM 5504 C C . GLU A 1 693 ? -29.261 6.460 16.933 1.00 87.00 693 GLU A C 1
ATOM 5506 O O . GLU A 1 693 ? -28.964 7.241 17.836 1.00 87.00 693 GLU A O 1
ATOM 5511 N N . TYR A 1 694 ? -29.177 5.136 17.106 1.00 88.69 694 TYR A N 1
ATOM 5512 C CA . TYR A 1 694 ? -28.686 4.548 18.351 1.00 88.69 694 TYR A CA 1
ATOM 5513 C C . TYR A 1 694 ? -27.207 4.851 18.606 1.00 88.69 694 TYR A C 1
ATOM 5515 O O . TYR A 1 694 ? -26.840 5.242 19.713 1.00 88.69 694 TYR A O 1
ATOM 5523 N N . LEU A 1 695 ? -26.351 4.699 17.593 1.00 84.75 695 LEU A N 1
ATOM 5524 C CA . LEU A 1 695 ? -24.917 4.936 17.728 1.00 84.75 695 LEU A CA 1
ATOM 5525 C C . LEU A 1 695 ? -24.621 6.380 18.126 1.00 84.75 695 LEU A C 1
ATOM 5527 O O . LEU A 1 695 ? -23.758 6.583 18.972 1.00 84.75 695 LEU A O 1
ATOM 5531 N N . GLU A 1 696 ? -25.348 7.371 17.604 1.00 83.00 696 GLU A N 1
ATOM 5532 C CA . GLU A 1 696 ? -25.231 8.764 18.067 1.00 83.00 696 GLU A CA 1
ATOM 5533 C C . GLU A 1 696 ? -25.412 8.883 19.589 1.00 83.00 696 GLU A C 1
ATOM 5535 O O . GLU A 1 696 ? -24.633 9.570 20.252 1.00 83.00 696 GLU A O 1
ATOM 5540 N N . LYS A 1 697 ? -26.369 8.140 20.162 1.00 86.88 697 LYS A N 1
ATOM 5541 C CA . LYS A 1 697 ? -26.589 8.076 21.614 1.00 86.88 697 LYS A CA 1
ATOM 5542 C C . LYS A 1 697 ? -25.506 7.307 22.357 1.00 86.88 697 LYS A C 1
ATOM 5544 O O . LYS A 1 697 ? -25.134 7.709 23.457 1.00 86.88 697 LYS A O 1
ATOM 5549 N N . VAL A 1 698 ? -24.953 6.253 21.764 1.00 86.00 698 VAL A N 1
ATOM 5550 C CA . VAL A 1 698 ? -23.785 5.558 22.326 1.00 86.00 698 VAL A CA 1
ATOM 5551 C C . VAL A 1 698 ? -22.592 6.510 22.425 1.00 86.00 698 VAL A C 1
ATOM 5553 O O . VAL A 1 698 ? -21.995 6.621 23.494 1.00 86.00 698 VAL A O 1
ATOM 5556 N N . TRP A 1 699 ? -22.280 7.247 21.354 1.00 81.31 699 TRP A N 1
ATOM 5557 C CA . TRP A 1 699 ? -21.183 8.222 21.336 1.00 81.31 699 TRP A CA 1
ATOM 5558 C C . TRP A 1 699 ? -21.395 9.355 22.343 1.00 81.31 699 TRP A C 1
ATOM 5560 O O . TRP A 1 699 ? -20.452 9.742 23.033 1.00 81.31 699 TRP A O 1
ATOM 5570 N N . GLU A 1 700 ? -22.631 9.844 22.472 1.00 82.81 700 GLU A N 1
ATOM 5571 C CA . GLU A 1 700 ? -23.019 10.824 23.491 1.00 82.81 700 GLU A CA 1
ATOM 5572 C C . GLU A 1 700 ? -22.720 10.313 24.906 1.00 82.81 700 GLU A C 1
ATOM 5574 O O . GLU A 1 700 ? -22.069 10.998 25.695 1.00 82.81 700 GLU A O 1
ATOM 5579 N N . VAL A 1 701 ? -23.164 9.093 25.227 1.00 84.94 701 VAL A N 1
ATOM 5580 C CA . VAL A 1 701 ? -22.989 8.491 26.552 1.00 84.94 701 VAL A CA 1
ATOM 5581 C C . VAL A 1 701 ? -21.517 8.231 26.852 1.00 84.94 701 VAL A C 1
ATOM 5583 O O . VAL A 1 701 ? -21.056 8.638 27.913 1.00 84.94 701 VAL A O 1
ATOM 5586 N N . VAL A 1 702 ? -20.766 7.630 25.925 1.00 82.75 702 VAL A N 1
ATOM 5587 C CA . VAL A 1 702 ? -19.328 7.365 26.108 1.00 82.75 702 VAL A CA 1
ATOM 5588 C C . VAL A 1 702 ? -18.556 8.671 26.306 1.00 82.75 702 VAL A C 1
ATOM 5590 O O . VAL A 1 702 ? -17.773 8.788 27.247 1.00 82.75 702 VAL A O 1
ATOM 5593 N N . GLY A 1 703 ? -18.806 9.682 25.465 1.00 77.25 703 GLY A N 1
ATOM 5594 C CA . GLY A 1 703 ? -18.154 10.987 25.579 1.00 77.25 703 GLY A CA 1
ATOM 5595 C C . GLY A 1 703 ? -18.497 11.702 26.887 1.00 77.25 703 GLY A C 1
ATOM 5596 O O . GLY A 1 703 ? -17.624 12.297 27.520 1.00 77.25 703 GLY A O 1
ATOM 5597 N N . ARG A 1 704 ? -19.753 11.602 27.333 1.00 78.69 704 ARG A N 1
ATOM 5598 C CA . ARG A 1 704 ? -20.203 12.157 28.611 1.00 78.69 704 ARG A CA 1
ATOM 5599 C C . ARG A 1 704 ? -19.536 11.459 29.792 1.00 78.69 704 ARG A C 1
ATOM 5601 O O . ARG A 1 704 ? -18.961 12.141 30.632 1.00 78.69 704 ARG A O 1
ATOM 5608 N N . THR A 1 705 ? -19.555 10.129 29.842 1.00 79.31 705 THR A N 1
ATOM 5609 C CA . THR A 1 705 ? -18.922 9.354 30.918 1.00 79.31 705 THR A CA 1
ATOM 5610 C C . THR A 1 705 ? -17.414 9.609 30.974 1.00 79.31 705 THR A C 1
ATOM 5612 O O . THR A 1 705 ? -16.873 9.818 32.059 1.00 79.31 705 THR A O 1
ATOM 5615 N N . ALA A 1 706 ? -16.739 9.704 29.823 1.00 76.31 706 ALA A N 1
ATOM 5616 C CA . ALA A 1 706 ? -15.326 10.076 29.756 1.00 76.31 706 ALA A CA 1
ATOM 5617 C C . ALA A 1 706 ? -15.064 11.481 30.331 1.00 76.31 706 ALA A C 1
ATOM 5619 O O . ALA A 1 706 ? -14.156 11.665 31.141 1.00 76.31 706 ALA A O 1
ATOM 5620 N N . LEU A 1 707 ? -15.883 12.477 29.970 1.00 75.44 707 LEU A N 1
ATOM 5621 C CA . LEU A 1 707 ? -15.783 13.828 30.533 1.00 75.44 707 LEU A CA 1
ATOM 5622 C C . LEU A 1 707 ? -16.042 13.858 32.042 1.00 75.44 707 LEU A C 1
ATOM 5624 O O . LEU A 1 707 ? -15.354 14.587 32.753 1.00 75.44 707 LEU A O 1
ATOM 5628 N N . GLU A 1 708 ? -17.020 13.100 32.536 1.00 76.12 708 GLU A N 1
ATOM 5629 C CA . GLU A 1 708 ? -17.338 13.023 33.966 1.00 76.12 708 GLU A CA 1
ATOM 5630 C C . GLU A 1 708 ? -16.165 12.457 34.771 1.00 76.12 708 GLU A C 1
ATOM 5632 O O . GLU A 1 708 ? -15.813 13.020 35.809 1.00 76.12 708 GLU A O 1
ATOM 5637 N N . GLN A 1 709 ? -15.506 11.415 34.257 1.00 71.44 709 GLN A N 1
ATOM 5638 C CA . GLN A 1 709 ? -14.304 10.838 34.865 1.00 71.44 709 GLN A CA 1
ATOM 5639 C C . GLN A 1 709 ? -13.119 11.818 34.869 1.00 71.44 709 GLN A C 1
ATOM 5641 O O . GLN A 1 709 ? -12.388 11.899 35.853 1.00 71.44 709 GLN A O 1
ATOM 5646 N N . VAL A 1 710 ? -12.930 12.582 33.788 1.00 70.94 710 VAL A N 1
ATOM 5647 C CA . VAL A 1 710 ? -11.809 13.529 33.649 1.00 70.94 710 VAL A CA 1
ATOM 5648 C C . VAL A 1 710 ? -12.018 14.808 34.466 1.00 70.94 710 VAL A C 1
ATOM 5650 O O . VAL A 1 710 ? -11.076 15.324 35.064 1.00 70.94 710 VAL A O 1
ATOM 5653 N N . LEU A 1 711 ? -13.236 15.358 34.465 1.00 70.81 711 LEU A N 1
ATOM 5654 C CA . LEU A 1 711 ? -13.544 16.684 35.017 1.00 70.81 711 LEU A CA 1
ATOM 5655 C C . LEU A 1 711 ? -14.206 16.633 36.406 1.00 70.81 711 LEU A C 1
ATOM 5657 O O . LEU A 1 711 ? -14.465 17.687 36.997 1.00 70.81 711 LEU A O 1
ATOM 5661 N N . GLY A 1 712 ? -14.485 15.436 36.935 1.00 59.12 712 GLY A N 1
ATOM 5662 C CA . GLY A 1 712 ? -14.910 15.207 38.322 1.00 59.12 712 GLY A CA 1
ATOM 5663 C C . GLY A 1 712 ? -16.303 15.731 38.688 1.00 59.12 712 GLY A C 1
ATOM 5664 O O . GLY A 1 712 ? -16.630 15.827 39.868 1.00 59.12 712 GLY A O 1
ATOM 5665 N N . SER A 1 713 ? -17.135 16.096 37.712 1.00 54.47 713 SER A N 1
ATOM 5666 C CA . SER A 1 713 ? -18.517 16.540 37.939 1.00 54.47 713 SER A CA 1
ATOM 5667 C C . SER A 1 713 ? -19.469 15.772 37.042 1.00 54.47 713 SER A C 1
ATOM 5669 O O . SER A 1 713 ? -19.157 15.638 35.860 1.00 54.47 713 SER A O 1
ATOM 5671 N N . ARG A 1 714 ? -20.653 15.396 37.559 1.00 48.44 714 ARG A N 1
ATOM 5672 C CA . ARG A 1 714 ? -21.832 15.089 36.730 1.00 48.44 714 ARG A CA 1
ATOM 5673 C C . ARG A 1 714 ? -22.023 16.263 35.784 1.00 48.44 714 ARG A C 1
ATOM 5675 O O . ARG A 1 714 ? -22.452 17.337 36.203 1.00 48.44 714 ARG A O 1
ATOM 5682 N N . SER A 1 715 ? -21.591 16.094 34.545 1.00 41.78 715 SER A N 1
ATOM 5683 C CA . SER A 1 715 ? -21.708 17.123 33.527 1.00 41.78 715 SER A CA 1
ATOM 5684 C C . SER A 1 715 ? -23.192 17.468 33.413 1.00 41.78 715 SER A C 1
ATOM 5686 O O . SER A 1 715 ? -24.026 16.585 33.237 1.00 41.78 715 SER A O 1
ATOM 5688 N N . GLY A 1 716 ? -23.526 18.728 33.687 1.00 40.66 716 GLY A N 1
ATOM 5689 C CA . GLY A 1 716 ? -24.882 19.185 33.969 1.00 40.66 716 GLY A CA 1
ATOM 5690 C C . GLY A 1 716 ? -25.834 19.074 32.779 1.00 40.66 716 GLY A C 1
ATOM 5691 O O . GLY A 1 716 ? -26.177 20.077 32.163 1.00 40.66 716 GLY A O 1
ATOM 5692 N N . PHE A 1 717 ? -26.304 17.864 32.499 1.00 44.94 717 PHE A N 1
ATOM 5693 C CA . PHE A 1 717 ? -27.299 17.563 31.483 1.00 44.94 717 PHE A CA 1
ATOM 5694 C C . PHE A 1 717 ? -28.482 16.847 32.132 1.00 44.94 717 PHE A C 1
ATOM 5696 O O . PHE A 1 717 ? -28.341 15.761 32.694 1.00 44.94 717 PHE A O 1
ATOM 5703 N N . GLN A 1 718 ? -29.660 17.468 32.071 1.00 35.38 718 GLN A N 1
ATOM 5704 C CA . GLN A 1 718 ? -30.915 16.804 32.408 1.00 35.38 718 GLN A CA 1
ATOM 5705 C C . GLN A 1 718 ? -31.414 16.083 31.143 1.00 35.38 718 GLN A C 1
ATOM 5707 O O . GLN A 1 718 ? -31.459 16.716 30.086 1.00 35.38 718 GLN A O 1
ATOM 5712 N N . PRO A 1 719 ? -31.752 14.782 31.198 1.00 38.81 719 PRO A N 1
ATOM 5713 C CA . PRO A 1 719 ? -32.286 14.083 30.038 1.00 38.81 719 PRO A CA 1
ATOM 5714 C C . PRO A 1 719 ? -33.671 14.638 29.692 1.00 38.81 719 PRO A C 1
ATOM 5716 O O . PRO A 1 719 ? -34.635 14.480 30.439 1.00 38.81 719 PRO A O 1
ATOM 5719 N N . ASP A 1 720 ? -33.756 15.291 28.541 1.00 38.16 720 ASP A N 1
ATOM 5720 C CA . ASP A 1 720 ? -34.998 15.570 27.833 1.00 38.16 720 ASP A CA 1
ATOM 5721 C C . ASP A 1 720 ? -35.541 14.224 27.295 1.00 38.16 720 ASP A C 1
ATOM 5723 O O . ASP A 1 720 ? -34.889 13.551 26.496 1.00 38.16 720 ASP A O 1
ATOM 5727 N N . MET A 1 721 ? -36.727 13.799 27.758 1.00 39.41 721 MET A N 1
ATOM 5728 C CA . MET A 1 721 ? -37.403 12.561 27.310 1.00 39.41 721 MET A CA 1
ATOM 5729 C C . MET A 1 721 ? -38.000 12.649 25.885 1.00 39.41 721 MET A C 1
ATOM 5731 O O . MET A 1 721 ? -38.654 11.717 25.429 1.00 39.41 721 MET A O 1
ATOM 5735 N N . THR A 1 722 ? -37.796 13.757 25.177 1.00 42.56 722 THR A N 1
ATOM 5736 C CA . THR A 1 722 ? -38.375 14.110 23.868 1.00 42.56 722 THR A CA 1
ATOM 5737 C C . THR A 1 722 ? -37.351 14.228 22.728 1.00 42.56 722 THR A C 1
ATOM 5739 O O . THR A 1 722 ? -37.734 14.500 21.591 1.00 42.56 722 THR A O 1
ATOM 5742 N N . GLY A 1 723 ? -36.062 13.976 22.981 1.00 39.25 723 GLY A N 1
ATOM 5743 C CA . GLY A 1 723 ? -35.042 13.862 21.933 1.00 39.25 723 GLY A CA 1
ATOM 5744 C C . GLY A 1 723 ? -34.503 15.186 21.376 1.00 39.25 723 GLY A C 1
ATOM 5745 O O . GLY A 1 723 ? -33.920 15.180 20.291 1.00 39.25 723 GLY A O 1
ATOM 5746 N N . LYS A 1 724 ? -34.649 16.318 22.080 1.00 37.59 724 LYS A N 1
ATOM 5747 C CA . LYS A 1 724 ? -33.981 17.579 21.700 1.00 37.59 724 LYS A CA 1
ATOM 5748 C C . LYS A 1 724 ? -32.623 17.754 22.389 1.00 37.59 724 LYS A C 1
ATOM 5750 O O . LYS A 1 724 ? -32.336 17.144 23.415 1.00 37.59 724 LYS A O 1
ATOM 5755 N N . ILE A 1 725 ? -31.773 18.574 21.762 1.00 38.50 725 ILE A N 1
ATOM 5756 C CA . ILE A 1 725 ? -30.387 18.864 22.168 1.00 38.50 725 ILE A CA 1
ATOM 5757 C C . ILE A 1 725 ? -30.357 19.311 23.643 1.00 38.50 725 ILE A C 1
ATOM 5759 O O . ILE A 1 725 ? -31.060 20.267 23.982 1.00 38.50 725 ILE A O 1
ATOM 5763 N N . PRO A 1 726 ? -29.548 18.679 24.513 1.00 41.75 726 PRO A N 1
ATOM 5764 C CA . PRO A 1 726 ? -29.482 19.044 25.923 1.00 41.75 726 PRO A CA 1
ATOM 5765 C C . PRO A 1 726 ? -28.987 20.486 26.131 1.00 41.75 726 PRO A C 1
ATOM 5767 O O . PRO A 1 726 ? -27.950 20.885 25.597 1.00 41.75 726 PRO A O 1
ATOM 5770 N N . VAL A 1 727 ? -29.703 21.269 26.942 1.00 37.75 727 VAL A N 1
ATOM 5771 C CA . VAL A 1 727 ? -29.263 22.602 27.393 1.00 37.75 727 VAL A CA 1
ATOM 5772 C C . VAL A 1 727 ? -28.253 22.422 28.540 1.00 37.75 727 VAL A C 1
ATOM 5774 O O . VAL A 1 727 ? -28.553 21.667 29.468 1.00 37.75 727 VAL A O 1
ATOM 5777 N N . PRO A 1 728 ? -27.075 23.079 28.534 1.00 40.31 728 PRO A N 1
ATOM 5778 C CA . PRO A 1 728 ? -26.135 22.992 29.652 1.00 40.31 728 PRO A CA 1
ATOM 5779 C C . PRO A 1 728 ? -26.736 23.622 30.922 1.00 40.31 728 PRO A C 1
ATOM 5781 O O . PRO A 1 728 ? -27.181 24.769 30.885 1.00 40.31 728 PRO A O 1
ATOM 5784 N N . LEU A 1 729 ? -26.725 22.911 32.054 1.00 41.34 729 LEU A N 1
ATOM 5785 C CA . LEU A 1 729 ? -27.024 23.492 33.372 1.00 41.34 729 LEU A CA 1
ATOM 5786 C C . LEU A 1 729 ? -25.969 24.550 33.758 1.00 41.34 729 LEU A C 1
ATOM 5788 O O . LEU A 1 729 ? -24.790 24.436 33.410 1.00 41.34 729 LEU A O 1
ATOM 5792 N N . GLN A 1 730 ? -26.394 25.565 34.522 1.00 35.41 730 GLN A N 1
ATOM 5793 C CA . GLN A 1 730 ? -25.511 26.554 35.157 1.00 35.41 730 GLN A CA 1
ATOM 5794 C C . GLN A 1 730 ? -24.373 25.845 35.921 1.00 35.41 730 GLN A C 1
ATOM 5796 O O . GLN A 1 730 ? -24.639 25.081 36.844 1.00 35.41 730 GLN A O 1
ATOM 5801 N N . GLY A 1 731 ? -23.114 26.098 35.531 1.00 46.38 731 GLY A N 1
ATOM 5802 C CA . GLY A 1 731 ? -21.909 25.557 36.189 1.00 46.38 731 GLY A CA 1
ATOM 5803 C C . GLY A 1 731 ? -21.102 24.508 35.402 1.00 46.38 731 GLY A C 1
ATOM 5804 O O . GLY A 1 731 ? -20.143 23.953 35.935 1.00 46.38 731 GLY A O 1
ATOM 5805 N N . GLY A 1 732 ? -21.454 24.204 34.146 1.00 59.00 732 GLY A N 1
ATOM 5806 C CA . GLY A 1 732 ? -20.630 23.358 33.266 1.00 59.00 732 GLY A CA 1
ATOM 5807 C C . GLY A 1 732 ? -19.459 24.113 32.613 1.00 59.00 732 GLY A C 1
ATOM 5808 O O . GLY A 1 732 ? -19.638 25.237 32.154 1.00 59.00 732 GLY A O 1
ATOM 5809 N N . LEU A 1 733 ? -18.278 23.480 32.522 1.00 69.75 733 LEU A N 1
ATOM 5810 C CA . LEU A 1 733 ? -17.115 23.994 31.772 1.00 69.75 733 LEU A CA 1
ATOM 5811 C C . LEU A 1 733 ? -17.480 24.307 30.311 1.00 69.75 733 LEU A C 1
ATOM 5813 O O . LEU A 1 733 ? -18.278 23.581 29.719 1.00 69.75 733 LEU A O 1
ATOM 5817 N N . GLU A 1 734 ? -16.884 25.349 29.725 1.00 82.81 734 GLU A N 1
ATOM 5818 C CA . GLU A 1 734 ? -17.185 25.846 28.370 1.00 82.81 734 GLU A CA 1
ATOM 5819 C C . GLU A 1 734 ? -16.867 24.820 27.252 1.00 82.81 734 GLU A C 1
ATOM 5821 O O . GLU A 1 734 ? -16.137 23.847 27.458 1.00 82.81 734 GLU A O 1
ATOM 5826 N N . GLU A 1 735 ? -17.437 25.004 26.050 1.00 83.44 735 GLU A N 1
ATOM 5827 C CA . GLU A 1 735 ? -17.294 24.054 24.925 1.00 83.44 735 GLU A CA 1
ATOM 5828 C C . GLU A 1 735 ? -15.830 23.759 24.546 1.00 83.44 735 GLU A C 1
ATOM 5830 O O . GLU A 1 735 ? -15.503 22.622 24.212 1.00 83.44 735 GLU A O 1
ATOM 5835 N N . ASP A 1 736 ? -14.946 24.755 24.600 1.00 84.69 736 ASP A N 1
ATOM 5836 C CA . ASP A 1 736 ? -13.527 24.625 24.259 1.00 84.69 736 ASP A CA 1
ATOM 5837 C C . ASP A 1 736 ? -12.737 23.813 25.287 1.00 84.69 736 ASP A C 1
ATOM 5839 O O . ASP A 1 736 ? -11.881 23.005 24.910 1.00 84.69 736 ASP A O 1
ATOM 5843 N N . ALA A 1 737 ? -13.043 23.985 26.574 1.00 85.00 737 ALA A N 1
ATOM 5844 C CA . ALA A 1 737 ? -12.483 23.180 27.653 1.00 85.00 737 ALA A CA 1
ATOM 5845 C C . ALA A 1 737 ? -12.887 21.706 27.499 1.00 85.00 737 ALA A C 1
ATOM 5847 O O . ALA A 1 737 ? -12.026 20.825 27.559 1.00 85.00 737 ALA A O 1
ATOM 5848 N N . ARG A 1 738 ? -14.172 21.436 27.214 1.00 84.44 738 ARG A N 1
ATOM 5849 C CA . ARG A 1 738 ? -14.668 20.071 26.953 1.00 84.44 738 ARG A CA 1
ATOM 5850 C C . ARG A 1 738 ? -14.021 19.458 25.711 1.00 84.44 738 ARG A C 1
ATOM 5852 O O . ARG A 1 738 ? -13.579 18.314 25.766 1.00 84.44 738 ARG A O 1
ATOM 5859 N N . LEU A 1 739 ? -13.918 20.225 24.621 1.00 85.44 739 LEU A N 1
ATOM 5860 C CA . LEU A 1 739 ? -13.278 19.786 23.379 1.00 85.44 739 LEU A CA 1
ATOM 5861 C C . LEU A 1 739 ? -11.812 19.412 23.611 1.00 85.44 739 LEU A C 1
ATOM 5863 O O . LEU A 1 739 ? -11.386 18.340 23.196 1.00 85.44 739 LEU A O 1
ATOM 5867 N N . THR A 1 740 ? -11.056 20.266 24.304 1.00 86.00 740 THR A N 1
ATOM 5868 C CA . THR A 1 740 ? -9.625 20.048 24.574 1.00 86.00 740 THR A CA 1
ATOM 5869 C C . THR A 1 740 ? -9.405 18.832 25.473 1.00 86.00 740 THR A C 1
ATOM 5871 O O . THR A 1 740 ? -8.540 18.008 25.182 1.00 86.00 740 THR A O 1
ATOM 5874 N N . ALA A 1 741 ? -10.213 18.677 26.527 1.00 83.31 741 ALA A N 1
ATOM 5875 C CA . ALA A 1 741 ? -10.134 17.532 27.430 1.00 83.31 741 ALA A CA 1
ATOM 5876 C C . ALA A 1 741 ? -10.435 16.207 26.709 1.00 83.31 741 ALA A C 1
ATOM 5878 O O . ALA A 1 741 ? -9.652 15.269 26.817 1.00 83.31 741 ALA A O 1
ATOM 5879 N N . LEU A 1 742 ? -11.511 16.140 25.914 1.00 77.62 742 LEU A N 1
ATOM 5880 C CA . LEU A 1 742 ? -11.834 14.949 25.115 1.00 77.62 742 LEU A CA 1
ATOM 5881 C C . LEU A 1 742 ? -10.751 14.624 24.091 1.00 77.62 742 LEU A C 1
ATOM 5883 O O . LEU A 1 742 ? -10.393 13.459 23.916 1.00 77.62 742 LEU A O 1
ATOM 5887 N N . PHE A 1 743 ? -10.214 15.650 23.432 1.00 82.38 743 PHE A N 1
ATOM 5888 C CA . PHE A 1 743 ? -9.161 15.486 22.440 1.00 82.38 743 PHE A CA 1
ATOM 5889 C C . PHE A 1 743 ? -7.904 14.871 23.068 1.00 82.38 743 PHE A C 1
ATOM 5891 O O . PHE A 1 743 ? -7.398 13.869 22.569 1.00 82.38 743 PHE A O 1
ATOM 5898 N N . LEU A 1 744 ? -7.434 15.425 24.192 1.00 79.69 744 LEU A N 1
ATOM 5899 C CA . LEU A 1 744 ? -6.256 14.924 24.910 1.00 79.69 744 LEU A CA 1
ATOM 5900 C C . LEU A 1 744 ? -6.492 13.553 25.549 1.00 79.69 744 LEU A C 1
ATOM 5902 O O . LEU A 1 744 ? -5.604 12.707 25.529 1.00 79.69 744 LEU A O 1
ATOM 5906 N N . TRP A 1 745 ? -7.691 13.304 26.070 1.00 77.94 745 TRP A N 1
ATOM 5907 C CA . TRP A 1 745 ? -8.052 12.005 26.627 1.00 77.94 745 TRP A CA 1
ATOM 5908 C C . TRP A 1 745 ? -8.056 10.897 25.569 1.00 77.94 745 TRP A C 1
ATOM 5910 O O . TRP A 1 745 ? -7.506 9.825 25.804 1.00 77.94 745 TRP A O 1
ATOM 5920 N N . THR A 1 746 ? -8.569 11.178 24.368 1.00 71.38 746 THR A N 1
ATOM 5921 C CA . THR A 1 746 ? -8.577 10.216 23.248 1.00 71.38 746 THR A CA 1
ATOM 5922 C C . THR A 1 746 ? -7.158 9.835 22.798 1.00 71.38 746 THR A C 1
ATOM 5924 O O . THR A 1 746 ? -6.949 8.742 22.278 1.00 71.38 746 THR A O 1
ATOM 5927 N N . LEU A 1 747 ? -6.170 10.707 23.027 1.00 69.94 747 LEU A N 1
ATOM 5928 C CA . LEU A 1 747 ? -4.763 10.479 22.679 1.00 69.94 747 LEU A CA 1
ATOM 5929 C C . LEU A 1 747 ? -3.993 9.629 23.697 1.00 69.94 747 LEU A C 1
ATOM 5931 O O . LEU A 1 747 ? -2.858 9.249 23.416 1.00 69.94 747 LEU A O 1
ATOM 5935 N N . GLN A 1 748 ? -4.561 9.335 24.869 1.00 65.69 748 GLN A N 1
ATOM 5936 C CA . GLN A 1 748 ? -3.903 8.459 25.837 1.00 65.69 748 GLN A CA 1
ATOM 5937 C C . GLN A 1 748 ? -3.820 7.037 25.269 1.00 65.69 748 GLN A C 1
ATOM 5939 O O . GLN A 1 748 ? -4.843 6.403 25.036 1.00 65.69 748 GLN A O 1
ATOM 5944 N N . SER A 1 749 ? -2.617 6.520 25.023 1.00 55.28 749 SER A N 1
ATOM 5945 C CA . SER A 1 749 ? -2.465 5.183 24.450 1.00 55.28 749 SER A CA 1
ATOM 5946 C C . SER A 1 749 ? -2.638 4.086 25.499 1.00 55.28 749 SER A C 1
ATOM 5948 O O . SER A 1 749 ? -2.171 4.193 26.638 1.00 55.28 749 SER A O 1
ATOM 5950 N N . THR A 1 750 ? -3.272 2.991 25.088 1.00 45.31 750 THR A N 1
ATOM 5951 C CA . THR A 1 750 ? -3.204 1.714 25.796 1.00 45.31 750 THR A CA 1
ATOM 5952 C C . THR A 1 750 ? -1.801 1.138 25.579 1.00 45.31 750 THR A C 1
ATOM 5954 O O . THR A 1 750 ? -1.397 0.932 24.439 1.00 45.31 750 THR A O 1
ATOM 5957 N N . ASN A 1 751 ? -1.040 0.920 26.655 1.00 37.53 751 ASN A N 1
ATOM 5958 C CA . ASN A 1 751 ? 0.384 0.536 26.677 1.00 37.53 751 ASN A CA 1
ATOM 5959 C C . ASN A 1 751 ? 1.384 1.595 26.168 1.00 37.53 751 ASN A C 1
ATOM 5961 O O . ASN A 1 751 ? 1.782 1.633 25.007 1.00 37.53 751 ASN A O 1
ATOM 5965 N N . GLY A 1 752 ? 1.863 2.408 27.115 1.00 34.91 752 GLY A N 1
ATOM 5966 C CA . GLY A 1 752 ? 3.001 3.322 26.979 1.00 34.91 752 GLY A CA 1
ATOM 5967 C C . GLY A 1 752 ? 3.973 3.244 28.164 1.00 34.91 752 GLY A C 1
ATOM 5968 O O . GLY A 1 752 ? 4.569 4.253 28.530 1.00 34.91 752 GLY A O 1
ATOM 5969 N N . GLU A 1 753 ? 4.125 2.076 28.796 1.00 26.58 753 GLU A N 1
ATOM 5970 C CA . GLU A 1 753 ? 5.308 1.786 29.619 1.00 26.58 753 GLU A CA 1
ATOM 5971 C C . GLU A 1 753 ? 6.369 1.112 28.749 1.00 26.58 753 GLU A C 1
ATOM 5973 O O . GLU A 1 753 ? 6.622 -0.088 28.824 1.00 26.58 753 GLU A O 1
ATOM 5978 N N . SER A 1 754 ? 7.000 1.904 27.887 1.00 26.28 754 SER A N 1
ATOM 5979 C CA . SER A 1 754 ? 8.247 1.498 27.251 1.00 26.28 754 SER A CA 1
ATOM 5980 C C . SER A 1 754 ? 9.367 1.634 28.281 1.00 26.28 754 SER A C 1
ATOM 5982 O O . SER A 1 754 ? 9.944 2.708 28.462 1.00 26.28 754 SER A O 1
ATOM 5984 N N . ALA A 1 755 ? 9.684 0.532 28.962 1.00 23.38 755 ALA A N 1
ATOM 5985 C CA . ALA A 1 755 ? 11.044 0.305 29.431 1.00 23.38 755 ALA A CA 1
ATOM 5986 C C . ALA A 1 755 ? 12.002 0.467 28.234 1.00 23.38 755 ALA A C 1
ATOM 5988 O O . ALA A 1 755 ? 11.686 0.028 27.130 1.00 23.38 755 ALA A O 1
ATOM 5989 N N . GLY A 1 756 ? 13.125 1.155 28.462 1.00 24.88 756 GLY A N 1
ATOM 5990 C CA . GLY A 1 756 ? 14.065 1.679 27.463 1.00 24.88 756 GLY A CA 1
ATOM 5991 C C . GLY A 1 756 ? 14.134 0.931 26.128 1.00 24.88 756 GLY A C 1
ATOM 5992 O O . GLY A 1 756 ? 14.755 -0.123 26.031 1.00 24.88 756 GLY A O 1
ATOM 5993 N N . ALA A 1 757 ? 13.559 1.538 25.091 1.00 22.25 757 ALA A N 1
ATOM 5994 C CA . ALA A 1 757 ? 13.870 1.224 23.706 1.00 22.25 757 ALA A CA 1
ATOM 5995 C C . ALA A 1 757 ? 14.882 2.257 23.188 1.00 22.25 757 ALA A C 1
ATOM 5997 O O . ALA A 1 757 ? 14.715 3.464 23.371 1.00 22.25 757 ALA A O 1
ATOM 5998 N N . ASP A 1 758 ? 15.960 1.746 22.600 1.00 22.92 758 ASP A N 1
ATOM 5999 C CA . ASP A 1 758 ? 17.080 2.475 22.001 1.00 22.92 758 ASP A CA 1
ATOM 6000 C C . ASP A 1 758 ? 16.594 3.565 21.009 1.00 22.92 758 ASP A C 1
ATOM 6002 O O . ASP A 1 758 ? 15.682 3.284 20.229 1.00 22.92 758 ASP A O 1
ATOM 6006 N N . PRO A 1 759 ? 17.193 4.775 20.929 1.00 24.02 759 PRO A N 1
ATOM 6007 C CA . PRO A 1 759 ? 16.706 5.888 20.091 1.00 24.02 759 PRO A CA 1
ATOM 6008 C C . PRO A 1 759 ? 16.934 5.714 18.574 1.00 24.02 759 PRO A C 1
ATOM 6010 O O . PRO A 1 759 ? 17.092 6.690 17.839 1.00 24.02 759 PRO A O 1
ATOM 6013 N N . HIS A 1 760 ? 17.001 4.483 18.075 1.00 24.72 760 HIS A N 1
ATOM 6014 C CA . HIS A 1 760 ? 17.237 4.180 16.667 1.00 24.72 760 HIS A CA 1
ATOM 6015 C C . HIS A 1 760 ? 15.974 3.638 15.996 1.00 24.72 760 HIS A C 1
ATOM 6017 O O . HIS A 1 760 ? 15.959 2.511 15.504 1.00 24.72 760 HIS A O 1
ATOM 6023 N N . GLU A 1 761 ? 14.934 4.470 15.924 1.00 25.06 761 GLU A N 1
ATOM 6024 C CA . GLU A 1 761 ? 13.767 4.213 15.080 1.00 25.06 761 GLU A CA 1
ATOM 6025 C C . GLU A 1 761 ? 13.691 5.159 13.878 1.00 25.06 761 GLU A C 1
ATOM 6027 O O . GLU A 1 761 ? 14.176 6.287 13.869 1.00 25.06 761 GLU A O 1
ATOM 6032 N N . THR A 1 762 ? 13.165 4.575 12.812 1.00 25.86 762 THR A N 1
ATOM 6033 C CA . THR A 1 762 ? 13.141 4.979 11.410 1.00 25.86 762 THR A CA 1
ATOM 6034 C C . THR A 1 762 ? 12.378 6.276 11.152 1.00 25.86 762 THR A C 1
ATOM 6036 O O . THR A 1 762 ? 11.181 6.330 11.409 1.00 25.86 762 THR A O 1
ATOM 6039 N N . ASP A 1 763 ? 13.031 7.264 10.530 1.00 24.73 763 ASP A N 1
ATOM 6040 C CA . ASP A 1 763 ? 12.338 8.393 9.895 1.00 24.73 763 ASP A CA 1
ATOM 6041 C C . ASP A 1 763 ? 11.356 7.876 8.822 1.00 24.73 763 ASP A C 1
ATOM 6043 O O . ASP A 1 763 ? 11.761 7.275 7.823 1.00 24.73 763 ASP A O 1
ATOM 6047 N N . GLU A 1 764 ? 10.064 8.146 9.015 1.00 27.86 764 GLU A N 1
ATOM 6048 C CA . GLU A 1 764 ? 8.934 7.755 8.153 1.00 27.86 764 GLU A CA 1
ATOM 6049 C C . GLU A 1 764 ? 8.836 8.526 6.808 1.00 27.86 764 GLU A C 1
ATOM 6051 O O . GLU A 1 764 ? 7.819 8.462 6.119 1.00 27.86 764 GLU A O 1
ATOM 6056 N N . ASP A 1 765 ? 9.881 9.222 6.351 1.00 29.20 765 ASP A N 1
ATOM 6057 C CA . ASP A 1 765 ? 9.794 10.118 5.177 1.00 29.20 765 ASP A CA 1
ATOM 6058 C C . ASP A 1 765 ? 10.049 9.433 3.800 1.00 29.20 765 ASP A C 1
ATOM 6060 O O . ASP A 1 765 ? 9.982 10.083 2.748 1.00 29.20 765 ASP A O 1
ATOM 6064 N N . ASP A 1 766 ? 10.297 8.115 3.752 1.00 33.34 766 ASP A N 1
ATOM 6065 C CA . ASP A 1 766 ? 10.794 7.428 2.541 1.00 33.34 766 ASP A CA 1
ATOM 6066 C C . ASP A 1 766 ? 9.763 6.607 1.734 1.00 33.34 766 ASP A C 1
ATOM 6068 O O . ASP A 1 766 ? 10.116 6.025 0.708 1.00 33.34 766 ASP A O 1
ATOM 6072 N N . LEU A 1 767 ? 8.461 6.631 2.051 1.00 33.47 767 LEU A N 1
ATOM 6073 C CA . LEU A 1 767 ? 7.423 5.946 1.242 1.00 33.47 767 LEU A CA 1
ATOM 6074 C C . LEU A 1 767 ? 6.703 6.874 0.253 1.00 33.47 767 LEU A C 1
ATOM 6076 O O . LEU A 1 767 ? 6.486 8.040 0.579 1.00 33.47 767 LEU A O 1
ATOM 6080 N N . PRO A 1 768 ? 6.412 6.427 -0.987 1.00 32.69 768 PRO A N 1
ATOM 6081 C CA . PRO A 1 768 ? 6.001 7.318 -2.069 1.00 32.69 768 PRO A CA 1
ATOM 6082 C C . PRO A 1 768 ? 4.686 8.028 -1.734 1.00 32.69 768 PRO A C 1
ATOM 6084 O O . PRO A 1 768 ? 3.638 7.390 -1.597 1.00 32.69 768 PRO A O 1
ATOM 6087 N N . ALA A 1 769 ? 4.758 9.360 -1.635 1.00 32.56 769 ALA A N 1
ATOM 6088 C CA . ALA A 1 769 ? 3.590 10.231 -1.641 1.00 32.56 769 ALA A CA 1
ATOM 6089 C C . ALA A 1 769 ? 2.762 9.929 -2.897 1.00 32.56 769 ALA A C 1
ATOM 6091 O O . ALA A 1 769 ? 3.317 9.858 -3.998 1.00 32.56 769 ALA A O 1
ATOM 6092 N N . GLU A 1 770 ? 1.462 9.699 -2.720 1.00 32.97 770 GLU A N 1
ATOM 6093 C CA . GLU A 1 770 ? 0.559 9.484 -3.847 1.00 32.97 770 GLU A CA 1
ATOM 6094 C C . GLU A 1 770 ? 0.432 10.758 -4.682 1.00 32.97 770 GLU A C 1
ATOM 6096 O O . GLU A 1 770 ? 0.485 11.878 -4.168 1.00 32.97 770 GLU A O 1
ATOM 6101 N N . ASP A 1 771 ? 0.219 10.562 -5.981 1.00 37.25 771 ASP A N 1
ATOM 6102 C CA . ASP A 1 771 ? -0.430 11.555 -6.825 1.00 37.25 771 ASP A CA 1
ATOM 6103 C C . ASP A 1 771 ? -1.916 11.613 -6.442 1.00 37.25 771 ASP A C 1
ATOM 6105 O O . ASP A 1 771 ? -2.772 11.042 -7.123 1.00 37.25 771 ASP A O 1
ATOM 6109 N N . GLU A 1 772 ? -2.227 12.264 -5.327 1.00 34.41 772 GLU A N 1
ATOM 6110 C CA . GLU A 1 772 ? -3.572 12.783 -5.112 1.00 34.41 772 GLU A CA 1
ATOM 6111 C C . GLU A 1 772 ? -3.721 14.030 -5.988 1.00 34.41 772 GLU A C 1
ATOM 6113 O O . GLU A 1 772 ? -3.044 15.040 -5.775 1.00 34.41 772 GLU A O 1
ATOM 6118 N N . ASP A 1 773 ? -4.627 13.973 -6.968 1.00 25.42 773 ASP A N 1
ATOM 6119 C CA . ASP A 1 773 ? -5.189 15.146 -7.650 1.00 25.42 773 ASP A CA 1
ATOM 6120 C C . ASP A 1 773 ? -6.122 15.918 -6.686 1.00 25.42 773 ASP A C 1
ATOM 6122 O O . ASP A 1 773 ? -7.239 16.295 -7.025 1.00 25.42 773 ASP A O 1
ATOM 6126 N N . GLU A 1 774 ? -5.661 16.156 -5.456 1.00 27.14 774 GLU A N 1
ATOM 6127 C CA . GLU A 1 774 ? -6.288 17.059 -4.506 1.00 27.14 774 GLU A CA 1
ATOM 6128 C C . GLU A 1 774 ? -5.450 18.326 -4.364 1.00 27.14 774 GLU A C 1
ATOM 6130 O O . GLU A 1 774 ? -4.222 18.301 -4.236 1.00 27.14 774 GLU A O 1
ATOM 6135 N N . GLN A 1 775 ? -6.151 19.455 -4.367 1.00 24.98 775 GLN A N 1
ATOM 6136 C CA . GLN A 1 775 ? -5.606 20.803 -4.319 1.00 24.98 775 GLN A CA 1
ATOM 6137 C C . GLN A 1 775 ? -4.491 20.980 -3.269 1.00 24.98 775 GLN A C 1
ATOM 6139 O O . GLN A 1 775 ? -4.517 20.441 -2.162 1.00 24.98 775 GLN A O 1
ATOM 6144 N N . GLN A 1 776 ? -3.489 21.753 -3.697 1.00 23.31 776 GLN A N 1
ATOM 6145 C CA . GLN A 1 776 ? -2.229 22.104 -3.040 1.00 23.31 776 GLN A CA 1
ATOM 6146 C C . GLN A 1 776 ? -2.265 22.085 -1.498 1.00 23.31 776 GLN A C 1
ATOM 6148 O O . GLN A 1 776 ? -2.834 22.977 -0.878 1.00 23.31 776 GLN A O 1
ATOM 6153 N N . ILE A 1 777 ? -1.525 21.162 -0.870 1.00 24.69 777 ILE A N 1
ATOM 6154 C CA . ILE A 1 777 ? -1.074 21.329 0.523 1.00 24.69 777 ILE A CA 1
ATOM 6155 C C . ILE A 1 777 ? 0.388 21.770 0.525 1.00 24.69 777 ILE A C 1
ATOM 6157 O O . ILE A 1 777 ? 1.265 21.091 -0.030 1.00 24.69 777 ILE A O 1
ATOM 6161 N N . ALA A 1 778 ? 0.653 22.906 1.163 1.00 23.50 778 ALA A N 1
ATOM 6162 C CA . ALA A 1 778 ? 1.988 23.329 1.558 1.00 23.50 778 ALA A CA 1
ATOM 6163 C C . ALA A 1 778 ? 2.473 22.445 2.720 1.00 23.50 778 ALA A C 1
ATOM 6165 O O . ALA A 1 778 ? 1.876 22.433 3.793 1.00 23.50 778 ALA A O 1
ATOM 6166 N N . SER A 1 779 ? 3.548 21.688 2.504 1.00 22.67 779 SER A N 1
ATOM 6167 C CA . SER A 1 779 ? 4.196 20.879 3.537 1.00 22.67 779 SER A CA 1
ATOM 6168 C C . SER A 1 779 ? 5.098 21.761 4.405 1.00 22.67 779 SER A C 1
ATOM 6170 O O . SER A 1 779 ? 6.282 21.929 4.113 1.00 22.67 779 SER A O 1
ATOM 6172 N N . GLY A 1 780 ? 4.534 22.339 5.461 1.00 25.55 780 GLY A N 1
ATOM 6173 C CA . GLY A 1 780 ? 5.289 22.772 6.635 1.00 25.55 780 GLY A CA 1
ATOM 6174 C C . GLY A 1 780 ? 5.017 21.778 7.760 1.00 25.55 780 GLY A C 1
ATOM 6175 O O . GLY A 1 780 ? 3.856 21.592 8.113 1.00 25.55 780 GLY A O 1
ATOM 6176 N N . LYS A 1 781 ? 6.054 21.111 8.288 1.00 31.03 781 LYS A N 1
ATOM 6177 C CA . LYS A 1 781 ? 5.945 20.238 9.472 1.00 31.03 781 LYS A CA 1
ATOM 6178 C C . LYS A 1 781 ? 5.499 21.097 10.666 1.00 31.03 781 LYS A C 1
ATOM 6180 O O . LYS A 1 781 ? 6.324 21.785 11.261 1.00 31.03 781 LYS A O 1
ATOM 6185 N N . ALA A 1 782 ? 4.206 21.093 10.981 1.00 33.69 782 ALA A N 1
ATOM 6186 C CA . ALA A 1 782 ? 3.665 21.691 12.197 1.00 33.69 782 ALA A CA 1
ATOM 6187 C C . ALA A 1 782 ? 3.583 20.600 13.273 1.00 33.69 782 ALA A C 1
ATOM 6189 O O . ALA A 1 782 ? 2.910 19.592 13.072 1.00 33.69 782 ALA A O 1
ATOM 6190 N N . LYS A 1 783 ? 4.291 20.786 14.392 1.00 45.59 783 LYS A N 1
ATOM 6191 C CA . LYS A 1 783 ? 4.151 19.939 15.587 1.00 45.59 783 LYS A CA 1
ATOM 6192 C C . LYS A 1 783 ? 2.740 20.139 16.158 1.00 45.59 783 LYS A C 1
ATOM 6194 O O . LYS A 1 783 ? 2.307 21.281 16.280 1.00 45.59 783 LYS A O 1
ATOM 6199 N N . GLY A 1 784 ? 2.012 19.076 16.494 1.00 55.00 784 GLY A N 1
ATOM 6200 C CA . GLY A 1 784 ? 0.693 19.193 17.129 1.00 55.00 784 GLY A CA 1
ATOM 6201 C C . GLY A 1 784 ? -0.081 17.878 17.193 1.00 55.00 784 GLY A C 1
ATOM 6202 O O . GLY A 1 784 ? 0.131 16.984 16.381 1.00 55.00 784 GLY A O 1
ATOM 6203 N N . TYR A 1 785 ? -1.000 17.782 18.153 1.00 72.56 785 TYR A N 1
ATOM 6204 C CA . TYR A 1 785 ? -1.814 16.589 18.382 1.00 72.56 785 TYR A CA 1
ATOM 6205 C C . TYR A 1 785 ? -2.941 16.475 17.343 1.00 72.56 785 TYR A C 1
ATOM 6207 O O . TYR A 1 785 ? -3.670 17.446 17.146 1.00 72.56 785 TYR A O 1
ATOM 6215 N N . SER A 1 786 ? -3.122 15.318 16.691 1.00 72.06 786 SER A N 1
ATOM 6216 C CA . SER A 1 786 ? -4.071 15.171 15.570 1.00 72.06 786 SER A CA 1
ATOM 6217 C C . SER A 1 786 ? -5.001 13.956 15.697 1.00 72.06 786 SER A C 1
ATOM 6219 O O . SER A 1 786 ? -4.574 12.869 16.081 1.00 72.06 786 SER A O 1
ATOM 6221 N N . LEU A 1 787 ? -6.272 14.129 15.316 1.00 67.06 787 LEU A N 1
ATOM 6222 C CA . LEU A 1 787 ? -7.311 13.091 15.273 1.00 67.06 787 LEU A CA 1
ATOM 6223 C C . LEU A 1 787 ? -8.062 13.129 13.933 1.00 67.06 787 LEU A C 1
ATOM 6225 O O . LEU A 1 787 ? -8.137 14.166 13.279 1.00 67.06 787 LEU A O 1
ATOM 6229 N N . VAL A 1 788 ? -8.655 12.008 13.520 1.00 65.69 788 VAL A N 1
ATOM 6230 C CA . VAL A 1 788 ? -9.516 11.954 12.324 1.00 65.69 788 VAL A CA 1
ATOM 6231 C C . VAL A 1 788 ? -10.783 12.786 12.562 1.00 65.69 788 VAL A C 1
ATOM 6233 O O . VAL A 1 788 ? -11.406 12.681 13.620 1.00 65.69 788 VAL A O 1
ATOM 6236 N N . PHE A 1 789 ? -11.182 13.598 11.581 1.00 73.06 789 PHE A N 1
ATOM 6237 C CA . PHE A 1 789 ? -12.306 14.535 11.690 1.00 73.06 789 PHE A CA 1
ATOM 6238 C C . PHE A 1 789 ? -13.612 13.863 12.095 1.00 73.06 789 PHE A C 1
ATOM 6240 O O . PHE A 1 789 ? -14.289 14.364 12.988 1.00 73.06 789 PHE A O 1
ATOM 6247 N N . ASP A 1 790 ? -13.934 12.709 11.514 1.00 64.38 790 ASP A N 1
ATOM 6248 C CA . ASP A 1 790 ? -15.161 11.988 11.856 1.00 64.38 790 ASP A CA 1
ATOM 6249 C C . ASP A 1 790 ? -15.193 11.520 13.308 1.00 64.38 790 ASP A C 1
ATOM 6251 O O . ASP A 1 790 ? -16.246 11.578 13.944 1.00 64.38 790 ASP A O 1
ATOM 6255 N N . VAL A 1 791 ? -14.046 11.111 13.859 1.00 66.06 791 VAL A N 1
ATOM 6256 C CA . VAL A 1 791 ? -13.946 10.712 15.268 1.00 66.06 791 VAL A CA 1
ATOM 6257 C C . VAL A 1 791 ? -14.253 11.919 16.151 1.00 66.06 791 VAL A C 1
ATOM 6259 O O . VAL A 1 791 ? -15.146 11.847 16.992 1.00 66.06 791 VAL A O 1
ATOM 6262 N N . VAL A 1 792 ? -13.597 13.059 15.892 1.00 73.56 792 VAL A N 1
ATOM 6263 C CA . VAL A 1 792 ? -13.821 14.304 16.648 1.00 73.56 792 VAL A CA 1
ATOM 6264 C C . VAL A 1 792 ? -15.257 14.785 16.527 1.00 73.56 792 VAL A C 1
ATOM 6266 O O . VAL A 1 792 ? -15.888 15.121 17.525 1.00 73.56 792 VAL A O 1
ATOM 6269 N N . ARG A 1 793 ? -15.807 14.778 15.315 1.00 78.44 793 ARG A N 1
ATOM 6270 C CA . ARG A 1 793 ? -17.183 15.182 15.041 1.00 78.44 793 ARG A CA 1
ATOM 6271 C C . ARG A 1 793 ? -18.187 14.366 15.852 1.00 78.44 793 ARG A C 1
ATOM 6273 O O . ARG A 1 793 ? -19.082 14.963 16.446 1.00 78.44 793 ARG A O 1
ATOM 6280 N N . ARG A 1 794 ? -18.044 13.038 15.898 1.00 68.31 794 ARG A N 1
ATOM 6281 C CA . ARG A 1 794 ? -19.041 12.152 16.515 1.00 68.31 794 ARG A CA 1
ATOM 6282 C C . ARG A 1 794 ? -19.054 12.158 18.037 1.00 68.31 794 ARG A C 1
ATOM 6284 O O . ARG A 1 794 ? -20.119 11.923 18.585 1.00 68.31 794 ARG A O 1
ATOM 6291 N N . PHE A 1 795 ? -17.953 12.466 18.727 1.00 70.81 795 PHE A N 1
ATOM 6292 C CA . PHE A 1 795 ? -18.023 12.707 20.176 1.00 70.81 795 PHE A CA 1
ATOM 6293 C C . PHE A 1 795 ? -18.310 14.177 20.514 1.00 70.81 795 PHE A C 1
ATOM 6295 O O . PHE A 1 795 ? -18.936 14.457 21.529 1.00 70.81 795 PHE A O 1
ATOM 6302 N N . ALA A 1 796 ? -17.894 15.135 19.676 1.00 75.38 796 ALA A N 1
ATOM 6303 C CA . ALA A 1 796 ? -18.067 16.557 19.971 1.00 75.38 796 ALA A CA 1
ATOM 6304 C C . ALA A 1 796 ? -19.506 17.047 19.726 1.00 75.38 796 ALA A C 1
ATOM 6306 O O . ALA A 1 796 ? -20.065 17.753 20.567 1.00 75.38 796 ALA A O 1
ATOM 6307 N N . GLN A 1 797 ? -20.126 16.666 18.601 1.00 75.75 797 GLN A N 1
ATOM 6308 C CA . GLN A 1 797 ? -21.465 17.143 18.231 1.00 75.75 797 GLN A CA 1
ATOM 6309 C C . GLN A 1 797 ? -22.561 16.716 19.222 1.00 75.75 797 GLN A C 1
ATOM 6311 O O . GLN A 1 797 ? -23.326 17.594 19.627 1.00 75.75 797 GLN A O 1
ATOM 6316 N N . PRO A 1 798 ? -22.634 15.448 19.683 1.00 67.25 798 PRO A N 1
ATOM 6317 C CA . PRO A 1 798 ? -23.653 15.047 20.656 1.00 67.25 798 PRO A CA 1
ATOM 6318 C C . PRO A 1 798 ? -23.527 15.767 22.003 1.00 67.25 798 PRO A C 1
ATOM 6320 O O . PRO A 1 798 ? -24.516 15.957 22.701 1.00 67.25 798 PRO A O 1
ATOM 6323 N N . LEU A 1 799 ? -22.325 16.243 22.343 1.00 70.25 799 LEU A N 1
ATOM 6324 C CA . LEU A 1 799 ? -22.048 17.030 23.550 1.00 70.25 799 LEU A CA 1
ATOM 6325 C C . LEU A 1 799 ? -22.285 18.542 23.362 1.00 70.25 799 LEU A C 1
ATOM 6327 O O . LEU A 1 799 ? -21.866 19.359 24.195 1.00 70.25 799 LEU A O 1
ATOM 6331 N N . GLY A 1 800 ? -22.916 18.930 22.248 1.00 70.75 800 GLY A N 1
ATOM 6332 C CA . GLY A 1 800 ? -23.246 20.314 21.918 1.00 70.75 800 GLY A CA 1
ATOM 6333 C C . GLY A 1 800 ? -22.035 21.184 21.566 1.00 70.75 800 GLY A C 1
ATOM 6334 O O . GLY A 1 800 ? -22.108 22.401 21.711 1.00 70.75 800 GLY A O 1
ATOM 6335 N N . ILE A 1 801 ? -20.908 20.594 21.149 1.00 80.81 801 ILE A N 1
ATOM 6336 C CA . ILE A 1 801 ? -19.702 21.341 20.760 1.00 80.81 801 ILE A CA 1
ATOM 6337 C C . ILE A 1 801 ? -19.770 21.673 19.266 1.00 80.81 801 ILE A C 1
ATOM 6339 O O . ILE A 1 801 ? -19.810 20.785 18.410 1.00 80.81 801 ILE A O 1
ATOM 6343 N N . ASN A 1 802 ? -19.732 22.965 18.936 1.00 82.25 802 ASN A N 1
ATOM 6344 C CA . ASN A 1 802 ? -19.749 23.429 17.551 1.00 82.25 802 ASN A CA 1
ATOM 6345 C C . ASN A 1 802 ? -18.314 23.535 17.000 1.00 82.25 802 ASN A C 1
ATOM 6347 O O . ASN A 1 802 ? -17.622 24.515 17.257 1.00 82.25 802 ASN A O 1
ATOM 6351 N N . LEU A 1 803 ? -17.850 22.536 16.239 1.00 84.12 803 LEU A N 1
ATOM 6352 C CA . LEU A 1 803 ? -16.471 22.506 15.719 1.00 84.12 803 LEU A CA 1
ATOM 6353 C C . LEU A 1 803 ? -16.092 23.742 14.868 1.00 84.12 803 LEU A C 1
ATOM 6355 O O . LEU A 1 803 ? -15.060 24.342 15.177 1.00 84.12 803 LEU A O 1
ATOM 6359 N N . PRO A 1 804 ? -16.900 24.195 13.880 1.00 83.38 804 PRO A N 1
ATOM 6360 C CA . PRO A 1 804 ? -16.624 25.427 13.128 1.00 83.38 804 PRO A CA 1
ATOM 6361 C C . PRO A 1 804 ? -16.385 26.677 13.987 1.00 83.38 804 PRO A C 1
ATOM 6363 O O . PRO A 1 804 ? -15.578 27.529 13.630 1.00 83.38 804 PRO A O 1
ATOM 6366 N N . LYS A 1 805 ? -17.043 26.792 15.150 1.00 82.00 805 LYS A N 1
ATOM 6367 C CA . LYS A 1 805 ? -16.854 27.923 16.081 1.00 82.00 805 LYS A CA 1
ATOM 6368 C C . LYS A 1 805 ? -15.428 27.990 16.648 1.00 82.00 805 LYS A C 1
ATOM 6370 O O . LYS A 1 805 ? -14.961 29.077 16.995 1.00 82.00 805 LYS A O 1
ATOM 6375 N N . TRP A 1 806 ? -14.752 26.845 16.755 1.00 85.69 806 TRP A N 1
ATOM 6376 C CA . TRP A 1 806 ? -13.438 26.697 17.389 1.00 85.69 806 TRP A CA 1
ATOM 6377 C C . TRP A 1 806 ? -12.282 26.524 16.391 1.00 85.69 806 TRP A C 1
ATOM 6379 O O . TRP A 1 806 ? -11.115 26.494 16.806 1.00 85.69 806 TRP A O 1
ATOM 6389 N N . GLU A 1 807 ? -12.585 26.463 15.091 1.00 85.31 807 GLU A N 1
ATOM 6390 C CA . GLU A 1 807 ? -11.595 26.442 14.016 1.00 85.31 807 GLU A CA 1
ATOM 6391 C C . GLU A 1 807 ? -10.765 27.737 13.997 1.00 85.31 807 GLU A C 1
ATOM 6393 O O . GLU A 1 807 ? -11.282 28.847 14.121 1.00 85.31 807 GLU A O 1
ATOM 6398 N N . GLY A 1 808 ? -9.441 27.594 13.913 1.00 77.50 808 GLY A N 1
ATOM 6399 C CA . GLY A 1 808 ? -8.494 28.707 13.971 1.00 77.50 808 GLY A CA 1
ATOM 6400 C C . GLY A 1 808 ? -8.299 29.315 15.366 1.00 77.50 808 GLY A C 1
ATOM 6401 O O . GLY A 1 808 ? -7.506 30.245 15.491 1.00 77.50 808 GLY A O 1
ATOM 6402 N N . ARG A 1 809 ? -8.981 28.806 16.409 1.00 82.19 809 ARG A N 1
ATOM 6403 C CA . ARG A 1 809 ? -8.810 29.223 17.819 1.00 82.19 809 ARG A CA 1
ATOM 6404 C C . ARG A 1 809 ? -8.242 28.119 18.707 1.00 82.19 809 ARG A C 1
ATOM 6406 O O . ARG A 1 809 ? -7.313 28.365 19.473 1.00 82.19 809 ARG A O 1
ATOM 6413 N N . ILE A 1 810 ? -8.821 26.924 18.615 1.00 84.44 810 ILE A N 1
ATOM 6414 C CA . ILE A 1 810 ? -8.454 25.745 19.419 1.00 84.44 810 ILE A CA 1
ATOM 6415 C C . ILE A 1 810 ? -7.997 24.612 18.512 1.00 84.44 810 ILE A C 1
ATOM 6417 O O . ILE A 1 810 ? -7.035 23.919 18.831 1.00 84.44 810 ILE A O 1
ATOM 6421 N N . ILE A 1 811 ? -8.678 24.444 17.379 1.00 87.25 811 ILE A N 1
ATOM 6422 C CA . ILE A 1 811 ? -8.430 23.372 16.424 1.00 87.25 811 ILE A CA 1
ATOM 6423 C C . ILE A 1 811 ? -8.177 23.929 15.025 1.00 87.25 811 ILE A C 1
ATOM 6425 O O . ILE A 1 811 ? -8.602 25.031 14.687 1.00 87.25 811 ILE A O 1
ATOM 6429 N N . GLU A 1 812 ? -7.513 23.143 14.195 1.00 86.25 812 GLU A N 1
ATOM 6430 C CA . GLU A 1 812 ? -7.353 23.370 12.765 1.00 86.25 812 GLU A CA 1
ATOM 6431 C C . GLU A 1 812 ? -7.894 22.151 12.020 1.00 86.25 812 GLU A C 1
ATOM 6433 O O . GLU A 1 812 ? -7.472 21.025 12.284 1.00 86.25 812 GLU A O 1
ATOM 6438 N N . ILE A 1 813 ? -8.835 22.367 11.099 1.00 82.56 813 ILE A N 1
ATOM 6439 C CA . ILE A 1 813 ? -9.434 21.296 10.307 1.00 82.56 813 ILE A CA 1
ATOM 6440 C C . ILE A 1 813 ? -8.780 21.322 8.928 1.00 82.56 813 ILE A C 1
ATOM 6442 O O . ILE A 1 813 ? -8.932 22.269 8.160 1.00 82.56 813 ILE A O 1
ATOM 6446 N N . LYS A 1 814 ? -8.019 20.279 8.597 1.00 75.50 814 LYS A N 1
ATOM 6447 C CA . LYS A 1 814 ? -7.370 20.138 7.289 1.00 75.50 814 LYS A CA 1
ATOM 6448 C C . LYS A 1 814 ? -7.496 18.704 6.805 1.00 75.50 814 LYS A C 1
ATOM 6450 O O . LYS A 1 814 ? -7.037 17.784 7.470 1.00 75.50 814 LYS A O 1
ATOM 6455 N N . LYS A 1 815 ? -8.069 18.523 5.609 1.00 65.12 815 LYS A N 1
ATOM 6456 C CA . LYS A 1 815 ? -8.071 17.242 4.879 1.00 65.12 815 LYS A CA 1
ATOM 6457 C C . LYS A 1 815 ? -8.542 16.031 5.703 1.00 65.12 815 LYS A C 1
ATOM 6459 O O . LYS A 1 815 ? -7.841 15.031 5.813 1.00 65.12 815 LYS A O 1
ATOM 6464 N N . GLY A 1 816 ? -9.713 16.142 6.330 1.00 62.69 816 GLY A N 1
ATOM 6465 C CA . GLY A 1 816 ? -10.282 15.048 7.129 1.00 62.69 816 GLY A CA 1
ATOM 6466 C C . GLY A 1 816 ? -9.539 14.763 8.442 1.00 62.69 816 GLY A C 1
ATOM 6467 O O . GLY A 1 816 ? -9.847 13.782 9.114 1.00 62.69 816 GLY A O 1
ATOM 6468 N N . VAL A 1 817 ? -8.592 15.619 8.836 1.00 70.75 817 VAL A N 1
ATOM 6469 C CA . VAL A 1 817 ? -7.873 15.562 10.113 1.00 70.75 817 VAL A CA 1
ATOM 6470 C C . VAL A 1 817 ? -8.128 16.853 10.888 1.00 70.75 817 VAL A C 1
ATOM 6472 O O . VAL A 1 817 ? -8.152 17.949 10.325 1.00 70.75 817 VAL A O 1
ATOM 6475 N N . VAL A 1 818 ? -8.332 16.719 12.193 1.00 78.44 818 VAL A N 1
ATOM 6476 C CA . VAL A 1 818 ? -8.442 17.819 13.151 1.00 78.44 818 VAL A CA 1
ATOM 6477 C C . VAL A 1 818 ? -7.165 17.839 13.965 1.00 78.44 818 VAL A C 1
ATOM 6479 O O . VAL A 1 818 ? -6.838 16.854 14.623 1.00 78.44 818 VAL A O 1
ATOM 6482 N N . ARG A 1 819 ? -6.452 18.959 13.936 1.00 85.81 819 ARG A N 1
ATOM 6483 C CA . ARG A 1 819 ? -5.263 19.200 14.751 1.00 85.81 819 ARG A CA 1
ATOM 6484 C C . ARG A 1 819 ? -5.623 20.117 15.911 1.00 85.81 819 ARG A C 1
ATOM 6486 O O . ARG A 1 819 ? -6.206 21.174 15.692 1.00 85.81 819 ARG A O 1
ATOM 6493 N N . LEU A 1 820 ? -5.260 19.744 17.131 1.00 84.38 820 LEU A N 1
ATOM 6494 C CA . LEU A 1 820 ? -5.314 20.627 18.291 1.00 84.38 820 LEU A CA 1
ATOM 6495 C C . LEU A 1 820 ? -4.128 21.597 18.223 1.00 84.38 820 LEU A C 1
ATOM 6497 O O . LEU A 1 820 ? -2.976 21.170 18.108 1.00 84.38 820 LEU A O 1
ATOM 6501 N N . LEU A 1 821 ? -4.406 22.900 18.275 1.00 83.69 821 LEU A N 1
ATOM 6502 C CA . LEU A 1 821 ? -3.375 23.931 18.187 1.00 83.69 821 LEU A CA 1
ATOM 6503 C C . LEU A 1 821 ? -2.470 23.887 19.432 1.00 83.69 821 LEU A C 1
ATOM 6505 O O . LEU A 1 821 ? -2.985 23.996 20.552 1.00 83.69 821 LEU A O 1
ATOM 6509 N N . PRO A 1 822 ? -1.136 23.794 19.265 1.00 82.75 822 PRO A N 1
ATOM 6510 C CA . PRO A 1 822 ? -0.188 23.947 20.358 1.00 82.75 822 PRO A CA 1
ATOM 6511 C C . PRO A 1 822 ? -0.376 25.275 21.087 1.00 82.75 822 PRO A C 1
ATOM 6513 O O . PRO A 1 822 ? -0.761 26.293 20.502 1.00 82.75 822 PRO A O 1
ATOM 6516 N N . ILE A 1 823 ? -0.029 25.293 22.371 1.00 83.81 823 ILE A N 1
ATOM 6517 C CA . ILE A 1 823 ? -0.178 26.486 23.214 1.00 83.81 823 ILE A CA 1
ATOM 6518 C C . ILE A 1 823 ? 0.654 27.661 22.673 1.00 83.81 823 ILE A C 1
ATOM 6520 O O . ILE A 1 823 ? 0.224 28.812 22.742 1.00 83.81 823 ILE A O 1
ATOM 6524 N N . THR A 1 824 ? 1.807 27.379 22.062 1.00 79.81 824 THR A N 1
ATOM 6525 C CA . THR A 1 824 ? 2.662 28.377 21.402 1.00 79.81 824 THR A CA 1
ATOM 6526 C C . THR A 1 824 ? 1.979 29.042 20.205 1.00 79.81 824 THR A C 1
ATOM 6528 O O . THR A 1 824 ? 2.058 30.260 20.064 1.00 79.81 824 THR A O 1
ATOM 6531 N N . GLU A 1 825 ? 1.246 28.287 19.383 1.00 82.25 825 GLU A N 1
ATOM 6532 C CA . GLU A 1 825 ? 0.444 28.834 18.278 1.00 82.25 825 GLU A CA 1
ATOM 6533 C C . GLU A 1 825 ? -0.758 29.637 18.802 1.00 82.25 825 GLU A C 1
ATOM 6535 O O . GLU A 1 825 ? -1.119 30.669 18.232 1.00 82.25 825 GLU A O 1
ATOM 6540 N N . ARG A 1 826 ? -1.325 29.231 19.948 1.00 82.06 826 ARG A N 1
ATOM 6541 C CA . ARG A 1 826 ? -2.390 29.982 20.633 1.00 82.06 826 ARG A CA 1
ATOM 6542 C C . ARG A 1 826 ? -1.917 31.299 21.250 1.00 82.06 826 ARG A C 1
ATOM 6544 O O . ARG A 1 826 ? -2.758 32.154 21.521 1.00 82.06 826 ARG A O 1
ATOM 6551 N N . ALA A 1 827 ? -0.615 31.524 21.433 1.00 78.44 827 ALA A N 1
ATOM 6552 C CA . ALA A 1 827 ? -0.100 32.754 22.038 1.00 78.44 827 ALA A CA 1
ATOM 6553 C C . ALA A 1 827 ? -0.490 34.019 21.252 1.00 78.44 827 ALA A C 1
ATOM 6555 O O . ALA A 1 827 ? -0.875 35.019 21.855 1.00 78.44 827 ALA A O 1
ATOM 6556 N N . LEU A 1 828 ? -0.462 33.965 19.915 1.00 71.88 828 LEU A N 1
ATOM 6557 C CA . LEU A 1 828 ? -0.891 35.081 19.057 1.00 71.88 828 LEU A CA 1
ATOM 6558 C C . LEU A 1 828 ? -2.391 35.373 19.182 1.00 71.88 828 LEU A C 1
ATOM 6560 O O . LEU A 1 828 ? -2.812 36.518 19.047 1.00 71.88 828 LEU A O 1
ATOM 6564 N N . ILE A 1 829 ? -3.187 34.339 19.447 1.00 77.12 829 ILE A N 1
ATOM 6565 C CA . ILE A 1 829 ? -4.643 34.429 19.583 1.00 77.12 829 ILE A CA 1
ATOM 6566 C C . ILE A 1 829 ? -5.007 35.003 20.956 1.00 77.12 829 ILE A C 1
ATOM 6568 O O . ILE A 1 829 ? -5.890 35.847 21.056 1.00 77.12 829 ILE A O 1
ATOM 6572 N N . LEU A 1 830 ? -4.301 34.570 22.006 1.00 76.25 830 LEU A N 1
ATOM 6573 C CA . LEU A 1 830 ? -4.546 34.978 23.391 1.00 76.25 830 LEU A CA 1
ATOM 6574 C C . LEU A 1 830 ? -3.994 36.373 23.717 1.00 76.25 830 LEU A C 1
ATOM 6576 O O . LEU A 1 830 ? -4.614 37.113 24.475 1.00 76.25 830 LEU A O 1
ATOM 6580 N N . PHE A 1 831 ? -2.835 36.740 23.162 1.00 73.94 831 PHE A N 1
ATOM 6581 C CA . PHE A 1 831 ? -2.158 38.006 23.473 1.00 73.94 831 PHE A CA 1
ATOM 6582 C C . PHE A 1 831 ? -2.208 39.043 22.341 1.00 73.94 831 PHE A C 1
ATOM 6584 O O . PHE A 1 831 ? -1.799 40.187 22.544 1.00 73.94 831 PHE A O 1
ATOM 6591 N N . GLY A 1 832 ? -2.711 38.678 21.157 1.00 66.75 832 GLY A N 1
ATOM 6592 C CA . GLY A 1 832 ? -2.759 39.565 19.995 1.00 66.75 832 GLY A CA 1
ATOM 6593 C C . GLY A 1 832 ? -1.370 39.967 19.478 1.00 66.75 832 GLY A C 1
ATOM 6594 O O . GLY A 1 832 ? -0.349 39.359 19.805 1.00 66.75 832 GLY A O 1
ATOM 6595 N N . LYS A 1 833 ? -1.323 41.028 18.659 1.00 56.66 833 LYS A N 1
ATOM 6596 C CA . LYS A 1 833 ? -0.072 41.566 18.081 1.00 56.66 833 LYS A CA 1
ATOM 6597 C C . LYS A 1 833 ? 0.847 42.233 19.113 1.00 56.66 833 LYS A C 1
ATOM 6599 O O . LYS A 1 833 ? 2.033 42.385 18.838 1.00 56.66 833 LYS A O 1
ATOM 6604 N N . ASP A 1 834 ? 0.311 42.601 20.276 1.00 57.22 834 ASP A N 1
ATOM 6605 C CA . ASP A 1 834 ? 1.037 43.309 21.339 1.00 57.22 834 ASP A CA 1
ATOM 6606 C C . ASP A 1 834 ? 1.925 42.374 22.184 1.00 57.22 834 ASP A C 1
ATOM 6608 O O . ASP A 1 834 ? 2.801 42.836 22.916 1.00 57.22 834 ASP A O 1
ATOM 6612 N N . GLY A 1 835 ? 1.723 41.055 22.070 1.00 61.06 835 GLY A N 1
ATOM 6613 C CA . GLY A 1 835 ? 2.536 40.032 22.725 1.00 61.06 835 GLY A CA 1
ATOM 6614 C C . GLY A 1 835 ? 2.283 39.874 24.231 1.00 61.06 835 GLY A C 1
ATOM 6615 O O . GLY A 1 835 ? 1.658 40.702 24.896 1.00 61.06 835 GLY A O 1
ATOM 6616 N N . ALA A 1 836 ? 2.794 38.773 24.795 1.00 61.56 836 ALA A N 1
ATOM 6617 C CA . ALA A 1 836 ? 2.594 38.405 26.203 1.00 61.56 836 ALA A CA 1
ATOM 6618 C C . ALA A 1 836 ? 3.128 39.460 27.197 1.00 61.56 836 ALA A C 1
ATOM 6620 O O . ALA A 1 836 ? 2.624 39.584 28.312 1.00 61.56 836 ALA A O 1
ATOM 6621 N N . GLU A 1 837 ? 4.118 40.256 26.786 1.00 61.34 837 GLU A N 1
ATOM 6622 C CA . GLU A 1 837 ? 4.753 41.291 27.608 1.00 61.34 837 GLU A CA 1
ATOM 6623 C C . GLU A 1 837 ? 3.815 42.472 27.905 1.00 61.34 837 GLU A C 1
ATOM 6625 O O . GLU A 1 837 ? 3.723 42.923 29.049 1.00 61.34 837 GLU A O 1
ATOM 6630 N N . ALA A 1 838 ? 3.032 42.914 26.917 1.00 62.94 838 ALA A N 1
ATOM 6631 C CA . ALA A 1 838 ? 2.059 43.990 27.093 1.00 62.94 838 ALA A CA 1
ATOM 6632 C C . ALA A 1 838 ? 0.877 43.582 27.990 1.00 62.94 838 ALA A C 1
ATOM 6634 O O . ALA A 1 838 ? 0.268 44.430 28.649 1.00 62.94 838 ALA A O 1
ATOM 6635 N N . VAL A 1 839 ? 0.525 42.293 28.017 1.00 62.72 839 VAL A N 1
ATOM 6636 C CA . VAL A 1 839 ? -0.529 41.755 28.894 1.00 62.72 839 VAL A CA 1
ATOM 6637 C C . VAL A 1 839 ? -0.007 41.537 30.314 1.00 62.72 839 VAL A C 1
ATOM 6639 O O . VAL A 1 839 ? -0.686 41.929 31.261 1.00 62.72 839 VAL A O 1
ATOM 6642 N N . ALA A 1 840 ? 1.216 41.023 30.480 1.00 61.44 840 ALA A N 1
ATOM 6643 C CA . ALA A 1 840 ? 1.860 40.900 31.790 1.00 61.44 840 ALA A CA 1
ATOM 6644 C C . ALA A 1 840 ? 1.954 42.258 32.510 1.00 61.44 840 ALA A C 1
ATOM 6646 O O . ALA A 1 840 ? 1.543 42.384 33.659 1.00 61.44 840 ALA A O 1
ATOM 6647 N N . HIS A 1 841 ? 2.377 43.304 31.798 1.00 63.06 841 HIS A N 1
ATOM 6648 C CA . HIS A 1 841 ? 2.476 44.657 32.347 1.00 63.06 841 HIS A CA 1
ATOM 6649 C C . HIS A 1 841 ? 1.107 45.284 32.693 1.00 63.06 841 HIS A C 1
ATOM 6651 O O . HIS A 1 841 ? 1.019 46.132 33.580 1.00 63.06 841 HIS A O 1
ATOM 6657 N N . ARG A 1 842 ? 0.016 44.867 32.029 1.00 67.12 842 ARG A N 1
ATOM 6658 C CA . ARG A 1 842 ? -1.361 45.262 32.391 1.00 67.12 842 ARG A CA 1
ATOM 6659 C C . ARG A 1 842 ? -1.846 44.546 33.652 1.00 67.12 842 ARG A C 1
ATOM 6661 O O . ARG A 1 842 ? -2.406 45.200 34.527 1.00 67.12 842 ARG A O 1
ATOM 6668 N N . LEU A 1 843 ? -1.585 43.242 33.760 1.00 64.69 843 LEU A N 1
ATOM 6669 C CA . LEU A 1 843 ? -1.909 42.435 34.943 1.00 64.69 843 LEU A CA 1
ATOM 6670 C C . LEU A 1 843 ? -1.172 42.928 36.196 1.00 64.69 843 LEU A C 1
ATOM 6672 O O . LEU A 1 843 ? -1.726 42.907 37.288 1.00 64.69 843 LEU A O 1
ATOM 6676 N N . GLU A 1 844 ? 0.055 43.424 36.036 1.00 64.38 844 GLU A N 1
ATOM 6677 C CA . GLU A 1 844 ? 0.855 43.985 37.132 1.00 64.38 844 GLU A CA 1
ATOM 6678 C C . GLU A 1 844 ? 0.398 45.385 37.569 1.00 64.38 844 GLU A C 1
ATOM 6680 O O . GLU A 1 844 ? 0.581 45.754 38.727 1.00 64.38 844 GLU A O 1
ATOM 6685 N N . LYS A 1 845 ? -0.205 46.170 36.664 1.00 59.94 845 LYS A N 1
ATOM 6686 C CA . LYS A 1 845 ? -0.624 47.557 36.933 1.00 59.94 845 LYS A CA 1
ATOM 6687 C C . LYS A 1 845 ? -2.043 47.711 37.477 1.00 59.94 845 LYS A C 1
ATOM 6689 O O . LYS A 1 845 ? -2.346 48.778 38.004 1.00 59.94 845 LYS A O 1
ATOM 6694 N N . ALA A 1 846 ? -2.895 46.694 37.367 1.00 54.28 846 ALA A N 1
ATOM 6695 C CA . ALA A 1 846 ? -4.272 46.742 37.859 1.00 54.28 846 ALA A CA 1
ATOM 6696 C C . ALA A 1 846 ? -4.619 45.516 38.726 1.00 54.28 846 ALA A C 1
ATOM 6698 O O . ALA A 1 846 ? -5.349 44.629 38.280 1.00 54.28 846 ALA A O 1
ATOM 6699 N N . PRO A 1 847 ? -4.122 45.444 39.974 1.00 46.44 847 PRO A N 1
ATOM 6700 C CA . PRO A 1 847 ? -4.629 44.489 40.939 1.00 46.44 847 PRO A CA 1
ATOM 6701 C C . PRO A 1 847 ? -5.927 45.037 41.553 1.00 46.44 847 PRO A C 1
ATOM 6703 O O . PRO A 1 847 ? -5.925 46.086 42.188 1.00 46.44 847 PRO A O 1
ATOM 6706 N N . VAL A 1 848 ? -7.016 44.278 41.406 1.00 46.16 848 VAL A N 1
ATOM 6707 C CA . VAL A 1 848 ? -8.282 44.408 42.152 1.00 46.16 848 VAL A CA 1
ATOM 6708 C C . VAL A 1 848 ? -9.138 45.638 41.807 1.00 46.16 848 VAL A C 1
ATOM 6710 O O . VAL A 1 848 ? -8.985 46.713 42.373 1.00 46.16 848 VAL A O 1
ATOM 6713 N N . THR A 1 849 ? -10.119 45.449 40.918 1.00 34.16 849 THR A N 1
ATOM 6714 C CA . THR A 1 849 ? -11.522 45.894 41.088 1.00 34.16 849 THR A CA 1
ATOM 6715 C C . THR A 1 849 ? -12.360 45.388 39.906 1.00 34.16 849 THR A C 1
ATOM 6717 O O . THR A 1 849 ? -12.100 45.744 38.766 1.00 34.16 849 THR A O 1
ATOM 6720 N N . GLY A 1 850 ? -13.342 44.523 40.189 1.00 35.50 850 GLY A N 1
ATOM 6721 C CA . GLY A 1 850 ? -14.455 44.145 39.304 1.00 35.50 850 GLY A CA 1
ATOM 6722 C C . GLY A 1 850 ? -14.108 43.715 37.873 1.00 35.50 850 GLY A C 1
ATOM 6723 O O . GLY A 1 850 ? -14.111 44.529 36.959 1.00 35.50 850 GLY A O 1
ATOM 6724 N N .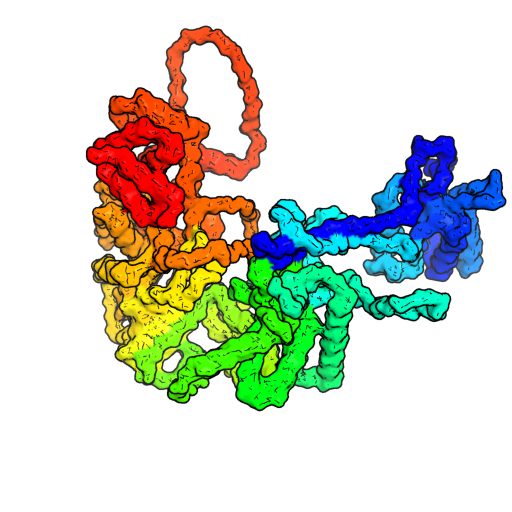 PHE A 1 851 ? -13.965 42.408 37.625 1.00 38.25 851 PHE A N 1
ATOM 6725 C CA . PHE A 1 851 ? -13.901 41.825 36.270 1.00 38.25 851 PHE A CA 1
ATOM 6726 C C . PHE A 1 851 ? -15.262 41.833 35.534 1.00 38.25 851 PHE A C 1
ATOM 6728 O O . PHE A 1 851 ? -15.622 40.889 34.828 1.00 38.25 851 PHE A O 1
ATOM 6735 N N . HIS A 1 852 ? -16.039 42.900 35.682 1.00 33.09 852 HIS A N 1
ATOM 6736 C CA . HIS A 1 852 ? -17.126 43.229 34.774 1.00 33.09 852 HIS A CA 1
ATOM 6737 C C . HIS A 1 852 ? -16.634 44.399 33.929 1.00 33.09 852 HIS A C 1
ATOM 6739 O O . HIS A 1 852 ? -16.396 45.478 34.456 1.00 33.09 852 HIS A O 1
ATOM 6745 N N . GLN A 1 853 ? -16.482 44.162 32.620 1.00 33.62 853 GLN A N 1
ATOM 6746 C CA . GLN A 1 853 ? -16.189 45.173 31.594 1.00 33.62 853 GLN A CA 1
ATOM 6747 C C . GLN A 1 853 ? -14.708 45.464 31.261 1.00 33.62 853 GLN A C 1
ATOM 6749 O O . GLN A 1 853 ? -14.345 46.596 30.960 1.00 33.62 853 GLN A O 1
ATOM 6754 N N . LEU A 1 854 ? -13.862 44.434 31.135 1.00 33.44 854 LEU A N 1
ATOM 6755 C CA . LEU A 1 854 ? -12.751 44.513 30.172 1.00 33.44 854 LEU A CA 1
ATOM 6756 C C . LEU A 1 854 ? -13.281 44.093 28.797 1.00 33.44 854 LEU A C 1
ATOM 6758 O O . LEU A 1 854 ? -13.167 42.936 28.396 1.00 33.44 854 LEU A O 1
ATOM 6762 N N . ARG A 1 855 ? -13.895 45.042 28.077 1.00 32.22 855 ARG A N 1
ATOM 6763 C CA . ARG A 1 855 ? -14.058 44.912 26.624 1.00 32.22 855 ARG A CA 1
ATOM 6764 C C . ARG A 1 855 ? -12.650 44.803 26.037 1.00 32.22 855 ARG A C 1
ATOM 6766 O O . ARG A 1 855 ? -11.877 45.754 26.072 1.00 32.22 855 ARG A O 1
ATOM 6773 N N . LEU A 1 856 ? -12.308 43.610 25.562 1.00 34.03 856 LEU A N 1
ATOM 6774 C CA . LEU A 1 856 ? -10.991 43.246 25.032 1.00 34.03 856 LEU A CA 1
ATOM 6775 C C . LEU A 1 856 ? -10.706 43.815 23.626 1.00 34.03 856 LEU A C 1
ATOM 6777 O O . LEU A 1 856 ? -9.697 43.461 23.025 1.00 34.03 856 LEU A O 1
ATOM 6781 N N . PHE A 1 857 ? -11.537 44.742 23.138 1.00 32.50 857 PHE A N 1
ATOM 6782 C CA . PHE A 1 857 ? -11.353 45.471 21.882 1.00 32.50 857 PHE A CA 1
ATOM 6783 C C . PHE A 1 857 ? -11.705 46.956 22.088 1.00 32.50 857 PHE A C 1
ATOM 6785 O O . PHE A 1 857 ? -12.693 47.246 22.769 1.00 32.50 857 PHE A O 1
ATOM 6792 N N . PRO A 1 858 ? -10.920 47.909 21.551 1.00 33.12 858 PRO A N 1
ATOM 6793 C CA . PRO A 1 858 ? -11.235 49.328 21.671 1.00 33.12 858 PRO A CA 1
ATOM 6794 C C . PRO A 1 858 ? -12.386 49.708 20.723 1.00 33.12 858 PRO A C 1
ATOM 6796 O O . PRO A 1 858 ? -12.245 49.602 19.510 1.00 33.12 858 PRO A O 1
ATOM 6799 N N . GLU A 1 859 ? -13.508 50.182 21.272 1.00 26.34 859 GLU A N 1
ATOM 6800 C CA . GLU A 1 859 ? -14.461 51.018 20.528 1.00 26.34 859 GLU A CA 1
ATOM 6801 C C . GLU A 1 859 ? -13.930 52.459 20.505 1.00 26.34 859 GLU A C 1
ATOM 6803 O O . GLU A 1 859 ? -13.555 53.014 21.543 1.00 26.34 859 GLU A O 1
ATOM 6808 N N . ASP A 1 860 ? -13.892 53.058 19.315 1.00 30.88 860 ASP A N 1
ATOM 6809 C CA . ASP A 1 860 ? -13.504 54.448 19.085 1.00 30.88 860 ASP A CA 1
ATOM 6810 C C . ASP A 1 860 ? -14.381 55.423 19.892 1.00 30.88 860 ASP A C 1
ATOM 6812 O O . ASP A 1 860 ? -15.516 55.738 19.530 1.00 30.88 860 ASP A O 1
ATOM 6816 N N . ALA A 1 861 ? -13.829 55.972 20.974 1.00 28.23 861 ALA A N 1
ATOM 6817 C CA . ALA A 1 861 ? -14.421 57.089 21.697 1.00 28.23 861 ALA A CA 1
ATOM 6818 C C . ALA A 1 861 ? -14.031 58.420 21.028 1.00 28.23 861 ALA A C 1
ATOM 6820 O O . ALA A 1 861 ? -12.980 59.003 21.305 1.00 28.23 861 ALA A O 1
ATOM 6821 N N . ALA A 1 862 ? -14.901 58.940 20.162 1.00 30.52 862 ALA A N 1
ATOM 6822 C CA . ALA A 1 862 ? -14.819 60.313 19.674 1.00 30.52 862 ALA A CA 1
ATOM 6823 C C . ALA A 1 862 ? -15.655 61.264 20.553 1.00 30.52 862 ALA A C 1
ATOM 6825 O O . ALA A 1 862 ? -16.872 61.299 20.415 1.00 30.52 862 ALA A O 1
ATOM 6826 N N . ALA A 1 863 ? -15.011 62.105 21.382 1.00 26.38 863 ALA A N 1
ATOM 6827 C CA . ALA A 1 863 ? -15.513 63.448 21.731 1.00 26.38 863 ALA A CA 1
ATOM 6828 C C . ALA A 1 863 ? -14.474 64.346 22.452 1.00 26.38 863 ALA A C 1
ATOM 6830 O O . ALA A 1 863 ? -14.227 64.223 23.643 1.00 26.38 863 ALA A O 1
ATOM 6831 N N . LYS A 1 864 ? -13.968 65.331 21.692 1.00 28.62 864 LYS A N 1
ATOM 6832 C CA . LYS A 1 864 ? -13.641 66.735 22.047 1.00 28.62 864 LYS A CA 1
ATOM 6833 C C . LYS A 1 864 ? -12.714 67.052 23.244 1.00 28.62 864 LYS A C 1
ATOM 6835 O O . LYS A 1 864 ? -13.138 67.130 24.387 1.00 28.62 864 LYS A O 1
ATOM 6840 N N . GLY A 1 865 ? -11.520 67.554 22.907 1.00 26.23 865 GLY A N 1
ATOM 6841 C CA . GLY A 1 865 ? -10.729 68.468 23.745 1.00 26.23 865 GLY A CA 1
ATOM 6842 C C . GLY A 1 865 ? -9.524 69.032 22.985 1.00 26.23 865 GLY A C 1
ATOM 6843 O O . GLY A 1 865 ? -8.589 68.308 22.675 1.00 26.23 865 GLY A O 1
ATOM 6844 N N . LYS A 1 866 ? -9.570 70.316 22.609 1.00 29.50 866 LYS A N 1
ATOM 6845 C CA . LYS A 1 866 ? -8.581 71.014 21.762 1.00 29.50 866 LYS A CA 1
ATOM 6846 C C . LYS A 1 866 ? -7.189 71.087 22.421 1.00 29.50 866 LYS A C 1
ATOM 6848 O O . LYS A 1 866 ? -7.077 71.592 23.530 1.00 29.50 866 LYS A O 1
ATOM 6853 N N . GLY A 1 867 ? -6.126 70.738 21.684 1.00 25.97 867 GLY A N 1
ATOM 6854 C CA . GLY A 1 867 ? -4.739 70.971 22.116 1.00 25.97 867 GLY A CA 1
ATOM 6855 C C . GLY A 1 867 ? -3.668 70.711 21.044 1.00 25.97 867 GLY A C 1
ATOM 6856 O O . GLY A 1 867 ? -3.229 69.589 20.861 1.00 25.97 867 GLY A O 1
ATOM 6857 N N . ARG A 1 868 ? -3.280 71.778 20.329 1.00 27.22 868 ARG A N 1
ATOM 6858 C CA . ARG A 1 868 ? -2.026 72.045 19.571 1.00 27.22 868 ARG A CA 1
ATOM 6859 C C . ARG A 1 868 ? -1.154 70.879 19.035 1.00 27.22 868 ARG A C 1
ATOM 6861 O O . ARG A 1 868 ? -0.371 70.276 19.751 1.00 27.22 868 ARG A O 1
ATOM 6868 N N . ARG A 1 869 ? -1.159 70.778 17.693 1.00 28.09 869 ARG A N 1
ATOM 6869 C CA . ARG A 1 869 ? -0.028 70.574 16.746 1.00 28.09 869 ARG A CA 1
ATOM 6870 C C . ARG A 1 869 ? 1.292 69.990 17.304 1.00 28.09 869 ARG A C 1
ATOM 6872 O O . ARG A 1 869 ? 2.054 70.730 17.916 1.00 28.09 869 ARG A O 1
ATOM 6879 N N . ASN A 1 870 ? 1.707 68.828 16.778 1.00 27.39 870 ASN A N 1
ATOM 6880 C CA . ASN A 1 870 ? 2.863 68.791 15.865 1.00 27.39 870 ASN A CA 1
ATOM 6881 C C . ASN A 1 870 ? 2.937 67.529 14.980 1.00 27.39 870 ASN A C 1
ATOM 6883 O O . ASN A 1 870 ? 2.539 66.438 15.366 1.00 27.39 870 ASN A O 1
ATOM 6887 N N . ARG A 1 871 ? 3.437 67.736 13.756 1.00 28.72 871 ARG A N 1
ATOM 6888 C CA . ARG A 1 871 ? 3.582 66.780 12.642 1.00 28.72 871 ARG A CA 1
ATOM 6889 C C . ARG A 1 871 ? 4.640 65.700 12.915 1.00 28.72 871 ARG A C 1
ATOM 6891 O O . ARG A 1 871 ? 5.752 66.060 13.286 1.00 28.72 871 ARG A O 1
ATOM 6898 N N . ARG A 1 872 ? 4.388 64.457 12.474 1.00 27.78 872 ARG A N 1
ATOM 6899 C CA . ARG A 1 872 ? 5.315 63.665 11.626 1.00 27.78 872 ARG A CA 1
ATOM 6900 C C . ARG A 1 872 ? 4.584 62.503 10.923 1.00 27.78 872 ARG A C 1
ATOM 6902 O O . ARG A 1 872 ? 3.513 62.092 11.342 1.00 27.78 872 ARG A O 1
ATOM 6909 N N . ARG A 1 873 ? 5.122 62.135 9.757 1.00 28.36 873 ARG A N 1
ATOM 6910 C CA . ARG A 1 873 ? 4.468 61.578 8.555 1.00 28.36 873 ARG A CA 1
ATOM 6911 C C . ARG A 1 873 ? 3.978 60.124 8.679 1.00 28.36 873 ARG A C 1
ATOM 6913 O O . ARG A 1 873 ? 4.706 59.275 9.173 1.00 28.36 873 ARG A O 1
ATOM 6920 N N . LYS A 1 874 ? 2.793 59.873 8.107 1.00 26.09 874 LYS A N 1
ATOM 6921 C CA . LYS A 1 874 ? 2.190 58.573 7.763 1.00 26.09 874 LYS A CA 1
ATOM 6922 C C . LYS A 1 874 ? 2.446 58.299 6.269 1.00 26.09 874 LYS A C 1
ATOM 6924 O O . LYS A 1 874 ? 2.419 59.248 5.485 1.00 26.09 874 LYS A O 1
ATOM 6929 N N . ALA A 1 875 ? 2.686 57.047 5.889 1.00 27.53 875 ALA A N 1
ATOM 6930 C CA . ALA A 1 875 ? 2.600 56.577 4.506 1.00 27.53 875 ALA A CA 1
ATOM 6931 C C . ALA A 1 875 ? 1.445 55.568 4.435 1.00 27.53 875 ALA A C 1
ATOM 6933 O O . ALA A 1 875 ? 1.463 54.569 5.153 1.00 27.53 875 ALA A O 1
ATOM 6934 N N . ASP A 1 876 ? 0.433 55.887 3.630 1.00 26.66 876 ASP A N 1
ATOM 6935 C CA . ASP A 1 876 ? -0.753 55.066 3.384 1.00 26.66 876 ASP A CA 1
ATOM 6936 C C . ASP A 1 876 ? -0.456 53.974 2.344 1.00 26.66 876 ASP A C 1
ATOM 6938 O O . ASP A 1 876 ? 0.211 54.228 1.340 1.00 26.66 876 ASP A O 1
ATOM 6942 N N . VAL A 1 877 ? -1.002 52.772 2.552 1.00 29.11 877 VAL A N 1
ATOM 6943 C CA . VAL A 1 877 ? -1.149 51.744 1.510 1.00 29.11 877 VAL A CA 1
ATOM 6944 C C . VAL A 1 877 ? -2.643 51.511 1.296 1.00 29.11 877 VAL A C 1
ATOM 6946 O O . VAL A 1 877 ? -3.394 51.277 2.239 1.00 29.11 877 VAL A O 1
ATOM 6949 N N . ASN A 1 878 ? -3.055 51.639 0.037 1.00 28.38 878 ASN A N 1
ATOM 6950 C CA . ASN A 1 878 ? -4.433 51.750 -0.431 1.00 28.38 878 ASN A CA 1
ATOM 6951 C C . ASN A 1 878 ? -5.065 50.355 -0.630 1.00 28.38 878 ASN A C 1
ATOM 6953 O O . ASN A 1 878 ? -4.565 49.552 -1.419 1.00 28.38 878 ASN A O 1
ATOM 6957 N N . VAL A 1 879 ? -6.160 50.063 0.080 1.00 33.28 879 VAL A N 1
ATOM 6958 C CA . VAL A 1 879 ? -6.894 48.783 0.040 1.00 33.28 879 VAL A CA 1
ATOM 6959 C C . VAL A 1 879 ? -8.017 48.873 -0.994 1.00 33.28 879 VAL A C 1
ATOM 6961 O O . VAL A 1 879 ? -9.181 49.058 -0.655 1.00 33.28 879 VAL A O 1
ATOM 6964 N N . THR A 1 880 ? -7.683 48.777 -2.279 1.00 31.56 880 THR A N 1
ATOM 6965 C CA . THR A 1 880 ? -8.701 48.709 -3.350 1.00 31.56 880 THR A CA 1
ATOM 6966 C C . THR A 1 880 ? -8.439 47.637 -4.408 1.00 31.56 880 THR A C 1
ATOM 6968 O O . THR A 1 880 ? -9.326 47.372 -5.211 1.00 31.56 880 THR A O 1
ATOM 6971 N N . ASN A 1 881 ? -7.303 46.930 -4.357 1.00 34.22 881 ASN A N 1
ATOM 6972 C CA . ASN A 1 881 ? -6.919 45.928 -5.362 1.00 34.22 881 ASN A CA 1
ATOM 6973 C C . ASN A 1 881 ? -6.704 44.525 -4.768 1.00 34.22 881 ASN A C 1
ATOM 6975 O O . ASN A 1 881 ? -5.609 43.972 -4.848 1.00 34.22 881 ASN A O 1
ATOM 6979 N N . LEU A 1 882 ? -7.747 43.934 -4.181 1.00 32.03 882 LEU A N 1
ATOM 6980 C CA . LEU A 1 882 ? -7.740 42.526 -3.768 1.00 32.03 882 LEU A CA 1
ATOM 6981 C C . LEU A 1 882 ? -8.935 41.768 -4.390 1.00 32.03 882 LEU A C 1
ATOM 6983 O O . LEU A 1 882 ? -10.032 42.328 -4.464 1.00 32.03 882 LEU A O 1
ATOM 6987 N N . PRO A 1 883 ? -8.741 40.522 -4.871 1.00 33.50 883 PRO A N 1
ATOM 6988 C CA . PRO A 1 883 ? -9.757 39.750 -5.595 1.00 33.50 883 PRO A CA 1
ATOM 6989 C C . PRO A 1 883 ? -10.947 39.344 -4.707 1.00 33.50 883 PRO A C 1
ATOM 6991 O O . PRO A 1 883 ? -10.784 39.123 -3.508 1.00 33.50 883 PRO A O 1
ATOM 6994 N N . ALA A 1 884 ? -12.140 39.200 -5.299 1.00 32.44 884 ALA A N 1
ATOM 6995 C CA . ALA A 1 884 ? -13.427 39.038 -4.601 1.00 32.44 884 ALA A CA 1
ATOM 6996 C C . ALA A 1 884 ? -13.460 37.941 -3.511 1.00 32.44 884 ALA A C 1
ATOM 6998 O O . ALA A 1 884 ? -13.993 38.187 -2.437 1.00 32.44 884 ALA A O 1
ATOM 6999 N N . ALA A 1 885 ? -12.786 36.800 -3.708 1.00 33.47 885 ALA A N 1
ATOM 7000 C CA . ALA A 1 885 ? -12.715 35.715 -2.714 1.00 33.47 885 ALA A CA 1
ATOM 7001 C C . ALA A 1 885 ? -12.019 36.108 -1.389 1.00 33.47 885 ALA A C 1
ATOM 7003 O O . ALA A 1 885 ? -12.221 35.477 -0.355 1.00 33.47 885 ALA A O 1
ATOM 7004 N N . SER A 1 886 ? -11.196 37.161 -1.402 1.00 34.22 886 SER A N 1
ATOM 7005 C CA . SER A 1 886 ? -10.529 37.684 -0.200 1.00 34.22 886 SER A CA 1
ATOM 7006 C C . SER A 1 886 ? -11.375 38.693 0.582 1.00 34.22 886 SER A C 1
ATOM 7008 O O . SER A 1 886 ? -11.079 38.953 1.747 1.00 34.22 886 SER A O 1
ATOM 7010 N N . ARG A 1 887 ? -12.446 39.227 -0.025 1.00 31.64 887 ARG A N 1
ATOM 7011 C CA . ARG A 1 887 ? -13.417 40.091 0.660 1.00 31.64 887 ARG A CA 1
ATOM 7012 C C . ARG A 1 887 ? -14.343 39.282 1.559 1.00 31.64 887 ARG A C 1
ATOM 7014 O O . ARG A 1 887 ? -14.541 39.692 2.695 1.00 31.64 887 ARG A O 1
ATOM 7021 N N . ASP A 1 888 ? -14.781 38.106 1.116 1.00 34.53 888 ASP A N 1
ATOM 7022 C CA . ASP A 1 888 ? -15.649 37.228 1.914 1.00 34.53 888 ASP A CA 1
ATOM 7023 C C . ASP A 1 888 ? -14.918 36.680 3.152 1.00 34.53 888 ASP A C 1
ATOM 7025 O O . ASP A 1 888 ? -15.473 36.641 4.247 1.00 34.53 888 ASP A O 1
ATOM 7029 N N . ALA A 1 889 ? -13.626 36.351 3.024 1.00 34.22 889 ALA A N 1
ATOM 7030 C CA . ALA A 1 889 ? -12.789 35.928 4.151 1.00 34.22 889 ALA A CA 1
ATOM 7031 C C . ALA A 1 889 ? -12.456 37.076 5.126 1.00 34.22 889 ALA A C 1
ATOM 7033 O O . ALA A 1 889 ? -12.286 36.844 6.323 1.00 34.22 889 ALA A O 1
ATOM 7034 N N . ALA A 1 890 ? -12.350 38.313 4.629 1.00 34.38 890 ALA A N 1
ATOM 7035 C CA . ALA A 1 890 ? -12.141 39.495 5.463 1.00 34.38 890 ALA A CA 1
ATOM 7036 C C . ALA A 1 890 ? -13.428 39.895 6.204 1.00 34.38 890 ALA A C 1
ATOM 7038 O O . ALA A 1 890 ? -13.374 40.159 7.400 1.00 34.38 890 ALA A O 1
ATOM 7039 N N . GLN A 1 891 ? -14.582 39.828 5.535 1.00 30.61 891 GLN A N 1
ATOM 7040 C CA . GLN A 1 891 ? -15.894 40.078 6.137 1.00 30.61 891 GLN A CA 1
ATOM 7041 C C . GLN A 1 891 ? -16.294 38.985 7.140 1.00 30.61 891 GLN A C 1
ATOM 7043 O O . GLN A 1 891 ? -16.850 39.299 8.188 1.00 30.61 891 GLN A O 1
ATOM 7048 N N . ALA A 1 892 ? -15.946 37.716 6.890 1.00 34.28 892 ALA A N 1
ATOM 7049 C CA . ALA A 1 892 ? -16.126 36.638 7.865 1.00 34.28 892 ALA A CA 1
ATOM 7050 C C . ALA A 1 892 ? -15.240 36.823 9.112 1.00 34.28 892 ALA A C 1
ATOM 7052 O O . ALA A 1 892 ? -15.666 36.514 10.224 1.00 34.28 892 ALA A O 1
ATOM 7053 N N . ARG A 1 893 ? -14.022 37.358 8.947 1.00 37.38 893 ARG A N 1
ATOM 7054 C CA . ARG A 1 893 ? -13.119 37.700 10.060 1.00 37.38 893 ARG A CA 1
ATOM 7055 C C . ARG A 1 893 ? -13.644 38.863 10.900 1.00 37.38 893 ARG A C 1
ATOM 7057 O O . ARG A 1 893 ? -13.609 38.770 12.120 1.00 37.38 893 ARG A O 1
ATOM 7064 N N . GLU A 1 894 ? -14.178 39.892 10.253 1.00 31.70 894 GLU A N 1
ATOM 7065 C CA . GLU A 1 894 ? -14.742 41.081 10.904 1.00 31.70 894 GLU A CA 1
ATOM 7066 C C . GLU A 1 894 ? -16.062 40.761 11.638 1.00 31.70 894 GLU A C 1
ATOM 7068 O O . GLU A 1 894 ? -16.288 41.222 12.754 1.00 31.70 894 GLU A O 1
ATOM 7073 N N . ALA A 1 895 ? -16.889 39.858 11.095 1.00 29.34 895 ALA A N 1
ATOM 7074 C CA . ALA A 1 895 ? -18.096 39.364 11.768 1.00 29.34 895 ALA A CA 1
ATOM 7075 C C . ALA A 1 895 ? -17.801 38.488 13.009 1.00 29.34 895 ALA A C 1
ATOM 7077 O O . ALA A 1 895 ? -18.634 38.389 13.911 1.00 29.34 895 ALA A O 1
ATOM 7078 N N . LEU A 1 896 ? -16.618 37.859 13.083 1.00 38.53 896 LEU A N 1
ATOM 7079 C CA . LEU A 1 896 ? -16.192 37.020 14.213 1.00 38.53 896 LEU A CA 1
ATOM 7080 C C . LEU A 1 896 ? -15.642 37.821 15.413 1.00 38.53 896 LEU A C 1
ATOM 7082 O O . LEU A 1 896 ? -15.549 37.259 16.510 1.00 38.53 896 LEU A O 1
ATOM 7086 N N . GLU A 1 897 ? -15.261 39.087 15.217 1.00 38.66 897 GLU A N 1
ATOM 7087 C CA . GLU A 1 897 ? -14.594 39.933 16.223 1.00 38.66 897 GLU A CA 1
ATOM 7088 C C . GLU A 1 897 ? -15.564 40.589 17.229 1.00 38.66 897 GLU A C 1
ATOM 7090 O O . GLU A 1 897 ? -15.137 41.035 18.291 1.00 38.66 897 GLU A O 1
ATOM 7095 N N . ILE A 1 898 ? -16.878 40.586 16.968 1.00 34.94 898 ILE A N 1
ATOM 7096 C CA . ILE A 1 898 ? -17.838 41.469 17.665 1.00 34.94 898 ILE A CA 1
ATOM 7097 C C . ILE A 1 898 ? -18.367 40.935 19.023 1.00 34.94 898 ILE A C 1
ATOM 7099 O O . ILE A 1 898 ? -19.062 41.649 19.738 1.00 34.94 898 ILE A O 1
ATOM 7103 N N . SER A 1 899 ? -18.002 39.734 19.489 1.00 41.88 899 SER A N 1
ATOM 7104 C CA . SER A 1 899 ? -18.324 39.305 20.871 1.00 41.88 899 SER A CA 1
ATOM 7105 C C . SER A 1 899 ? -17.532 38.068 21.293 1.00 41.88 899 SER A C 1
ATOM 7107 O O . SER A 1 899 ? -17.873 36.955 20.889 1.00 41.88 899 SER A O 1
ATOM 7109 N N . ARG A 1 900 ? -16.460 38.213 22.089 1.00 55.59 900 ARG A N 1
ATOM 7110 C CA . ARG A 1 900 ? -15.736 37.053 22.650 1.00 55.59 900 ARG A CA 1
ATOM 7111 C C . ARG A 1 900 ? -15.239 37.324 24.069 1.00 55.59 900 ARG A C 1
ATOM 7113 O O . ARG A 1 900 ? -14.184 37.919 24.261 1.00 55.59 900 ARG A O 1
ATOM 7120 N N . GLU A 1 901 ? -15.990 36.857 25.061 1.00 59.97 901 GLU A N 1
ATOM 7121 C CA . GLU A 1 901 ? -15.508 36.736 26.441 1.00 59.97 901 GLU A CA 1
ATOM 7122 C C . GLU A 1 901 ? -14.399 35.662 26.521 1.00 59.97 901 GLU A C 1
ATOM 7124 O O . GLU A 1 901 ? -14.412 34.677 25.775 1.00 59.97 901 GLU A O 1
ATOM 7129 N N . ALA A 1 902 ? -13.400 35.871 27.386 1.00 69.00 902 ALA A N 1
ATOM 7130 C CA . ALA A 1 902 ? -12.320 34.903 27.610 1.00 69.00 902 ALA A CA 1
ATOM 7131 C C . ALA A 1 902 ? -12.852 33.662 28.344 1.00 69.00 902 ALA A C 1
ATOM 7133 O O . ALA A 1 902 ? -13.582 33.811 29.327 1.00 69.00 902 ALA A O 1
ATOM 7134 N N . THR A 1 903 ? -12.462 32.463 27.910 1.00 84.25 903 THR A N 1
ATOM 7135 C CA . THR A 1 903 ? -12.894 31.204 28.541 1.00 84.25 903 THR A CA 1
ATOM 7136 C C . THR A 1 903 ? -11.973 30.789 29.688 1.00 84.25 903 THR A C 1
ATOM 7138 O O . THR A 1 903 ? -10.869 31.314 29.852 1.00 84.25 903 THR A O 1
ATOM 7141 N N . THR A 1 904 ? -12.389 29.817 30.497 1.00 84.06 904 THR A N 1
ATOM 7142 C CA . THR A 1 904 ? -11.545 29.209 31.543 1.00 84.06 904 THR A CA 1
ATOM 7143 C C . THR A 1 904 ? -10.298 28.558 30.944 1.00 84.06 904 THR A C 1
ATOM 7145 O O . THR A 1 904 ? -9.200 28.723 31.475 1.00 84.06 904 THR A O 1
ATOM 7148 N N . LEU A 1 905 ? -10.432 27.886 29.795 1.00 86.81 905 LEU A N 1
ATOM 7149 C CA . LEU A 1 905 ? -9.301 27.294 29.078 1.00 86.81 905 LEU A CA 1
ATOM 7150 C C . LEU A 1 905 ? -8.298 28.355 28.610 1.00 86.81 905 LEU A C 1
ATOM 7152 O O . LEU A 1 905 ? -7.090 28.155 28.742 1.00 86.81 905 LEU A O 1
ATOM 7156 N N . ASP A 1 906 ? -8.781 29.484 28.084 1.00 86.25 906 ASP A N 1
ATOM 7157 C CA . ASP A 1 906 ? -7.914 30.592 27.679 1.00 86.25 906 ASP A CA 1
ATOM 7158 C C . ASP A 1 906 ? -7.087 31.102 28.861 1.00 86.25 906 ASP A C 1
ATOM 7160 O O . ASP A 1 906 ? -5.885 31.317 28.720 1.00 86.25 906 ASP A O 1
ATOM 7164 N N . ARG A 1 907 ? -7.697 31.223 30.046 1.00 86.88 907 ARG A N 1
ATOM 7165 C CA . ARG A 1 907 ? -7.002 31.658 31.268 1.00 86.88 907 ARG A CA 1
ATOM 7166 C C . ARG A 1 907 ? -5.943 30.654 31.717 1.00 86.88 907 ARG A C 1
ATOM 7168 O O . ARG A 1 907 ? -4.843 31.072 32.078 1.00 86.88 907 ARG A O 1
ATOM 7175 N N . VAL A 1 908 ? -6.228 29.349 31.651 1.00 87.25 908 VAL A N 1
ATOM 7176 C CA . VAL A 1 908 ? -5.237 28.295 31.949 1.00 87.25 908 VAL A CA 1
ATOM 7177 C C . VAL A 1 908 ? -4.061 28.384 30.974 1.00 87.25 908 VAL A C 1
ATOM 7179 O O . VAL A 1 908 ? -2.908 28.445 31.396 1.00 87.25 908 VAL A O 1
ATOM 7182 N N . HIS A 1 909 ? -4.322 28.477 29.669 1.00 89.25 909 HIS A N 1
ATOM 7183 C CA . HIS A 1 909 ? -3.258 28.582 28.667 1.00 89.25 909 HIS A CA 1
ATOM 7184 C C . HIS A 1 909 ? -2.474 29.899 28.762 1.00 89.25 909 HIS A C 1
ATOM 7186 O O . HIS A 1 909 ? -1.260 29.903 28.555 1.00 89.25 909 HIS A O 1
ATOM 7192 N N . MET A 1 910 ? -3.120 31.008 29.135 1.00 83.81 910 MET A N 1
ATOM 7193 C CA . MET A 1 910 ? -2.434 32.265 29.448 1.00 83.81 910 MET A CA 1
ATOM 7194 C C . MET A 1 910 ? -1.479 32.099 30.631 1.00 83.81 910 MET A C 1
ATOM 7196 O O . MET A 1 910 ? -0.333 32.534 30.543 1.00 83.81 910 MET A O 1
ATOM 7200 N N . ALA A 1 911 ? -1.914 31.451 31.714 1.00 85.88 911 ALA A N 1
ATOM 7201 C CA . ALA A 1 911 ? -1.066 31.182 32.871 1.00 85.88 911 ALA A CA 1
ATOM 7202 C C . ALA A 1 911 ? 0.140 30.293 32.501 1.00 85.88 911 ALA A C 1
ATOM 7204 O O . ALA A 1 911 ? 1.271 30.610 32.872 1.00 85.88 911 ALA A O 1
ATOM 7205 N N . MET A 1 912 ? -0.063 29.261 31.675 1.00 88.31 912 MET A N 1
ATOM 7206 C CA . MET A 1 912 ? 1.027 28.431 31.142 1.00 88.31 912 MET A CA 1
ATOM 7207 C C . MET A 1 912 ? 2.028 29.235 30.297 1.00 88.31 912 MET A C 1
ATOM 7209 O O . MET A 1 912 ? 3.237 29.051 30.426 1.00 88.31 912 MET A O 1
ATOM 7213 N N . LEU A 1 913 ? 1.548 30.152 29.452 1.00 84.62 913 LEU A N 1
ATOM 7214 C CA . LEU A 1 913 ? 2.405 31.008 28.625 1.00 84.62 913 LEU A CA 1
ATOM 7215 C C . LEU A 1 913 ? 3.154 32.066 29.450 1.00 84.62 913 LEU A C 1
ATOM 7217 O O . LEU A 1 913 ? 4.315 32.355 29.163 1.00 84.62 913 LEU A O 1
ATOM 7221 N N . LEU A 1 914 ? 2.531 32.619 30.496 1.00 83.75 914 LEU A N 1
ATOM 7222 C CA . LEU A 1 914 ? 3.196 33.521 31.445 1.00 83.75 914 LEU A CA 1
ATOM 7223 C C . LEU A 1 914 ? 4.297 32.795 32.231 1.00 83.75 914 LEU A C 1
ATOM 7225 O O . LEU A 1 914 ? 5.369 33.368 32.439 1.00 83.75 914 LEU A O 1
ATOM 7229 N N . GLN A 1 915 ? 4.058 31.533 32.605 1.00 84.06 915 GLN A N 1
ATOM 7230 C CA . GLN A 1 915 ? 5.063 30.660 33.212 1.00 84.06 915 GLN A CA 1
ATOM 7231 C C . GLN A 1 915 ? 6.222 30.387 32.240 1.00 84.06 915 GLN A C 1
ATOM 7233 O O . GLN A 1 915 ? 7.381 30.551 32.615 1.00 84.06 915 GLN A O 1
ATOM 7238 N N . ALA A 1 916 ? 5.928 30.048 30.978 1.00 83.12 916 ALA A N 1
ATOM 7239 C CA . ALA A 1 916 ? 6.943 29.841 29.940 1.00 83.12 916 ALA A CA 1
ATOM 7240 C C . ALA A 1 916 ? 7.795 31.099 29.690 1.00 83.12 916 ALA A C 1
ATOM 7242 O O . ALA A 1 916 ? 9.002 31.008 29.478 1.00 83.12 916 ALA A O 1
ATOM 7243 N N . GLY A 1 917 ? 7.172 32.281 29.751 1.00 80.44 917 GLY A N 1
ATOM 7244 C CA . GLY A 1 917 ? 7.826 33.580 29.587 1.00 80.44 917 GLY A CA 1
ATOM 7245 C C . GLY A 1 917 ? 8.523 34.128 30.840 1.00 80.44 917 GLY A C 1
ATOM 7246 O O . GLY A 1 917 ? 8.975 35.273 30.809 1.00 80.44 917 GLY A O 1
ATOM 7247 N N . GLY A 1 918 ? 8.576 33.371 31.946 1.00 78.25 918 GLY A N 1
ATOM 7248 C CA . GLY A 1 918 ? 9.256 33.768 33.186 1.00 78.25 918 GLY A CA 1
ATOM 7249 C C . GLY A 1 918 ? 8.607 34.936 33.945 1.00 78.25 918 GLY A C 1
ATOM 7250 O O . GLY A 1 918 ? 9.272 35.607 34.733 1.00 78.25 918 GLY A O 1
ATOM 7251 N N . ARG A 1 919 ? 7.315 35.221 33.726 1.00 81.31 919 ARG A N 1
ATOM 7252 C CA . ARG A 1 919 ? 6.608 36.386 34.298 1.00 81.31 919 ARG A CA 1
ATOM 7253 C C . ARG A 1 919 ? 5.943 36.053 35.638 1.00 81.31 919 ARG A C 1
ATOM 7255 O O . ARG A 1 919 ? 4.720 36.057 35.767 1.00 81.31 919 ARG A O 1
ATOM 7262 N N . ALA A 1 920 ? 6.757 35.773 36.657 1.00 78.00 920 ALA A N 1
ATOM 7263 C CA . ALA A 1 920 ? 6.298 35.278 37.962 1.00 78.00 920 ALA A CA 1
ATOM 7264 C C . ALA A 1 920 ? 5.372 36.241 38.744 1.00 78.00 920 ALA A C 1
ATOM 7266 O O . ALA A 1 920 ? 4.565 35.799 39.562 1.00 78.00 920 ALA A O 1
ATOM 7267 N N . SER A 1 921 ? 5.483 37.558 38.549 1.00 76.25 921 SER A N 1
ATOM 7268 C CA . SER A 1 921 ? 4.594 38.576 39.140 1.00 76.25 921 SER A CA 1
ATOM 7269 C C . SER A 1 921 ? 3.198 38.540 38.518 1.00 76.25 921 SER A C 1
ATOM 7271 O O . SER A 1 921 ? 2.216 38.344 39.234 1.00 76.25 921 SER A O 1
ATOM 7273 N N . ALA A 1 922 ? 3.116 38.652 37.189 1.00 75.31 922 ALA A N 1
ATOM 7274 C CA . ALA A 1 922 ? 1.862 38.574 36.442 1.00 75.31 922 ALA A CA 1
ATOM 7275 C C . ALA A 1 922 ? 1.154 37.219 36.615 1.00 75.31 922 ALA A C 1
ATOM 7277 O O . ALA A 1 922 ? -0.065 37.181 36.775 1.00 75.31 922 ALA A O 1
ATOM 7278 N N . LEU A 1 923 ? 1.910 36.113 36.645 1.00 82.50 923 LEU A N 1
ATOM 7279 C CA . LEU A 1 923 ? 1.358 34.783 36.912 1.00 82.50 923 LEU A CA 1
ATOM 7280 C C . LEU A 1 923 ? 0.699 34.709 38.295 1.00 82.50 923 LEU A C 1
ATOM 7282 O O . LEU A 1 923 ? -0.434 34.254 38.402 1.00 82.50 923 LEU A O 1
ATOM 7286 N N . ARG A 1 924 ? 1.367 35.195 39.351 1.00 81.62 924 ARG A N 1
ATOM 7287 C CA . ARG A 1 924 ? 0.801 35.198 40.712 1.00 81.62 924 ARG A CA 1
ATOM 7288 C C . ARG A 1 924 ? -0.472 36.036 40.813 1.00 81.62 924 ARG A C 1
ATOM 7290 O O . ARG A 1 924 ? -1.411 35.619 41.483 1.00 81.62 924 ARG A O 1
ATOM 7297 N N . ALA A 1 925 ? -0.516 37.185 40.137 1.00 77.31 925 ALA A N 1
ATOM 7298 C CA . ALA A 1 925 ? -1.711 38.024 40.089 1.00 77.31 925 ALA A CA 1
ATOM 7299 C C . ALA A 1 925 ? -2.890 37.302 39.411 1.00 77.31 925 ALA A C 1
ATOM 7301 O O . ALA A 1 925 ? -4.000 37.317 39.939 1.00 77.31 925 ALA A O 1
ATOM 7302 N N . LEU A 1 926 ? -2.635 36.621 38.286 1.00 82.00 926 LEU A N 1
ATOM 7303 C CA . LEU A 1 926 ? -3.643 35.836 37.571 1.00 82.00 926 LEU A CA 1
ATOM 7304 C C . LEU A 1 926 ? -4.141 34.643 38.402 1.00 82.00 926 LEU A C 1
ATOM 7306 O O . LEU A 1 926 ? -5.346 34.456 38.529 1.00 82.00 926 LEU A O 1
ATOM 7310 N N . LEU A 1 927 ? -3.232 33.868 39.006 1.00 83.44 927 LEU A N 1
ATOM 7311 C CA . LEU A 1 927 ? -3.592 32.711 39.835 1.00 83.44 927 LEU A CA 1
ATOM 7312 C C . LEU A 1 927 ? -4.433 33.116 41.052 1.00 83.44 927 LEU A C 1
ATOM 7314 O O . LEU A 1 927 ? -5.415 32.445 41.357 1.00 83.44 927 LEU A O 1
ATOM 7318 N N . LYS A 1 928 ? -4.097 34.236 41.707 1.00 81.12 928 LYS A N 1
ATOM 7319 C CA . LYS A 1 928 ? -4.880 34.765 42.832 1.00 81.12 928 LYS A CA 1
ATOM 7320 C C . LYS A 1 928 ? -6.290 35.183 42.400 1.00 81.12 928 LYS A C 1
ATOM 7322 O O . LYS A 1 928 ? -7.259 34.822 43.060 1.00 81.12 928 LYS A O 1
ATOM 7327 N N . ALA A 1 929 ? -6.408 35.900 41.281 1.00 79.50 929 ALA A N 1
ATOM 7328 C CA . ALA A 1 929 ? -7.704 36.330 40.757 1.00 79.50 929 ALA A CA 1
ATOM 7329 C C . ALA A 1 929 ? -8.609 35.141 40.388 1.00 79.50 929 ALA A C 1
ATOM 7331 O O . ALA A 1 929 ? -9.813 35.185 40.624 1.00 79.50 929 ALA A O 1
ATOM 7332 N N . GLU A 1 930 ? -8.041 34.063 39.842 1.00 82.06 930 GLU A N 1
ATOM 7333 C CA . GLU A 1 930 ? -8.814 32.872 39.478 1.00 82.06 930 GLU A CA 1
ATOM 7334 C C . GLU A 1 930 ? -9.169 31.997 40.691 1.00 82.06 930 GLU A C 1
ATOM 7336 O O . GLU A 1 930 ? -10.259 31.431 40.715 1.00 82.06 930 GLU A O 1
ATOM 7341 N N . GLN A 1 931 ? -8.333 31.955 41.738 1.00 79.25 931 GLN A N 1
ATOM 7342 C CA . GLN A 1 931 ? -8.699 31.339 43.025 1.00 79.25 931 GLN A CA 1
ATOM 7343 C C . GLN A 1 931 ? -9.910 32.030 43.674 1.00 79.25 931 GLN A C 1
ATOM 7345 O O . GLN A 1 931 ? -10.773 31.355 44.229 1.00 79.25 931 GLN A O 1
ATOM 7350 N N . GLU A 1 932 ? -10.001 33.360 43.577 1.00 75.88 932 GLU A N 1
ATOM 7351 C CA . GLU A 1 932 ? -11.143 34.139 44.079 1.00 75.88 932 GLU A CA 1
ATOM 7352 C C . GLU A 1 932 ? -12.414 33.943 43.226 1.00 75.88 932 GLU A C 1
ATOM 7354 O O . GLU A 1 932 ? -13.526 34.145 43.713 1.00 75.88 932 GLU A O 1
ATOM 7359 N N . ARG A 1 933 ? -12.269 33.531 41.957 1.00 75.38 933 ARG A N 1
ATOM 7360 C CA . ARG A 1 933 ? -13.372 33.385 40.992 1.00 75.38 933 ARG A CA 1
ATOM 7361 C C . ARG A 1 933 ? -14.119 32.057 41.108 1.00 75.38 933 ARG A C 1
ATOM 7363 O O . ARG A 1 933 ? -15.302 32.001 40.775 1.00 75.38 933 ARG A O 1
ATOM 7370 N N . GLY A 1 934 ? -13.445 30.998 41.553 1.00 75.88 934 GLY A N 1
ATOM 7371 C CA . GLY A 1 934 ? -14.048 29.687 41.778 1.00 75.88 934 GLY A CA 1
ATOM 7372 C C . GLY A 1 934 ? -13.097 28.518 41.522 1.00 75.88 934 GLY A C 1
ATOM 7373 O O . GLY A 1 934 ? -11.929 28.680 41.178 1.00 75.88 934 GLY A O 1
ATOM 7374 N N . HIS A 1 935 ? -13.612 27.298 41.673 1.00 77.25 935 HIS A N 1
ATOM 7375 C CA . HIS A 1 935 ? -12.800 26.079 41.588 1.00 77.25 935 HIS A CA 1
ATOM 7376 C C . HIS A 1 935 ? -12.548 25.582 40.154 1.00 77.25 935 HIS A C 1
ATOM 7378 O O . HIS A 1 935 ? -11.704 24.708 39.956 1.00 77.25 935 HIS A O 1
ATOM 7384 N N . ASP A 1 936 ? -13.235 26.130 39.146 1.00 78.25 936 ASP A N 1
ATOM 7385 C CA . ASP A 1 936 ? -13.190 25.628 37.765 1.00 78.25 936 ASP A CA 1
ATOM 7386 C C . ASP A 1 936 ? -11.821 25.766 37.099 1.00 78.25 936 ASP A C 1
ATOM 7388 O O . ASP A 1 936 ? -11.402 24.857 36.382 1.00 78.25 936 ASP A O 1
ATOM 7392 N N . PHE A 1 937 ? -11.090 26.847 37.385 1.00 85.88 937 PHE A N 1
ATOM 7393 C CA . PHE A 1 937 ? -9.739 27.058 36.862 1.00 85.88 937 PHE A CA 1
ATOM 7394 C C . PHE A 1 937 ? -8.780 25.948 37.313 1.00 85.88 937 PHE A C 1
ATOM 7396 O O . PHE A 1 937 ? -8.148 25.286 36.489 1.00 85.88 937 PHE A O 1
ATOM 7403 N N . LEU A 1 938 ? -8.697 25.708 38.627 1.00 84.56 938 LEU A N 1
ATOM 7404 C CA . LEU A 1 938 ? -7.810 24.688 39.192 1.00 84.56 938 LEU A CA 1
ATOM 7405 C C . LEU A 1 938 ? -8.276 23.278 38.834 1.00 84.56 938 LEU A C 1
ATOM 7407 O O . LEU A 1 938 ? -7.450 22.407 38.568 1.00 84.56 938 LEU A O 1
ATOM 7411 N N . ARG A 1 939 ? -9.590 23.049 38.782 1.00 83.19 939 ARG A N 1
ATOM 7412 C CA . ARG A 1 939 ? -10.169 21.774 38.357 1.00 83.19 939 ARG A CA 1
ATOM 7413 C C . ARG A 1 939 ? -9.772 21.429 36.923 1.00 83.19 939 ARG A C 1
ATOM 7415 O O . ARG A 1 939 ? -9.256 20.340 36.687 1.00 83.19 939 ARG A O 1
ATOM 7422 N N . LEU A 1 940 ? -9.945 22.366 35.988 1.00 84.31 940 LEU A N 1
ATOM 7423 C CA . LEU A 1 940 ? -9.550 22.180 34.592 1.00 84.31 940 LEU A CA 1
ATOM 7424 C C . LEU A 1 940 ? -8.029 22.020 34.452 1.00 84.31 940 LEU A C 1
ATOM 7426 O O . LEU A 1 940 ? -7.579 21.148 33.715 1.00 84.31 940 LEU A O 1
ATOM 7430 N N . ALA A 1 941 ? -7.234 22.814 35.173 1.00 86.31 941 ALA A N 1
ATOM 7431 C CA . ALA A 1 941 ? -5.775 22.714 35.140 1.00 86.31 941 ALA A CA 1
ATOM 7432 C C . ALA A 1 941 ? -5.266 21.348 35.638 1.00 86.31 941 ALA A C 1
ATOM 7434 O O . ALA A 1 941 ? -4.413 20.739 34.993 1.00 86.31 941 ALA A O 1
ATOM 7435 N N . ASN A 1 942 ? -5.819 20.829 36.737 1.00 84.06 942 ASN A N 1
ATOM 7436 C CA . ASN A 1 942 ? -5.479 19.497 37.243 1.00 84.06 942 ASN A CA 1
ATOM 7437 C C . ASN A 1 942 ? -5.898 18.391 36.261 1.00 84.06 942 ASN A C 1
ATOM 7439 O O . ASN A 1 942 ? -5.114 17.481 35.994 1.00 84.06 942 ASN A O 1
ATOM 7443 N N . ALA A 1 943 ? -7.092 18.499 35.669 1.00 82.56 943 ALA A N 1
ATOM 7444 C CA . ALA A 1 943 ? -7.557 17.553 34.658 1.00 82.56 943 ALA A CA 1
ATOM 7445 C C . ALA A 1 943 ? -6.640 17.543 33.422 1.00 82.56 943 ALA A C 1
ATOM 7447 O O . ALA A 1 943 ? -6.178 16.487 32.999 1.00 82.56 943 ALA A O 1
ATOM 7448 N N . LEU A 1 944 ? -6.300 18.714 32.871 1.00 85.88 944 LEU A N 1
ATOM 7449 C CA . LEU A 1 944 ? -5.403 18.820 31.716 1.00 85.88 944 LEU A CA 1
ATOM 7450 C C . LEU A 1 944 ? -3.986 18.309 32.028 1.00 85.88 944 LEU A C 1
ATOM 7452 O O . LEU A 1 944 ? -3.374 17.676 31.171 1.00 85.88 944 LEU A O 1
ATOM 7456 N N . SER A 1 945 ? -3.477 18.510 33.250 1.00 84.62 945 SER A N 1
ATOM 7457 C CA . SER A 1 945 ? -2.175 17.964 33.674 1.00 84.62 945 SER A CA 1
ATOM 7458 C C . SER A 1 945 ? -2.163 16.435 33.649 1.00 84.62 945 SER A C 1
ATOM 7460 O O . SER A 1 945 ? -1.175 15.833 33.212 1.00 84.62 945 SER A O 1
ATOM 7462 N N . ALA A 1 946 ? -3.260 15.799 34.066 1.00 80.75 946 ALA A N 1
ATOM 7463 C CA . ALA A 1 946 ? -3.411 14.348 34.000 1.00 80.75 946 ALA A CA 1
ATOM 7464 C C . ALA A 1 946 ? -3.532 13.825 32.556 1.00 80.75 946 ALA A C 1
ATOM 7466 O O . ALA A 1 946 ? -3.186 12.673 32.292 1.00 80.75 946 ALA A O 1
ATOM 7467 N N . LEU A 1 947 ? -4.010 14.660 31.627 1.00 81.50 947 LEU A N 1
ATOM 7468 C CA . LEU A 1 947 ? -4.249 14.280 30.237 1.00 81.50 947 LEU A CA 1
ATOM 7469 C C . LEU A 1 947 ? -3.049 14.475 29.307 1.00 81.50 947 LEU A C 1
ATOM 7471 O O . LEU A 1 947 ? -2.855 13.654 28.411 1.00 81.50 947 LEU A O 1
ATOM 7475 N N . TYR A 1 948 ? -2.252 15.532 29.486 1.00 81.88 948 TYR A N 1
ATOM 7476 C CA . TYR A 1 948 ? -1.100 15.775 28.615 1.00 81.88 948 TYR A CA 1
ATOM 7477 C C . TYR A 1 948 ? -0.070 14.625 28.693 1.00 81.88 948 TYR A C 1
ATOM 7479 O O . TYR A 1 948 ? 0.192 14.110 29.785 1.00 81.88 948 TYR A O 1
ATOM 7487 N N . PRO A 1 949 ? 0.565 14.232 27.567 1.00 75.88 949 PRO A N 1
ATOM 7488 C CA . PRO A 1 949 ? 1.545 13.147 27.557 1.00 75.88 949 PRO A CA 1
ATOM 7489 C C . PRO A 1 949 ? 2.729 13.373 28.504 1.00 75.88 949 PRO A C 1
ATOM 7491 O O . PRO A 1 949 ? 3.219 14.493 28.680 1.00 75.88 949 PRO A O 1
ATOM 7494 N N . LYS A 1 950 ? 3.243 12.284 29.092 1.00 69.31 950 LYS A N 1
ATOM 7495 C CA . LYS A 1 950 ? 4.450 12.327 29.932 1.00 69.31 950 LYS A CA 1
ATOM 7496 C C . LYS A 1 950 ? 5.638 12.817 29.089 1.00 69.31 950 LYS A C 1
ATOM 7498 O O . LYS A 1 950 ? 5.970 12.208 28.080 1.00 69.31 950 LYS A O 1
ATOM 7503 N N . GLY A 1 951 ? 6.270 13.918 29.505 1.00 68.25 951 GLY A N 1
ATOM 7504 C CA . GLY A 1 951 ? 7.410 14.527 28.804 1.00 68.25 951 GLY A CA 1
ATOM 7505 C C . GLY A 1 951 ? 7.059 15.631 27.798 1.00 68.25 951 GLY A C 1
ATOM 7506 O O . GLY A 1 951 ? 7.983 16.241 27.258 1.00 68.25 951 GLY A O 1
ATOM 7507 N N . SER A 1 952 ? 5.774 15.938 27.567 1.00 79.12 952 SER A N 1
ATOM 7508 C CA . SER A 1 952 ? 5.396 17.069 26.710 1.00 79.12 952 SER A CA 1
ATOM 7509 C C . SER A 1 952 ? 5.737 18.418 27.352 1.00 79.12 952 SER A C 1
ATOM 7511 O O . SER A 1 952 ? 5.773 18.570 28.581 1.00 79.12 952 SER A O 1
ATOM 7513 N N . GLU A 1 953 ? 5.987 19.425 26.511 1.00 80.19 953 GLU A N 1
ATOM 7514 C CA . GLU A 1 953 ? 6.249 20.784 26.984 1.00 80.19 953 GLU A CA 1
ATOM 7515 C C . GLU A 1 953 ? 5.021 21.364 27.694 1.00 80.19 953 GLU A C 1
ATOM 7517 O O . GLU A 1 953 ? 5.168 21.984 28.749 1.00 80.19 953 GLU A O 1
ATOM 7522 N N . GLU A 1 954 ? 3.817 21.097 27.181 1.00 85.81 954 GLU A N 1
ATOM 7523 C CA . GLU A 1 954 ? 2.566 21.530 27.799 1.00 85.81 954 GLU A CA 1
ATOM 7524 C C . GLU A 1 954 ? 2.392 20.947 29.204 1.00 85.81 954 GLU A C 1
ATOM 7526 O O . GLU A 1 954 ? 2.072 21.696 30.127 1.00 85.81 954 GLU A O 1
ATOM 7531 N N . LYS A 1 955 ? 2.679 19.651 29.409 1.00 85.38 955 LYS A N 1
ATOM 7532 C CA . LYS A 1 955 ? 2.612 19.041 30.744 1.00 85.38 955 LYS A CA 1
ATOM 7533 C C . LYS A 1 955 ? 3.587 19.709 31.707 1.00 85.38 955 LYS A C 1
ATOM 7535 O O . LYS A 1 955 ? 3.198 20.106 32.801 1.00 85.38 955 LYS A O 1
ATOM 7540 N N . ARG A 1 956 ? 4.845 19.883 31.287 1.00 85.38 956 ARG A N 1
ATOM 7541 C CA . ARG A 1 956 ? 5.885 20.524 32.106 1.00 85.38 956 ARG A CA 1
ATOM 7542 C C . ARG A 1 956 ? 5.489 21.945 32.515 1.00 85.38 956 ARG A C 1
ATOM 7544 O O . ARG A 1 956 ? 5.705 22.331 33.661 1.00 85.38 956 ARG A O 1
ATOM 7551 N N . LEU A 1 957 ? 4.930 22.723 31.586 1.00 85.44 957 LEU A N 1
ATOM 7552 C CA . LEU A 1 957 ? 4.478 24.091 31.849 1.00 85.44 957 LEU A CA 1
ATOM 7553 C C . LEU A 1 957 ? 3.282 24.126 32.800 1.00 85.44 957 LEU A C 1
ATOM 7555 O O . LEU A 1 957 ? 3.251 24.963 33.699 1.00 85.44 957 LEU A O 1
ATOM 7559 N N . LEU A 1 958 ? 2.324 23.218 32.619 1.00 87.88 958 LEU A N 1
ATOM 7560 C CA . LEU A 1 958 ? 1.130 23.140 33.450 1.00 87.88 958 LEU A CA 1
ATOM 7561 C C . LEU A 1 958 ? 1.458 22.684 34.877 1.00 87.88 958 LEU A C 1
ATOM 7563 O O . LEU A 1 958 ? 0.985 23.295 35.829 1.00 87.88 958 LEU A O 1
ATOM 7567 N N . ASP A 1 959 ? 2.331 21.687 35.035 1.00 86.94 959 ASP A N 1
ATOM 7568 C CA . ASP A 1 959 ? 2.794 21.211 36.345 1.00 86.94 959 ASP A CA 1
ATOM 7569 C C . ASP A 1 959 ? 3.602 22.301 37.071 1.00 86.94 959 ASP A C 1
ATOM 7571 O O . ASP A 1 959 ? 3.390 22.557 38.257 1.00 86.94 959 ASP A O 1
ATOM 7575 N N . ALA A 1 960 ? 4.473 23.022 36.354 1.00 85.19 960 ALA A N 1
ATOM 7576 C CA . ALA A 1 960 ? 5.202 24.162 36.912 1.00 85.19 960 ALA A CA 1
ATOM 7577 C C . ALA A 1 960 ? 4.270 25.320 37.315 1.00 85.19 960 ALA A C 1
ATOM 7579 O O . ALA A 1 960 ? 4.500 25.969 38.335 1.00 85.19 960 ALA A O 1
ATOM 7580 N N . MET A 1 961 ? 3.209 25.567 36.541 1.00 88.69 961 MET A N 1
ATOM 7581 C CA . MET A 1 961 ? 2.171 26.546 36.868 1.00 88.69 961 MET A CA 1
ATOM 7582 C C . MET A 1 961 ? 1.383 26.128 38.119 1.00 88.69 961 MET A C 1
ATOM 7584 O O . MET A 1 961 ? 1.167 26.960 38.996 1.00 88.69 961 MET A O 1
ATOM 7588 N N . LEU A 1 962 ? 0.992 24.854 38.233 1.00 86.69 962 LEU A N 1
ATOM 7589 C CA . LEU A 1 962 ? 0.280 24.312 39.397 1.00 86.69 962 LEU A CA 1
ATOM 7590 C C . LEU A 1 962 ? 1.123 24.388 40.680 1.00 86.69 962 LEU A C 1
ATOM 7592 O O . LEU A 1 962 ? 0.583 24.679 41.743 1.00 86.69 962 LEU A O 1
ATOM 7596 N N . LEU A 1 963 ? 2.447 24.218 40.591 1.00 84.94 963 LEU A N 1
ATOM 7597 C CA . LEU A 1 963 ? 3.365 24.429 41.721 1.00 84.94 963 LEU A CA 1
ATOM 7598 C C . LEU A 1 963 ? 3.445 25.895 42.180 1.00 84.94 963 LEU A C 1
ATOM 7600 O O . LEU A 1 963 ? 3.787 26.154 43.332 1.00 84.94 963 LEU A O 1
ATOM 7604 N N . ALA A 1 964 ? 3.150 26.848 41.292 1.00 79.25 964 ALA A N 1
ATOM 7605 C CA . ALA A 1 964 ? 3.136 28.277 41.600 1.00 79.25 964 ALA A CA 1
ATOM 7606 C C . ALA A 1 964 ? 1.803 28.757 42.206 1.00 79.25 964 ALA A C 1
ATOM 7608 O O . ALA A 1 964 ? 1.696 29.925 42.591 1.00 79.25 964 ALA A O 1
ATOM 7609 N N . VAL A 1 965 ? 0.795 27.880 42.293 1.00 79.75 965 VAL A N 1
ATOM 7610 C CA . VAL A 1 965 ? -0.490 28.169 42.936 1.00 79.75 965 VAL A CA 1
ATOM 7611 C C . VAL A 1 965 ? -0.265 28.320 44.448 1.00 79.75 965 VAL A C 1
ATOM 7613 O O . VAL A 1 965 ? 0.275 27.403 45.071 1.00 79.75 965 VAL A O 1
ATOM 7616 N N . PRO A 1 966 ? -0.650 29.457 45.060 1.00 67.19 966 PRO A N 1
ATOM 7617 C CA . PRO A 1 966 ? -0.568 29.632 46.508 1.00 67.19 966 PRO A CA 1
ATOM 7618 C C . PRO A 1 966 ? -1.375 28.541 47.222 1.00 67.19 966 PRO A C 1
ATOM 7620 O O . PRO A 1 966 ? -2.530 28.311 46.856 1.00 67.19 966 PRO A O 1
ATOM 7623 N N . ARG A 1 967 ? -0.749 27.868 48.196 1.00 53.56 967 ARG A N 1
ATOM 7624 C CA . ARG A 1 967 ? -1.405 26.871 49.054 1.00 53.56 967 ARG A CA 1
ATOM 7625 C C . ARG A 1 967 ? -2.420 27.499 49.993 1.00 53.56 967 ARG A C 1
ATOM 7627 O O . ARG A 1 967 ? -2.123 28.605 50.500 1.00 53.56 967 ARG A O 1
#

Secondary structure (DSSP, 8-state):
----EEE--TTS-EEEEEEEEPPP--S-----GGG-TT-EEEESSSEEEE-TT-EEEEEEEBPTT----HHHHHHHHHHHHTTBTTTEEEEEEEE-SSEEEEEEEEPP-TT-TT----HHHHHHHHHHHHHHHHHHHTT--S-SB-S--EEEE--SHHHHHHHHHHHHHHHHHTTS-SSGGG-TTEEE-TTSS--PPEEEEEEE--SSGGGSPPPSEETTEEE-TTT-PEEPHHHHHHHHHTTTTS-SEEEEE---TTTTS--SS-------SEEEEEE-----EEE--TT--S-EEE---HHHHHHHHHHHHHHHHHHHHHHHTTS-SS-SS--SBPPPTT-TTB-GGGGT--BGGGGS-HHHHHHHHHHHHHHHTS-HHHHHHHHHHHHHHHTTSSTTPPEETTTTEEPPS-SSSSB---SS-----TTSSSTT-HHHHHHHHHHHHHT---PPPP------TTS-SSPTT-EEEEEE----TTS--HHHHHHHHHHHHHHHSTT-TTSS-SS-TT--SS--SS--S-EEEEEETTEEE-HHHHHHHHHHHHHHHHHHEEEEEEEEEEE--SSHHHHHHHHHHHHHTTEEEEEEEEE--S-S--TTTTTB---SSEEEEEEEEPPTTPPEEEHHHHHHHHHHHHHHHHHHHHHTT--HHHHHHHTHHHHHHHHHTSSEEE-TTSPBPPHHHHHHHHHHHHHHHHHHHHHSS--S----TT-PPPPPPTTPPPHHHHHHHHHHHHT--S--------S----GGGSPPP---S----------EEEEHHHHHHHHTTTT--HHHHBTTTEEEETTEEEEPPHHHHHHHHHGGGHHHHHHHHHHH--SS--S---SS--------------------------THHHHHHHHHHHHSS--PPPHHHHHHHHHHHHHTT-HHHHHHHHHHHHHH-SHHHHHHHHHHHHSPTT-HHHHHHHHHHHTS--

pLDDT: mean 77.03, std 20.31, range [22.25, 97.19]

Solvent-accessible surface area (backbone atoms only — not comparable to full-atom values): 56328 Å² total; per-residue (Å²): 65,56,65,36,67,56,25,64,40,89,93,58,36,29,28,42,47,75,46,68,46,63,56,78,74,86,78,78,63,62,44,59,66,93,76,43,95,71,53,43,79,51,72,81,95,58,78,43,81,44,52,86,73,34,36,33,42,38,38,43,38,38,24,92,96,45,71,48,52,71,74,42,37,53,50,42,47,52,47,64,52,66,41,49,84,69,52,27,48,60,52,36,38,26,50,52,51,50,34,36,42,37,32,34,26,54,40,76,56,90,89,48,99,84,63,72,69,48,71,67,59,54,53,47,52,41,51,53,51,36,34,52,52,41,26,60,76,69,73,51,85,81,78,48,51,44,93,71,64,52,66,44,77,42,55,41,72,66,58,45,52,52,52,50,50,49,50,46,43,45,49,33,76,70,66,77,35,95,46,48,88,72,40,86,51,56,47,63,41,76,95,73,56,76,64,64,57,38,80,46,75,45,80,46,72,56,93,48,77,87,72,50,58,78,46,36,38,57,80,62,26,39,43,40,85,73,79,63,54,70,40,52,43,70,57,47,26,54,59,22,28,79,46,35,51,27,65,42,68,34,70,43,74,61,81,74,86,76,58,86,82,68,82,83,76,88,80,97,69,86,74,68,66,56,44,82,77,44,57,38,72,84,73,63,41,81,44,78,51,91,98,53,91,67,80,44,77,42,71,67,52,72,70,62,51,49,54,47,51,52,23,42,54,51,45,48,52,54,50,54,50,40,53,74,63,68,56,67,73,77,67,91,59,42,73,56,68,48,79,65,88,79,44,77,50,55,49,37,50,69,21,37,26,53,29,59,38,47,51,36,30,46,52,41,46,48,55,54,50,56,50,25,54,53,28,58,74,39,59,68,73,55,20,56,58,47,43,58,17,47,44,56,25,49,40,25,46,23,53,49,4,30,67,37,32,70,81,66,38,61,37,53,43,66,84,49,85,37,46,64,67,59,71,59,56,39,83,62,62,53,84,44,102,51,71,54,11,40,63,63,32,40,50,53,53,49,52,52,60,72,67,48,68,96,64,78,92,78,88,86,81,92,71,53,64,63,59,61,92,64,60,70,49,68,32,62,65,42,77,47,74,66,69,63,37,72,72,54,59,61,43,70,60,47,38,72,44,47,56,53,44,36,67,26,43,69,88,43,86,83,65,51,25,92,87,39,88,84,45,86,49,59,60,63,56,82,49,70,40,39,40,69,94,41,49,45,97,85,38,55,22,35,71,68,47,30,31,53,51,44,15,41,24,36,30,37,52,40,46,27,28,22,79,89,22,45,35,37,40,44,51,80,70,93,49,66,66,51,47,50,41,50,52,51,7,35,45,70,15,39,29,17,30,68,28,34,43,62,39,76,80,62,70,88,86,52,101,58,67,88,62,41,76,61,81,74,41,39,36,36,34,31,28,34,57,38,63,92,83,34,51,77,34,52,44,71,57,46,64,66,48,42,57,56,53,37,48,60,48,52,54,52,40,43,76,73,57,42,28,28,49,55,40,60,62,25,42,48,24,46,45,38,25,68,58,29,52,26,72,46,37,25,41,99,88,67,51,73,64,51,70,68,67,50,46,50,53,50,34,28,44,53,45,47,52,53,48,26,70,55,67,74,41,84,68,44,60,70,86,59,95,81,78,62,85,70,65,79,39,96,88,56,81,53,60,67,45,52,51,51,50,54,56,38,41,39,60,36,66,54,83,78,85,75,71,90,73,77,96,82,73,80,81,83,81,83,66,78,77,72,82,64,97,60,83,88,78,83,90,68,95,72,84,55,55,37,43,51,32,68,63,53,48,50,40,33,46,66,69,72,33,64,64,80,81,34,50,86,69,50,30,41,80,54,94,66,29,33,30,43,59,41,71,76,69,36,43,53,74,77,38,39,95,69,34,65,65,58,51,38,58,48,48,64,73,60,74,86,80,72,98,71,81,79,69,91,61,90,76,88,83,86,81,90,80,94,79,81,88,84,91,82,89,84,85,90,84,83,92,81,85,73,64,73,79,58,51,58,58,47,52,54,52,59,68,64,66,80,75,77,83,86,52,66,53,55,53,52,53,48,41,28,50,30,53,74,69,68,35,66,68,31,34,49,50,52,51,52,55,42,62,76,71,43,66,63,56,61,50,51,50,55,34,49,45,73,37,40,57,92,88,38,69,67,26,57,34,43,51,56,42,60,70,63,50,86,131

Mean predicted aligned error: 18.01 Å

Sequence (967 aa):
MRSLWLCKKANRKRALRYKVVKPRLTGFQPVNPWKNPELGIQSRHLPHLQTPDATYFVTFRCAKGVELPEAARDLVLSSVIHWHGERIDLDAAVVMPDHVHMIFRLMLDSDRQDTSPSLSKVLHSIKSFSANEVNKLLKRKGSLWQDESFDHIIRNGEEWAEKIEYIRQNAVKKGLVERPEAYKWLWARSDRQDACPTVQFEVFEPKSEKEVPNGTVARAKATCLCCGAVLPPERVRAQLAAQRGGADVIFHHRDTENTEKSQKKHSVCSVSPWCRTGGARLLAVVTLKPGQTGRHYRLPTERDYQAVWKAQERLKAILDEWERSGRKGLCPVPDEPLPPIGTLGFRVQRYGMLQWGDLFTARQKVALLDLGSRLRSAPSSVGETGAAALSRLADKNASLAVWNQIGEKIEHVFGRQALPIVWDFAEVSIFSDSTGNFLSGLDLVAKVVDAWPPSHAGQVQSADATAHLLPDETTHVWFTDPPYYDAVPYADLSDFFFVWLKRALPGHPLLRDPFDPTNSLTPKNREAVQDETKCDNGRAKDRAWFEKTMAKAFAEGRRVLRKDGIGSVVFAHKTTEGWEALLYGMIRGGWTITGSWPIATERPGRLRSQDSAALATSVHLVCRPRPEDAPVGDWAHVLRELPKRVGDWMERLQEEGIRGADLVFACIGPALEIFSRYSRVETPDGREIRLAEYLEKVWEVVGRTALEQVLGSRSGFQPDMTGKIPVPLQGGLEEDARLTALFLWTLQSTNGESAGADPHETDEDDLPAEDEDEQQIASGKAKGYSLVFDVVRRFAQPLGINLPKWEGRIIEIKKGVVRLLPITERALILFGKDGAEAVAHRLEKAPVTGFHQLRLFPEDAAAKGKGRRNRRRKADVNVTNLPAASRDAAQAREALEISREATTLDRVHMAMLLQAGGRASALRALLKAEQERGHDFLRLANALSALYPKGSEEKRLLDAMLLAVPR

InterPro domains:
  IPR002686 Transposase IS200-like [SM01321] (51-170)
  IPR029063 S-adenosyl-L-methionine-dependent methyltransferase superfamily [G3DSA:3.40.50.150] (461-620)
  IPR029063 S-adenosyl-L-methionine-dependent methyltransferase superfamily [SSF53335] (467-604)
  IPR036515 Transposase IS200-like superfamily [G3DSA:3.30.70.1290] (45-203)
  IPR036515 Transposase IS200-like superfamily [SSF143422] (50-176)
  IPR052715 REP-associated tyrosine transposase [PTHR36966] (42-184)

Nearest PDB structures (foldseek):
  2xqc-assembly1_A  TM=5.694E-01  e=6.671E-04  Deinococcus radiodurans
  9e9f-assembly1_B  TM=4.450E-01  e=1.361E+00  Pseudomonas aeruginosa
  6zoe-assembly1_A  TM=4.460E-01  e=2.687E+00  Escherichia coli K-12
  8ffk-assembly1_A  TM=4.503E-01  e=2.942E+00  Klebsiella pneumoniae
  8f4n-assembly1_A  TM=4.107E-01  e=3.691E+00  Escherichia coli